Protein 6U7B (pdb70)

Structure (mmCIF, N/CA/C/O backbone):
data_6U7B
#
_entry.id   6U7B
#
_cell.length_a   52.286
_cell.length_b   142.897
_cell.length_c   151.157
_cell.angle_alpha   90.000
_cell.angle_beta   90.000
_cell.angle_gamma   90.000
#
_symmetry.space_group_name_H-M   'P 21 21 21'
#
loop_
_entity.id
_entity.type
_entity.pdbx_description
1 polymer 'E. coli MS115-1 CdnC'
2 polymer 'bacHORMA_1 domain-containing protein'
3 non-polymer 'MAGNESIUM ION'
4 non-polymer 'CHLORIDE ION'
5 non-polymer 'ACETATE ION'
6 non-polymer 'ADENOSINE MONOPHOSPHATE'
7 water water
#
loop_
_atom_site.group_PDB
_atom_site.id
_atom_site.type_symbol
_atom_site.label_atom_id
_atom_site.label_alt_id
_atom_site.label_comp_id
_atom_site.label_asym_id
_atom_site.label_entity_id
_atom_site.label_seq_id
_atom_site.pdbx_PDB_ins_code
_atom_site.Cartn_x
_atom_site.Cartn_y
_atom_site.Cartn_z
_atom_site.occupancy
_atom_site.B_iso_or_equiv
_atom_site.auth_seq_id
_atom_site.auth_comp_id
_atom_site.auth_asym_id
_atom_site.auth_atom_id
_atom_site.pdbx_PDB_model_num
ATOM 1 N N . SER A 1 2 ? -34.86358 49.92065 62.74705 1.000 48.13438 2 SER A N 1
ATOM 2 C CA . SER A 1 2 ? -34.02794 49.36155 63.80343 1.000 52.28773 2 SER A CA 1
ATOM 3 C C . SER A 1 2 ? -34.88009 48.79821 64.93782 1.000 56.83905 2 SER A C 1
ATOM 4 O O . SER A 1 2 ? -36.10125 48.70779 64.82019 1.000 59.92048 2 SER A O 1
ATOM 11 N N . THR A 1 3 ? -34.22662 48.41204 66.03814 1.000 56.54637 3 THR A N 1
ATOM 12 C CA . THR A 1 3 ? -34.96148 47.86566 67.17410 1.000 60.86465 3 THR A CA 1
ATOM 13 C C . THR A 1 3 ? -35.86923 48.91080 67.81129 1.000 70.02884 3 THR A C 1
ATOM 14 O O . THR A 1 3 ? -36.87815 48.55378 68.42958 1.000 74.22687 3 THR A O 1
ATOM 25 N N . GLU A 1 4 ? -35.53333 50.19745 67.67920 1.000 72.78421 4 GLU A N 1
ATOM 26 C CA . GLU A 1 4 ? -36.43582 51.23561 68.16300 1.000 74.67923 4 GLU A CA 1
ATOM 27 C C . GLU A 1 4 ? -37.80204 51.12214 67.50278 1.000 73.64740 4 GLU A C 1
ATOM 28 O O . GLU A 1 4 ? -38.82492 51.42579 68.12688 1.000 76.31927 4 GLU A O 1
ATOM 40 N N . HIS A 1 5 ? -37.83474 50.68724 66.24352 1.000 70.05073 5 HIS A N 1
ATOM 41 C CA . HIS A 1 5 ? -39.05928 50.64972 65.45705 1.000 65.92061 5 HIS A CA 1
ATOM 42 C C . HIS A 1 5 ? -39.76746 49.30520 65.55176 1.000 62.61297 5 HIS A C 1
ATOM 43 O O . HIS A 1 5 ? -40.99886 49.26057 65.64621 1.000 63.61321 5 HIS A O 1
ATOM 57 N N . VAL A 1 6 ? -39.01528 48.20710 65.52171 1.000 57.80635 6 VAL A N 1
ATOM 58 C CA . VAL A 1 6 ? -39.57401 46.86538 65.64554 1.000 55.78344 6 VAL A CA 1
ATOM 59 C C . VAL A 1 6 ? -38.62039 46.04228 66.49791 1.000 51.55280 6 VAL A C 1
ATOM 60 O O . VAL A 1 6 ? -37.43866 45.90674 66.15819 1.000 46.25560 6 VAL A O 1
ATOM 73 N N . ASP A 1 7 ? -39.12824 45.48939 67.59579 1.000 51.56869 7 ASP A N 1
ATOM 74 C CA . ASP A 1 7 ? -38.30518 44.67913 68.48258 1.000 52.62706 7 ASP A CA 1
ATOM 75 C C . ASP A 1 7 ? -39.04921 43.40495 68.86221 1.000 49.16143 7 ASP A C 1
ATOM 76 O O . ASP A 1 7 ? -40.09812 43.09828 68.28610 1.000 47.09624 7 ASP A O 1
ATOM 85 N N . HIS A 1 8 ? -38.51394 42.65262 69.82575 1.000 48.75953 8 HIS A N 1
ATOM 86 C CA . HIS A 1 8 ? -39.12651 41.37863 70.18695 1.000 46.75453 8 HIS A CA 1
ATOM 87 C C . HIS A 1 8 ? -40.58218 41.55579 70.60276 1.000 51.14795 8 HIS A C 1
ATOM 88 O O . HIS A 1 8 ? -41.44270 40.74961 70.22924 1.000 48.60969 8 HIS A O 1
ATOM 102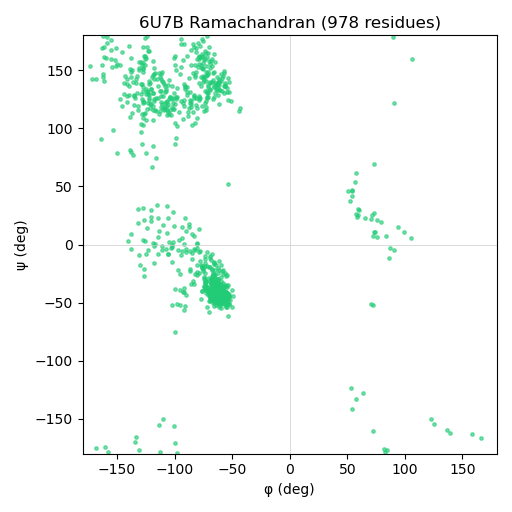 N N . LYS A 1 9 ? -40.88181 42.60319 71.37517 1.000 51.42331 9 LYS A N 1
ATOM 103 C CA . LYS A 1 9 ? -42.25988 42.80825 71.81077 1.000 57.81013 9 LYS A CA 1
ATOM 104 C C . LYS A 1 9 ? -43.17543 43.14194 70.63974 1.000 58.99774 9 LYS A C 1
ATOM 105 O O . LYS A 1 9 ? -44.35075 42.76161 70.65323 1.000 60.39979 9 LYS A O 1
ATOM 124 N N . THR A 1 10 ? -42.66433 43.82862 69.61483 1.000 59.58295 10 THR A N 1
ATOM 125 C CA . THR A 1 10 ? -43.46854 44.05622 68.41802 1.000 57.20959 10 THR A CA 1
ATOM 126 C C . THR A 1 10 ? -43.84766 42.73258 67.76325 1.000 50.95241 10 THR A C 1
ATOM 127 O O . THR A 1 10 ? -45.00243 42.52207 67.37437 1.000 50.41765 10 THR A O 1
ATOM 138 N N . ILE A 1 11 ? -42.87768 41.82708 67.62654 1.000 50.31354 11 ILE A N 1
ATOM 139 C CA . ILE A 1 11 ? -43.15383 40.53296 67.01213 1.000 48.13900 11 ILE A CA 1
ATOM 140 C C . ILE A 1 11 ? -44.12498 39.73368 67.87273 1.000 49.34473 11 ILE A C 1
ATOM 141 O O . ILE A 1 11 ? -45.02520 39.06083 67.35651 1.000 50.43589 11 ILE A O 1
ATOM 157 N N . ALA A 1 12 ? -43.96400 39.79756 69.19806 1.000 50.29772 12 ALA A N 1
ATOM 158 C CA . ALA A 1 12 ? -44.85559 39.05344 70.08319 1.000 52.32696 12 ALA A CA 1
ATOM 159 C C . ALA A 1 12 ? -46.29047 39.55291 69.96708 1.000 55.38863 12 ALA A C 1
ATOM 160 O O . ALA A 1 12 ? -47.23225 38.75203 69.94072 1.000 56.30867 12 ALA A O 1
ATOM 167 N N . ARG A 1 13 ? -46.47902 40.87522 69.90104 1.000 57.67022 13 ARG A N 1
ATOM 168 C CA . ARG A 1 13 ? -47.81732 41.41602 69.68144 1.000 64.58957 13 ARG A CA 1
ATOM 169 C C . ARG A 1 13 ? -48.36246 40.98810 68.32516 1.000 60.99300 13 ARG A C 1
ATOM 170 O O . ARG A 1 13 ? -49.53540 40.61618 68.20611 1.000 60.75420 13 ARG A O 1
ATOM 191 N N . PHE A 1 14 ? -47.52684 41.05217 67.28498 1.000 57.49349 14 PHE A N 1
ATOM 192 C CA . PHE A 1 14 ? -47.97011 40.64193 65.95771 1.000 56.37696 14 PHE A CA 1
ATOM 193 C C . PHE A 1 14 ? -48.40645 39.18457 65.95312 1.000 53.00699 14 PHE A C 1
ATOM 194 O O . PHE A 1 14 ? -49.39282 38.82445 65.29972 1.000 51.55421 14 PHE A O 1
ATOM 211 N N . ALA A 1 15 ? -47.68437 38.33078 66.68205 1.000 52.85283 15 ALA A N 1
ATOM 212 C CA . ALA A 1 15 ? -48.00995 36.90869 66.69489 1.000 53.79996 15 ALA A CA 1
ATOM 213 C C . ALA A 1 15 ? -49.39065 36.66079 67.29184 1.000 63.55277 15 ALA A C 1
ATOM 214 O O . ALA A 1 15 ? -50.14974 35.82110 66.79325 1.000 57.47113 15 ALA A O 1
ATOM 221 N N . GLU A 1 16 ? -49.73400 37.37693 68.36285 1.000 84.41360 16 GLU A N 1
ATOM 222 C CA . GLU A 1 16 ? -51.06190 37.23239 68.94959 1.000 97.11638 16 GLU A CA 1
ATOM 223 C C . GLU A 1 16 ? -52.13244 37.78811 68.01783 1.000 105.49687 16 GLU A C 1
ATOM 224 O O . GLU A 1 16 ? -53.14448 37.12895 67.75392 1.000 115.45573 16 GLU A O 1
ATOM 236 N N . ASP A 1 17 ? -51.91228 38.99446 67.49079 1.000 94.66593 17 ASP A N 1
ATOM 237 C CA . ASP A 1 17 ? -52.93114 39.64967 66.67767 1.000 91.42878 17 ASP A CA 1
ATOM 238 C C . ASP A 1 17 ? -53.24345 38.86304 65.40986 1.000 91.64109 17 ASP A C 1
ATOM 239 O O . ASP A 1 17 ? -54.40804 38.76679 65.00536 1.000 98.30931 17 ASP A O 1
ATOM 248 N N . LYS A 1 18 ? -52.22175 38.29874 64.76467 1.000 80.92771 18 LYS A N 1
ATOM 249 C CA . LYS A 1 18 ? -52.36557 37.79704 63.40357 1.000 73.95792 18 LYS A CA 1
ATOM 250 C C . LYS A 1 18 ? -51.93640 36.35212 63.19651 1.000 70.10946 18 LYS A C 1
ATOM 251 O O . LYS A 1 18 ? -52.37585 35.74392 62.21274 1.000 67.51990 18 LYS A O 1
ATOM 270 N N . VAL A 1 19 ? -51.10305 35.78419 64.06110 1.000 71.09346 19 VAL A N 1
ATOM 271 C CA . VAL A 1 19 ? -50.49910 34.47613 63.81841 1.000 63.50216 19 VAL A CA 1
ATOM 272 C C . VAL A 1 19 ? -51.18395 33.37870 64.62139 1.000 53.49088 19 VAL A C 1
ATOM 273 O O . VAL A 1 19 ? -51.59529 32.35986 64.06748 1.000 48.68132 19 VAL A O 1
ATOM 286 N N . ASN A 1 20 ? -51.31223 33.56899 65.93107 1.000 56.88092 20 ASN A N 1
ATOM 287 C CA . ASN A 1 20 ? -51.74579 32.48539 66.79893 1.000 55.49322 20 ASN A CA 1
ATOM 288 C C . ASN A 1 20 ? -53.23902 32.22542 66.65498 1.000 56.98691 20 ASN A C 1
ATOM 289 O O . ASN A 1 20 ? -54.02662 33.12445 66.34798 1.000 58.97947 20 ASN A O 1
ATOM 300 N N . LEU A 1 21 ? -53.62426 30.97942 66.88695 1.000 55.02969 21 LEU A N 1
ATOM 301 C CA . LEU A 1 21 ? -55.03937 30.64303 66.97763 1.000 55.91888 21 LEU A CA 1
ATOM 302 C C . LEU A 1 21 ? -55.58519 31.18562 68.29260 1.000 59.43445 21 LEU A C 1
ATOM 303 O O . LEU A 1 21 ? -55.10180 30.78779 69.36092 1.000 58.98547 21 LEU A O 1
ATOM 319 N N . PRO A 1 22 ? -56.55888 32.09467 68.27426 1.000 59.73508 22 PRO A N 1
ATOM 320 C CA . PRO A 1 22 ? -57.09383 32.61614 69.53661 1.000 59.69506 22 PRO A CA 1
ATOM 321 C C . PRO A 1 22 ? -57.55043 31.49660 70.46049 1.000 60.18548 22 PRO A C 1
ATOM 322 O O . PRO A 1 22 ? -58.07905 30.47419 70.01960 1.000 56.59661 22 PRO A O 1
ATOM 333 N N . LYS A 1 23 ? -57.33301 31.70313 71.76066 1.000 68.90049 23 LYS A N 1
ATOM 334 C CA . LYS A 1 23 ? -57.69148 30.69287 72.75100 1.000 74.02416 23 LYS A CA 1
ATOM 335 C C . LYS A 1 23 ? -59.17691 30.35560 72.68565 1.000 76.27540 23 LYS A C 1
ATOM 336 O O . LYS A 1 23 ? -59.55937 29.18249 72.77511 1.000 77.42595 23 LYS A O 1
ATOM 355 N N . VAL A 1 24 ? -60.02953 31.37055 72.52182 1.000 74.13762 24 VAL A N 1
ATOM 356 C CA . VAL A 1 24 ? -61.46801 31.13079 72.41779 1.000 75.51624 24 VAL A CA 1
ATOM 357 C C . VAL A 1 24 ? -61.76138 30.12850 71.30790 1.000 72.02504 24 VAL A C 1
ATOM 358 O O . VAL A 1 24 ? -62.53227 29.17866 71.48988 1.000 73.92975 24 VAL A O 1
ATOM 371 N N . LYS A 1 25 ? -61.15258 30.32597 70.13641 1.000 68.46535 25 LYS A N 1
ATOM 372 C CA . LYS A 1 25 ? -61.40858 29.41576 69.02424 1.000 64.92364 25 LYS A CA 1
ATOM 373 C C . LYS A 1 25 ? -60.79230 28.04547 69.27900 1.000 57.92065 25 LYS A C 1
ATOM 374 O O . LYS A 1 25 ? -61.39363 27.01778 68.94537 1.000 54.92789 25 LYS A O 1
ATOM 393 N N . ALA A 1 26 ? -59.59489 28.00711 69.86857 1.000 59.91410 26 ALA A N 1
ATOM 394 C CA . ALA A 1 26 ? -58.97442 26.72490 70.18499 1.000 56.14768 26 ALA A CA 1
ATOM 395 C C . ALA A 1 26 ? -59.81383 25.94791 71.19009 1.000 52.88176 26 ALA A C 1
ATOM 396 O O . ALA A 1 26 ? -59.95455 24.72410 71.07833 1.000 50.21821 26 ALA A O 1
ATOM 403 N N . ASP A 1 27 ? -60.38258 26.64288 72.17862 1.000 56.99132 27 ASP A N 1
ATOM 404 C CA . ASP A 1 27 ? -61.29840 25.99445 73.11148 1.000 62.19995 27 ASP A CA 1
ATOM 405 C C . ASP A 1 27 ? -62.48336 25.38182 72.37446 1.000 63.50959 27 ASP A C 1
ATOM 406 O O . ASP A 1 27 ? -62.84234 24.22168 72.60696 1.000 65.62812 27 ASP A O 1
ATOM 415 N N . ASP A 1 28 ? -63.10404 26.15211 71.47624 1.000 56.72576 28 ASP A N 1
ATOM 416 C CA . ASP A 1 28 ? -64.24315 25.64254 70.71822 1.000 59.46561 28 ASP A CA 1
ATOM 417 C C . ASP A 1 28 ? -63.87988 24.36555 69.96983 1.000 59.34354 28 ASP A C 1
ATOM 418 O O . ASP A 1 28 ? -64.60837 23.36834 70.02747 1.000 58.84808 28 ASP A O 1
ATOM 427 N N . PHE A 1 29 ? -62.75250 24.37900 69.25600 1.000 61.45953 29 PHE A N 1
ATOM 428 C CA . PHE A 1 29 ? -62.34609 23.19846 68.50148 1.000 60.64086 29 PHE A CA 1
ATOM 429 C C . PHE A 1 29 ? -62.10194 22.01262 69.42570 1.000 60.40668 29 PHE A C 1
ATOM 430 O O . PHE A 1 29 ? -62.51307 20.88528 69.12549 1.000 59.49205 29 PHE A O 1
ATOM 447 N N . ARG A 1 30 ? -61.43343 22.24573 70.55697 1.000 62.56379 30 ARG A N 1
ATOM 448 C CA . ARG A 1 30 ? -61.17945 21.15721 71.49416 1.000 62.26388 30 ARG A CA 1
ATOM 449 C C . ARG A 1 30 ? -62.48330 20.57795 72.02980 1.000 68.92909 30 ARG A C 1
ATOM 450 O O . ARG A 1 30 ? -62.60672 19.35863 72.19176 1.000 66.66930 30 ARG A O 1
ATOM 471 N N . GLU A 1 31 ? -63.47567 21.43069 72.29552 1.000 79.45198 31 GLU A N 1
ATOM 472 C CA . GLU A 1 31 ? -64.76757 20.92565 72.75336 1.000 85.08124 31 GLU A CA 1
ATOM 473 C C . GLU A 1 31 ? -65.46381 20.11702 71.66220 1.000 84.40703 31 GLU A C 1
ATOM 474 O O . GLU A 1 31 ? -66.11534 19.10693 71.95471 1.000 90.60961 31 GLU A O 1
ATOM 486 N N . GLN A 1 32 ? -65.33762 20.53704 70.39995 1.000 71.68453 32 GLN A N 1
ATOM 487 C CA . GLN A 1 32 ? -65.87326 19.73450 69.30371 1.000 69.68273 32 GLN A CA 1
ATOM 488 C C . GLN A 1 32 ? -65.29867 18.32424 69.33620 1.000 68.57942 32 GLN A C 1
ATOM 489 O O . GLN A 1 32 ? -66.03735 17.33398 69.28382 1.000 69.83812 32 GLN A O 1
ATOM 503 N N . ALA A 1 33 ? -63.96969 18.21740 69.40683 1.000 67.51889 33 ALA A N 1
ATOM 504 C CA . ALA A 1 33 ? -63.33355 16.90564 69.42197 1.000 62.82799 33 ALA A CA 1
ATOM 505 C C . ALA A 1 33 ? -63.70759 16.13188 70.67747 1.000 58.42588 33 ALA A C 1
ATOM 506 O O . ALA A 1 33 ? -63.97173 14.92497 70.61771 1.000 55.20956 33 ALA A O 1
ATOM 513 N N . LYS A 1 34 ? -63.74247 16.81220 71.82616 1.000 60.63596 34 LYS A N 1
ATOM 514 C CA . LYS A 1 34 ? -64.14088 16.15161 73.06453 1.000 62.11434 34 LYS A CA 1
ATOM 515 C C . LYS A 1 34 ? -65.54020 15.55872 72.94625 1.000 61.94542 34 LYS A C 1
ATOM 516 O O . LYS A 1 34 ? -65.82171 14.49643 73.51328 1.000 63.87540 34 LYS A O 1
ATOM 535 N N . ARG A 1 35 ? -66.43271 16.22805 72.21256 1.000 59.47304 35 ARG A N 1
ATOM 536 C CA . ARG A 1 35 ? -67.78828 15.70935 72.05116 1.000 63.78850 35 ARG A CA 1
ATOM 537 C C . ARG A 1 35 ? -67.77719 14.36907 71.32300 1.000 60.43755 35 ARG A C 1
ATOM 538 O O . ARG A 1 35 ? -68.38961 13.39721 71.78014 1.000 58.95190 35 ARG A O 1
ATOM 559 N N . LEU A 1 36 ? -67.08074 14.29613 70.18496 1.000 61.18047 36 LEU A N 1
ATOM 560 C CA . LEU A 1 36 ? -66.95296 13.02229 69.48442 1.000 61.76262 36 LEU A CA 1
ATOM 561 C C . LEU A 1 36 ? -66.28530 11.97860 70.36780 1.000 59.97844 36 LEU A C 1
ATOM 562 O O . LEU A 1 36 ? -66.72483 10.82391 70.42706 1.000 58.78295 36 LEU A O 1
ATOM 578 N N . GLN A 1 37 ? -65.21099 12.36774 71.05465 1.000 59.84220 37 GLN A N 1
ATOM 579 C CA . GLN A 1 37 ? -64.48321 11.42098 71.88993 1.000 60.15655 37 GLN A CA 1
ATOM 580 C C . GLN A 1 37 ? -65.36942 10.88359 73.00503 1.000 61.04011 37 GLN A C 1
ATOM 581 O O . GLN A 1 37 ? -65.34816 9.68363 73.29988 1.000 61.33535 37 GLN A O 1
ATOM 595 N N . ASN A 1 38 ? -66.16815 11.75240 73.62789 1.000 62.05536 38 ASN A N 1
ATOM 596 C CA . ASN A 1 38 ? -67.08656 11.28882 74.66295 1.000 61.39544 38 ASN A CA 1
ATOM 597 C C . ASN A 1 38 ? -68.11794 10.32518 74.09029 1.000 59.51253 38 ASN A C 1
ATOM 598 O O . ASN A 1 38 ? -68.42029 9.29367 74.70185 1.000 59.44582 38 ASN A O 1
ATOM 609 N N . LYS A 1 39 ? -68.66845 10.64317 72.91471 1.000 55.47194 39 LYS A N 1
ATOM 610 C CA . LYS A 1 39 ? -69.60244 9.72553 72.27087 1.000 57.20824 39 LYS A CA 1
ATOM 611 C C . LYS A 1 39 ? -68.94677 8.37667 72.00560 1.000 54.83953 39 LYS A C 1
ATOM 612 O O . LYS A 1 39 ? -69.54476 7.32487 72.26605 1.000 50.13171 39 LYS A O 1
ATOM 631 N N . LEU A 1 40 ? -67.71198 8.38498 71.49960 1.000 55.95925 40 LEU A N 1
ATOM 632 C CA . LEU A 1 40 ? -67.03387 7.12633 71.21085 1.000 58.01406 40 LEU A CA 1
ATOM 633 C C . LEU A 1 40 ? -66.79493 6.32465 72.48523 1.000 55.59601 40 LEU A C 1
ATOM 634 O O . LEU A 1 40 ? -67.01332 5.10795 72.50874 1.000 53.78515 40 LEU A O 1
ATOM 650 N N . GLU A 1 41 ? -66.34585 6.98411 73.55710 1.000 57.44578 41 GLU A N 1
ATOM 651 C CA . GLU A 1 41 ? -66.16314 6.27612 74.82079 1.000 61.14571 41 GLU A CA 1
ATOM 652 C C . GLU A 1 41 ? -67.47945 5.68128 75.30631 1.000 62.43913 41 GLU A C 1
ATOM 653 O O . GLU A 1 41 ? -67.52301 4.53275 75.76249 1.000 61.58648 41 GLU A O 1
ATOM 665 N N . GLY A 1 42 ? -68.56343 6.45511 75.22628 1.000 65.95043 42 GLY A N 1
ATOM 666 C CA . GLY A 1 42 ? -69.85731 5.93441 75.62993 1.000 64.95799 42 GLY A CA 1
ATOM 667 C C . GLY A 1 42 ? -70.28264 4.73873 74.80208 1.000 62.16847 42 GLY A C 1
ATOM 668 O O . GLY A 1 42 ? -70.78093 3.74546 75.33763 1.000 65.23779 42 GLY A O 1
ATOM 672 N N . TYR A 1 43 ? -70.08783 4.81428 73.48382 1.000 57.80076 43 TYR A N 1
ATOM 673 C CA . TYR A 1 43 ? -70.46488 3.69841 72.62472 1.000 59.01556 43 TYR A CA 1
ATOM 674 C C . TYR A 1 43 ? -69.57891 2.48830 72.88158 1.000 58.38016 43 TYR A C 1
ATOM 675 O O . TYR A 1 43 ? -70.06153 1.35035 72.92333 1.000 58.65479 43 TYR A O 1
ATOM 693 N N . LEU A 1 44 ? -68.27631 2.71987 73.04252 1.000 59.03122 44 LEU A N 1
ATOM 694 C CA . LEU A 1 44 ? -67.35181 1.64049 73.36765 1.000 59.12460 44 LEU A CA 1
ATOM 695 C C . LEU A 1 44 ? -67.75961 0.94276 74.65726 1.000 61.44266 44 LEU A C 1
ATOM 696 O O . LEU A 1 44 ? -67.73875 -0.29119 74.73898 1.000 59.20471 44 LEU A O 1
ATOM 712 N N . SER A 1 45 ? -68.14444 1.71891 75.67343 1.000 67.76194 45 SER A N 1
ATOM 713 C CA . SER A 1 45 ? -68.56684 1.13406 76.94173 1.000 72.64400 45 SER A CA 1
ATOM 714 C C . SER A 1 45 ? -69.72864 0.16580 76.75012 1.000 73.38168 45 SER A C 1
ATOM 715 O O . SER A 1 45 ? -69.74697 -0.91706 77.34720 1.000 73.79365 45 SER A O 1
ATOM 723 N N . ASP A 1 46 ? -70.71160 0.53503 75.92668 1.000 73.56255 46 ASP A N 1
ATOM 724 C CA . ASP A 1 46 ? -71.84509 -0.34848 75.68869 1.000 73.67541 46 ASP A CA 1
ATOM 725 C C . ASP A 1 46 ? -71.49985 -1.51456 74.77117 1.000 69.47103 46 ASP A C 1
ATOM 726 O O . ASP A 1 46 ? -72.20018 -2.53216 74.79751 1.000 70.94271 46 ASP A O 1
ATOM 735 N N . HIS A 1 47 ? -70.44050 -1.39645 73.97121 1.000 62.58311 47 HIS A N 1
ATOM 736 C CA . HIS A 1 47 ? -70.08314 -2.41108 72.97822 1.000 59.79498 47 HIS A CA 1
ATOM 737 C C . HIS A 1 47 ? -68.57459 -2.60597 72.97578 1.000 58.31954 47 HIS A C 1
ATOM 738 O O . HIS A 1 47 ? -67.85915 -2.06829 72.12130 1.000 54.20030 47 HIS A O 1
ATOM 752 N N . PRO A 1 48 ? -68.05168 -3.39021 73.92211 1.000 62.50941 48 PRO A N 1
ATOM 753 C CA . PRO A 1 48 ? -66.58973 -3.55623 74.01253 1.000 61.19436 48 PRO A CA 1
ATOM 754 C C . PRO A 1 48 ? -65.94307 -4.11494 72.75276 1.000 59.45404 48 PRO A C 1
ATOM 755 O O . PRO A 1 48 ? -64.73917 -3.90790 72.55527 1.000 57.98114 48 PRO A O 1
ATOM 766 N N . ASP A 1 49 ? -66.69001 -4.81272 71.89671 1.000 58.95831 49 ASP A N 1
ATOM 767 C CA . ASP A 1 49 ? -66.13122 -5.37240 70.67061 1.000 59.60647 49 ASP A CA 1
ATOM 768 C C . ASP A 1 49 ? -66.01083 -4.34812 69.54654 1.000 55.36212 49 ASP A C 1
ATOM 769 O O . ASP A 1 49 ? -65.49017 -4.68360 68.47727 1.000 55.25559 49 ASP A O 1
ATOM 778 N N . PHE A 1 50 ? -66.47134 -3.11891 69.76300 1.000 54.37147 50 PHE A N 1
ATOM 779 C CA . PHE A 1 50 ? -66.41702 -2.08726 68.73333 1.000 55.37553 50 PHE A CA 1
ATOM 780 C C . PHE A 1 50 ? -64.97455 -1.79140 68.33090 1.000 54.94991 50 PHE A C 1
ATOM 781 O O . PHE A 1 50 ? -64.07610 -1.72147 69.17318 1.000 52.87009 50 PHE A O 1
ATOM 798 N N . SER A 1 51 ? -64.76305 -1.59953 67.02397 1.000 58.30834 51 SER A N 1
ATOM 799 C CA . SER A 1 51 ? -63.40866 -1.49610 66.48531 1.000 60.75622 51 SER A CA 1
ATOM 800 C C . SER A 1 51 ? -62.69540 -0.22898 66.94745 1.000 57.67908 51 SER A C 1
ATOM 801 O O . SER A 1 51 ? -61.48417 -0.25172 67.19652 1.000 55.94352 51 SER A O 1
ATOM 809 N N . LEU A 1 52 ? -63.41205 0.88711 67.04712 1.000 54.32551 52 LEU A N 1
ATOM 810 C CA . LEU A 1 52 ? -62.78219 2.17479 67.32657 1.000 52.93736 52 LEU A CA 1
ATOM 811 C C . LEU A 1 52 ? -62.51051 2.27902 68.82230 1.000 48.98402 52 LEU A C 1
ATOM 812 O O . LEU A 1 52 ? -63.43929 2.44126 69.62095 1.000 50.61726 52 LEU A O 1
ATOM 828 N N . LYS A 1 53 ? -61.23802 2.19775 69.20535 1.000 48.81566 53 LYS A N 1
ATOM 829 C CA . LYS A 1 53 ? -60.86523 2.10704 70.61063 1.000 49.58984 53 LYS A CA 1
ATOM 830 C C . LYS A 1 53 ? -60.51143 3.44521 71.23862 1.000 48.15572 53 LYS A C 1
ATOM 831 O O . LYS A 1 53 ? -60.63864 3.59460 72.45816 1.000 48.20969 53 LYS A O 1
ATOM 850 N N . ARG A 1 54 ? -60.06964 4.42074 70.45155 1.000 51.60220 54 ARG A N 1
ATOM 851 C CA . ARG A 1 54 ? -59.68916 5.70060 71.02673 1.000 52.02679 54 ARG A CA 1
ATOM 852 C C . ARG A 1 54 ? -59.65507 6.75748 69.93669 1.000 50.29324 54 ARG A C 1
ATOM 853 O O . ARG A 1 54 ? -59.32479 6.47074 68.78483 1.000 49.28924 54 ARG A O 1
ATOM 874 N N . MET A 1 55 ? -60.00757 7.98155 70.31961 1.000 52.11224 55 MET A N 1
ATOM 875 C CA . MET A 1 55 ? -59.89427 9.15532 69.46313 1.000 54.26943 55 MET A CA 1
ATOM 876 C C . MET A 1 55 ? -59.02019 10.16551 70.18799 1.000 52.81675 55 MET A C 1
ATOM 877 O O . MET A 1 55 ? -59.34478 10.57854 71.30699 1.000 53.16172 55 MET A O 1
ATOM 891 N N . ILE A 1 56 ? -57.91399 10.56402 69.55716 1.000 50.74138 56 ILE A N 1
ATOM 892 C CA . ILE A 1 56 ? -56.93158 11.43224 70.17639 1.000 48.99825 56 ILE A CA 1
ATOM 893 C C . ILE A 1 56 ? -56.67695 12.64066 69.27986 1.000 46.49467 56 ILE A C 1
ATOM 894 O O . ILE A 1 56 ? -56.29520 12.47191 68.11843 1.000 47.11703 56 ILE A O 1
ATOM 910 N N . PRO A 1 57 ? -56.87151 13.86464 69.76239 1.000 47.23490 57 PRO A N 1
ATOM 911 C CA . PRO A 1 57 ? -56.38652 15.03266 69.01230 1.000 45.63220 57 PRO A CA 1
ATOM 912 C C . PRO A 1 57 ? -54.88203 14.93303 68.80426 1.000 44.71909 57 PRO A C 1
ATOM 913 O O . PRO A 1 57 ? -54.12730 14.65464 69.73822 1.000 46.57191 57 PRO A O 1
ATOM 924 N N . SER A 1 58 ? -54.44913 15.16574 67.56462 1.000 46.06144 58 SER A N 1
ATOM 925 C CA . SER A 1 58 ? -53.13289 14.72637 67.11720 1.000 50.17051 58 SER A CA 1
ATOM 926 C C . SER A 1 58 ? -52.28744 15.79216 66.43853 1.000 54.33699 58 SER A C 1
ATOM 927 O O . SER A 1 58 ? -51.06955 15.60011 66.33578 1.000 56.48753 58 SER A O 1
ATOM 935 N N . GLY A 1 59 ? -52.86883 16.89158 65.97172 1.000 55.21416 59 GLY A N 1
ATOM 936 C CA . GLY A 1 59 ? -52.16973 17.84974 65.14696 1.000 53.42196 59 GLY A CA 1
ATOM 937 C C . GLY A 1 59 ? -51.69646 19.07031 65.90814 1.000 52.05068 59 GLY A C 1
ATOM 938 O O . GLY A 1 59 ? -51.50600 19.04784 67.12945 1.000 50.27277 59 GLY A O 1
ATOM 942 N N . SER A 1 60 ? -51.50178 20.16043 65.16089 1.000 49.79896 60 SER A N 1
ATOM 943 C CA . SER A 1 60 ? -50.99315 21.39440 65.74908 1.000 48.76096 60 SER A CA 1
ATOM 944 C C . SER A 1 60 ? -51.86056 21.85872 66.91373 1.000 49.74886 60 SER A C 1
ATOM 945 O O . SER A 1 60 ? -51.34761 22.39809 67.90119 1.000 49.76907 60 SER A O 1
ATOM 953 N N . LEU A 1 61 ? -53.17784 21.66208 66.82243 1.000 52.24681 61 LEU A N 1
ATOM 954 C CA . LEU A 1 61 ? -54.04765 22.08127 67.91628 1.000 52.49711 61 LEU A CA 1
ATOM 955 C C . LEU A 1 61 ? -53.71244 21.33402 69.20209 1.000 49.71550 61 LEU A C 1
ATOM 956 O O . LEU A 1 61 ? -53.67242 21.93182 70.28401 1.000 47.20496 61 LEU A O 1
ATOM 972 N N . ALA A 1 62 ? -53.47139 20.02389 69.10778 1.000 48.25079 62 ALA A N 1
ATOM 973 C CA . ALA A 1 62 ? -53.11501 19.26338 70.30060 1.000 49.30301 62 ALA A CA 1
ATOM 974 C C . ALA A 1 62 ? -51.73625 19.64964 70.82225 1.000 49.72724 62 ALA A C 1
ATOM 975 O O . ALA A 1 62 ? -51.49654 19.58773 72.03314 1.000 51.57130 62 ALA A O 1
ATOM 982 N N . LYS A 1 63 ? -50.82247 20.05050 69.93678 1.000 47.56209 63 LYS A N 1
ATOM 983 C CA . LYS A 1 63 ? -49.47493 20.42349 70.34607 1.000 44.93009 63 LYS A CA 1
ATOM 984 C C . LYS A 1 63 ? -49.35796 21.88468 70.76574 1.000 45.74533 63 LYS A C 1
ATOM 985 O O . LYS A 1 63 ? -48.28894 22.29305 71.23355 1.000 45.91735 63 LYS A O 1
ATOM 1004 N N . GLY A 1 64 ? -50.41658 22.67632 70.61384 1.000 47.46973 64 GLY A N 1
ATOM 1005 C CA . GLY A 1 64 ? -50.34358 24.08768 70.94221 1.000 48.54206 64 GLY A CA 1
ATOM 1006 C C . GLY A 1 64 ? -49.55476 24.91111 69.94990 1.000 51.67442 64 GLY A C 1
ATOM 1007 O O . GLY A 1 64 ? -48.99357 25.94824 70.31974 1.000 52.40346 64 GLY A O 1
ATOM 1011 N N . THR A 1 65 ? -49.49311 24.47146 68.69139 1.000 54.11832 65 THR A N 1
ATOM 1012 C CA . THR A 1 65 ? -48.75604 25.16569 67.64201 1.000 55.22817 65 THR A CA 1
ATOM 1013 C C . THR A 1 65 ? -49.66596 25.56800 66.48784 1.000 53.29784 65 THR A C 1
ATOM 1014 O O . THR A 1 65 ? -49.19121 25.76956 65.36632 1.000 56.44507 65 THR A O 1
ATOM 1025 N N . ALA A 1 66 ? -50.96331 25.69626 66.74644 1.000 48.48089 66 ALA A N 1
ATOM 1026 C CA . ALA A 1 66 ? -51.92969 25.99832 65.70359 1.000 47.51412 66 ALA A CA 1
ATOM 1027 C C . ALA A 1 66 ? -51.84777 27.46287 65.29369 1.000 49.64923 66 ALA A C 1
ATOM 1028 O O . ALA A 1 66 ? -51.58652 28.34808 66.11315 1.000 48.04143 66 ALA A O 1
ATOM 1035 N N . LEU A 1 67 ? -52.07297 27.71091 64.00835 1.000 53.70516 67 LEU A N 1
ATOM 1036 C CA . LEU A 1 67 ? -52.12053 29.06097 63.47083 1.000 56.59686 67 LEU A CA 1
ATOM 1037 C C . LEU A 1 67 ? -53.56829 29.50842 63.31408 1.000 57.19156 67 LEU A C 1
ATOM 1038 O O . LEU A 1 67 ? -54.49928 28.69888 63.29474 1.000 57.64999 67 LEU A O 1
ATOM 1054 N N . ARG A 1 68 ? -53.74503 30.82511 63.19530 1.000 55.25231 68 ARG A N 1
ATOM 1055 C CA . ARG A 1 68 ? -55.07830 31.37984 63.00116 1.000 59.79736 68 ARG A CA 1
ATOM 1056 C C . ARG A 1 68 ? -55.77681 30.75031 61.80449 1.000 59.73293 68 ARG A C 1
ATOM 1057 O O . ARG A 1 68 ? -57.01130 30.70058 61.75902 1.000 61.78647 68 ARG A O 1
ATOM 1078 N N . SER A 1 69 ? -55.00792 30.25409 60.83687 1.000 58.94901 69 SER A N 1
ATOM 1079 C CA . SER A 1 69 ? -55.54622 29.71667 59.59453 1.000 60.02194 69 SER A CA 1
ATOM 1080 C C . SER A 1 69 ? -55.97636 28.25780 59.69607 1.000 61.07807 69 SER A C 1
ATOM 1081 O O . SER A 1 69 ? -56.29591 27.65993 58.66324 1.000 61.18227 69 SER A O 1
ATOM 1089 N N . LEU A 1 70 ? -56.00813 27.67624 60.89290 1.000 65.10581 70 LEU A N 1
ATOM 1090 C CA . LEU A 1 70 ? -56.44745 26.29369 61.03905 1.000 67.34160 70 LEU A CA 1
ATOM 1091 C C . LEU A 1 70 ? -57.82430 26.11024 60.41177 1.000 75.56747 70 LEU A C 1
ATOM 1092 O O . LEU A 1 70 ? -58.74135 26.89791 60.65810 1.000 71.79091 70 LEU A O 1
ATOM 1108 N N . ASN A 1 71 ? -57.96150 25.06911 59.58716 1.000 94.41715 71 ASN A N 1
ATOM 1109 C CA . ASN A 1 71 ? -59.19311 24.82199 58.85016 1.000 101.72809 71 ASN A CA 1
ATOM 1110 C C . ASN A 1 71 ? -59.86665 23.50534 59.21105 1.000 103.40957 71 ASN A C 1
ATOM 1111 O O . ASN A 1 71 ? -60.93589 23.20687 58.66585 1.000 113.13279 71 ASN A O 1
ATOM 1122 N N . ASP A 1 72 ? -59.28015 22.71352 60.10461 1.000 87.71504 72 ASP A N 1
ATOM 1123 C CA . ASP A 1 72 ? -59.90406 21.48983 60.59046 1.000 79.39444 72 ASP A CA 1
ATOM 1124 C C . ASP A 1 72 ? -59.18477 21.07011 61.86445 1.000 80.60655 72 ASP A C 1
ATOM 1125 O O . ASP A 1 72 ? -58.12181 21.59646 62.20294 1.000 82.08210 72 ASP A O 1
ATOM 1134 N N . ILE A 1 73 ? -59.77421 20.10637 62.56501 1.000 79.39041 73 ILE A N 1
ATOM 1135 C CA . ILE A 1 73 ? -59.23118 19.59884 63.81953 1.000 72.38795 73 ILE A CA 1
ATOM 1136 C C . ILE A 1 73 ? -58.68343 18.20188 63.55952 1.000 64.17945 73 ILE A C 1
ATOM 1137 O O . ILE A 1 73 ? -59.43642 17.28573 63.20527 1.000 63.57262 73 ILE A O 1
ATOM 1153 N N . ASP A 1 74 ? -57.37580 18.03990 63.73454 1.000 59.06255 74 ASP A N 1
ATOM 1154 C CA . ASP A 1 74 ? -56.73290 16.75129 63.52356 1.000 55.98064 74 ASP A CA 1
ATOM 1155 C C . ASP A 1 74 ? -56.97239 15.83808 64.71917 1.000 54.06948 74 ASP A C 1
ATOM 1156 O O . ASP A 1 74 ? -56.71326 16.22311 65.86387 1.000 52.42483 74 ASP A O 1
ATOM 1165 N N . VAL A 1 75 ? -57.46749 14.62778 64.45469 1.000 53.87855 75 VAL A N 1
ATOM 1166 C CA . VAL A 1 75 ? -57.53246 13.58389 65.46909 1.000 51.84533 75 VAL A CA 1
ATOM 1167 C C . VAL A 1 75 ? -57.12636 12.25531 64.84539 1.000 51.39809 75 VAL A C 1
ATOM 1168 O O . VAL A 1 75 ? -57.30924 12.02217 63.64635 1.000 54.78457 75 VAL A O 1
ATOM 1181 N N . ALA A 1 76 ? -56.56968 11.38344 65.67730 1.000 47.30815 76 ALA A N 1
ATOM 1182 C CA . ALA A 1 76 ? -56.30197 10.00117 65.31478 1.000 47.23977 76 ALA A CA 1
ATOM 1183 C C . ALA A 1 76 ? -57.33177 9.10123 65.98229 1.000 50.17337 76 ALA A C 1
ATOM 1184 O O . ALA A 1 76 ? -57.72199 9.33649 67.12938 1.000 48.38290 76 ALA A O 1
ATOM 1191 N N . VAL A 1 77 ? -57.77454 8.07580 65.26078 1.000 51.32993 77 VAL A N 1
ATOM 1192 C CA . VAL A 1 77 ? -58.66957 7.05864 65.80294 1.000 52.21708 77 VAL A CA 1
ATOM 1193 C C . VAL A 1 77 ? -57.96588 5.71401 65.69131 1.000 53.60938 77 VAL A C 1
ATOM 1194 O O . VAL A 1 77 ? -57.60088 5.28584 64.58883 1.000 54.05119 77 VAL A O 1
ATOM 1207 N N . TYR A 1 78 ? -57.77302 5.05442 66.82927 1.000 53.02704 78 TYR A N 1
ATOM 1208 C CA . TYR A 1 78 ? -57.10802 3.76018 66.85359 1.000 54.45182 78 TYR A CA 1
ATOM 1209 C C . TYR A 1 78 ? -58.09992 2.65225 66.52927 1.000 56.83000 78 TYR A C 1
ATOM 1210 O O . TYR A 1 78 ? -59.16132 2.54918 67.15332 1.000 56.90957 78 TYR A O 1
ATOM 1228 N N . ILE A 1 79 ? -57.74281 1.82249 65.55258 1.000 54.44253 79 ILE A N 1
ATOM 1229 C CA . ILE A 1 79 ? -58.60683 0.77022 65.03524 1.000 57.17102 79 ILE A CA 1
ATOM 1230 C C . ILE A 1 79 ? -57.92238 -0.56789 65.26738 1.000 62.18436 79 ILE A C 1
ATOM 1231 O O . ILE A 1 79 ? -56.75035 -0.74025 64.91157 1.000 62.75433 79 ILE A O 1
ATOM 1247 N N . SER A 1 80 ? -58.65883 -1.51523 65.84318 1.000 65.22680 80 SER A N 1
ATOM 1248 C CA . SER A 1 80 ? -58.13756 -2.84238 66.12862 1.000 67.25450 80 SER A CA 1
ATOM 1249 C C . SER A 1 80 ? -59.03590 -3.90227 65.50372 1.000 67.84450 80 SER A C 1
ATOM 1250 O O . SER A 1 80 ? -60.18589 -3.63945 65.13991 1.000 65.77816 80 SER A O 1
ATOM 1258 N N . GLY A 1 81 ? -58.49006 -5.10210 65.36896 1.000 69.81697 81 GLY A N 1
ATOM 1259 C CA . GLY A 1 81 ? -59.25393 -6.24939 64.92638 1.000 73.14975 81 GLY A CA 1
ATOM 1260 C C . GLY A 1 81 ? -58.93240 -6.64167 63.48756 1.000 80.09877 81 GLY A C 1
ATOM 1261 O O . GLY A 1 81 ? -58.42773 -5.85119 62.68469 1.000 79.87731 81 GLY A O 1
ATOM 1265 N N . SER A 1 82 ? -59.26263 -7.89888 63.16855 1.000 88.89185 82 SER A N 1
ATOM 1266 C CA . SER A 1 82 ? -58.97515 -8.45600 61.85107 1.000 96.77248 82 SER A CA 1
ATOM 1267 C C . SER A 1 82 ? -59.92021 -7.94129 60.7716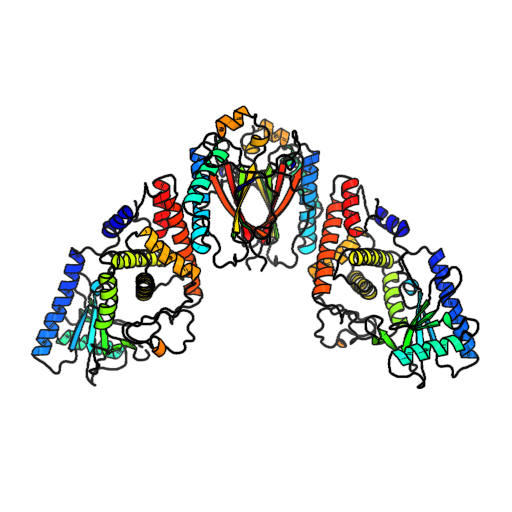5 1.000 96.28965 82 SER A C 1
ATOM 1268 O O . SER A 1 82 ? -59.56303 -7.97698 59.58838 1.000 95.16534 82 SER A O 1
ATOM 1276 N N . ASP A 1 83 ? -61.11188 -7.46838 61.14422 1.000 101.08882 83 ASP A N 1
ATOM 1277 C CA . ASP A 1 83 ? -62.05842 -6.98934 60.14282 1.000 101.95526 83 ASP A CA 1
ATOM 1278 C C . ASP A 1 83 ? -61.53005 -5.76970 59.39871 1.000 96.79504 83 ASP A C 1
ATOM 1279 O O . ASP A 1 83 ? -61.80107 -5.60858 58.20248 1.000 101.12232 83 ASP A O 1
ATOM 1288 N N . ALA A 1 84 ? -60.77950 -4.91122 60.07751 1.000 85.88835 84 ALA A N 1
ATOM 1289 C CA . ALA A 1 84 ? -60.34430 -3.65838 59.46969 1.000 82.23820 84 ALA A CA 1
ATOM 1290 C C . ALA A 1 84 ? -59.40651 -3.94051 58.30184 1.000 83.09075 84 ALA A C 1
ATOM 1291 O O . ALA A 1 84 ? -58.44904 -4.70996 58.45450 1.000 81.27047 84 ALA A O 1
ATOM 1298 N N . PRO A 1 85 ? -59.63674 -3.34294 57.13289 1.000 86.23366 85 PRO A N 1
ATOM 1299 C CA . PRO A 1 85 ? -58.78145 -3.62817 55.97647 1.000 90.64568 85 PRO A CA 1
ATOM 1300 C C . PRO A 1 85 ? -57.38696 -3.04701 56.15111 1.000 89.23265 85 PRO A C 1
ATOM 1301 O O . PRO A 1 85 ? -57.10094 -2.27016 57.06437 1.000 87.95845 85 PRO A O 1
ATOM 1312 N N . GLN A 1 86 ? -56.50641 -3.44698 55.23620 1.000 86.73868 86 GLN A N 1
ATOM 1313 C CA . GLN A 1 86 ? -55.13829 -2.95236 55.18423 1.000 88.23403 86 GLN A CA 1
ATOM 1314 C C . GLN A 1 86 ? -54.88349 -2.12327 53.93289 1.000 90.59355 86 GLN A C 1
ATOM 1315 O O . GLN A 1 86 ? -53.72851 -1.80953 53.62727 1.000 87.54048 86 GLN A O 1
ATOM 1329 N N . ASP A 1 87 ? -55.93714 -1.76447 53.20567 1.000 101.21303 87 ASP A N 1
ATOM 1330 C CA . ASP A 1 87 ? -55.86681 -0.83844 52.08555 1.000 105.76702 87 ASP A CA 1
ATOM 1331 C C . ASP A 1 87 ? -56.53499 0.46802 52.49256 1.000 96.76731 87 ASP A C 1
ATOM 1332 O O . ASP A 1 87 ? -57.58947 0.46015 53.13558 1.000 91.40853 87 ASP A O 1
ATOM 1341 N N . LEU A 1 88 ? -55.92168 1.59159 52.11457 1.000 96.72733 88 LEU A N 1
ATOM 1342 C CA . LEU A 1 88 ? -56.37406 2.87980 52.63232 1.000 94.75902 88 LEU A CA 1
ATOM 1343 C C . LEU A 1 88 ? -57.80801 3.18287 52.21152 1.000 95.27974 88 LEU A C 1
ATOM 1344 O O . LEU A 1 88 ? -58.60865 3.66103 53.02375 1.000 94.75001 88 LEU A O 1
ATOM 1360 N N . ARG A 1 89 ? -58.15388 2.92297 50.94772 1.000 95.39973 89 ARG A N 1
ATOM 1361 C CA . ARG A 1 89 ? -59.53049 3.13795 50.51215 1.000 97.25295 89 ARG A CA 1
ATOM 1362 C C . ARG A 1 89 ? -60.49499 2.30480 51.34469 1.000 94.84473 89 ARG A C 1
ATOM 1363 O O . ARG A 1 89 ? -61.51316 2.80918 51.83296 1.000 95.99822 89 ARG A O 1
ATOM 1384 N N . GLY A 1 90 ? -60.18964 1.01729 51.51111 1.000 91.09561 90 GLY A N 1
ATOM 1385 C CA . GLY A 1 90 ? -61.04515 0.16672 52.31874 1.000 89.62819 90 GLY A CA 1
ATOM 1386 C C . GLY A 1 90 ? -61.03933 0.56132 53.78174 1.000 86.30102 90 GLY A C 1
ATOM 1387 O O . GLY A 1 90 ? -62.09123 0.60627 54.42546 1.000 86.02648 90 GLY A O 1
ATOM 1391 N N . LEU A 1 91 ? -59.85693 0.85469 54.32727 1.000 84.13124 91 LEU A N 1
ATOM 1392 C CA . LEU A 1 91 ? -59.76733 1.21712 55.73791 1.000 81.33880 91 LEU A CA 1
ATOM 1393 C C . LEU A 1 91 ? -60.55738 2.48609 56.02430 1.000 80.26532 91 LEU A C 1
ATOM 1394 O O . LEU A 1 91 ? -61.25401 2.57786 57.04181 1.000 78.58243 91 LEU A O 1
ATOM 1410 N N . LEU A 1 92 ? -60.46796 3.47291 55.13119 1.000 82.08820 92 LEU A N 1
ATOM 1411 C CA . LEU A 1 92 ? -61.23007 4.70446 55.30460 1.000 82.32348 92 LEU A CA 1
ATOM 1412 C C . LEU A 1 92 ? -62.72731 4.45058 55.18135 1.000 84.54757 92 LEU A C 1
ATOM 1413 O O . LEU A 1 92 ? -63.52881 5.08003 55.88262 1.000 81.99911 92 LEU A O 1
ATOM 1429 N N . ASP A 1 93 ? -63.12583 3.54110 54.28960 1.000 88.97666 93 ASP A N 1
ATOM 1430 C CA . ASP A 1 93 ? -64.52217 3.12282 54.23937 1.000 92.63680 93 ASP A CA 1
ATOM 1431 C C . ASP A 1 93 ? -64.92907 2.46892 55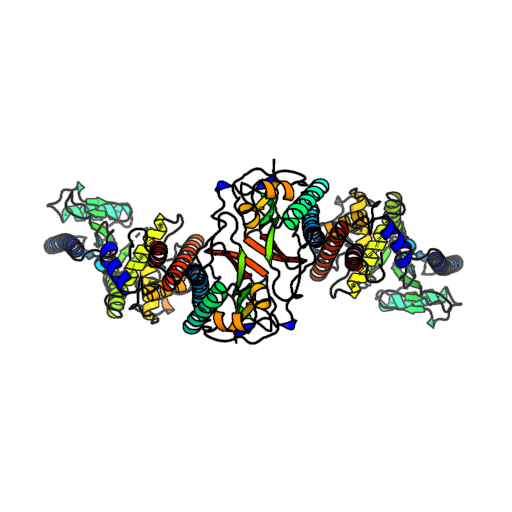.55135 1.000 90.27252 93 ASP A C 1
ATOM 1432 O O . ASP A 1 93 ? -65.98079 2.78205 56.12108 1.000 93.43664 93 ASP A O 1
ATOM 1441 N N . TYR A 1 94 ? -64.09568 1.55349 56.04606 1.000 82.13951 94 TYR A N 1
ATOM 1442 C CA . TYR A 1 94 ? -64.36648 0.90448 57.32308 1.000 76.39937 94 TYR A CA 1
ATOM 1443 C C . TYR A 1 94 ? -64.49600 1.93542 58.43668 1.000 73.13280 94 TYR A C 1
ATOM 1444 O O . TYR A 1 94 ? -65.45738 1.91186 59.21222 1.000 72.17736 94 TYR A O 1
ATOM 1462 N N . LEU A 1 95 ? -63.54055 2.86418 58.51796 1.000 71.99060 95 LEU A N 1
ATOM 1463 C CA . LEU A 1 95 ? -63.60323 3.90372 59.54019 1.000 70.10198 95 LEU A CA 1
ATOM 1464 C C . LEU A 1 95 ? -64.89677 4.69908 59.43524 1.000 67.94319 95 LEU A C 1
ATOM 1465 O O . LEU A 1 95 ? -65.55559 4.96766 60.44800 1.000 60.71136 95 LEU A O 1
ATOM 1481 N N . ALA A 1 96 ? -65.28236 5.07656 58.21667 1.000 73.43530 96 ALA A N 1
ATOM 1482 C CA . ALA A 1 96 ? -66.48742 5.87776 58.04089 1.000 75.24233 96 ALA A CA 1
ATOM 1483 C C . ALA A 1 96 ? -67.71888 5.13560 58.54840 1.000 75.21785 96 ALA A C 1
ATOM 1484 O O . ALA A 1 96 ? -68.51800 5.69052 59.31001 1.000 72.24815 96 ALA A O 1
ATOM 1491 N N . ASP A 1 97 ? -67.88880 3.87332 58.14372 1.000 79.31022 97 ASP A N 1
ATOM 1492 C CA . ASP A 1 97 ? -69.04951 3.11548 58.60243 1.000 81.60684 97 ASP A CA 1
ATOM 1493 C C . ASP A 1 97 ? -69.06508 3.00804 60.12129 1.000 74.88412 97 ASP A C 1
ATOM 1494 O O . ASP A 1 97 ? -70.11513 3.17221 60.75396 1.000 74.01509 97 ASP A O 1
ATOM 1503 N N . ARG A 1 98 ? -67.90515 2.73712 60.72423 1.000 68.66054 98 ARG A N 1
ATOM 1504 C CA . ARG A 1 98 ? -67.83456 2.63314 62.17728 1.000 64.68556 98 ARG A CA 1
ATOM 1505 C C . ARG A 1 98 ? -68.15670 3.96881 62.83645 1.000 60.14846 98 ARG A C 1
ATOM 1506 O O . ARG A 1 98 ? -68.84059 4.01269 63.86585 1.000 57.44169 98 ARG A O 1
ATOM 1527 N N . LEU A 1 99 ? -67.67545 5.07146 62.25707 1.000 60.90392 99 LEU A N 1
ATOM 1528 C CA . LEU A 1 99 ? -68.02418 6.38651 62.78479 1.000 60.63643 99 LEU A CA 1
ATOM 1529 C C . LEU A 1 99 ? -69.52409 6.63268 62.68518 1.000 60.67207 99 LEU A C 1
ATOM 1530 O O . LEU A 1 99 ? -70.13100 7.19785 63.60277 1.000 56.90300 99 LEU A O 1
ATOM 1546 N N . ARG A 1 100 ? -70.14236 6.20679 61.58064 1.000 63.74815 100 ARG A N 1
ATOM 1547 C CA . ARG A 1 100 ? -71.58498 6.36881 61.43696 1.000 64.88951 100 ARG A CA 1
ATOM 1548 C C . ARG A 1 100 ? -72.33709 5.57932 62.50127 1.000 65.56398 100 ARG A C 1
ATOM 1549 O O . ARG A 1 100 ? -73.32970 6.06513 63.05573 1.000 62.84970 100 ARG A O 1
ATOM 1570 N N . LYS A 1 101 ? -71.87619 4.36398 62.81176 1.000 68.36245 101 LYS A N 1
ATOM 1571 C CA . LYS A 1 101 ? -72.55880 3.56609 63.82538 1.000 70.30753 101 LYS A CA 1
ATOM 1572 C C . LYS A 1 101 ? -72.48248 4.23089 65.19455 1.000 67.30726 101 LYS A C 1
ATOM 1573 O O . LYS A 1 101 ? -73.46978 4.25103 65.93813 1.000 70.84123 101 LYS A O 1
ATOM 1592 N N . ALA A 1 102 ? -71.32056 4.78480 65.54515 1.000 60.78210 102 ALA A N 1
ATOM 1593 C CA . ALA A 1 102 ? -71.14188 5.37192 66.86648 1.000 59.34519 102 ALA A CA 1
ATOM 1594 C C . ALA A 1 102 ? -71.81817 6.72847 67.00873 1.000 62.93452 102 ALA A C 1
ATOM 1595 O O . ALA A 1 102 ? -72.05253 7.16934 68.13933 1.000 62.59282 102 ALA A O 1
ATOM 1602 N N . PHE A 1 103 ? -72.13897 7.39411 65.89743 1.000 63.86040 103 PHE A N 1
ATOM 1603 C CA . PHE A 1 103 ? -72.78505 8.70516 65.90189 1.000 66.89598 103 PHE A CA 1
ATOM 1604 C C . PHE A 1 103 ? -74.16821 8.58468 65.26929 1.000 72.12622 103 PHE A C 1
ATOM 1605 O O . PHE A 1 103 ? -74.38221 9.01194 64.12605 1.000 71.91718 103 PHE A O 1
ATOM 1622 N N . PRO A 1 104 ? -75.13516 8.00877 65.99036 1.000 75.52226 104 PRO A N 1
ATOM 1623 C CA . PRO A 1 104 ? -76.48101 7.85972 65.41448 1.000 82.43864 104 PRO A CA 1
ATOM 1624 C C . PRO A 1 104 ? -77.22409 9.17306 65.25284 1.000 91.08277 104 PRO A C 1
ATOM 1625 O O . PRO A 1 104 ? -78.17997 9.22734 64.46954 1.000 91.83167 104 PRO A O 1
ATOM 1636 N N . ASN A 1 105 ? -76.82359 10.23146 65.96112 1.000 102.63205 105 ASN A N 1
ATOM 1637 C CA . ASN A 1 105 ? -77.52664 11.50310 65.83165 1.000 114.08976 105 ASN A CA 1
ATOM 1638 C C . ASN A 1 105 ? -77.21547 12.18825 64.50657 1.000 117.64238 105 ASN A C 1
ATOM 1639 O O . ASN A 1 105 ? -78.07523 12.88590 63.95598 1.000 124.14613 105 ASN A O 1
ATOM 1650 N N . PHE A 1 106 ? -76.00579 12.00782 63.98378 1.000 110.45862 106 PHE A N 1
ATOM 1651 C CA . PHE A 1 106 ? -75.63440 12.60248 62.70930 1.000 112.61079 106 PHE A CA 1
ATOM 1652 C C . PHE A 1 106 ? -76.14575 11.74620 61.55776 1.000 119.19738 106 PHE A C 1
ATOM 1653 O O . PHE A 1 106 ? -76.35806 10.53857 61.70081 1.000 131.78873 106 PHE A O 1
ATOM 1670 N N . SER A 1 107 ? -76.34493 12.38475 60.40830 1.000 100.42088 107 SER A N 1
ATOM 1671 C CA . SER A 1 107 ? -76.73967 11.66066 59.21263 1.000 92.30029 107 SER A CA 1
ATOM 1672 C C . SER A 1 107 ? -75.53209 10.97491 58.58522 1.000 82.32108 107 SER A C 1
ATOM 1673 O O . SER A 1 107 ? -74.38667 11.36018 58.83138 1.000 74.80164 107 SER A O 1
ATOM 1681 N N . PRO A 1 108 ? -75.76764 9.95281 57.75983 1.000 90.53094 108 PRO A N 1
ATOM 1682 C CA . PRO A 1 108 ? -74.63901 9.27197 57.10344 1.000 88.90135 108 PRO A CA 1
ATOM 1683 C C . PRO A 1 108 ? -73.76624 10.19043 56.26440 1.000 90.52471 108 PRO A C 1
ATOM 1684 O O . PRO A 1 108 ? -72.54025 10.02296 56.25425 1.000 83.32877 108 PRO A O 1
ATOM 1695 N N . ASP A 1 109 ? -74.35563 11.16403 55.56498 1.000 103.57709 109 ASP A N 1
ATOM 1696 C CA . ASP A 1 109 ? -73.58105 11.98034 54.63530 1.000 109.42683 109 ASP A CA 1
ATOM 1697 C C . ASP A 1 109 ? -72.56972 12.88484 55.33324 1.000 112.49007 109 ASP A C 1
ATOM 1698 O O . ASP A 1 109 ? -71.60645 13.32040 54.69213 1.000 118.62858 109 ASP A O 1
ATOM 1707 N N . GLN A 1 110 ? -72.75679 13.17520 56.62351 1.000 103.54908 110 GLN A N 1
ATOM 1708 C CA . GLN A 1 110 ? -71.82174 14.05410 57.32024 1.000 98.66477 110 GLN A CA 1
ATOM 1709 C C . GLN A 1 110 ? -70.42039 13.45320 57.38634 1.000 92.17819 110 GLN A C 1
ATOM 1710 O O . GLN A 1 110 ? -69.42897 14.19222 57.37272 1.000 87.83872 110 GLN A O 1
ATOM 1724 N N . VAL A 1 111 ? -70.31496 12.12840 57.44741 1.000 92.99631 111 VAL A N 1
ATOM 1725 C CA . VAL A 1 111 ? -69.02857 11.44520 57.54506 1.000 87.61026 111 VAL A CA 1
ATOM 1726 C C . VAL A 1 111 ? -68.56999 11.09506 56.13442 1.000 84.04726 111 VAL A C 1
ATOM 1727 O O . VAL A 1 111 ? -69.11956 10.18726 55.50583 1.000 82.68449 111 VAL A O 1
ATOM 1740 N N . LYS A 1 112 ? -67.54993 11.79396 55.64100 1.000 83.64527 112 LYS A N 1
ATOM 1741 C CA . LYS A 1 112 ? -67.08357 11.59039 54.28044 1.000 88.70331 112 LYS A CA 1
ATOM 1742 C C . LYS A 1 112 ? -65.61348 11.19636 54.25046 1.000 84.68255 112 LYS A C 1
ATOM 1743 O O . LYS A 1 112 ? -64.77927 11.87303 54.86908 1.000 80.58056 112 LYS A O 1
ATOM 1762 N N . PRO A 1 113 ? -65.26166 10.11282 53.56063 1.000 86.79242 113 PRO A N 1
ATOM 1763 C CA . PRO A 1 113 ? -63.85346 9.71931 53.44122 1.000 85.12976 113 PRO A CA 1
ATOM 1764 C C . PRO A 1 113 ? -63.07521 10.59487 52.46707 1.000 88.31565 113 PRO A C 1
ATOM 1765 O O . PRO A 1 113 ? -63.62842 11.21478 51.55724 1.000 86.45761 113 PRO A O 1
ATOM 1776 N N . GLN A 1 114 ? -61.75797 10.62638 52.67855 1.000 99.54341 114 GLN A N 1
ATOM 1777 C CA . GLN A 1 114 ? -60.81493 11.36933 51.84993 1.000 105.47629 114 GLN A CA 1
ATOM 1778 C C . GLN A 1 114 ? -59.65521 10.44427 51.48456 1.000 103.09072 114 GLN A C 1
ATOM 1779 O O . GLN A 1 114 ? -59.64926 9.26055 51.83238 1.000 100.77178 114 GLN A O 1
ATOM 1793 N N . THR A 1 115 ? -58.65478 10.98788 50.78389 1.000 103.48408 115 THR A N 1
ATOM 1794 C CA . THR A 1 115 ? -57.55689 10.15151 50.30078 1.000 108.00254 115 THR A CA 1
ATOM 1795 C C . THR A 1 115 ? -56.75273 9.56696 51.45893 1.000 102.45144 115 THR A C 1
ATOM 1796 O O . THR A 1 115 ? -56.46185 8.36513 51.48030 1.000 98.15892 115 THR A O 1
ATOM 1807 N N . TYR A 1 116 ? -56.37328 10.40257 52.42776 1.000 106.70026 116 TYR A N 1
ATOM 1808 C CA . TYR A 1 116 ? -55.57240 9.95944 53.56142 1.000 106.48863 116 TYR A CA 1
ATOM 1809 C C . TYR A 1 116 ? -56.33484 9.96034 54.88102 1.000 99.47848 116 TYR A C 1
ATOM 1810 O O . TYR A 1 116 ? -55.76268 9.56873 55.90456 1.000 102.97557 116 TYR A O 1
ATOM 1828 N N . SER A 1 117 ? -57.60167 10.37284 54.89467 1.000 87.58713 117 SER A N 1
ATOM 1829 C CA . SER A 1 117 ? -58.32617 10.50228 56.15203 1.000 81.31178 117 SER A CA 1
ATOM 1830 C C . SER A 1 117 ? -59.82591 10.52188 55.88899 1.000 79.76406 117 SER A C 1
ATOM 1831 O O . SER A 1 117 ? -60.28049 10.60506 54.74576 1.000 86.31884 117 SER A O 1
ATOM 1839 N N . VAL A 1 118 ? -60.59002 10.42813 56.97649 1.000 70.50576 118 VAL A N 1
ATOM 1840 C CA . VAL A 1 118 ? -62.04530 10.52948 56.95659 1.000 70.38267 118 VAL A CA 1
ATOM 1841 C C . VAL A 1 118 ? -62.42559 11.81704 57.67107 1.000 69.36289 118 VAL A C 1
ATOM 1842 O O . VAL A 1 118 ? -61.92993 12.09008 58.77150 1.000 63.83465 118 VAL A O 1
ATOM 1855 N N . THR A 1 119 ? -63.30527 12.60212 57.05786 1.000 76.50329 119 THR A N 1
ATOM 1856 C CA . THR A 1 119 ? -63.66807 13.91299 57.57660 1.000 79.89079 119 THR A CA 1
ATOM 1857 C C . THR A 1 119 ? -65.08230 13.88837 58.13698 1.000 81.69178 119 THR A C 1
ATOM 1858 O O . THR A 1 119 ? -66.01057 13.39999 57.48362 1.000 86.41458 119 THR A O 1
ATOM 1869 N N . VAL A 1 120 ? -65.23491 14.40996 59.34853 1.000 77.68645 120 VAL A N 1
ATOM 1870 C CA . VAL A 1 120 ? -66.53057 14.59417 59.98698 1.000 78.65175 120 VAL A CA 1
ATOM 1871 C C . VAL A 1 120 ? -66.83394 16.08226 59.92525 1.000 80.69312 120 VAL A C 1
ATOM 1872 O O . VAL A 1 120 ? -66.13457 16.89101 60.54805 1.000 79.06957 120 VAL A O 1
ATOM 1885 N N . SER A 1 121 ? -67.86839 16.45072 59.17909 1.000 84.74044 121 SER A N 1
ATOM 1886 C CA . SER A 1 121 ? -68.20990 17.84667 58.96719 1.000 90.26150 121 SER A CA 1
ATOM 1887 C C . SER A 1 121 ? -69.60557 18.14102 59.49486 1.000 101.29122 121 SER A C 1
ATOM 1888 O O . SER A 1 121 ? -70.50425 17.29602 59.44566 1.000 101.70999 121 SER A O 1
ATOM 1896 N N . PHE A 1 122 ? -69.77035 19.35673 60.00297 1.000 113.03977 122 PHE A N 1
ATOM 1897 C CA . PHE A 1 122 ? -71.04292 19.85161 60.50664 1.000 119.79014 122 PHE A CA 1
ATOM 1898 C C . PHE A 1 122 ? -71.38868 21.11584 59.73612 1.000 124.16401 122 PHE A C 1
ATOM 1899 O O . PHE A 1 122 ? -70.57800 22.04523 59.66814 1.000 127.58236 122 PHE A O 1
ATOM 1916 N N . ARG A 1 123 ? -72.58174 21.14412 59.14927 1.000 121.34134 123 ARG A N 1
ATOM 1917 C CA . ARG A 1 123 ? -72.94609 22.22029 58.23596 1.000 120.53392 123 ARG A CA 1
ATOM 1918 C C . ARG A 1 123 ? -73.19741 23.51610 59.00004 1.000 121.66075 123 ARG A C 1
ATOM 1919 O O . ARG A 1 123 ? -74.13384 23.60478 59.80168 1.000 119.69057 123 ARG A O 1
ATOM 1923 N N . GLY A 1 124 ? -72.36214 24.52174 58.74360 1.000 128.76515 124 GLY A N 1
ATOM 1924 C CA . GLY A 1 124 ? -72.57123 25.84809 59.28551 1.000 134.12941 124 GLY A CA 1
ATOM 1925 C C . GLY A 1 124 ? -72.26644 26.01694 60.75447 1.000 131.20245 124 GLY A C 1
ATOM 1926 O O . GLY A 1 124 ? -72.60627 27.06057 61.32181 1.000 135.00693 124 GLY A O 1
ATOM 1930 N N . SER A 1 125 ? -71.62395 25.02975 61.39773 1.000 121.35327 125 SER A N 1
ATOM 1931 C CA . SER A 1 125 ? -71.35260 25.08353 62.83828 1.000 123.01333 125 SER A CA 1
ATOM 1932 C C . SER A 1 125 ? -69.91796 24.61673 63.09937 1.000 124.41086 125 SER A C 1
ATOM 1933 O O . SER A 1 125 ? -69.67296 23.49031 63.53857 1.000 118.23616 125 SER A O 1
ATOM 1941 N N . GLY A 1 126 ? -68.96176 25.50287 62.83045 1.000 138.35568 126 GLY A N 1
ATOM 1942 C CA . GLY A 1 126 ? -67.58338 25.26681 63.20584 1.000 136.58603 126 GLY A CA 1
ATOM 1943 C C . GLY A 1 126 ? -66.80949 24.43768 62.19880 1.000 123.58080 126 GLY A C 1
ATOM 1944 O O . GLY A 1 126 ? -67.30136 24.04176 61.14089 1.000 130.29576 126 GLY A O 1
ATOM 1948 N N . LEU A 1 127 ? -65.55659 24.16428 62.56027 1.000 92.24702 127 LEU A N 1
ATOM 1949 C CA . LEU A 1 127 ? -64.62957 23.47328 61.67971 1.000 81.34974 127 LEU A CA 1
ATOM 1950 C C . LEU A 1 127 ? -64.93077 21.97791 61.61188 1.000 79.06035 127 LEU A C 1
ATOM 1951 O O . LEU A 1 127 ? -65.60555 21.40484 62.47193 1.000 75.44660 127 LEU A O 1
ATOM 1967 N N . ASP A 1 128 ? -64.40403 21.35007 60.56437 1.000 88.17172 128 ASP A N 1
ATOM 1968 C CA . ASP A 1 128 ? -64.48876 19.91210 60.38066 1.000 84.30424 128 ASP A CA 1
ATOM 1969 C C . ASP A 1 128 ? -63.45759 19.19814 61.25114 1.000 74.80056 128 ASP A C 1
ATOM 1970 O O . ASP A 1 128 ? -62.47757 19.78953 61.71169 1.000 71.00407 128 ASP A O 1
ATOM 1979 N N . VAL A 1 129 ? -63.68896 17.90519 61.46771 1.000 69.22770 129 VAL A N 1
ATOM 1980 C CA . VAL A 1 129 ? -62.78409 17.04648 62.22636 1.000 65.72866 129 VAL A CA 1
ATOM 1981 C C . VAL A 1 129 ? -62.10453 16.09540 61.24827 1.000 58.70736 129 VAL A C 1
ATOM 1982 O O . VAL A 1 129 ? -62.77111 15.28738 60.58956 1.000 57.81624 129 VAL A O 1
ATOM 1995 N N . ASP A 1 130 ? -60.77945 16.18743 61.15749 1.000 62.27745 130 ASP A N 1
ATOM 1996 C CA . ASP A 1 130 ? -59.98174 15.37456 60.24317 1.000 63.26920 130 ASP A CA 1
ATOM 1997 C C . ASP A 1 130 ? -59.45307 14.16711 61.01240 1.000 58.34427 130 ASP A C 1
ATOM 1998 O O . ASP A 1 130 ? -58.63265 14.31746 61.92359 1.000 52.12392 130 ASP A O 1
ATOM 2007 N N . ILE A 1 131 ? -59.91090 12.97297 60.63993 1.000 59.60322 131 ILE A N 1
ATOM 2008 C CA . ILE A 1 131 ? -59.62370 11.74785 61.38007 1.000 58.61258 131 ILE A CA 1
ATOM 2009 C C . ILE A 1 131 ? -58.69786 10.87310 60.54800 1.000 61.48459 131 ILE A C 1
ATOM 2010 O O . ILE A 1 131 ? -59.05659 10.45931 59.43793 1.000 62.06377 131 ILE A O 1
ATOM 2026 N N . VAL A 1 132 ? -57.53332 10.55590 61.09388 1.000 63.42905 132 VAL A N 1
ATOM 2027 C CA . VAL A 1 132 ? -56.56263 9.68381 60.43671 1.000 65.23497 132 VAL A CA 1
ATOM 2028 C C . VAL A 1 132 ? -56.61656 8.31422 61.10619 1.000 67.03806 132 VAL A C 1
ATOM 2029 O O . VAL A 1 132 ? -56.48264 8.23695 62.33577 1.000 63.51198 132 VAL A O 1
ATOM 2042 N N . PRO A 1 133 ? -56.79864 7.23129 60.35230 1.000 71.00563 133 PRO A N 1
ATOM 2043 C CA . PRO A 1 133 ? -56.85947 5.90544 60.97707 1.000 69.84602 133 PRO A CA 1
ATOM 2044 C C . PRO A 1 133 ? -55.48440 5.42466 61.40861 1.000 66.68137 133 PRO A C 1
ATOM 2045 O O . PRO A 1 133 ? -54.47841 5.67989 60.74317 1.000 70.44348 133 PRO A O 1
ATOM 2056 N N . VAL A 1 134 ? -55.44936 4.71728 62.53482 1.000 58.19815 134 VAL A N 1
ATOM 2057 C CA . VAL A 1 134 ? -54.23594 4.07554 63.02430 1.000 54.43379 134 VAL A CA 1
ATOM 2058 C C . VAL A 1 134 ? -54.58219 2.63897 63.38383 1.000 57.82947 134 VAL A C 1
ATOM 2059 O O . VAL A 1 134 ? -55.42554 2.40161 64.25702 1.000 57.68567 134 VAL A O 1
ATOM 2072 N N . LEU A 1 135 ? -53.93961 1.68685 62.71414 1.000 60.41889 135 LEU A N 1
ATOM 2073 C CA . LEU A 1 135 ? -54.11957 0.28268 63.05362 1.000 61.47696 135 LEU A CA 1
ATOM 2074 C C . LEU A 1 135 ? -53.42767 -0.02009 64.37609 1.000 57.26981 135 LEU A C 1
ATOM 2075 O O . LEU A 1 135 ? -52.24070 0.27485 64.54841 1.000 54.90900 135 LEU A O 1
ATOM 2091 N N . TYR A 1 136 ? -54.16873 -0.60890 65.31128 1.000 56.53196 136 TYR A N 1
ATOM 2092 C CA . TYR A 1 136 ? -53.66465 -0.88206 66.64913 1.000 56.85932 136 TYR A CA 1
ATOM 2093 C C . TYR A 1 136 ? -53.71575 -2.37714 66.92684 1.000 61.87889 136 TYR A C 1
ATOM 2094 O O . TYR A 1 136 ? -54.72953 -3.03071 66.65673 1.000 61.97059 136 TYR A O 1
ATOM 2112 N N . SER A 1 137 ? -52.61707 -2.91100 67.47330 1.000 66.62079 137 SER A N 1
ATOM 2113 C CA . SER A 1 137 ? -52.49935 -4.33337 67.77484 1.000 70.02060 137 SER A CA 1
ATOM 2114 C C . SER A 1 137 ? -51.98488 -4.57747 69.19055 1.000 70.84631 137 SER A C 1
ATOM 2115 O O . SER A 1 137 ? -51.49965 -5.67413 69.48687 1.000 74.65846 137 SER A O 1
ATOM 2123 N N . GLY A 1 138 ? -52.07141 -3.58134 70.06742 1.000 67.43691 138 GLY A N 1
ATOM 2124 C CA . GLY A 1 138 ? -51.71265 -3.75681 71.45848 1.000 69.02341 138 GLY A CA 1
ATOM 2125 C C . GLY A 1 138 ? -50.29325 -3.39183 71.83300 1.000 68.85942 138 GLY A C 1
ATOM 2126 O O . GLY A 1 138 ? -49.84534 -3.77003 72.92223 1.000 72.31137 138 GLY A O 1
ATOM 2130 N N . LEU A 1 139 ? -49.56975 -2.67229 70.97938 1.000 61.05676 139 LEU A N 1
ATOM 2131 C CA . LEU A 1 139 ? -48.21334 -2.27083 71.31565 1.000 61.61276 139 LEU A CA 1
ATOM 2132 C C . LEU A 1 139 ? -48.23385 -1.22603 72.42944 1.000 62.89911 139 LEU A C 1
ATOM 2133 O O . LEU A 1 139 ? -49.22679 -0.51779 72.61119 1.000 61.58902 139 LEU A O 1
ATOM 2149 N N . PRO A 1 140 ? -47.14933 -1.11373 73.19436 1.000 66.55693 140 PRO A N 1
ATOM 2150 C CA . PRO A 1 140 ? -47.12635 -0.13930 74.29087 1.000 64.82755 140 PRO A CA 1
ATOM 2151 C C . PRO A 1 140 ? -47.13766 1.28910 73.76837 1.000 60.95864 140 PRO A C 1
ATOM 2152 O O . PRO A 1 140 ? -46.79080 1.56680 72.61881 1.000 56.83500 140 PRO A O 1
ATOM 2163 N N . ASP A 1 141 ? -47.54689 2.20484 74.64736 1.000 66.42809 141 ASP A N 1
ATOM 2164 C CA . ASP A 1 141 ? -47.54417 3.63862 74.35798 1.000 66.43617 141 ASP A CA 1
ATOM 2165 C C . ASP A 1 141 ? -48.41422 3.98307 73.15339 1.000 63.49187 141 ASP A C 1
ATOM 2166 O O . ASP A 1 141 ? -48.13705 4.94428 72.43214 1.000 60.59445 141 ASP A O 1
ATOM 2175 N N . TRP A 1 142 ? -49.47389 3.20969 72.92637 1.000 65.04118 142 TRP A N 1
ATOM 2176 C CA . TRP A 1 142 ? -50.40460 3.47389 71.83141 1.000 63.05641 142 TRP A CA 1
ATOM 2177 C C . TRP A 1 142 ? -49.67590 3.56938 70.49599 1.000 62.04296 142 TRP A C 1
ATOM 2178 O O . TRP A 1 142 ? -49.96313 4.43146 69.66394 1.000 63.76797 142 TRP A O 1
ATOM 2199 N N . ARG A 1 143 ? -48.71212 2.67661 70.29221 1.000 55.39167 143 ARG A N 1
ATOM 2200 C CA . ARG A 1 143 ? -48.03591 2.58637 69.00779 1.000 54.18185 143 ARG A CA 1
ATOM 2201 C C . ARG A 1 143 ? -48.92519 1.86735 68.00316 1.000 50.75444 143 ARG A C 1
ATOM 2202 O O . ARG A 1 143 ? -49.55287 0.85168 68.31817 1.000 50.89748 143 ARG A O 1
ATOM 2223 N N . GLY A 1 144 ? -48.97537 2.40433 66.78959 1.000 55.19507 144 GLY A N 1
ATOM 2224 C CA . GLY A 1 144 ? -49.80739 1.84320 65.74515 1.000 57.03917 144 GLY A CA 1
ATOM 2225 C C . GLY A 1 144 ? -49.24246 2.22504 64.39701 1.000 57.31237 144 GLY A C 1
ATOM 2226 O O . GLY A 1 144 ? -48.27043 2.97611 64.29716 1.000 61.35268 144 GLY A O 1
ATOM 2230 N N . HIS A 1 145 ? -49.87297 1.70664 63.34973 1.000 53.53915 145 HIS A N 1
ATOM 2231 C CA . HIS A 1 145 ? -49.39594 1.90527 61.99057 1.000 58.43453 145 HIS A CA 1
ATOM 2232 C C . HIS A 1 145 ? -50.42529 2.66063 61.16342 1.000 60.22383 145 HIS A C 1
ATOM 2233 O O . HIS A 1 145 ? -51.63557 2.51814 61.35804 1.000 57.24884 145 HIS A O 1
ATOM 2247 N N . LEU A 1 146 ? -49.92255 3.47295 60.23931 1.000 70.10674 146 LEU A N 1
ATOM 2248 C CA . LEU A 1 146 ? -50.76733 4.27798 59.36605 1.000 74.40993 146 LEU A CA 1
ATOM 2249 C C . LEU A 1 146 ? -50.91327 3.62317 57.99591 1.000 77.79494 146 LEU A C 1
ATOM 2250 O O . LEU A 1 146 ? -50.19493 2.67799 57.66838 1.000 78.74421 146 LEU A O 1
ATOM 2266 N N . GLY A 1 152 ? -47.17229 1.59034 49.70996 1.000 98.11259 152 GLY A N 1
ATOM 2267 C CA . GLY A 1 152 ? -48.13627 1.88424 50.75135 1.000 96.79063 152 GLY A CA 1
ATOM 2268 C C . GLY A 1 152 ? -48.01317 0.97444 51.95883 1.000 105.15860 152 GLY A C 1
ATOM 2269 O O . GLY A 1 152 ? -48.99863 0.38483 52.40159 1.000 96.42759 152 GLY A O 1
ATOM 2272 N N . SER A 1 153 ? -46.79549 0.87028 52.49003 1.000 132.32424 153 SER A N 1
ATOM 2273 C CA . SER A 1 153 ? -46.53887 0.03938 53.65521 1.000 139.17551 153 SER A CA 1
ATOM 2274 C C . SER A 1 153 ? -47.07499 0.72167 54.91460 1.000 127.70462 153 SER A C 1
ATOM 2275 O O . SER A 1 153 ? -47.55263 1.85595 54.88532 1.000 127.05522 153 SER A O 1
ATOM 2283 N N . PHE A 1 154 ? -46.99746 0.00878 56.03659 1.000 114.78404 154 PHE A N 1
ATOM 2284 C CA . PHE A 1 154 ? -47.51922 0.50154 57.30528 1.000 103.66891 154 PHE A CA 1
ATOM 2285 C C . PHE A 1 154 ? -46.43735 1.28107 58.04176 1.000 94.50764 154 PHE A C 1
ATOM 2286 O O . PHE A 1 154 ? -45.30774 0.80414 58.17836 1.000 100.19665 154 PHE A O 1
ATOM 2290 N N . LEU A 1 155 ? -46.78941 2.47476 58.52193 1.000 77.26437 155 LEU A N 1
ATOM 2291 C CA . LEU A 1 155 ? -45.85916 3.37837 59.19198 1.000 74.20168 155 LEU A CA 1
ATOM 2292 C C . LEU A 1 155 ? -46.20319 3.45194 60.67311 1.000 75.45088 155 LEU A C 1
ATOM 2293 O O . LEU A 1 155 ? -47.28253 3.92866 61.03562 1.000 79.12087 155 LEU A O 1
ATOM 2309 N N . GLU A 1 156 ? -45.27144 3.02226 61.52292 1.000 71.69862 156 GLU A N 1
ATOM 2310 C CA . GLU A 1 156 ? -45.51281 2.97502 62.95994 1.000 71.94358 156 GLU A CA 1
ATOM 2311 C C . GLU A 1 156 ? -45.45845 4.36629 63.58008 1.000 72.70199 156 GLU A C 1
ATOM 2312 O O . GLU A 1 156 ? -44.63939 5.20356 63.19386 1.000 71.56027 156 GLU A O 1
ATOM 2324 N N . THR A 1 157 ? -46.32181 4.60219 64.56674 1.000 77.92478 157 THR A N 1
ATOM 2325 C CA . THR A 1 157 ? -46.38158 5.90779 65.20850 1.000 72.42802 157 THR A CA 1
ATOM 2326 C C . THR A 1 157 ? -47.08810 5.79172 66.55022 1.000 67.88673 157 THR A C 1
ATOM 2327 O O . THR A 1 157 ? -47.81184 4.82842 66.81157 1.000 70.24811 157 THR A O 1
ATOM 2338 N N . SER A 1 158 ? -46.86706 6.79880 67.39667 1.000 59.74198 158 SER A N 1
ATOM 2339 C CA . SER A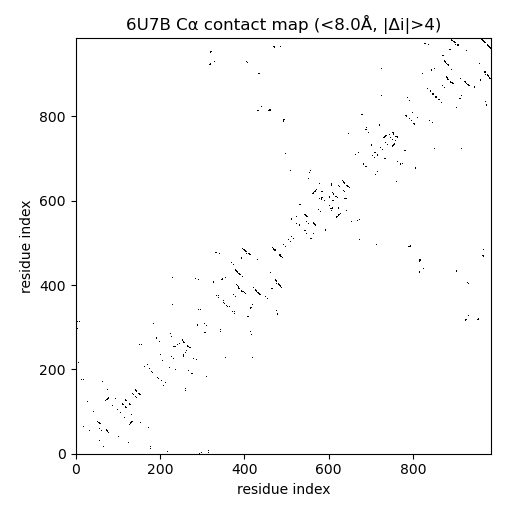 1 158 ? -47.59421 6.95076 68.65574 1.000 54.98101 158 SER A CA 1
ATOM 2340 C C . SER A 1 158 ? -47.92115 8.42697 68.83527 1.000 50.74817 158 SER A C 1
ATOM 2341 O O . SER A 1 158 ? -47.02323 9.23823 69.08145 1.000 48.11955 158 SER A O 1
ATOM 2349 N N . ILE A 1 159 ? -49.20038 8.77523 68.70894 1.000 54.82259 159 ILE A N 1
ATOM 2350 C CA . ILE A 1 159 ? -49.62322 10.14875 68.99803 1.000 53.11980 159 ILE A CA 1
ATOM 2351 C C . ILE A 1 159 ? -49.21189 10.56308 70.39613 1.000 52.63829 159 ILE A C 1
ATOM 2352 O O . ILE A 1 159 ? -48.59819 11.64519 70.54684 1.000 54.60263 159 ILE A O 1
ATOM 2368 N N . PRO A 1 160 ? -49.48276 9.81156 71.47142 1.000 48.84322 160 PRO A N 1
ATOM 2369 C CA . PRO A 1 160 ? -49.05991 10.25467 72.80431 1.000 46.21343 160 PRO A CA 1
ATOM 2370 C C . PRO A 1 160 ? -47.57346 10.56415 72.89451 1.000 45.63161 160 PRO A C 1
ATOM 2371 O O . PRO A 1 160 ? -47.19243 11.55867 73.52246 1.000 45.81708 160 PRO A O 1
ATOM 2382 N N . LEU A 1 161 ? -46.71943 9.74219 72.28085 1.000 46.64244 161 LEU A N 1
ATOM 2383 C CA . LEU A 1 161 ? -45.28399 10.00719 72.33963 1.000 48.87565 161 LEU A CA 1
ATOM 2384 C C . LEU A 1 161 ? -44.91415 11.23974 71.51707 1.000 47.04747 161 LEU A C 1
ATOM 2385 O O . LEU A 1 161 ? -44.07412 12.04385 71.94009 1.000 46.20991 161 LEU A O 1
ATOM 2401 N N . HIS A 1 162 ? -45.53050 11.41191 70.34403 1.000 49.73315 162 HIS A N 1
ATOM 2402 C CA . HIS A 1 162 ? -45.32969 12.64382 69.58531 1.000 52.79647 162 HIS A CA 1
ATOM 2403 C C . HIS A 1 162 ? -45.74079 13.86431 70.40248 1.000 50.43531 162 HIS A C 1
ATOM 2404 O O . HIS A 1 162 ? -45.02174 14.87012 70.43494 1.000 49.10070 162 HIS A O 1
ATOM 2418 N N . LEU A 1 163 ? -46.89769 13.79593 71.06929 1.000 47.31683 163 LEU A N 1
ATOM 2419 C CA . LEU A 1 163 ? -47.32801 14.90929 71.90975 1.000 47.47815 163 LEU A CA 1
ATOM 2420 C C . LEU A 1 163 ? -46.39283 15.09221 73.10061 1.000 49.67061 163 LEU A C 1
ATOM 2421 O O . LEU A 1 163 ? -46.11642 16.22605 73.51029 1.000 49.79602 163 LEU A O 1
ATOM 2437 N N . ASP A 1 164 ? -45.89325 13.98980 73.66780 1.000 49.98998 164 ASP A N 1
ATOM 2438 C CA . ASP A 1 164 ? -44.94065 14.09519 74.76867 1.000 54.38841 164 ASP A CA 1
ATOM 2439 C C . ASP A 1 164 ? -43.66660 14.80491 74.32860 1.000 53.17403 164 ASP A C 1
ATOM 2440 O O . ASP A 1 164 ? -43.12649 15.64211 75.06151 1.000 52.98077 164 ASP A O 1
ATOM 2449 N N . PHE A 1 165 ? -43.16426 14.47302 73.13825 1.000 51.03662 165 PHE A N 1
ATOM 2450 C CA . PHE A 1 165 ? -41.93317 15.09018 72.65594 1.000 52.12676 165 PHE A CA 1
ATOM 2451 C C . PHE A 1 165 ? -42.05134 16.60936 72.65078 1.000 49.30310 165 PHE A C 1
ATOM 2452 O O . PHE A 1 165 ? -41.18179 17.31550 73.17591 1.000 47.38313 165 PHE A O 1
ATOM 2469 N N . ILE A 1 166 ? -43.13246 17.13023 72.06855 1.000 48.35009 166 ILE A N 1
ATOM 2470 C CA . ILE A 1 166 ? -43.31593 18.57557 72.00129 1.000 50.02329 166 ILE A CA 1
ATOM 2471 C C . ILE A 1 166 ? -43.52922 19.15373 73.39394 1.000 49.19618 166 ILE A C 1
ATOM 2472 O O . ILE A 1 166 ? -43.04324 20.24770 73.70651 1.000 48.63450 166 ILE A O 1
ATOM 2488 N N . LYS A 1 167 ? -44.25933 18.43502 74.25122 1.000 50.04010 167 LYS A N 1
ATOM 2489 C CA . LYS A 1 167 ? -44.49619 18.92266 75.60661 1.000 50.17313 167 LYS A CA 1
ATOM 2490 C C . LYS A 1 167 ? -43.18371 19.21308 76.32249 1.000 49.66368 167 LYS A C 1
ATOM 2491 O O . LYS A 1 167 ? -43.06035 20.22441 77.02264 1.000 50.37413 167 LYS A O 1
ATOM 2510 N N . ALA A 1 168 ? -42.19137 18.33550 76.16193 1.000 49.79966 168 ALA A N 1
ATOM 2511 C CA . ALA A 1 168 ? -40.92378 18.52320 76.85949 1.000 50.34622 168 ALA A CA 1
ATOM 2512 C C . ALA A 1 168 ? -40.22018 19.79492 76.39866 1.000 47.09759 168 ALA A C 1
ATOM 2513 O O . ALA A 1 168 ? -39.60867 20.50203 77.20844 1.000 48.39026 168 ALA A O 1
ATOM 2520 N N . ARG A 1 169 ? -40.29702 20.10767 75.10247 1.000 46.51770 169 ARG A N 1
ATOM 2521 C CA . ARG A 1 169 ? -39.67419 21.33225 74.60795 1.000 43.89691 169 ARG A CA 1
ATOM 2522 C C . ARG A 1 169 ? -40.43518 22.56304 75.08177 1.000 43.56998 169 ARG A C 1
ATOM 2523 O O . ARG A 1 169 ? -39.82523 23.57985 75.43087 1.000 41.69991 169 ARG A O 1
ATOM 2544 N N . LYS A 1 170 ? -41.76856 22.49620 75.09141 1.000 45.55395 170 LYS A N 1
ATOM 2545 C CA . LYS A 1 170 ? -42.54648 23.60349 75.63454 1.000 48.56666 170 LYS A CA 1
ATOM 2546 C C . LYS A 1 170 ? -42.25971 23.79469 77.11573 1.000 48.27081 170 LYS A C 1
ATOM 2547 O O . LYS A 1 170 ? -42.25202 24.92818 77.60717 1.000 49.48684 170 LYS A O 1
ATOM 2566 N N . ARG A 1 171 ? -42.01057 22.70126 77.83892 1.000 48.41990 171 ARG A N 1
ATOM 2567 C CA . ARG A 1 171 ? -41.63044 22.81370 79.24120 1.000 56.45936 171 ARG A CA 1
ATOM 2568 C C . ARG A 1 171 ? -40.24270 23.42526 79.39336 1.000 56.94491 171 ARG A C 1
ATOM 2569 O O . ARG A 1 171 ? -39.97998 24.12918 80.37490 1.000 58.18535 171 ARG A O 1
ATOM 2590 N N . ALA A 1 172 ? -39.34657 23.17606 78.43537 1.000 57.94011 172 ALA A N 1
ATOM 2591 C CA . ALA A 1 172 ? -38.00845 23.75297 78.50939 1.000 59.00023 172 ALA A CA 1
ATOM 2592 C C . ALA A 1 172 ? -38.04152 25.25989 78.28447 1.000 54.78638 172 ALA A C 1
ATOM 2593 O O . ALA A 1 172 ? -37.27227 26.00187 78.90622 1.000 53.41287 172 ALA A O 1
ATOM 2600 N N . ALA A 1 173 ? -38.92079 25.73130 77.40248 1.000 55.85612 173 ALA A N 1
ATOM 2601 C CA . ALA A 1 173 ? -39.05488 27.15829 77.10336 1.000 54.29851 173 ALA A CA 1
ATOM 2602 C C . ALA A 1 173 ? -40.53393 27.49738 76.99444 1.000 53.71749 173 ALA A C 1
ATOM 2603 O O . ALA A 1 173 ? -41.08664 27.60925 75.89262 1.000 50.83501 173 ALA A O 1
ATOM 2610 N N . PRO A 1 174 ? -41.21234 27.66752 78.12828 1.000 55.94945 174 PRO A N 1
ATOM 2611 C CA . PRO A 1 174 ? -42.65614 27.93811 78.09571 1.000 55.85005 174 PRO A CA 1
ATOM 2612 C C . PRO A 1 174 ? -42.99784 29.14366 77.23214 1.000 53.30146 174 PRO A C 1
ATOM 2613 O O . PRO A 1 174 ? -42.34659 30.18894 77.30248 1.000 51.54158 174 PRO A O 1
ATOM 2624 N N . LYS A 1 175 ? -44.02997 28.97811 76.40203 1.000 55.82395 175 LYS A N 1
ATOM 2625 C CA . LYS A 1 175 ? -44.52899 30.00840 75.49576 1.000 56.56490 175 LYS A CA 1
ATOM 2626 C C . LYS A 1 175 ? -43.58958 30.25134 74.31911 1.000 50.72171 175 LYS A C 1
ATOM 2627 O O . LYS A 1 175 ? -44.02410 30.20185 73.16453 1.000 49.93604 175 LYS A O 1
ATOM 2646 N N . HIS A 1 176 ? -42.30510 30.49312 74.58660 1.000 49.37440 176 HIS A N 1
ATOM 2647 C CA . HIS A 1 176 ? -41.40590 30.92018 73.51726 1.000 49.16356 176 HIS A CA 1
ATOM 2648 C C . HIS A 1 176 ? -41.22792 29.83720 72.45767 1.000 47.88196 176 HIS A C 1
ATOM 2649 O O . HIS A 1 176 ? -41.20289 30.14008 71.25969 1.000 46.54667 176 HIS A O 1
ATOM 2663 N N . PHE A 1 177 ? -41.11332 28.56987 72.86490 1.000 49.21086 177 PHE A N 1
ATOM 2664 C CA . PHE A 1 177 ? -40.89345 27.51928 71.87411 1.000 48.76799 177 PHE A CA 1
ATOM 2665 C C . PHE A 1 177 ? -42.08536 27.39993 70.92956 1.000 48.66566 177 PHE A C 1
ATOM 2666 O O . PHE A 1 177 ? -41.92516 27.42228 69.70437 1.000 49.17098 177 PHE A O 1
ATOM 2683 N N . ALA A 1 178 ? -43.29465 27.26548 71.48243 1.000 45.83882 178 ALA A N 1
ATOM 2684 C CA . ALA A 1 178 ? -44.47410 27.14541 70.63137 1.000 40.84863 178 ALA A CA 1
ATOM 2685 C C . ALA A 1 178 ? -44.68817 28.39959 69.79621 1.000 41.08115 178 ALA A C 1
ATOM 2686 O O . ALA A 1 178 ? -45.15563 28.31345 68.65496 1.000 40.77442 178 ALA A O 1
ATOM 2693 N N . GLN A 1 179 ? -44.35222 29.57091 70.34055 1.000 42.30604 179 GLN A N 1
ATOM 2694 C CA . GLN A 1 179 ? -44.52297 30.80516 69.58242 1.000 42.83216 179 GLN A CA 1
ATOM 2695 C C . GLN A 1 179 ? -43.57148 30.86188 68.39253 1.000 44.29797 179 GLN A C 1
ATOM 2696 O O . GLN A 1 179 ? -43.97660 31.23341 67.28433 1.000 43.00425 179 GLN A O 1
ATOM 2710 N N . VAL A 1 180 ? -42.30157 30.50465 68.59885 1.000 44.42849 180 VAL A N 1
ATOM 2711 C CA . VAL A 1 180 ? -41.34537 30.53415 67.49690 1.000 43.76763 180 VAL A CA 1
ATOM 2712 C C . VAL A 1 180 ? -41.72516 29.50343 66.44105 1.000 41.13945 180 VAL A C 1
ATOM 2713 O O . VAL A 1 180 ? -41.63500 29.76682 65.23591 1.000 41.10830 180 VAL A O 1
ATOM 2726 N N . VAL A 1 181 ? -42.15841 28.31692 66.87322 1.000 41.40451 181 VAL A N 1
ATOM 2727 C CA . VAL A 1 181 ? -42.64914 27.31505 65.93152 1.000 40.75075 181 VAL A CA 1
ATOM 2728 C C . VAL A 1 181 ? -43.76667 27.89471 65.07420 1.000 40.45374 181 VAL A C 1
ATOM 2729 O O . VAL A 1 181 ? -43.83624 27.64633 63.86416 1.000 40.69412 181 VAL A O 1
ATOM 2742 N N . ARG A 1 182 ? -44.66131 28.67226 65.68578 1.000 38.71433 182 ARG A N 1
ATOM 2743 C CA . ARG A 1 182 ? -45.77598 29.23793 64.93436 1.000 42.14590 182 ARG A CA 1
ATOM 2744 C C . ARG A 1 182 ? -45.31307 30.36048 64.01365 1.000 40.70602 182 ARG A C 1
ATOM 2745 O O . ARG A 1 182 ? -45.79896 30.48077 62.88252 1.000 39.86339 182 ARG A O 1
ATOM 2766 N N . LEU A 1 183 ? -44.37404 31.18994 64.47429 1.000 41.22056 183 LEU A N 1
ATOM 2767 C CA . LEU A 1 183 ? -43.81145 32.21392 63.59988 1.000 42.45064 183 LEU A CA 1
ATOM 2768 C C . LEU A 1 183 ? -43.11675 31.58651 62.39767 1.000 42.68547 183 LEU A C 1
ATOM 2769 O O . LEU A 1 183 ? -43.26567 32.06291 61.26623 1.000 45.37112 183 LEU A O 1
ATOM 2785 N N . ALA A 1 184 ? -42.35868 30.51020 62.62053 1.000 43.31266 184 ALA A N 1
ATOM 2786 C CA . ALA A 1 184 ? -41.65591 29.86610 61.51572 1.000 42.57138 184 ALA A CA 1
ATOM 2787 C C . ALA A 1 184 ? -42.63169 29.19153 60.56045 1.000 44.09746 184 ALA A C 1
ATOM 2788 O O . ALA A 1 184 ? -42.43973 29.23089 59.33977 1.000 45.36648 184 ALA A O 1
ATOM 2795 N N . LYS A 1 185 ? -43.68149 28.56068 61.09302 1.000 44.33347 185 LYS A N 1
ATOM 2796 C CA . LYS A 1 185 ? -44.70409 27.98405 60.22514 1.000 44.52258 185 LYS A CA 1
ATOM 2797 C C . LYS A 1 185 ? -45.42353 29.07013 59.43777 1.000 43.89652 185 LYS A C 1
ATOM 2798 O O . LYS A 1 185 ? -45.66114 28.92659 58.23216 1.000 45.79032 185 LYS A O 1
ATOM 2817 N N . TYR A 1 186 ? -45.78763 30.16334 60.10979 1.000 48.15060 186 TYR A N 1
ATOM 2818 C CA . TYR A 1 186 ? -46.43288 31.28009 59.42847 1.000 46.97772 186 TYR A CA 1
ATOM 2819 C C . TYR A 1 186 ? -45.56343 31.79909 58.29000 1.000 45.83997 186 TYR A C 1
ATOM 2820 O O . TYR A 1 186 ? -46.06350 32.07786 57.19451 1.000 48.31978 186 TYR A O 1
ATOM 2838 N N . TRP A 1 187 ? -44.25390 31.92008 58.52625 1.000 43.49140 187 TRP A N 1
ATOM 2839 C CA . TRP A 1 187 ? -43.33756 32.31467 57.46022 1.000 42.40455 187 TRP A CA 1
ATOM 2840 C C . TRP A 1 187 ? -43.30230 31.27539 56.34621 1.000 44.78721 187 TRP A C 1
ATOM 2841 O O . TRP A 1 187 ? -43.31551 31.62502 55.16034 1.000 47.95813 187 TRP A O 1
ATOM 2862 N N . ALA A 1 188 ? -43.24554 29.99070 56.70638 1.000 44.34278 188 ALA A N 1
ATOM 2863 C CA . ALA A 1 188 ? -43.18183 28.94379 55.69192 1.000 44.88204 188 ALA A CA 1
ATOM 2864 C C . ALA A 1 188 ? -44.42540 28.95263 54.81285 1.000 49.46537 188 ALA A C 1
ATOM 2865 O O . ALA A 1 188 ? -44.34681 28.69041 53.60633 1.000 49.15542 188 ALA A O 1
ATOM 2872 N N . ARG A 1 189 ? -45.58606 29.24510 55.40260 1.000 54.31955 189 ARG A N 1
ATOM 2873 C CA . ARG A 1 189 ? -46.81111 29.33378 54.61656 1.000 56.89797 189 ARG A CA 1
ATOM 2874 C C . ARG A 1 189 ? -46.73652 30.48735 53.62601 1.000 55.34477 189 ARG A C 1
ATOM 2875 O O . ARG A 1 189 ? -47.15130 30.34975 52.46943 1.000 56.45860 189 ARG A O 1
ATOM 2896 N N . LEU A 1 190 ? -46.19551 31.63049 54.05770 1.000 53.16061 190 LEU A N 1
ATOM 2897 C CA . LEU A 1 190 ? -46.04359 32.76374 53.15107 1.000 55.30157 190 LEU A CA 1
ATOM 2898 C C . LEU A 1 190 ? -45.10231 32.42486 52.00215 1.000 55.83748 190 LEU A C 1
ATOM 2899 O O . LEU A 1 190 ? -45.31742 32.86019 50.86534 1.000 58.26476 190 LEU A O 1
ATOM 2915 N N . MET A 1 191 ? -44.04529 31.65872 52.27893 1.000 55.13240 191 MET A N 1
ATOM 2916 C CA . MET A 1 191 ? -43.10688 31.30189 51.22087 1.000 56.75247 191 MET A CA 1
ATOM 2917 C C . MET A 1 191 ? -43.75684 30.38152 50.19377 1.000 62.16859 191 MET A C 1
ATOM 2918 O O . MET A 1 191 ? -43.47650 30.48697 48.99413 1.000 63.35358 191 MET A O 1
ATOM 2932 N N . LYS A 1 192 ? -44.62853 29.47320 50.64036 1.000 65.17759 192 LYS A N 1
ATOM 2933 C CA . LYS A 1 192 ? -45.25209 28.54064 49.70649 1.000 71.47759 192 LYS A CA 1
ATOM 2934 C C . LYS A 1 192 ? -46.14416 29.27079 48.70845 1.000 81.08502 192 LYS A C 1
ATOM 2935 O O . LYS A 1 192 ? -46.16158 28.92973 47.51962 1.000 86.83947 192 LYS A O 1
ATOM 2954 N N . GLN A 1 193 ? -46.89650 30.27789 49.16632 1.000 82.53385 193 GLN A N 1
ATOM 2955 C CA . GLN A 1 193 ? -47.73120 31.02271 48.22912 1.000 88.32868 193 GLN A CA 1
ATOM 2956 C C . GLN A 1 193 ? -46.89834 31.95435 47.35616 1.000 94.73052 193 GLN A C 1
ATOM 2957 O O . GLN A 1 193 ? -47.27212 32.22007 46.20842 1.000 105.05395 193 GLN A O 1
ATOM 2971 N N . GLU A 1 194 ? -45.76633 32.44248 47.86346 1.000 83.43439 194 GLU A N 1
ATOM 2972 C CA . GLU A 1 194 ? -44.91373 33.32799 47.08254 1.000 81.27732 194 GLU A CA 1
ATOM 2973 C C . GLU A 1 194 ? -43.90939 32.58744 46.20688 1.000 83.04932 194 GLU A C 1
ATOM 2974 O O . GLU A 1 194 ? -43.44583 33.15628 45.21195 1.000 82.17903 194 GLU A O 1
ATOM 2986 N N . ARG A 1 195 ? -43.56218 31.34341 46.53876 1.000 89.81337 195 ARG A N 1
ATOM 2987 C CA . ARG A 1 195 ? -42.50489 30.62972 45.83170 1.000 85.99539 195 ARG A CA 1
ATOM 2988 C C . ARG A 1 195 ? -43.01871 29.27363 45.36273 1.000 87.23842 195 ARG A C 1
ATOM 2989 O O . ARG A 1 195 ? -43.61226 28.52454 46.15872 1.000 78.00163 195 ARG A O 1
ATOM 3010 N N . PRO A 1 196 ? -42.79587 28.91022 44.08527 1.000 98.99797 196 PRO A N 1
ATOM 3011 C CA . PRO A 1 196 ? -43.49168 27.74920 43.50694 1.000 104.31463 196 PRO A CA 1
ATOM 3012 C C . PRO A 1 196 ? -43.04436 26.39890 44.04713 1.000 105.49826 196 PRO A C 1
ATOM 3013 O O . PRO A 1 196 ? -43.86757 25.63402 44.56056 1.000 102.91000 196 PRO A O 1
ATOM 3024 N N . ASN A 1 197 ? -41.75679 26.08294 43.92618 1.000 111.80493 197 ASN A N 1
ATOM 3025 C CA . ASN A 1 197 ? -41.23661 24.79227 44.36116 1.000 112.25191 197 ASN A CA 1
ATOM 3026 C C . ASN A 1 197 ? -41.03472 24.70527 45.86913 1.000 94.61236 197 ASN A C 1
ATOM 3027 O O . ASN A 1 197 ? -40.38178 23.76464 46.33543 1.000 93.24769 197 ASN A O 1
ATOM 3038 N N . PHE A 1 198 ? -41.57674 25.64281 46.64142 1.000 76.35528 198 PHE A N 1
ATOM 3039 C CA . PHE A 1 198 ? -41.28024 25.69535 48.06511 1.000 66.45325 198 PHE A CA 1
ATOM 3040 C C . PHE A 1 198 ? -42.16816 24.72813 48.83682 1.000 65.27496 198 PHE A C 1
ATOM 3041 O O . PHE A 1 198 ? -43.39787 24.76757 48.72430 1.000 64.17826 198 PHE A O 1
ATOM 3058 N N . ARG A 1 199 ? -41.53385 23.86538 49.62554 1.000 69.18806 199 ARG A N 1
ATOM 3059 C CA . ARG A 1 199 ? -42.21891 22.92776 50.50008 1.000 70.06950 199 ARG A CA 1
ATOM 3060 C C . ARG A 1 199 ? -41.46404 22.86650 51.81903 1.000 64.25760 199 ARG A C 1
ATOM 3061 O O . ARG A 1 199 ? -40.23088 22.82374 51.83149 1.000 63.07102 199 ARG A O 1
ATOM 3082 N N . PHE A 1 200 ? -42.20110 22.87355 52.92922 1.000 59.66745 200 PHE A N 1
ATOM 3083 C CA . PHE A 1 200 ? -41.57460 22.76882 54.24742 1.000 57.92298 200 PHE A CA 1
ATOM 3084 C C . PHE A 1 200 ? -42.60306 22.16035 55.19653 1.000 57.82940 200 PHE A C 1
ATOM 3085 O O . PHE A 1 200 ? -43.48042 22.86885 55.69917 1.000 57.57380 200 PHE A O 1
ATOM 3102 N N . LYS A 1 201 ? -42.48939 20.85372 55.43217 1.000 61.66393 201 LYS A N 1
ATOM 3103 C CA . LYS A 1 201 ? -43.41377 20.17525 56.33097 1.000 63.70591 201 LYS A CA 1
ATOM 3104 C C . LYS A 1 201 ? -43.41269 20.84390 57.69974 1.000 58.25561 201 LYS A C 1
ATOM 3105 O O . LYS A 1 201 ? -42.36281 21.22796 58.22263 1.000 60.24024 201 LYS A O 1
ATOM 3124 N N . SER A 1 202 ? -44.60394 20.97610 58.28489 1.000 54.57760 202 SER A N 1
ATOM 3125 C CA . SER A 1 202 ? -44.70537 21.55021 59.62148 1.000 52.97111 202 SER A CA 1
ATOM 3126 C C . SER A 1 202 ? -43.88319 20.75275 60.62546 1.000 51.38378 202 SER A C 1
ATOM 3127 O O . SER A 1 202 ? -43.27335 21.32540 61.53533 1.000 47.11612 202 SER A O 1
ATOM 3135 N N . PHE A 1 203 ? -43.84723 19.42820 60.47153 1.000 53.81936 203 PHE A N 1
ATOM 3136 C CA . PHE A 1 203 ? -43.15903 18.59182 61.44988 1.000 54.44478 203 PHE A CA 1
ATOM 3137 C C . PHE A 1 203 ? -41.65465 18.82126 61.40037 1.000 50.63702 203 PHE A C 1
ATOM 3138 O O . PHE A 1 203 ? -40.99751 18.89224 62.44529 1.000 47.39134 203 PHE A O 1
ATOM 3155 N N . MET A 1 204 ? -41.09396 18.94181 60.19522 1.000 51.31209 204 MET A N 1
ATOM 3156 C CA . MET A 1 204 ? -39.67332 19.24847 60.06287 1.000 50.02360 204 MET A CA 1
ATOM 3157 C C . MET A 1 204 ? -39.33174 20.55958 60.75704 1.000 49.96890 204 MET A C 1
ATOM 3158 O O . MET A 1 204 ? -38.35340 20.64088 61.50939 1.000 48.77351 204 MET A O 1
ATOM 3172 N N . ILE A 1 205 ? -40.12837 21.60357 60.50766 1.000 48.50071 205 ILE A N 1
ATOM 3173 C CA . ILE A 1 205 ? -39.93615 22.87264 61.20592 1.000 45.38665 205 ILE A CA 1
ATOM 3174 C C . ILE A 1 205 ? -39.88818 22.63378 62.70859 1.000 45.36718 205 ILE A C 1
ATOM 3175 O O . ILE A 1 205 ? -38.99286 23.12027 63.41022 1.000 43.79688 205 ILE A O 1
ATOM 3191 N N . GLU A 1 206 ? -40.84672 21.85767 63.21986 1.000 46.76504 206 GLU A N 1
ATOM 3192 C CA . GLU A 1 206 ? -40.91861 21.61513 64.65648 1.000 50.00984 206 GLU A CA 1
ATOM 3193 C C . GLU A 1 206 ? -39.67909 20.88914 65.16484 1.000 50.29370 206 GLU A C 1
ATOM 3194 O O . GLU A 1 206 ? -39.17757 21.19078 66.25464 1.000 49.33669 206 GLU A O 1
ATOM 3206 N N . LEU A 1 207 ? -39.17521 19.92248 64.39747 1.000 48.47600 207 LEU A N 1
ATOM 3207 C CA . LEU A 1 207 ? -38.04386 19.13041 64.86791 1.000 49.82891 207 LEU A CA 1
ATOM 3208 C C . LEU A 1 207 ? -36.74033 19.90897 64.75952 1.000 45.06766 207 LEU A C 1
ATOM 3209 O O . LEU A 1 207 ? -35.89138 19.82859 65.65415 1.000 44.17429 207 LEU A O 1
ATOM 3225 N N . ILE A 1 208 ? -36.56883 20.66836 63.67620 1.000 44.34903 208 ILE A N 1
ATOM 3226 C CA . ILE A 1 208 ? -35.40991 21.54851 63.56021 1.000 44.40819 208 ILE A CA 1
ATOM 3227 C C . ILE A 1 208 ? -35.35155 22.49884 64.75067 1.000 42.09396 208 ILE A C 1
ATOM 3228 O O . ILE A 1 208 ? -34.31176 22.64285 65.40412 1.000 43.66104 208 ILE A O 1
ATOM 3244 N N . LEU A 1 209 ? -36.47448 23.14844 65.06351 1.000 40.51963 209 LEU A N 1
ATOM 3245 C CA . LEU A 1 209 ? -36.49292 24.08050 66.18540 1.000 41.04032 209 LEU A CA 1
ATOM 3246 C C . LEU A 1 209 ? -36.32544 23.36435 67.51872 1.000 40.55608 209 LEU A C 1
ATOM 3247 O O . LEU A 1 209 ? -35.73252 23.92215 68.44913 1.000 40.23648 209 LEU A O 1
ATOM 3263 N N . ALA A 1 210 ? -36.83692 22.13925 67.64035 1.000 44.31307 210 ALA A N 1
ATOM 3264 C CA . ALA A 1 210 ? -36.59850 21.37826 68.86114 1.000 46.30835 210 ALA A CA 1
ATOM 3265 C C . ALA A 1 210 ? -35.11720 21.06483 69.01943 1.000 47.89956 210 ALA A C 1
ATOM 3266 O O . ALA A 1 210 ? -34.57988 21.10153 70.13249 1.000 49.40576 210 ALA A O 1
ATOM 3273 N N . LYS A 1 211 ? -34.43646 20.76060 67.91126 1.000 48.52555 211 LYS A N 1
ATOM 3274 C CA . LYS A 1 211 ? -33.00409 20.48946 67.97680 1.000 47.52321 211 LYS A CA 1
ATOM 3275 C C . LYS A 1 211 ? -32.22934 21.73789 68.37647 1.000 43.46379 211 LYS A C 1
ATOM 3276 O O . LYS A 1 211 ? -31.28869 21.66426 69.17643 1.000 44.01572 211 LYS A O 1
ATOM 3295 N N . LEU A 1 212 ? -32.60404 22.89244 67.82439 1.000 46.68147 212 LEU A N 1
ATOM 3296 C CA . LEU A 1 212 ? -31.97322 24.14063 68.23600 1.000 48.34103 212 LEU A CA 1
ATOM 3297 C C . LEU A 1 212 ? -32.20280 24.40411 69.71878 1.000 48.33031 212 LEU A C 1
ATOM 3298 O O . LEU A 1 212 ? -31.28032 24.81420 70.43237 1.000 48.17942 212 LEU A O 1
ATOM 3314 N N . LEU A 1 213 ? -33.42639 24.17298 70.20342 1.000 46.15828 213 LEU A N 1
ATOM 3315 C CA . LEU A 1 213 ? -33.70379 24.38282 71.62086 1.000 47.01437 213 LEU A CA 1
ATOM 3316 C C . LEU A 1 213 ? -32.85569 23.45200 72.47750 1.000 50.58923 213 LEU A C 1
ATOM 3317 O O . LEU A 1 213 ? -32.22441 23.88483 73.44821 1.000 49.99413 213 LEU A O 1
ATOM 3333 N N . ASP A 1 214 ? -32.83232 22.16193 72.13103 1.000 52.17011 214 ASP A N 1
ATOM 3334 C CA . ASP A 1 214 ? -31.96753 21.22117 72.83532 1.000 58.88667 214 ASP A CA 1
ATOM 3335 C C . ASP A 1 214 ? -30.51917 21.69332 72.83202 1.000 63.84468 214 ASP A C 1
ATOM 3336 O O . ASP A 1 214 ? -29.82793 21.60587 73.85307 1.000 70.25112 214 ASP A O 1
ATOM 3345 N N . ASN A 1 215 ? -30.04466 22.20819 71.69380 1.000 56.02976 215 ASN A N 1
ATOM 3346 C CA . ASN A 1 215 ? -28.65555 22.63808 71.57712 1.000 56.87374 215 ASN A CA 1
ATOM 3347 C C . ASN A 1 215 ? -28.35138 23.91417 72.35383 1.000 55.75507 215 ASN A C 1
ATOM 3348 O O . ASN A 1 215 ? -27.18359 24.31406 72.41183 1.000 55.78955 215 ASN A O 1
ATOM 3359 N N . GLY A 1 216 ? -29.35499 24.56570 72.93394 1.000 56.77109 216 GLY A N 1
ATOM 3360 C CA . GLY A 1 216 ? -29.13473 25.72230 73.77507 1.000 54.83661 216 GLY A CA 1
ATOM 3361 C C . GLY A 1 216 ? -29.48507 27.06477 73.16944 1.000 50.89725 216 GLY A C 1
ATOM 3362 O O . GLY A 1 216 ? -29.21647 28.09419 73.80142 1.000 48.03351 216 GLY A O 1
ATOM 3366 N N . VAL A 1 217 ? -30.07105 27.09696 71.97087 1.000 54.78651 217 VAL A N 1
ATOM 3367 C CA . VAL A 1 217 ? -30.46174 28.36921 71.37850 1.000 51.37704 217 VAL A CA 1
ATOM 3368 C C . VAL A 1 217 ? -31.51606 29.03793 72.25075 1.000 50.06328 217 VAL A C 1
ATOM 3369 O O . VAL A 1 217 ? -32.42971 28.38740 72.77527 1.000 51.32957 217 VAL A O 1
ATOM 3382 N N . ASP A 1 218 ? -31.38669 30.35199 72.40699 1.000 50.03366 218 ASP A N 1
ATOM 3383 C CA . ASP A 1 218 ? -32.27187 31.14230 73.25371 1.000 53.02236 218 ASP A CA 1
ATOM 3384 C C . ASP A 1 218 ? -33.50194 31.55537 72.45355 1.000 48.61295 218 ASP A C 1
ATOM 3385 O O . ASP A 1 218 ? -33.38350 32.26454 71.44839 1.000 47.26302 218 ASP A O 1
ATOM 3394 N N . PHE A 1 219 ? -34.67830 31.11695 72.89997 1.000 52.33666 219 PHE A N 1
ATOM 3395 C CA . PHE A 1 219 ? -35.93247 31.40166 72.21353 1.000 51.53626 219 PHE A CA 1
ATOM 3396 C C . PHE A 1 219 ? -36.67395 32.60374 72.79017 1.000 50.70961 219 PHE A C 1
ATOM 3397 O O . PHE A 1 219 ? -37.78184 32.90441 72.33450 1.000 46.07605 219 PHE A O 1
ATOM 3414 N N . SER A 1 220 ? -36.09359 33.30356 73.76598 1.000 55.12836 220 SER A N 1
ATOM 3415 C CA . SER A 1 220 ? -36.78181 34.40042 74.43885 1.000 58.02067 220 SER A CA 1
ATOM 3416 C C . SER A 1 220 ? -36.70023 35.72128 73.67957 1.000 55.83289 220 SER A C 1
ATOM 3417 O O . SER A 1 220 ? -37.29711 36.70812 74.12524 1.000 58.40133 220 SER A O 1
ATOM 3425 N N . ASN A 1 221 ? -35.97572 35.77126 72.56193 1.000 47.60242 221 ASN A N 1
ATOM 3426 C CA . ASN A 1 221 ? -35.95913 36.93173 71.67403 1.000 46.97496 221 ASN A CA 1
ATOM 3427 C C . ASN A 1 221 ? -36.27675 36.42903 70.27209 1.000 46.18184 221 ASN A C 1
ATOM 3428 O O . ASN A 1 221 ? -35.44826 35.75985 69.64470 1.000 44.12774 221 ASN A O 1
ATOM 3439 N N . TYR A 1 222 ? -37.46509 36.76170 69.78163 1.000 44.19646 222 TYR A N 1
ATOM 3440 C CA . TYR A 1 222 ? -38.01363 36.13809 68.58553 1.000 43.06645 222 TYR A CA 1
ATOM 3441 C C . TYR A 1 222 ? -37.24535 36.50615 67.32170 1.000 39.93991 222 TYR A C 1
ATOM 3442 O O . TYR A 1 222 ? -37.08628 35.65001 66.44337 1.000 38.00872 222 TYR A O 1
ATOM 3460 N N . PRO A 1 223 ? -36.75318 37.73933 67.17003 1.000 41.83278 223 PRO A N 1
ATOM 3461 C CA . PRO A 1 223 ? -35.89474 38.00702 66.00403 1.000 40.65300 223 PRO A CA 1
ATOM 3462 C C . PRO A 1 223 ? -34.64121 37.14829 65.99390 1.000 39.02975 223 PRO A C 1
ATOM 3463 O O . PRO A 1 223 ? -34.28054 36.59154 64.94911 1.000 37.58470 223 PRO A O 1
ATOM 3474 N N . GLU A 1 224 ? -33.97061 37.01333 67.14168 1.000 46.71312 224 GLU A N 1
ATOM 3475 C CA . GLU A 1 224 ? -32.74641 36.21896 67.19001 1.000 47.69211 224 GLU A CA 1
ATOM 3476 C C . GLU A 1 224 ? -33.04710 34.72793 67.08639 1.000 44.79122 224 GLU A C 1
ATOM 3477 O O . GLU A 1 224 ? -32.27272 33.97660 66.48424 1.000 43.81902 224 GLU A O 1
ATOM 3489 N N . ALA A 1 225 ? -34.15580 34.27431 67.67763 1.000 40.44638 225 ALA A N 1
ATOM 3490 C CA . ALA A 1 225 ? -34.51972 32.86733 67.55004 1.000 40.21079 225 ALA A CA 1
ATOM 3491 C C . ALA A 1 225 ? -34.79003 32.51135 66.09411 1.000 41.96552 225 ALA A C 1
ATOM 3492 O O . ALA A 1 225 ? -34.32484 31.47699 65.60087 1.000 39.22018 225 ALA A O 1
ATOM 3499 N N . LEU A 1 226 ? -35.53458 33.36547 65.38735 1.000 41.69614 226 LEU A N 1
ATOM 3500 C CA . LEU A 1 226 ? -35.74967 33.15440 63.96088 1.000 41.82884 226 LEU A CA 1
ATOM 3501 C C . LEU A 1 226 ? -34.43078 33.19239 63.19502 1.000 43.00685 226 LEU A C 1
ATOM 3502 O O . LEU A 1 226 ? -34.23881 32.43138 62.23901 1.000 40.28329 226 LEU A O 1
ATOM 3518 N N . GLN A 1 227 ? -33.50155 34.06222 63.60435 1.000 40.59897 227 GLN A N 1
ATOM 3519 C CA . GLN A 1 227 ? -32.21596 34.13007 62.91256 1.000 41.67878 227 GLN A CA 1
ATOM 3520 C C . GLN A 1 227 ? -31.39510 32.86465 63.14045 1.000 37.78906 227 GLN A C 1
ATOM 3521 O O . GLN A 1 227 ? -30.69747 32.40171 62.23111 1.000 41.09299 227 GLN A O 1
ATOM 3535 N N . ALA A 1 228 ? -31.45506 32.29214 64.34483 1.000 37.33753 228 ALA A N 1
ATOM 3536 C CA . ALA A 1 228 ? -30.80387 31.00602 64.57027 1.000 39.93944 228 ALA A CA 1
ATOM 3537 C C . ALA A 1 228 ? -31.40521 29.93505 63.67063 1.000 43.27688 228 ALA A C 1
ATOM 3538 O O . ALA A 1 228 ? -30.68181 29.12257 63.08146 1.000 46.04733 228 ALA A O 1
ATOM 3545 N N . PHE A 1 229 ? -32.73372 29.92484 63.55514 1.000 44.46594 229 PHE A N 1
ATOM 3546 C CA . PHE A 1 229 ? -33.41182 29.00479 62.64870 1.000 43.34150 229 PHE A CA 1
ATOM 3547 C C . PHE A 1 229 ? -32.94424 29.20887 61.21309 1.000 42.01775 229 PHE A C 1
ATOM 3548 O O . PHE A 1 229 ? -32.56054 28.25225 60.53013 1.000 42.86630 229 PHE A O 1
ATOM 3565 N N . PHE A 1 230 ? -32.95442 30.45727 60.73970 1.000 40.00957 230 PHE A N 1
ATOM 3566 C CA . PHE A 1 230 ? -32.57907 30.71667 59.35283 1.000 41.63902 230 PHE A CA 1
ATOM 3567 C C . PHE A 1 230 ? -31.08905 30.47898 59.12613 1.000 42.84303 230 PHE A C 1
ATOM 3568 O O . PHE A 1 230 ? -30.69498 29.92198 58.09406 1.000 42.16572 230 PHE A O 1
ATOM 3585 N N . SER A 1 231 ? -30.24421 30.89128 60.07468 1.000 43.82014 231 SER A N 1
ATOM 3586 C CA . SER A 1 231 ? -28.81121 30.65892 59.92593 1.000 43.76949 231 SER A CA 1
ATOM 3587 C C . SER A 1 231 ? -28.48537 29.17090 59.93769 1.000 43.11265 231 SER A C 1
ATOM 3588 O O . SER A 1 231 ? -27.56138 28.72809 59.24695 1.000 45.92347 231 SER A O 1
ATOM 3596 N N . TYR A 1 232 ? -29.21956 28.38217 60.73012 1.000 39.25449 232 TYR A N 1
ATOM 3597 C CA . TYR A 1 232 ? -28.99967 26.93859 60.73188 1.000 41.03995 232 TYR A CA 1
ATOM 3598 C C . TYR A 1 232 ? -29.27322 26.35140 59.35327 1.000 41.56364 232 TYR A C 1
ATOM 3599 O O . TYR A 1 232 ? -28.46120 25.58904 58.81551 1.000 42.94326 232 TYR A O 1
ATOM 3617 N N . LEU A 1 233 ? -30.42522 26.69241 58.76940 1.000 40.60336 233 LEU A N 1
ATOM 3618 C CA . LEU A 1 233 ? -30.77987 26.15001 57.46322 1.000 42.75373 233 LEU A CA 1
ATOM 3619 C C . LEU A 1 233 ? -29.71961 26.49159 56.42556 1.000 44.98696 233 LEU A C 1
ATOM 3620 O O . LEU A 1 233 ? -29.30365 25.62869 55.64154 1.000 44.22635 233 LEU A O 1
ATOM 3636 N N . VAL A 1 234 ? -29.25553 27.74102 56.41929 1.000 47.80777 234 VAL A N 1
ATOM 3637 C CA . VAL A 1 234 ? -28.31074 28.18129 55.39896 1.000 50.79638 234 VAL A CA 1
ATOM 3638 C C . VAL A 1 234 ? -26.96533 27.48287 55.56801 1.000 53.96449 234 VAL A C 1
ATOM 3639 O O . VAL A 1 234 ? -26.38741 26.97799 54.59877 1.000 57.97542 234 VAL A O 1
ATOM 3652 N N . SER A 1 235 ? -26.44083 27.44525 56.79572 1.000 51.35065 235 SER A N 1
ATOM 3653 C CA . SER A 1 235 ? -25.05456 27.02253 56.97767 1.000 55.24837 235 SER A CA 1
ATOM 3654 C C . SER A 1 235 ? -24.90251 25.50612 57.03572 1.000 59.53529 235 SER A C 1
ATOM 3655 O O . SER A 1 235 ? -23.88503 24.97974 56.57259 1.000 65.02225 235 SER A O 1
ATOM 3663 N N . THR A 1 236 ? -25.87852 24.78621 57.59423 1.000 56.37272 236 THR A N 1
ATOM 3664 C CA . THR A 1 236 ? -25.86508 23.33246 57.48111 1.000 56.18853 236 THR A CA 1
ATOM 3665 C C . THR A 1 236 ? -26.36921 22.86123 56.12285 1.000 58.59927 236 THR A C 1
ATOM 3666 O O . THR A 1 236 ? -26.01569 21.75854 55.69108 1.000 59.01150 236 THR A O 1
ATOM 3677 N N . GLU A 1 237 ? -27.18453 23.67260 55.44637 1.000 66.24212 237 GLU A N 1
ATOM 3678 C CA . GLU A 1 237 ? -27.77497 23.31667 54.15649 1.000 68.68937 237 GLU A CA 1
ATOM 3679 C C . GLU A 1 237 ? -28.64707 22.06839 54.26098 1.000 66.67789 237 GLU A C 1
ATOM 3680 O O . GLU A 1 237 ? -28.78566 21.31006 53.29849 1.000 69.39202 237 GLU A O 1
ATOM 3692 N N . LEU A 1 238 ? -29.24972 21.85285 55.42916 1.000 60.35147 238 LEU A N 1
ATOM 3693 C CA . LEU A 1 238 ? -30.12899 20.71335 55.68088 1.000 58.84573 238 LEU A CA 1
ATOM 3694 C C . LEU A 1 238 ? -29.42504 19.37837 55.45760 1.000 63.28387 238 LEU A C 1
ATOM 3695 O O . LEU A 1 238 ? -30.07788 18.36198 55.20205 1.000 63.29918 238 LEU A O 1
ATOM 3711 N N . ARG A 1 239 ? -28.09768 19.35973 55.56423 1.000 64.10800 239 ARG A N 1
ATOM 3712 C CA . ARG A 1 239 ? -27.31145 18.14473 55.41016 1.000 69.61942 239 ARG A CA 1
ATOM 3713 C C . ARG A 1 239 ? -26.85057 17.56575 56.74064 1.000 74.60136 239 ARG A C 1
ATOM 3714 O O . ARG A 1 239 ? -26.17851 16.53028 56.75160 1.000 79.13988 239 ARG A O 1
ATOM 3735 N N . GLU A 1 240 ? -27.18562 18.20940 57.85353 1.000 75.43996 240 GLU A N 1
ATOM 3736 C CA . GLU A 1 240 ? -26.82885 17.72352 59.17969 1.000 75.25323 240 GLU A CA 1
ATOM 3737 C C . GLU A 1 240 ? -27.97920 16.87101 59.69968 1.000 73.39398 240 GLU A C 1
ATOM 3738 O O . GLU A 1 240 ? -29.11542 17.34895 59.78952 1.000 72.03993 240 GLU A O 1
ATOM 3750 N N . ARG A 1 241 ? -27.69722 15.61224 60.02674 1.000 69.61793 241 ARG A N 1
ATOM 3751 C CA . ARG A 1 241 ? -28.76340 14.72638 60.47253 1.000 65.12627 241 ARG A CA 1
ATOM 3752 C C . ARG A 1 241 ? -29.26409 15.16081 61.84130 1.000 58.10991 241 ARG A C 1
ATOM 3753 O O . ARG A 1 241 ? -28.48184 15.52892 62.72269 1.000 55.53333 241 ARG A O 1
ATOM 3774 N N . ILE A 1 242 ? -30.57805 15.12156 62.01186 1.000 56.73941 242 ILE A N 1
ATOM 3775 C CA . ILE A 1 242 ? -31.22367 15.49994 63.25989 1.000 54.55997 242 ILE A CA 1
ATOM 3776 C C . ILE A 1 242 ? -31.82692 14.24080 63.85933 1.000 54.15202 242 ILE A C 1
ATOM 3777 O O . ILE A 1 242 ? -32.74422 13.64179 63.28441 1.000 51.53516 242 ILE A O 1
ATOM 3793 N N . VAL A 1 243 ? -31.30529 13.83391 65.01218 1.000 57.29898 243 VAL A N 1
ATOM 3794 C CA . VAL A 1 243 ? -31.83078 12.70297 65.75912 1.000 58.85344 243 VAL A CA 1
ATOM 3795 C C . VAL A 1 243 ? -31.95085 13.11205 67.21698 1.000 56.45656 243 VAL A C 1
ATOM 3796 O O . VAL A 1 243 ? -31.07825 13.80311 67.75522 1.000 55.68695 243 VAL A O 1
ATOM 3809 N N . PHE A 1 244 ? -33.04199 12.69852 67.84516 1.000 55.15673 244 PHE A N 1
ATOM 3810 C CA . PHE A 1 244 ? -33.25810 12.88154 69.26866 1.000 56.61138 244 PHE A CA 1
ATOM 3811 C C . PHE A 1 244 ? -33.20395 11.52112 69.94636 1.000 58.17204 244 PHE A C 1
ATOM 3812 O O . PHE A 1 244 ? -33.56511 10.49971 69.35527 1.000 60.77763 244 PHE A O 1
ATOM 3829 N N . GLU A 1 245 ? -32.74222 11.51139 71.19140 1.000 55.73027 245 GLU A N 1
ATOM 3830 C CA . GLU A 1 245 ? -32.59626 10.27872 71.95379 1.000 60.33012 245 GLU A CA 1
ATOM 3831 C C . GLU A 1 245 ? -33.66431 10.15990 73.03463 1.000 64.61347 245 GLU A C 1
ATOM 3832 O O . GLU A 1 245 ? -33.42015 9.60314 74.10693 1.000 67.47655 245 GLU A O 1
ATOM 3844 N N . ASP A 1 246 ? -34.86217 10.67713 72.75053 1.000 64.37107 246 ASP A N 1
ATOM 3845 C CA . ASP A 1 246 ? -35.94215 10.63761 73.72894 1.000 64.00911 246 ASP A CA 1
ATOM 3846 C C . ASP A 1 246 ? -36.44192 9.21519 73.94160 1.000 63.79541 246 ASP A C 1
ATOM 3847 O O . ASP A 1 246 ? -36.63775 8.78470 75.08459 1.000 61.90442 246 ASP A O 1
ATOM 3856 N N . ASN A 1 247 ? -36.64152 8.46854 72.85513 1.000 66.62919 247 ASN A N 1
ATOM 3857 C CA . ASN A 1 247 ? -37.23129 7.13996 72.91737 1.000 69.73469 247 ASN A CA 1
ATOM 3858 C C . ASN A 1 247 ? -36.27821 6.02450 72.51021 1.000 69.65357 247 ASN A C 1
ATOM 3859 O O . ASN A 1 247 ? -36.62421 4.84997 72.67320 1.000 72.22423 247 ASN A O 1
ATOM 3870 N N . TYR A 1 248 ? -35.09452 6.35206 71.99534 1.000 66.90058 248 TYR A N 1
ATOM 3871 C CA . TYR A 1 248 ? -34.13080 5.34494 71.57494 1.000 66.43065 248 TYR A CA 1
ATOM 3872 C C . TYR A 1 248 ? -32.76886 6.00509 71.44647 1.000 63.67230 248 TYR A C 1
ATOM 3873 O O . TYR A 1 248 ? -32.69581 7.22048 71.22264 1.000 57.94480 248 TYR A O 1
ATOM 3891 N N . PRO A 1 249 ? -31.68404 5.24975 71.57722 1.000 72.16778 249 PRO A N 1
ATOM 3892 C CA . PRO A 1 249 ? -30.35593 5.82736 71.35277 1.000 75.12828 249 PRO A CA 1
ATOM 3893 C C . PRO A 1 249 ? -30.10222 6.05674 69.87057 1.000 74.54220 249 PRO A C 1
ATOM 3894 O O . PRO A 1 249 ? -30.74615 5.46737 69.00012 1.000 76.49740 249 PRO A O 1
ATOM 3905 N N . ALA A 1 250 ? -29.13842 6.93751 69.58730 1.000 66.97470 250 ALA A N 1
ATOM 3906 C CA . ALA A 1 250 ? -28.83163 7.26514 68.19877 1.000 66.15840 250 ALA A CA 1
ATOM 3907 C C . ALA A 1 250 ? -28.30382 6.06166 67.42736 1.000 71.72916 250 ALA A C 1
ATOM 3908 O O . ALA A 1 250 ? -28.30788 6.08027 66.19229 1.000 68.77083 250 ALA A O 1
ATOM 3915 N N . SER A 1 251 ? -27.84973 5.01918 68.12620 1.000 83.73718 251 SER A N 1
ATOM 3916 C CA . SER A 1 251 ? -27.37666 3.81757 67.44654 1.000 89.83469 251 SER A CA 1
ATOM 3917 C C . SER A 1 251 ? -28.44736 3.24470 66.52561 1.000 89.38571 251 SER A C 1
ATOM 3918 O O . SER A 1 251 ? -28.13911 2.73771 65.44035 1.000 92.09051 251 SER A O 1
ATOM 3926 N N . LYS A 1 252 ? -29.71401 3.33352 66.93612 1.000 85.68300 252 LYS A N 1
ATOM 3927 C CA . LYS A 1 252 ? -30.78970 2.62955 66.24793 1.000 87.75108 252 LYS A CA 1
ATOM 3928 C C . LYS A 1 252 ? -30.97410 3.07075 64.79942 1.000 91.72102 252 LYS A C 1
ATOM 3929 O O . LYS A 1 252 ? -31.55194 2.31529 64.01045 1.000 98.80932 252 LYS A O 1
ATOM 3948 N N . ILE A 1 253 ? -30.49772 4.25816 64.41807 1.000 82.13653 253 ILE A N 1
ATOM 3949 C CA . ILE A 1 253 ? -30.83613 4.77668 63.09452 1.000 82.40531 253 ILE A CA 1
ATOM 3950 C C . ILE A 1 253 ? -30.16559 3.95488 61.99786 1.000 80.78938 253 ILE A C 1
ATOM 3951 O O . ILE A 1 253 ? -30.77830 3.66042 60.96521 1.000 75.59681 253 ILE A O 1
ATOM 3967 N N . GLY A 1 254 ? -28.90254 3.58430 62.18909 1.000 90.82585 254 GLY A N 1
ATOM 3968 C CA . GLY A 1 254 ? -28.20753 2.88989 61.12528 1.000 93.55496 254 GLY A CA 1
ATOM 3969 C C . GLY A 1 254 ? -27.88049 3.83496 59.97727 1.000 93.76348 254 GLY A C 1
ATOM 3970 O O . GLY A 1 254 ? -27.87129 5.06070 60.11842 1.000 85.77760 254 GLY A O 1
ATOM 3974 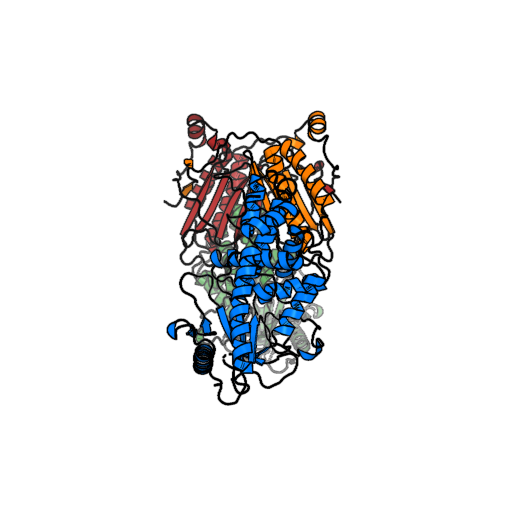N N . THR A 1 255 ? -27.61454 3.24038 58.81743 1.000 108.60890 255 THR A N 1
ATOM 3975 C CA . THR A 1 255 ? -27.23835 3.99935 57.63282 1.000 114.23595 255 THR A CA 1
ATOM 3976 C C . THR A 1 255 ? -28.47689 4.42647 56.85625 1.000 106.50459 255 THR A C 1
ATOM 3977 O O . THR A 1 255 ? -29.45765 3.68175 56.76808 1.000 106.29542 255 THR A O 1
ATOM 3988 N N . LEU A 1 256 ? -28.42167 5.63312 56.29012 1.000 94.58171 256 LEU A N 1
ATOM 3989 C CA . LEU A 1 256 ? -29.46827 6.14262 55.41606 1.000 92.56365 256 LEU A CA 1
ATOM 3990 C C . LEU A 1 256 ? -28.84811 6.74624 54.16364 1.000 92.07299 256 LEU A C 1
ATOM 3991 O O . LEU A 1 256 ? -27.78762 7.37722 54.22391 1.000 90.52808 256 LEU A O 1
ATOM 4007 N N . SER A 1 257 ? -29.52147 6.54972 53.03184 1.000 94.61527 257 SER A N 1
ATOM 4008 C CA . SER A 1 257 ? -29.11657 7.11964 51.75573 1.000 97.14026 257 SER A CA 1
ATOM 4009 C C . SER A 1 257 ? -29.79327 8.45421 51.47026 1.000 93.32521 257 SER A C 1
ATOM 4010 O O . SER A 1 257 ? -29.62060 9.00257 50.37674 1.000 94.12799 257 SER A O 1
ATOM 4018 N N . ASP A 1 258 ? -30.55146 8.98718 52.42346 1.000 89.27920 258 ASP A N 1
ATOM 4019 C CA . ASP A 1 258 ? -31.39752 10.14176 52.16227 1.000 85.40507 258 ASP A CA 1
ATOM 4020 C C . ASP A 1 258 ? -30.60299 11.43807 52.23566 1.000 83.64616 258 ASP A C 1
ATOM 4021 O O . ASP A 1 258 ? -29.68667 11.58279 53.04995 1.000 83.58404 258 ASP A O 1
ATOM 4030 N N . LEU A 1 259 ? -30.97319 12.38742 51.37390 1.000 82.73480 259 LEU A N 1
ATOM 4031 C CA . LEU A 1 259 ? -30.26974 13.66426 51.31311 1.000 80.70039 259 LEU A CA 1
ATOM 4032 C C . LEU A 1 259 ? -30.46757 14.46364 52.59450 1.000 74.90666 259 LEU A C 1
ATOM 4033 O O . LEU A 1 259 ? -29.49934 14.94916 53.19103 1.000 75.38334 259 LEU A O 1
ATOM 4049 N N . VAL A 1 260 ? -31.71573 14.62292 53.02532 1.000 67.04054 260 VAL A N 1
ATOM 4050 C CA . VAL A 1 260 ? -32.04821 15.29829 54.27357 1.000 58.79365 260 VAL A CA 1
ATOM 4051 C C . VAL A 1 260 ? -32.49630 14.23541 55.26397 1.000 59.69124 260 VAL A C 1
ATOM 4052 O O . VAL A 1 260 ? -33.29946 13.35903 54.92060 1.000 58.10464 260 VAL A O 1
ATOM 4065 N N . GLN A 1 261 ? -31.97602 14.30585 56.48629 1.000 64.41137 261 GLN A N 1
ATOM 4066 C CA . GLN A 1 261 ? -32.22310 13.28426 57.50261 1.000 65.24354 261 GLN A CA 1
ATOM 4067 C C . GLN A 1 261 ? -32.67709 13.97367 58.78563 1.000 57.25356 261 GLN A C 1
ATOM 4068 O O . GLN A 1 261 ? -31.86104 14.46787 59.56919 1.000 55.28362 261 GLN A O 1
ATOM 4082 N N . ILE A 1 262 ? -33.99290 14.01599 58.97343 1.000 53.84743 262 ILE A N 1
ATOM 4083 C CA . ILE A 1 262 ? -34.63385 14.54150 60.17413 1.000 54.39258 262 ILE A CA 1
ATOM 4084 C C . ILE A 1 262 ? -35.52235 13.41928 60.68535 1.000 57.96498 262 ILE A C 1
ATOM 4085 O O . ILE A 1 262 ? -36.56799 13.12794 60.08951 1.000 60.60195 262 ILE A O 1
ATOM 4101 N N . ILE A 1 263 ? -35.11515 12.78814 61.78147 1.000 57.07633 263 ILE A N 1
ATOM 4102 C CA . ILE A 1 263 ? -35.59133 11.45880 62.13867 1.000 60.21455 263 ILE A CA 1
ATOM 4103 C C . ILE A 1 263 ? -36.70537 11.56443 63.16822 1.000 57.07604 263 ILE A C 1
ATOM 4104 O O . ILE A 1 263 ? -36.54318 12.20005 64.21809 1.000 48.18038 263 ILE A O 1
ATOM 4120 N N . ASP A 1 264 ? -37.83670 10.93439 62.85986 1.000 68.54387 264 ASP A N 1
ATOM 4121 C CA . ASP A 1 264 ? -38.97893 10.78353 63.75021 1.000 72.33601 264 ASP A CA 1
ATOM 4122 C C . ASP A 1 264 ? -38.51583 10.40311 65.15086 1.000 74.31555 264 ASP A C 1
ATOM 4123 O O . ASP A 1 264 ? -37.95404 9.31769 65.34152 1.000 81.07850 264 ASP A O 1
ATOM 4132 N N . PRO A 1 265 ? -38.72221 11.26232 66.15715 1.000 58.14552 265 PRO A N 1
ATOM 4133 C CA . PRO A 1 265 ? -38.29160 10.90807 67.52084 1.000 56.42565 265 PRO A CA 1
ATOM 4134 C C . PRO A 1 265 ? -39.07319 9.75710 68.12906 1.000 58.85097 265 PRO A C 1
ATOM 4135 O O . PRO A 1 265 ? -38.69810 9.28360 69.20928 1.000 57.64499 265 PRO A O 1
ATOM 4146 N N . VAL A 1 266 ? -40.14159 9.30286 67.48213 1.000 67.62160 266 VAL A N 1
ATOM 4147 C CA . VAL A 1 266 ? -40.91564 8.16338 67.95193 1.000 72.45222 266 VAL A CA 1
ATOM 4148 C C . VAL A 1 266 ? -40.54963 6.89248 67.19749 1.000 74.16390 266 VAL A C 1
ATOM 4149 O O . VAL A 1 266 ? -40.48400 5.81470 67.78930 1.000 76.56545 266 VAL A O 1
ATOM 4162 N N . ASN A 1 267 ? -40.29478 7.00805 65.89959 1.000 75.02550 267 ASN A N 1
ATOM 4163 C CA . ASN A 1 267 ? -39.96280 5.86219 65.05302 1.000 75.05881 267 ASN A CA 1
ATOM 4164 C C . ASN A 1 267 ? -38.57094 6.03857 64.46256 1.000 76.48706 267 ASN A C 1
ATOM 4165 O O . ASN A 1 267 ? -38.39079 6.85701 63.54108 1.000 78.16560 267 ASN A O 1
ATOM 4176 N N . PRO A 1 268 ? -37.56183 5.29745 64.93005 1.000 72.00898 268 PRO A N 1
ATOM 4177 C CA . PRO A 1 268 ? -36.19913 5.51238 64.41333 1.000 70.53606 268 PRO A CA 1
ATOM 4178 C C . PRO A 1 268 ? -36.03915 5.15881 62.94534 1.000 72.23548 268 PRO A C 1
ATOM 4179 O O . PRO A 1 268 ? -35.04815 5.57266 62.33156 1.000 71.12435 268 PRO A O 1
ATOM 4190 N N . VAL A 1 269 ? -36.98089 4.41136 62.36305 1.000 81.92788 269 VAL A N 1
ATOM 4191 C CA . VAL A 1 269 ? -36.88197 3.99173 60.96651 1.000 84.93173 269 VAL A CA 1
ATOM 4192 C C . VAL A 1 269 ? -37.52898 4.98070 60.00966 1.000 84.46820 269 VAL A C 1
ATOM 4193 O O . VAL A 1 269 ? -37.38980 4.82698 58.78603 1.000 86.75972 269 VAL A O 1
ATOM 4206 N N . ASN A 1 270 ? -38.21059 6.00066 60.51956 1.000 83.44809 270 ASN A N 1
ATOM 4207 C CA . ASN A 1 270 ? -38.92746 6.96114 59.69245 1.000 77.92932 270 ASN A CA 1
ATOM 4208 C C . ASN A 1 270 ? -38.10572 8.23796 59.57019 1.000 76.02326 270 ASN A C 1
ATOM 4209 O O . ASN A 1 270 ? -37.76898 8.86383 60.58135 1.000 75.78259 270 ASN A O 1
ATOM 4220 N N . ASN A 1 271 ? -37.78428 8.61775 58.33487 1.000 70.39197 271 ASN A N 1
ATOM 4221 C CA . ASN A 1 271 ? -37.11269 9.88009 58.04437 1.000 68.16464 271 ASN A CA 1
ATOM 4222 C C . ASN A 1 271 ? -38.15606 10.85010 57.49717 1.000 61.61433 271 ASN A C 1
ATOM 4223 O O . ASN A 1 271 ? -38.67699 10.65774 56.39299 1.000 56.31011 271 ASN A O 1
ATOM 4234 N N . VAL A 1 272 ? -38.46101 11.89025 58.27543 1.000 68.92201 272 VAL A N 1
ATOM 4235 C CA . VAL A 1 272 ? -39.51801 12.82276 57.89445 1.000 66.78272 272 VAL A CA 1
ATOM 4236 C C . VAL A 1 272 ? -39.15493 13.54725 56.60477 1.000 67.09469 272 VAL A C 1
ATOM 4237 O O . VAL A 1 272 ? -40.01358 13.78907 55.74695 1.000 67.02994 272 VAL A O 1
ATOM 4250 N N . ALA A 1 273 ? -37.88192 13.90845 56.44682 1.000 63.99133 273 ALA A N 1
ATOM 4251 C CA . ALA A 1 273 ? -37.40714 14.60607 55.26125 1.000 67.20577 273 ALA A CA 1
ATOM 4252 C C . ALA A 1 273 ? -36.99120 13.64984 54.14878 1.000 77.26932 273 ALA A C 1
ATOM 4253 O O . ALA A 1 273 ? -36.28323 14.06059 53.22182 1.000 76.84536 273 ALA A O 1
ATOM 4260 N N . ARG A 1 274 ? -37.42059 12.38744 54.22239 1.000 90.69784 274 ARG A N 1
ATOM 4261 C CA . ARG A 1 274 ? -37.01296 11.39479 53.23215 1.000 98.33511 274 ARG A CA 1
ATOM 4262 C C . ARG A 1 274 ? -37.38057 11.83180 51.82049 1.000 97.89645 274 ARG A C 1
ATOM 4263 O O . ARG A 1 274 ? -36.60389 11.63240 50.87898 1.000 98.20696 274 ARG A O 1
ATOM 4284 N N . LEU A 1 275 ? -38.55995 12.42870 51.65250 1.000 97.33322 275 LEU A N 1
ATOM 4285 C CA . LEU A 1 275 ? -39.05423 12.76646 50.32438 1.000 97.06275 275 LEU A CA 1
ATOM 4286 C C . LEU A 1 275 ? -38.39872 14.00942 49.73652 1.000 95.14797 275 LEU A C 1
ATOM 4287 O O . LEU A 1 275 ? -38.47154 14.21176 48.51949 1.000 99.07582 275 LEU A O 1
ATOM 4303 N N . TYR A 1 276 ? -37.75299 14.83345 50.55606 1.000 87.26821 276 TYR A N 1
ATOM 4304 C CA . TYR A 1 276 ? -37.25016 16.11513 50.07861 1.000 84.35772 276 TYR A CA 1
ATOM 4305 C C . TYR A 1 276 ? -36.04872 15.92866 49.16109 1.000 92.90750 276 TYR A C 1
ATOM 4306 O O . TYR A 1 276 ? -35.11138 15.19147 49.48200 1.000 102.54383 276 TYR A O 1
ATOM 4324 N N . THR A 1 277 ? -36.08102 16.61284 48.01851 1.000 84.03058 277 THR A N 1
ATOM 4325 C CA . THR A 1 277 ? -35.03852 16.53694 47.01154 1.000 81.92187 277 THR A CA 1
ATOM 4326 C C . THR A 1 277 ? -34.07314 17.71021 47.16793 1.000 78.16995 277 THR A C 1
ATOM 4327 O O . THR A 1 277 ? -34.22063 18.56259 48.04713 1.000 74.39366 277 THR A O 1
ATOM 4338 N N . GLN A 1 278 ? -33.07031 17.75536 46.28795 1.000 78.07678 278 GLN A N 1
ATOM 4339 C CA . GLN A 1 278 ? -32.14085 18.87997 46.29361 1.000 75.74016 278 GLN A CA 1
ATOM 4340 C C . GLN A 1 278 ? -32.84166 20.16759 45.87842 1.000 75.39731 278 GLN A C 1
ATOM 4341 O O . GLN A 1 278 ? -32.52503 21.24810 46.39030 1.000 67.24853 278 GLN A O 1
ATOM 4355 N N . SER A 1 279 ? -33.79938 20.07178 44.95314 1.000 91.16426 279 SER A N 1
ATOM 4356 C CA . SER A 1 279 ? -34.55510 21.25250 44.55050 1.000 93.52976 279 SER A CA 1
ATOM 4357 C C . SER A 1 279 ? -35.37024 21.80298 45.71487 1.000 82.58333 279 SER A C 1
ATOM 4358 O O . SER A 1 279 ? -35.43298 23.02169 45.91555 1.000 77.81965 279 SER A O 1
ATOM 4366 N N . ASN A 1 280 ? -36.00295 20.92070 46.49545 1.000 79.90624 280 ASN A N 1
ATOM 4367 C CA . ASN A 1 280 ? -36.72438 21.37601 47.67985 1.000 75.12174 280 ASN A CA 1
ATOM 4368 C C . ASN A 1 280 ? -35.77952 22.05354 48.66412 1.000 71.82538 280 ASN A C 1
ATOM 4369 O O . ASN A 1 280 ? -36.14381 23.04380 49.30908 1.000 71.92110 280 ASN A O 1
ATOM 4380 N N . VAL A 1 281 ? -34.55884 21.53098 48.79139 1.000 67.59332 281 VAL A N 1
ATOM 4381 C CA . VAL A 1 281 ? -33.60461 22.08452 49.74619 1.000 66.70464 281 VAL A CA 1
ATOM 4382 C C . VAL A 1 281 ? -33.14334 23.46554 49.29836 1.000 62.19617 281 VAL A C 1
ATOM 4383 O O . VAL A 1 281 ? -33.13468 24.41962 50.08552 1.000 58.77931 281 VAL A O 1
ATOM 4396 N N . ASP A 1 282 ? -32.74954 23.59354 48.02867 1.000 65.17609 282 ASP A N 1
ATOM 4397 C CA . ASP A 1 282 ? -32.30660 24.88817 47.52194 1.000 63.12201 282 ASP A CA 1
ATOM 4398 C C . ASP A 1 282 ? -33.36301 25.95888 47.75430 1.000 59.07707 282 ASP A C 1
ATOM 4399 O O . ASP A 1 282 ? -33.03571 27.11534 48.04396 1.000 60.22901 282 ASP A O 1
ATOM 4408 N N . ALA A 1 283 ? -34.63975 25.59033 47.63559 1.000 57.25400 283 ALA A N 1
ATOM 4409 C CA . ALA A 1 283 ? -35.71330 26.54887 47.87412 1.000 54.77819 283 ALA A CA 1
ATOM 4410 C C . ALA A 1 283 ? -35.72388 27.00517 49.32839 1.000 54.38896 283 ALA A C 1
ATOM 4411 O O . ALA A 1 283 ? -35.76980 28.20714 49.61547 1.000 54.87069 283 ALA A O 1
ATOM 4418 N N . ILE A 1 284 ? -35.68206 26.05420 50.26349 1.000 55.30476 284 ILE A N 1
ATOM 4419 C CA . ILE A 1 284 ? -35.64694 26.40277 51.68153 1.000 52.62878 284 ILE A CA 1
ATOM 4420 C C . ILE A 1 284 ? -34.44770 27.29439 51.97827 1.000 51.91383 284 ILE A C 1
ATOM 4421 O O . ILE A 1 284 ? -34.56411 28.32362 52.65525 1.000 49.79174 284 ILE A O 1
ATOM 4437 N N . ILE A 1 285 ? -33.27381 26.90475 51.47817 1.000 50.73155 285 ILE A N 1
ATOM 4438 C CA . ILE A 1 285 ? -32.04988 27.64732 51.76546 1.000 48.57436 285 ILE A CA 1
ATOM 4439 C C . ILE A 1 285 ? -32.15941 29.07399 51.24438 1.000 49.82365 285 ILE A C 1
ATOM 4440 O O . ILE A 1 285 ? -31.92249 30.04272 51.97671 1.000 45.97315 285 ILE A O 1
ATOM 4456 N N . ASP A 1 286 ? -32.51306 29.22418 49.96683 1.000 55.72625 286 ASP A N 1
ATOM 4457 C CA . ASP A 1 286 ? -32.68225 30.55520 49.39360 1.000 59.59695 286 ASP A CA 1
ATOM 4458 C C . ASP A 1 286 ? -33.66633 31.38497 50.21033 1.000 55.39717 286 ASP A C 1
ATOM 4459 O O . ASP A 1 286 ? -33.40368 32.55019 50.52835 1.000 57.20322 286 ASP A O 1
ATOM 4468 N N . ALA A 1 287 ? -34.81089 30.79622 50.56187 1.000 50.73736 287 ALA A N 1
ATOM 4469 C CA . ALA A 1 287 ? -35.79859 31.52628 51.34895 1.000 50.07371 287 ALA A CA 1
ATOM 4470 C C . ALA A 1 287 ? -35.23366 31.92655 52.70615 1.000 46.07413 287 ALA A C 1
ATOM 4471 O O . ALA A 1 287 ? -35.45027 33.05274 53.16944 1.000 44.07133 287 ALA A O 1
ATOM 4478 N N . ALA A 1 288 ? -34.50114 31.01831 53.35694 1.000 42.44152 288 ALA A N 1
ATOM 4479 C CA . ALA A 1 288 ? -33.93569 31.32695 54.66627 1.000 38.21117 288 ALA A CA 1
ATOM 4480 C C . ALA A 1 288 ? -32.88656 32.42654 54.56988 1.000 39.17690 288 ALA A C 1
ATOM 4481 O O . ALA A 1 288 ? -32.77635 33.26533 55.47193 1.000 38.31953 288 ALA A O 1
ATOM 4488 N N . MET A 1 289 ? -32.10166 32.43968 53.49013 1.000 44.05511 289 MET A N 1
ATOM 4489 C CA . MET A 1 289 ? -31.12523 33.50888 53.31036 1.000 45.03832 289 MET A CA 1
ATOM 4490 C C . MET A 1 289 ? -31.82515 34.85189 53.15719 1.000 43.62411 289 MET A C 1
ATOM 4491 O O . MET A 1 289 ? -31.44369 35.84177 53.79203 1.000 43.08686 289 MET A O 1
ATOM 4505 N N . ASP A 1 290 ? -32.85677 34.90111 52.31062 1.000 42.61085 290 ASP A N 1
ATOM 4506 C CA . ASP A 1 290 ? -33.61174 36.13518 52.12368 1.000 43.59147 290 ASP A CA 1
ATOM 4507 C C . ASP A 1 290 ? -34.19453 36.62890 53.44176 1.000 42.96865 290 ASP A C 1
ATOM 4508 O O . ASP A 1 290 ? -34.11610 37.82038 53.75911 1.000 43.48338 290 ASP A O 1
ATOM 4517 N N . ALA A 1 291 ? -34.78898 35.72499 54.22570 1.000 39.57991 291 ALA A N 1
ATOM 4518 C CA . ALA A 1 291 ? -35.40104 36.14137 55.48370 1.000 38.63585 291 ALA A CA 1
ATOM 4519 C C . ALA A 1 291 ? -34.34850 36.62547 56.47351 1.000 40.80429 291 ALA A C 1
ATOM 4520 O O . ALA A 1 291 ? -34.54438 37.64414 57.14740 1.000 38.29982 291 ALA A O 1
ATOM 4527 N N . GLY A 1 292 ? -33.22690 35.90800 56.57861 1.000 38.55192 292 GLY A N 1
ATOM 4528 C CA . GLY A 1 292 ? -32.13984 36.38220 57.41837 1.000 38.21110 292 GLY A CA 1
ATOM 4529 C C . GLY A 1 292 ? -31.60707 37.72755 56.96515 1.000 40.19794 292 GLY A C 1
ATOM 4530 O O . GLY A 1 292 ? -31.25458 38.57692 57.78700 1.000 39.14909 292 GLY A O 1
ATOM 4534 N N . ASP A 1 293 ? -31.54510 37.94129 55.64901 1.000 37.77081 293 ASP A N 1
ATOM 4535 C CA . ASP A 1 293 ? -31.13134 39.23923 55.12926 1.000 41.44084 293 ASP A CA 1
ATOM 4536 C C . ASP A 1 293 ? -32.11757 40.33167 55.52423 1.000 42.30285 293 ASP A C 1
ATOM 4537 O O . ASP A 1 293 ? -31.71748 41.46263 55.82606 1.000 42.07875 293 ASP A O 1
ATOM 4546 N N . ALA A 1 294 ? -33.41399 40.01466 55.52027 1.000 40.46951 294 ALA A N 1
ATOM 4547 C CA . ALA A 1 294 ? -34.41952 41.02496 55.82801 1.000 43.29499 294 ALA A CA 1
ATOM 4548 C C . ALA A 1 294 ? -34.41895 41.37015 57.31099 1.000 40.21160 294 ALA A C 1
ATOM 4549 O O . ALA A 1 294 ? -34.52865 42.54440 57.68184 1.000 39.97940 294 ALA A O 1
ATOM 4556 N N . ILE A 1 295 ? -34.28826 40.36154 58.17280 1.000 40.30687 295 ILE A N 1
ATOM 4557 C CA . ILE A 1 295 ? -34.35021 40.59933 59.61058 1.000 41.70368 295 ILE A CA 1
ATOM 4558 C C . ILE A 1 295 ? -33.14993 41.41402 60.07347 1.000 43.69567 295 ILE A C 1
ATOM 4559 O O . ILE A 1 295 ? -33.27546 42.29047 60.93795 1.000 42.46586 295 ILE A O 1
ATOM 4575 N N . ASP A 1 296 ? -31.96775 41.14111 59.51542 1.000 40.32777 296 ASP A N 1
ATOM 4576 C CA . ASP A 1 296 ? -30.80144 41.94306 59.86650 1.000 41.34874 296 ASP A CA 1
ATOM 4577 C C . ASP A 1 296 ? -30.87442 43.33197 59.24264 1.000 38.84393 296 ASP A C 1
ATOM 4578 O O . ASP A 1 296 ? -30.38865 44.30012 59.83728 1.000 39.31751 296 ASP A O 1
ATOM 4587 N N . ALA A 1 297 ? -31.48297 43.45676 58.05983 1.000 37.22597 297 ALA A N 1
ATOM 4588 C CA . ALA A 1 297 ? -31.72799 44.78352 57.50495 1.000 36.18930 297 ALA A CA 1
ATOM 4589 C C . ALA A 1 297 ? -32.65170 45.58708 58.41149 1.000 39.88064 297 ALA A C 1
ATOM 4590 O O . ALA A 1 297 ? -32.43190 46.78330 58.63471 1.000 39.52729 297 ALA A O 1
ATOM 4597 N N . ALA A 1 298 ? -33.69397 44.94474 58.94487 1.000 41.91884 298 ALA A N 1
ATOM 4598 C CA . ALA A 1 298 ? -34.61943 45.64950 59.82444 1.000 47.15955 298 ALA A CA 1
ATOM 4599 C C . ALA A 1 298 ? -33.94206 46.07826 61.11763 1.000 50.11642 298 ALA A C 1
ATOM 4600 O O . ALA A 1 298 ? -34.34315 47.07750 61.72649 1.000 53.51192 298 ALA A O 1
ATOM 4607 N N . PHE A 1 299 ? -32.91772 45.33897 61.54882 1.000 46.44399 299 PHE A N 1
ATOM 4608 C CA . PHE A 1 299 ? -32.21840 45.69020 62.77728 1.000 47.53105 299 PHE A CA 1
ATOM 4609 C C . PHE A 1 299 ? -31.50968 47.03226 62.65611 1.000 43.74600 299 PHE A C 1
ATOM 4610 O O . PHE A 1 299 ? -31.40280 47.76505 63.64684 1.000 45.00214 299 PHE A O 1
ATOM 4627 N N . TYR A 1 300 ? -31.01737 47.37047 61.46348 1.000 41.30485 300 TYR A N 1
ATOM 4628 C CA . TYR A 1 300 ? -30.29510 48.61545 61.24411 1.000 41.65083 300 TYR A CA 1
ATOM 4629 C C . TYR A 1 300 ? -31.08467 49.65055 60.45296 1.000 41.84144 300 TYR A C 1
ATOM 4630 O O . TYR A 1 300 ? -30.59071 50.76892 60.26579 1.000 41.57018 300 TYR A O 1
ATOM 4648 N N . ALA A 1 301 ? -32.27925 49.31763 59.97530 1.000 44.95704 301 ALA A N 1
ATOM 4649 C CA . ALA A 1 301 ? -33.00816 50.23961 59.11385 1.000 44.37350 301 ALA A CA 1
ATOM 4650 C C . ALA A 1 301 ? -33.19353 51.58107 59.82140 1.000 46.81543 301 ALA A C 1
ATOM 4651 O O . ALA A 1 301 ? -33.53155 51.61290 61.01072 1.000 47.02870 301 ALA A O 1
ATOM 4658 N N . PRO A 1 302 ? -32.98297 52.70910 59.12721 1.000 49.85845 302 PRO A N 1
ATOM 4659 C CA . PRO A 1 302 ? -33.02926 54.00731 59.81963 1.000 54.23120 302 PRO A CA 1
ATOM 4660 C C . PRO A 1 302 ? -34.42656 54.50357 60.16102 1.000 54.69827 302 PRO A C 1
ATOM 4661 O O . PRO A 1 302 ? -34.54788 55.36980 61.03828 1.000 55.22519 302 PRO A O 1
ATOM 4672 N N . THR A 1 303 ? -35.47574 54.00511 59.50604 1.000 51.17339 303 THR A N 1
ATOM 4673 C CA . THR A 1 303 ? -36.82879 54.50018 59.71666 1.000 53.09946 303 THR A CA 1
ATOM 4674 C C . THR A 1 303 ? -37.76252 53.34499 60.05293 1.000 53.85213 303 THR A C 1
ATOM 4675 O O . THR A 1 303 ? -37.45626 52.17623 59.80307 1.000 47.93120 303 THR A O 1
ATOM 4686 N N . LYS A 1 304 ? -38.91876 53.69128 60.62728 1.000 56.18768 304 LYS A N 1
ATOM 4687 C CA . LYS A 1 304 ? -39.94425 52.68439 60.88095 1.000 60.71504 304 LYS A CA 1
ATOM 4688 C C . LYS A 1 304 ? -40.44496 52.07693 59.57781 1.000 67.05146 304 LYS A C 1
ATOM 4689 O O . LYS A 1 304 ? -40.69107 50.86738 59.49840 1.000 64.46317 304 LYS A O 1
ATOM 4708 N N . GLN A 1 305 ? -40.59561 52.90565 58.54228 1.000 75.76428 305 GLN A N 1
ATOM 4709 C CA . GLN A 1 305 ? -41.18670 52.43984 57.29249 1.000 79.60398 305 GLN A CA 1
ATOM 4710 C C . GLN A 1 305 ? -40.32533 51.36323 56.64511 1.000 78.38864 305 GLN A C 1
ATOM 4711 O O . GLN A 1 305 ? -40.84262 50.33647 56.18781 1.000 82.54817 305 GLN A O 1
ATOM 4725 N N . LEU A 1 306 ? -39.00813 51.57502 56.60503 1.000 69.38888 306 LEU A N 1
ATOM 4726 C CA . LEU A 1 306 ? -38.11040 50.56224 56.05949 1.000 59.98568 306 LEU A CA 1
ATOM 4727 C C . LEU A 1 306 ? -38.09794 49.31015 56.92742 1.000 52.26154 306 LEU A C 1
ATOM 4728 O O . LEU A 1 306 ? -38.04334 48.18813 56.41000 1.000 49.54281 306 LEU A O 1
ATOM 4744 N N . THR A 1 307 ? -38.13463 49.48434 58.24978 1.000 53.06045 307 THR A N 1
ATOM 4745 C CA . THR A 1 307 ? -38.12554 48.33983 59.15510 1.000 50.83776 307 THR A CA 1
ATOM 4746 C C . THR A 1 307 ? -39.34202 47.45618 58.91829 1.000 48.03316 307 THR A C 1
ATOM 4747 O O . THR A 1 307 ? -39.22686 46.22934 58.80627 1.000 46.70644 307 THR A O 1
ATOM 4758 N N . VAL A 1 308 ? -40.52285 48.07383 58.83873 1.000 45.87455 308 VAL A N 1
ATOM 4759 C CA . VAL A 1 308 ? -41.75009 47.33499 58.56121 1.000 45.12184 308 VAL A CA 1
ATOM 4760 C C . VAL A 1 308 ? -41.65974 46.64304 57.21026 1.000 44.06522 308 VAL A C 1
ATOM 4761 O O . VAL A 1 308 ? -42.02896 45.46955 57.06905 1.000 44.56469 308 VAL A O 1
ATOM 4774 N N . THR A 1 309 ? -41.16800 47.35561 56.19569 1.000 47.46787 309 THR A N 1
ATOM 4775 C CA . THR A 1 309 ? -41.07437 46.77764 54.85978 1.000 51.32045 309 THR A CA 1
ATOM 4776 C C . THR A 1 309 ? -40.14181 45.57178 54.84721 1.000 49.05212 309 THR A C 1
ATOM 4777 O O . THR A 1 309 ? -40.40003 44.58582 54.14689 1.000 51.33651 309 THR A O 1
ATOM 4788 N N . TYR A 1 310 ? -39.05381 45.62510 55.61985 1.000 46.24468 310 TYR A N 1
ATOM 4789 C CA . TYR A 1 310 ? -38.17363 44.46468 55.71873 1.000 42.12558 310 TYR A CA 1
ATOM 4790 C C . TYR A 1 310 ? -38.86179 43.30848 56.43794 1.000 42.41834 310 TYR A C 1
ATOM 4791 O O . TYR A 1 310 ? -38.75707 42.15371 56.00892 1.000 41.34124 310 TYR A O 1
ATOM 4809 N N . TRP A 1 311 ? -39.55376 43.59008 57.54653 1.000 44.09236 311 TRP A N 1
ATOM 4810 C CA . TRP A 1 311 ? -40.23511 42.51512 58.26093 1.000 41.76944 311 TRP A CA 1
ATOM 4811 C C . TRP A 1 311 ? -41.37168 41.93090 57.43506 1.000 40.37320 311 TRP A C 1
ATOM 4812 O O . TRP A 1 311 ? -41.72101 40.75829 57.60797 1.000 41.39826 311 TRP A O 1
ATOM 4833 N N . GLN A 1 312 ? -41.95213 42.72319 56.53123 1.000 42.49765 312 GLN A N 1
ATOM 4834 C CA . GLN A 1 312 ? -42.99238 42.20903 55.64994 1.000 45.91843 312 GLN A CA 1
ATOM 4835 C C . GLN A 1 312 ? -42.44241 41.22854 54.62628 1.000 48.47291 312 GLN A C 1
ATOM 4836 O O . GLN A 1 312 ? -43.21525 40.45302 54.05272 1.000 49.57113 312 GLN A O 1
ATOM 4850 N N . LYS A 1 313 ? -41.13094 41.24864 54.37820 1.000 51.47189 313 LYS A N 1
ATOM 4851 C CA . LYS A 1 313 ? -40.52375 40.18402 53.58972 1.000 53.15052 313 LYS A CA 1
ATOM 4852 C C . LYS A 1 313 ? -40.63843 38.84507 54.30413 1.000 52.44511 313 LYS A C 1
ATOM 4853 O O . LYS A 1 313 ? -40.71566 37.79558 53.65476 1.000 52.50685 313 LYS A O 1
ATOM 4872 N N . VAL A 1 314 ? -40.65515 38.86379 55.63439 1.000 52.73128 314 VAL A N 1
ATOM 4873 C CA . VAL A 1 314 ? -40.70186 37.63672 56.42098 1.000 51.10334 314 VAL A CA 1
ATOM 4874 C C . VAL A 1 314 ? -42.13518 37.23300 56.74471 1.000 52.19793 314 VAL A C 1
ATOM 4875 O O . VAL A 1 314 ? -42.47649 36.04895 56.68239 1.000 50.54280 314 VAL A O 1
ATOM 4888 N N . PHE A 1 315 ? -42.99497 38.19746 57.08172 1.000 52.44122 315 PHE A N 1
ATOM 4889 C CA . PHE A 1 315 ? -44.31916 37.90057 57.60904 1.000 55.68570 315 PHE A CA 1
ATOM 4890 C C . PHE A 1 315 ? -45.46846 38.42311 56.75498 1.000 60.14225 315 PHE A C 1
ATOM 4891 O O . PHE A 1 315 ? -46.63020 38.23665 57.13489 1.000 64.44474 315 PHE A O 1
ATOM 4908 N N . GLY A 1 316 ? -45.19159 39.06785 55.62464 1.000 51.93132 316 GLY A N 1
ATOM 4909 C CA . GLY A 1 316 ? -46.24182 39.44324 54.69947 1.000 53.36296 316 GLY A CA 1
ATOM 4910 C C . GLY A 1 316 ? -46.94596 40.73842 55.06137 1.000 60.88809 316 GLY A C 1
ATOM 4911 O O . GLY A 1 316 ? -46.63877 41.41326 56.04541 1.000 61.75719 316 GLY A O 1
ATOM 4915 N N . SER A 1 317 ? -47.93888 41.07526 54.23058 1.000 65.35757 317 SER A N 1
ATOM 4916 C CA . SER A 1 317 ? -48.63456 42.35123 54.35417 1.000 66.89795 317 SER A CA 1
ATOM 4917 C C . SER A 1 317 ? -49.35026 42.50496 55.68891 1.000 69.02288 317 SER A C 1
ATOM 4918 O O . SER A 1 317 ? -49.62978 43.63664 56.10138 1.000 63.48355 317 SER A O 1
ATOM 4926 N N . SER A 1 318 ? -49.65464 41.40030 56.37191 1.000 81.70939 318 SER A N 1
ATOM 4927 C CA . SER A 1 318 ? -50.34345 41.49496 57.65389 1.000 83.31644 318 SER A CA 1
ATOM 4928 C C . SER A 1 318 ? -49.48392 42.17393 58.71226 1.000 84.00356 318 SER A C 1
ATOM 4929 O O . SER A 1 318 ? -50.01993 42.74587 59.66813 1.000 89.20234 318 SER A O 1
ATOM 4937 N N . PHE A 1 319 ? -48.16203 42.12200 58.56922 1.000 74.41957 319 PHE A N 1
ATOM 4938 C CA . PHE A 1 319 ? -47.27370 42.74949 59.53745 1.000 70.74064 319 PHE A CA 1
ATOM 4939 C C . PHE A 1 319 ? -47.22495 44.25067 59.28155 1.000 79.23856 319 PHE A C 1
ATOM 4940 O O . PHE A 1 319 ? -46.89802 44.68580 58.17187 1.000 80.48759 319 PHE A O 1
ATOM 4957 N N . GLN A 1 320 ? -47.54530 45.03897 60.30925 1.000 83.85531 320 GLN A N 1
ATOM 4958 C CA . GLN A 1 320 ? -47.51059 46.48942 60.21559 1.000 89.10913 320 GLN A CA 1
ATOM 4959 C C . GLN A 1 320 ? -46.69293 47.13733 61.32686 1.000 95.30208 320 GLN A C 1
ATOM 4960 O O . GLN A 1 320 ? -46.64814 48.36999 61.39821 1.000 97.71130 320 GLN A O 1
ATOM 4974 N N . GLY A 1 321 ? -46.05667 46.35358 62.19326 1.000 101.07049 321 GLY A N 1
ATOM 4975 C CA . GLY A 1 321 ? -45.16869 46.89433 63.20661 1.000 98.82694 321 GLY A CA 1
ATOM 4976 C C . GLY A 1 321 ? -45.88188 47.49698 64.40017 1.000 95.41357 321 GLY A C 1
ATOM 4977 O O . GLY A 1 321 ? -45.28841 48.24879 65.17614 1.000 93.28095 321 GLY A O 1
ATOM 4982 N N . SER B 2 4 ? -30.57556 51.66281 14.99591 1.000 104.90824 -3 SER B N 1
ATOM 4983 C CA . SER B 2 4 ? -31.32946 50.39082 15.18120 1.000 103.49487 -3 SER B CA 1
ATOM 4984 C C . SER B 2 4 ? -30.96939 49.71843 16.50427 1.000 99.80198 -3 SER B C 1
ATOM 4985 O O . SER B 2 4 ? -31.84593 49.44714 17.32650 1.000 98.67321 -3 SER B O 1
ATOM 4993 N N . HIS B 2 5 ? -29.67768 49.45906 16.71244 1.000 96.38485 -2 HIS B N 1
ATOM 4994 C CA . HIS B 2 5 ? -29.20614 48.75080 17.89579 1.000 92.98918 -2 HIS B CA 1
ATOM 4995 C C . HIS B 2 5 ? -28.49509 49.65583 18.90170 1.000 97.03668 -2 HIS B C 1
ATOM 4996 O O . HIS B 2 5 ? -27.89727 49.14533 19.85506 1.000 95.84474 -2 HIS B O 1
ATOM 5010 N N . HIS B 2 6 ? -28.53829 50.97603 18.72212 1.000 100.09741 -1 HIS B N 1
ATOM 5011 C CA . HIS B 2 6 ? -27.94023 51.91356 19.66575 1.000 97.73693 -1 HIS B CA 1
ATOM 5012 C C . HIS B 2 6 ? -29.05403 52.54362 20.49444 1.000 100.83909 -1 HIS B C 1
ATOM 5013 O O . HIS B 2 6 ? -29.90243 53.26342 19.95527 1.000 111.65356 -1 HIS B O 1
ATOM 5027 N N . HIS B 2 7 ? -29.04591 52.27774 21.79626 1.000 87.09619 0 HIS B N 1
ATOM 5028 C CA . HIS B 2 7 ? -30.09578 52.73268 22.69399 1.000 78.14163 0 HIS B CA 1
ATOM 5029 C C . HIS B 2 7 ? -29.50009 53.51638 23.85270 1.000 73.75282 0 HIS B C 1
ATOM 5030 O O . HIS B 2 7 ? -28.33757 53.32747 24.21705 1.000 75.14595 0 HIS B O 1
ATOM 5044 N N . HIS B 2 8 ? -30.30772 54.40875 24.42580 1.000 63.49413 1 HIS B N 1
ATOM 5045 C CA . HIS B 2 8 ? -29.96179 55.06022 25.68016 1.000 57.36833 1 HIS B CA 1
ATOM 5046 C C . HIS B 2 8 ? -31.12074 54.93718 26.66027 1.000 63.66664 1 HIS B C 1
ATOM 5047 O O . HIS B 2 8 ? -32.27605 54.73229 26.27727 1.000 62.69225 1 HIS B O 1
ATOM 5061 N N . HIS B 2 9 ? -30.77717 55.05112 27.94123 1.000 74.61328 2 HIS B N 1
ATOM 5062 C CA . HIS B 2 9 ? -31.76195 55.03130 29.01455 1.000 80.58595 2 HIS B CA 1
ATOM 5063 C C . HIS B 2 9 ? -32.85577 56.05949 28.75423 1.000 90.74674 2 HIS B C 1
ATOM 5064 O O . HIS B 2 9 ? -32.58544 57.17319 28.29853 1.000 95.68937 2 HIS B O 1
ATOM 5078 N N . HIS B 2 10 ? -34.09989 55.67630 29.04150 1.000 90.84062 3 HIS B N 1
ATOM 5079 C CA . HIS B 2 10 ? -35.23139 56.54886 28.75110 1.000 92.88074 3 HIS B CA 1
ATOM 5080 C C . HIS B 2 10 ? -35.12438 57.84977 29.53800 1.000 102.56851 3 HIS B C 1
ATOM 5081 O O . HIS B 2 10 ? -34.79361 57.85347 30.72678 1.000 100.78236 3 HIS B O 1
ATOM 5095 N N . GLU B 2 11 ? -35.41799 58.96332 28.86092 1.000 115.15298 4 GLU B N 1
ATOM 5096 C CA . GLU B 2 11 ? -35.24331 60.27485 29.47772 1.000 119.03893 4 GLU B CA 1
ATOM 5097 C C . GLU B 2 11 ? -36.13531 60.43868 30.70465 1.000 118.84309 4 GLU B C 1
ATOM 5098 O O . GLU B 2 11 ? -35.69905 60.97689 31.72898 1.000 117.56309 4 GLU B O 1
ATOM 5110 N N . ASN B 2 12 ? -37.38836 59.98261 30.62403 1.000 118.55726 5 ASN B N 1
ATOM 5111 C CA . ASN B 2 12 ? -38.30451 60.14103 31.74867 1.000 123.33299 5 ASN B CA 1
ATOM 5112 C C . ASN B 2 12 ? -37.98445 59.18965 32.89476 1.000 120.81870 5 ASN B C 1
ATOM 5113 O O . ASN B 2 12 ? -38.47819 59.39432 34.00987 1.000 121.45915 5 ASN B O 1
ATOM 5124 N N . LEU B 2 13 ? -37.17438 58.15744 32.64438 1.000 115.46239 6 LEU B N 1
ATOM 5125 C CA . LEU B 2 13 ? -36.80779 57.20020 33.68030 1.000 113.31160 6 LEU B CA 1
ATOM 5126 C C . LEU B 2 13 ? -35.69861 57.71368 34.58815 1.000 106.12477 6 LEU B C 1
ATOM 5127 O O . LEU B 2 13 ? -35.50835 57.17141 35.68234 1.000 106.02676 6 LEU B O 1
ATOM 5143 N N . TYR B 2 14 ? -34.96590 58.73673 34.16042 1.000 96.62300 7 TYR B N 1
ATOM 5144 C CA . TYR B 2 14 ? -33.94702 59.33107 35.01143 1.000 87.91819 7 TYR B CA 1
ATOM 5145 C C . TYR B 2 14 ? -34.58538 59.93974 36.25449 1.000 87.92202 7 TYR B C 1
ATOM 5146 O O . TYR B 2 14 ? -35.63522 60.58403 36.18183 1.000 80.12088 7 TYR B O 1
ATOM 5164 N N . PHE B 2 15 ? -33.95152 59.72199 37.40334 1.000 102.71467 8 PHE B N 1
ATOM 5165 C CA . PHE B 2 15 ? -34.39949 60.33723 38.64149 1.000 120.58214 8 PHE B CA 1
ATOM 5166 C C . PHE B 2 15 ? -33.91307 61.78320 38.71211 1.000 126.38489 8 PHE B C 1
ATOM 5167 O O . PHE B 2 15 ? -33.14601 62.24980 37.86583 1.000 134.13752 8 PHE B O 1
ATOM 5171 N N . GLN B 2 16 ? -34.37244 62.50218 39.73595 1.000 118.23716 9 GLN B N 1
ATOM 5172 C CA . GLN B 2 16 ? -33.89842 63.86348 39.95237 1.000 113.43864 9 GLN B CA 1
ATOM 5173 C C . GLN B 2 16 ? -32.37456 63.87476 39.98309 1.000 110.85386 9 GLN B C 1
ATOM 5174 O O . GLN B 2 16 ? -31.74691 63.06592 40.67282 1.000 102.24767 9 GLN B O 1
ATOM 5188 N N . SER B 2 17 ? -31.78559 64.79988 39.22975 1.000 123.91264 10 SER B N 1
ATOM 5189 C CA . SER B 2 17 ? -30.33949 64.92252 39.11386 1.000 122.99019 10 SER B CA 1
ATOM 5190 C C . SER B 2 17 ? -29.77129 66.05203 39.96110 1.000 117.33891 10 SER B C 1
ATOM 5191 O O . SER B 2 17 ? -28.55824 66.28487 39.92968 1.000 114.35300 10 SER B O 1
ATOM 5199 N N . ASN B 2 18 ? -30.61677 66.74837 40.71982 1.000 116.25836 11 ASN B N 1
ATOM 5200 C CA . ASN B 2 18 ? -30.22882 67.92081 41.49392 1.000 114.61621 11 ASN B CA 1
ATOM 5201 C C . ASN B 2 18 ? -30.37268 67.67277 42.99316 1.000 109.20609 11 ASN B C 1
ATOM 5202 O O . ASN B 2 18 ? -30.71735 68.58315 43.74958 1.000 108.20936 11 ASN B O 1
ATOM 5213 N N . ALA B 2 19 ? -30.11636 66.44400 43.43537 1.000 107.99012 12 ALA B N 1
ATOM 5214 C CA . ALA B 2 19 ? -30.26068 66.09776 44.84242 1.000 105.00902 12 ALA B CA 1
ATOM 5215 C C . ALA B 2 19 ? -29.05731 66.57722 45.64499 1.000 99.44641 12 ALA B C 1
ATOM 5216 O O . ALA B 2 19 ? -27.91037 66.46364 45.20261 1.000 104.24074 12 ALA B O 1
ATOM 5223 N N . THR B 2 20 ? -29.32792 67.11121 46.83518 1.000 82.57685 13 THR B N 1
ATOM 5224 C CA . THR B 2 20 ? -28.29170 67.56410 47.75639 1.000 76.43369 13 THR B CA 1
ATOM 5225 C C . THR B 2 20 ? -28.09227 66.50252 48.83325 1.000 71.04941 13 THR B C 1
ATOM 5226 O O . THR B 2 20 ? -29.00962 66.22297 49.61309 1.000 66.61348 13 THR B O 1
ATOM 5237 N N . PHE B 2 21 ? -26.89533 65.92038 48.87360 1.000 75.80271 14 PHE B N 1
ATOM 5238 C CA . PHE B 2 21 ? -26.61925 64.80942 49.77680 1.000 71.11710 14 PHE B CA 1
ATOM 5239 C C . PHE B 2 21 ? -26.55522 65.30103 51.21818 1.000 68.99724 14 PHE B C 1
ATOM 5240 O O . PHE B 2 21 ? -25.81897 66.24146 51.53364 1.000 70.58620 14 PHE B O 1
ATOM 5257 N N . SER B 2 22 ? -27.32770 64.66192 52.09027 1.000 62.65401 15 SER B N 1
ATOM 5258 C CA . SER B 2 22 ? -27.48860 65.07372 53.47855 1.000 61.89811 15 SER B CA 1
ATOM 5259 C C . SER B 2 22 ? -27.11670 63.91433 54.39705 1.000 61.23188 15 SER B C 1
ATOM 5260 O O . SER B 2 22 ? -26.76952 62.82044 53.94617 1.000 57.64181 15 SER B O 1
ATOM 5268 N N . VAL B 2 23 ? -27.20654 64.16456 55.70520 1.000 61.29174 16 VAL B N 1
ATOM 5269 C CA . VAL B 2 23 ? -26.84894 63.13419 56.67312 1.000 61.80996 16 VAL B CA 1
ATOM 5270 C C . VAL B 2 23 ? -27.85634 61.99107 56.64617 1.000 60.01574 16 VAL B C 1
ATOM 5271 O O . VAL B 2 23 ? -27.50354 60.84054 56.93340 1.000 58.71457 16 VAL B O 1
ATOM 5284 N N . THR B 2 24 ? -29.11772 62.27598 56.30681 1.000 60.25124 17 THR B N 1
ATOM 5285 C CA . THR B 2 24 ? -30.11292 61.21064 56.22690 1.000 57.79459 17 THR B CA 1
ATOM 5286 C C . THR B 2 24 ? -29.77565 60.23295 55.10893 1.000 51.87049 17 THR B C 1
ATOM 5287 O O . THR B 2 24 ? -29.92271 59.01570 55.27306 1.000 44.62346 17 THR B O 1
ATOM 5298 N N . HIS B 2 25 ? -29.33110 60.74859 53.96099 1.000 54.61621 18 HIS B N 1
ATOM 5299 C CA . HIS B 2 25 ? -28.88496 59.87398 52.88277 1.000 50.75763 18 HIS B CA 1
ATOM 5300 C C . HIS B 2 25 ? -27.65879 59.07524 53.30523 1.000 46.39961 18 HIS B C 1
ATOM 5301 O O . HIS B 2 25 ? -27.53095 57.89267 52.96671 1.000 42.25219 18 HIS B O 1
ATOM 5315 N N . ALA B 2 26 ? -26.75053 59.70366 54.05660 1.000 47.71209 19 ALA B N 1
ATOM 5316 C CA . ALA B 2 26 ? -25.58262 58.99330 54.56805 1.000 46.52013 19 ALA B CA 1
ATOM 5317 C C . ALA B 2 26 ? -25.99846 57.83164 55.46092 1.000 48.67703 19 ALA B C 1
ATOM 5318 O O . ALA B 2 26 ? -25.48683 56.71357 55.32800 1.000 48.01270 19 ALA B O 1
ATOM 5325 N N . ARG B 2 27 ? -26.92954 58.08199 56.38457 1.000 48.43828 20 ARG B N 1
ATOM 5326 C CA . ARG B 2 27 ? -27.38109 57.02798 57.28609 1.000 50.25351 20 ARG B CA 1
ATOM 5327 C C . ARG B 2 27 ? -28.09153 55.91480 56.53468 1.000 46.43310 20 ARG B C 1
ATOM 5328 O O . ARG B 2 27 ? -28.01964 54.74777 56.93719 1.000 45.07963 20 ARG B O 1
ATOM 5349 N N . HIS B 2 28 ? -28.77742 56.25277 55.44303 1.000 45.19246 21 HIS B N 1
ATOM 5350 C CA . HIS B 2 28 ? -29.47580 55.24037 54.66010 1.000 44.97014 21 HIS B CA 1
ATOM 5351 C C . HIS B 2 28 ? -28.49075 54.28979 53.98839 1.000 43.21760 21 HIS B C 1
ATOM 5352 O O . HIS B 2 28 ? -28.70198 53.07179 53.98411 1.000 43.76413 21 HIS B O 1
ATOM 5366 N N . MET B 2 29 ? -27.39774 54.81927 53.43421 1.000 46.25395 22 MET B N 1
ATOM 5367 C CA . MET B 2 29 ? -26.37416 53.95027 52.86186 1.000 45.04385 22 MET B CA 1
ATOM 5368 C C . MET B 2 29 ? -25.63117 53.17728 53.94606 1.000 43.44837 22 MET B C 1
ATOM 5369 O O . MET B 2 29 ? -25.36177 51.97943 53.79258 1.000 39.55570 22 MET B O 1
ATOM 5383 N N . ALA B 2 30 ? -25.27187 53.85081 55.04058 1.000 39.94531 23 ALA B N 1
ATOM 5384 C CA . ALA B 2 30 ? -24.44812 53.20714 56.05623 1.000 41.07378 23 ALA B CA 1
ATOM 5385 C C . ALA B 2 30 ? -25.19858 52.08556 56.76129 1.000 42.26786 23 ALA B C 1
ATOM 5386 O O . ALA B 2 30 ? -24.57982 51.10375 57.18848 1.000 38.38839 23 ALA B O 1
ATOM 5393 N N . ALA B 2 31 ? -26.52302 52.20685 56.88789 1.000 40.64297 24 ALA B N 1
ATOM 5394 C CA . ALA B 2 31 ? -27.30486 51.13807 57.49689 1.000 38.61874 24 ALA B CA 1
ATOM 5395 C C . ALA B 2 31 ? -27.26638 49.86979 56.65616 1.000 40.83261 24 ALA B C 1
ATOM 5396 O O . ALA B 2 31 ? -27.32059 48.76255 57.20344 1.000 43.17080 24 ALA B O 1
ATOM 5403 N N . LYS B 2 32 ? -27.17608 50.00685 55.33287 1.000 42.41961 25 LYS B N 1
ATOM 5404 C CA . LYS B 2 32 ? -27.12924 48.82601 54.47810 1.000 41.99109 25 LYS B CA 1
ATOM 5405 C C . LYS B 2 32 ? -25.76991 48.14417 54.56244 1.000 39.99977 25 LYS B C 1
ATOM 5406 O O . LYS B 2 32 ? -25.68530 46.91070 54.53219 1.000 37.99877 25 LYS B O 1
ATOM 5425 N N . VAL B 2 33 ? -24.69638 48.92682 54.68323 1.000 40.69999 26 VAL B N 1
ATOM 5426 C CA . VAL B 2 33 ? -23.37660 48.34146 54.90479 1.000 41.49698 26 VAL B CA 1
ATOM 5427 C C . VAL B 2 33 ? -23.34967 47.59608 56.23416 1.000 40.70610 26 VAL B C 1
ATOM 5428 O O . VAL B 2 33 ? -22.91137 46.44185 56.31088 1.000 38.95115 26 VAL B O 1
ATOM 5441 N N . ALA B 2 34 ? -23.81203 48.25318 57.30390 1.000 37.68512 27 ALA B N 1
ATOM 5442 C CA . ALA B 2 34 ? -23.92945 47.58882 58.59820 1.000 40.31018 27 ALA B CA 1
ATOM 5443 C C . ALA B 2 34 ? -24.64671 46.25232 58.46903 1.000 38.46157 27 ALA B C 1
ATOM 5444 O O . ALA B 2 34 ? -24.22408 45.24948 59.05632 1.000 40.59342 27 ALA B O 1
ATOM 5451 N N . THR B 2 35 ? -25.74243 46.22119 57.70924 1.000 38.97307 28 THR B N 1
ATOM 5452 C CA . THR B 2 35 ? -26.46107 44.96920 57.50976 1.000 39.05963 28 THR B CA 1
ATOM 5453 C C . THR B 2 35 ? -25.55559 43.92735 56.86833 1.000 39.17868 28 THR B C 1
ATOM 5454 O O . THR B 2 35 ? -25.44085 42.79896 57.35934 1.000 39.31087 28 THR B O 1
ATOM 5465 N N . ASP B 2 36 ? -24.89674 44.29544 55.76705 1.000 36.81224 29 ASP B N 1
ATOM 5466 C CA . ASP B 2 36 ? -23.96151 43.38172 55.11912 1.000 37.60380 29 ASP B CA 1
ATOM 5467 C C . ASP B 2 36 ? -22.91111 42.87690 56.10023 1.000 39.32430 29 ASP B C 1
ATOM 5468 O O . ASP B 2 36 ? -22.56865 41.68819 56.10157 1.000 38.89684 29 ASP B O 1
ATOM 5477 N N . LEU B 2 37 ? -22.38907 43.76673 56.94737 1.000 39.45825 30 LEU B N 1
ATOM 5478 C CA . LEU B 2 37 ? -21.39367 43.34849 57.92772 1.000 40.96847 30 LEU B CA 1
ATOM 5479 C C . LEU B 2 37 ? -21.99135 42.37311 58.93491 1.000 41.36980 30 LEU B C 1
ATOM 5480 O O . LEU B 2 37 ? -21.34539 41.38923 59.31319 1.000 40.50569 30 LEU B O 1
ATOM 5496 N N . ARG B 2 38 ? -23.22635 42.62156 59.37923 1.000 42.16813 31 ARG B N 1
ATOM 5497 C CA . ARG B 2 38 ? -23.85830 41.68400 60.29983 1.000 45.06638 31 ARG B CA 1
ATOM 5498 C C . ARG B 2 38 ? -24.10444 40.33436 59.63777 1.000 42.33350 31 ARG B C 1
ATOM 5499 O O . ARG B 2 38 ? -24.05645 39.29630 60.30915 1.000 41.67776 31 ARG B O 1
ATOM 5520 N N . ARG B 2 39 ? -24.38062 40.32698 58.33249 1.000 38.91540 32 ARG B N 1
ATOM 5521 C CA . ARG B 2 39 ? -24.53583 39.06097 57.62533 1.000 37.22933 32 ARG B CA 1
ATOM 5522 C C . ARG B 2 39 ? -23.20992 38.31066 57.56477 1.000 41.23563 32 ARG B C 1
ATOM 5523 O O . ARG B 2 39 ? -23.16695 37.09015 57.76185 1.000 41.12406 32 ARG B O 1
ATOM 5544 N N . MET B 2 40 ? -22.11719 39.02856 57.29596 1.000 41.56009 33 MET B N 1
ATOM 5545 C CA . MET B 2 40 ? -20.79505 38.41557 57.34881 1.000 46.25068 33 MET B CA 1
ATOM 5546 C C . MET B 2 40 ? -20.53752 37.79815 58.71739 1.000 48.93310 33 MET B C 1
ATOM 5547 O O . MET B 2 40 ? -20.04221 36.66831 58.81691 1.000 49.60353 33 MET B O 1
ATOM 5561 N N . GLN B 2 41 ? -20.88342 38.52123 59.78388 1.000 46.13643 34 GLN B N 1
ATOM 5562 C CA . GLN B 2 41 ? -20.65756 38.01566 61.13289 1.000 48.83271 34 GLN B CA 1
ATOM 5563 C C . GLN B 2 41 ? -21.38956 36.69998 61.36289 1.000 46.25798 34 GLN B C 1
ATOM 5564 O O . GLN B 2 41 ? -20.83906 35.77449 61.97013 1.000 46.07593 34 GLN B O 1
ATOM 5578 N N . ARG B 2 42 ? -22.63608 36.60046 60.89460 1.000 47.33238 35 ARG B N 1
ATOM 5579 C CA . ARG B 2 42 ? -23.43252 35.41285 61.17938 1.000 49.12258 35 ARG B CA 1
ATOM 5580 C C . ARG B 2 42 ? -22.78196 34.15243 60.63154 1.000 49.71469 35 ARG B C 1
ATOM 5581 O O . ARG B 2 42 ? -22.88540 33.08426 61.24548 1.000 51.14670 35 ARG B O 1
ATOM 5602 N N . PHE B 2 43 ? -22.10618 34.25256 59.49102 1.000 50.62185 36 PHE B N 1
ATOM 5603 C CA . PHE B 2 43 ? -21.55959 33.08621 58.81918 1.000 51.95232 36 PHE B CA 1
ATOM 5604 C C . PHE B 2 43 ? -20.05112 32.95673 58.94844 1.000 52.57411 36 PHE B C 1
ATOM 5605 O O . PHE B 2 43 ? -19.50282 31.91711 58.56305 1.000 54.65768 36 PHE B O 1
ATOM 5622 N N . TYR B 2 44 ? -19.36788 33.96112 59.49738 1.000 51.46700 37 TYR B N 1
ATOM 5623 C CA . TYR B 2 44 ? -17.91780 33.91058 59.60182 1.000 52.47014 37 TYR B CA 1
ATOM 5624 C C . TYR B 2 44 ? -17.37451 34.41665 60.92983 1.000 54.50775 37 TYR B C 1
ATOM 5625 O O . TYR B 2 44 ? -16.16017 34.34141 61.13901 1.000 56.92274 37 TYR B O 1
ATOM 5643 N N . GLY B 2 45 ? -18.21955 34.92235 61.83022 1.000 52.47243 38 GLY B N 1
ATOM 5644 C CA . GLY B 2 45 ? -17.80952 35.23492 63.18273 1.000 53.54583 38 GLY B CA 1
ATOM 5645 C C . GLY B 2 45 ? -17.29731 36.64071 63.39996 1.000 55.26845 38 GLY B C 1
ATOM 5646 O O . GLY B 2 45 ? -17.01833 37.01014 64.54867 1.000 57.66417 38 GLY B O 1
ATOM 5650 N N . TYR B 2 46 ? -17.16643 37.43514 62.34270 1.000 57.27217 39 TYR B N 1
ATOM 5651 C CA . TYR B 2 46 ? -16.60747 38.77621 62.42182 1.000 57.17561 39 TYR B CA 1
ATOM 5652 C C . TYR B 2 46 ? -17.23901 39.61260 61.32146 1.000 52.23780 39 TYR B C 1
ATOM 5653 O O . TYR B 2 46 ? -17.67896 39.05996 60.30668 1.000 48.87703 39 TYR B O 1
ATOM 5671 N N . PRO B 2 47 ? -17.31705 40.94198 61.49214 1.000 50.34595 40 PRO B N 1
ATOM 5672 C CA . PRO B 2 47 ? -16.90580 41.68968 62.68481 1.000 51.85995 40 PRO B CA 1
ATOM 5673 C C . PRO B 2 47 ? -17.97497 41.65251 63.77248 1.000 54.07200 40 PRO B C 1
ATOM 5674 O O . PRO B 2 47 ? -19.09873 41.22366 63.51281 1.000 54.63724 40 PRO B O 1
ATOM 5685 N N . SER B 2 48 ? -17.62477 42.10121 64.97354 1.000 50.89772 41 SER B N 1
ATOM 5686 C CA . SER B 2 48 ? -18.54710 42.05715 66.09440 1.000 51.42078 41 SER B CA 1
ATOM 5687 C C . SER B 2 48 ? -19.59285 43.16457 65.98536 1.000 50.78182 41 SER B C 1
ATOM 5688 O O . SER B 2 48 ? -19.44570 44.12932 65.22885 1.000 49.81486 41 SER B O 1
ATOM 5696 N N . ASP B 2 49 ? -20.66629 43.00727 66.76388 1.000 55.65195 42 ASP B N 1
ATOM 5697 C CA . ASP B 2 49 ? -21.72957 44.00649 66.77766 1.000 55.90145 42 ASP B CA 1
ATOM 5698 C C . ASP B 2 49 ? -21.18900 45.38665 67.12748 1.000 53.04835 42 ASP B C 1
ATOM 5699 O O . ASP B 2 49 ? -21.58782 46.38839 66.52288 1.000 49.67481 42 ASP B O 1
ATOM 5708 N N . ALA B 2 50 ? -20.27889 45.46152 68.10117 1.000 55.23522 43 ALA B N 1
ATOM 5709 C CA . ALA B 2 50 ? -19.74820 46.75901 68.50636 1.000 58.00307 43 ALA B CA 1
ATOM 5710 C C . ALA B 2 50 ? -18.88921 47.36986 67.40626 1.000 55.84443 43 ALA B C 1
ATOM 5711 O O . ALA B 2 50 ? -18.96575 48.57716 67.15073 1.000 55.54165 43 ALA B O 1
ATOM 5718 N N . ASP B 2 51 ? -18.06210 46.55632 66.74630 1.000 56.06847 44 ASP B N 1
ATOM 5719 C CA . ASP B 2 51 ? -17.29382 47.06034 65.61333 1.000 56.43376 44 ASP B CA 1
ATOM 5720 C C . ASP B 2 51 ? -18.21523 47.51295 64.48686 1.000 54.10939 44 ASP B C 1
ATOM 5721 O O . ASP B 2 51 ? -17.99276 48.56789 63.87952 1.000 50.60767 44 ASP B O 1
ATOM 5730 N N . ILE B 2 52 ? -19.25668 46.72849 64.19183 1.000 55.40693 45 ILE B N 1
ATOM 5731 C CA . ILE B 2 52 ? -20.20949 47.13063 63.16104 1.000 52.94228 45 ILE B CA 1
ATOM 5732 C C . ILE B 2 52 ? -20.79730 48.49580 63.48910 1.000 54.97796 45 ILE B C 1
ATOM 5733 O O . ILE B 2 52 ? -20.93726 49.35459 62.60988 1.000 53.44173 45 ILE B O 1
ATOM 5749 N N . GLU B 2 53 ? -21.15693 48.71850 64.75769 1.000 55.11649 46 GLU B N 1
ATOM 5750 C CA . GLU B 2 53 ? -21.72190 50.00879 65.13699 1.000 56.27276 46 GLU B CA 1
ATOM 5751 C C . GLU B 2 53 ? -20.73203 51.13309 64.86596 1.000 59.64263 46 GLU B C 1
ATOM 5752 O O . GLU B 2 53 ? -21.11732 52.20856 64.39709 1.000 62.88456 46 GLU B O 1
ATOM 5764 N N . ALA B 2 54 ? -19.44799 50.89882 65.14120 1.000 59.61604 47 ALA B N 1
ATOM 5765 C CA . ALA B 2 54 ? -18.44764 51.93654 64.91696 1.000 59.67598 47 ALA B CA 1
ATOM 5766 C C . ALA B 2 54 ? -18.19239 52.14472 63.42893 1.000 56.13459 47 ALA B C 1
ATOM 5767 O O . ALA B 2 54 ? -17.98499 53.27873 62.98181 1.000 53.62511 47 ALA B O 1
ATOM 5774 N N . TYR B 2 55 ? -18.19796 51.06218 62.64715 1.000 55.83625 48 TYR B N 1
ATOM 5775 C CA . TYR B 2 55 ? -18.08573 51.20395 61.20022 1.000 53.35819 48 TYR B CA 1
ATOM 5776 C C . TYR B 2 55 ? -19.22862 52.04256 60.64634 1.000 47.66647 48 TYR B C 1
ATOM 5777 O O . TYR B 2 55 ? -19.02584 52.86617 59.74691 1.000 43.83598 48 TYR B O 1
ATOM 5795 N N . GLU B 2 56 ? -20.44081 51.84395 61.16915 1.000 52.19787 49 GLU B N 1
ATOM 5796 C CA . GLU B 2 56 ? -21.58518 52.60234 60.67776 1.000 52.51380 49 GLU B CA 1
ATOM 5797 C C . GLU B 2 56 ? -21.43685 54.08413 60.99899 1.000 56.74257 49 GLU B C 1
ATOM 5798 O O . GLU B 2 56 ? -21.69868 54.93821 60.14378 1.000 57.90185 49 GLU B O 1
ATOM 5810 N N . GLU B 2 57 ? -21.01416 54.40826 62.22518 1.000 54.89554 50 GLU B N 1
ATOM 5811 C CA . GLU B 2 57 ? -20.75909 55.80168 62.57573 1.000 56.69026 50 GLU B CA 1
ATOM 5812 C C . GLU B 2 57 ? -19.71432 56.40794 61.64889 1.000 56.60914 50 GLU B C 1
ATOM 5813 O O . GLU B 2 57 ? -19.89742 57.50996 61.11965 1.000 56.40183 50 GLU B O 1
ATOM 5825 N N . GLU B 2 58 ? -18.59918 55.69965 61.45262 1.000 57.87658 51 GLU B N 1
ATOM 5826 C CA . GLU B 2 58 ? -17.54502 56.19658 60.57543 1.000 57.16820 51 GLU B CA 1
ATOM 5827 C C . GLU B 2 58 ? -18.08833 56.47208 59.18137 1.000 55.09750 51 GLU B C 1
ATOM 5828 O O . GLU B 2 58 ? -17.84182 57.53470 58.59791 1.000 54.13780 51 GLU B O 1
ATOM 5840 N N . LEU B 2 59 ? -18.83313 55.51258 58.63224 1.000 55.54930 52 LEU B N 1
ATOM 5841 C CA . LEU B 2 59 ? -19.36841 55.65093 57.28346 1.000 52.52616 52 LEU B CA 1
ATOM 5842 C C . LEU B 2 59 ? -20.24693 56.88921 57.16477 1.000 51.86012 52 LEU B C 1
ATOM 5843 O O . LEU B 2 59 ? -20.16911 57.62251 56.17231 1.000 49.60757 52 LEU B O 1
ATOM 5859 N N . VAL B 2 60 ? -21.08471 57.14279 58.17201 1.000 49.55659 53 VAL B N 1
ATOM 5860 C CA . VAL B 2 60 ? -21.96453 58.30835 58.13581 1.000 51.25489 53 VAL B CA 1
ATOM 5861 C C . VAL B 2 60 ? -21.14542 59.58931 58.03609 1.000 51.35241 53 VAL B C 1
ATOM 5862 O O . VAL B 2 60 ? -21.44740 60.48075 57.23377 1.000 49.89677 53 VAL B O 1
ATOM 5875 N N . VAL B 2 61 ? -20.09611 59.70045 58.85296 1.000 52.82953 54 VAL B N 1
ATOM 5876 C CA . VAL B 2 61 ? -19.29637 60.92265 58.87474 1.000 56.85257 54 VAL B CA 1
ATOM 5877 C C . VAL B 2 61 ? -18.64235 61.15640 57.51784 1.000 53.66718 54 VAL B C 1
ATOM 5878 O O . VAL B 2 61 ? -18.68730 62.26471 56.97036 1.000 51.08177 54 VAL B O 1
ATOM 5891 N N . PHE B 2 62 ? -18.02266 60.11618 56.95333 1.000 53.27146 55 PHE B N 1
ATOM 5892 C CA . PHE B 2 62 ? -17.30647 60.28882 55.69275 1.000 53.57156 55 PHE B CA 1
ATOM 5893 C C . PHE B 2 62 ? -18.26719 60.53377 54.53446 1.000 49.15772 55 PHE B C 1
ATOM 5894 O O . PHE B 2 62 ? -17.99729 61.37246 53.66635 1.000 46.38476 55 PHE B O 1
ATOM 5911 N N . LEU B 2 63 ? -19.39149 59.81581 54.49951 1.000 49.69200 56 LEU B N 1
ATOM 5912 C CA . LEU B 2 63 ? -20.37272 60.04119 53.44381 1.000 49.16629 56 LEU B CA 1
ATOM 5913 C C . LEU B 2 63 ? -20.95635 61.44632 53.52923 1.000 51.87497 56 LEU B C 1
ATOM 5914 O O . LEU B 2 63 ? -21.09336 62.13749 52.51421 1.000 51.29121 56 LEU B O 1
ATOM 5930 N N . LYS B 2 64 ? -21.32195 61.88159 54.73872 1.000 54.30198 57 LYS B N 1
ATOM 5931 C CA . LYS B 2 64 ? -21.86944 63.22380 54.90753 1.000 59.26612 57 LYS B CA 1
ATOM 5932 C C . LYS B 2 64 ? -20.92120 64.27092 54.33635 1.000 58.76162 57 LYS B C 1
ATOM 5933 O O . LYS B 2 64 ? -21.34190 65.19092 53.62637 1.000 61.94774 57 LYS B O 1
ATOM 5952 N N . ALA B 2 65 ? -19.62966 64.13987 54.63610 1.000 53.76773 58 ALA B N 1
ATOM 5953 C CA . ALA B 2 65 ? -18.63387 65.10163 54.18560 1.000 54.25537 58 ALA B CA 1
ATOM 5954 C C . ALA B 2 65 ? -18.24484 64.92427 52.72453 1.000 53.85482 58 ALA B C 1
ATOM 5955 O O . ALA B 2 65 ? -17.61828 65.82551 52.15659 1.000 53.69958 58 ALA B O 1
ATOM 5962 N N . GLY B 2 66 ? -18.59942 63.80221 52.10336 1.000 59.77331 59 GLY B N 1
ATOM 5963 C CA . GLY B 2 66 ? -18.16036 63.53309 50.75054 1.000 58.21914 59 GLY B CA 1
ATOM 5964 C C . GLY B 2 66 ? -16.71812 63.10412 50.64739 1.000 53.41463 59 GLY B C 1
ATOM 5965 O O . GLY B 2 66 ? -16.12238 63.21732 49.57122 1.000 51.52067 59 GLY B O 1
ATOM 5969 N N . TYR B 2 67 ? -16.13965 62.60284 51.74012 1.000 50.46991 60 TYR B N 1
ATOM 5970 C CA . TYR B 2 67 ? -14.72595 62.26802 51.80261 1.000 50.60243 60 TYR B CA 1
ATOM 5971 C C . TYR B 2 67 ? -14.43707 60.79278 51.54672 1.000 50.46202 60 TYR B C 1
ATOM 5972 O O . TYR B 2 67 ? -13.26246 60.41300 51.49209 1.000 53.16609 60 TYR B O 1
ATOM 5990 N N . LEU B 2 68 ? -15.45822 59.95323 51.39692 1.000 50.36418 61 LEU B N 1
ATOM 5991 C CA . LEU B 2 68 ? -15.24397 58.53071 51.16557 1.000 50.14616 61 LEU B CA 1
ATOM 5992 C C . LEU B 2 68 ? -15.06067 58.28524 49.67290 1.000 49.63052 61 LEU B C 1
ATOM 5993 O O . LEU B 2 68 ? -15.92747 58.64279 48.86600 1.000 48.64703 61 LEU B O 1
ATOM 6009 N N . GLY B 2 69 ? -13.93957 57.66967 49.31255 1.000 45.28080 62 GLY B N 1
ATOM 6010 C CA . GLY B 2 69 ? -13.75980 57.17387 47.96631 1.000 44.99883 62 GLY B CA 1
ATOM 6011 C C . GLY B 2 69 ? -14.21768 55.73417 47.86165 1.000 44.50559 62 GLY B C 1
ATOM 6012 O O . GLY B 2 69 ? -15.09490 55.40079 47.05890 1.000 43.18515 62 GLY B O 1
ATOM 6016 N N . GLU B 2 70 ? -13.64326 54.87935 48.70405 1.000 42.90375 63 GLU B N 1
ATOM 6017 C CA . GLU B 2 70 ? -13.84552 53.44002 48.63064 1.000 42.25652 63 GLU B CA 1
ATOM 6018 C C . GLU B 2 70 ? -13.44015 52.84489 49.96857 1.000 43.99547 63 GLU B C 1
ATOM 6019 O O . GLU B 2 70 ? -12.46344 53.29087 50.57298 1.000 43.72754 63 GLU B O 1
ATOM 6031 N N . VAL B 2 71 ? -14.19455 51.85613 50.43770 1.000 43.58075 64 VAL B N 1
ATOM 6032 C CA . VAL B 2 71 ? -13.85476 51.16475 51.67527 1.000 43.49096 64 VAL B CA 1
ATOM 6033 C C . VAL B 2 71 ? -14.15857 49.68463 51.51265 1.000 42.20431 64 VAL B C 1
ATOM 6034 O O . VAL B 2 71 ? -15.19196 49.30574 50.95103 1.000 41.96330 64 VAL B O 1
ATOM 6047 N N . SER B 2 72 ? -13.25464 48.85088 52.01368 1.000 40.68224 65 SER B N 1
ATOM 6048 C CA . SER B 2 72 ? -13.40287 47.40537 51.98495 1.000 41.13979 65 SER B CA 1
ATOM 6049 C C . SER B 2 72 ? -13.35801 46.86602 53.40692 1.000 42.93265 65 SER B C 1
ATOM 6050 O O . SER B 2 72 ? -12.56594 47.33186 54.23177 1.000 42.20128 65 SER B O 1
ATOM 6058 N N . TYR B 2 73 ? -14.22335 45.89303 53.68848 1.000 42.44551 66 TYR B N 1
ATOM 6059 C CA . TYR B 2 73 ? -14.21892 45.15567 54.94141 1.000 44.35576 66 TYR B CA 1
ATOM 6060 C C . TYR B 2 73 ? -14.19390 43.66741 54.62059 1.000 45.71524 66 TYR B C 1
ATOM 6061 O O . TYR B 2 73 ? -14.93870 43.20961 53.74958 1.000 43.00949 66 TYR B O 1
ATOM 6079 N N . GLY B 2 74 ? -13.36028 42.90847 55.32268 1.000 48.30490 67 GLY B N 1
ATOM 6080 C CA . GLY B 2 74 ? -13.44788 41.46331 55.21512 1.000 48.68022 67 GLY B CA 1
ATOM 6081 C C . GLY B 2 74 ? -12.15301 40.78790 55.63133 1.000 52.56826 67 GLY B C 1
ATOM 6082 O O . GLY B 2 74 ? -11.30497 41.38467 56.29192 1.000 55.12070 67 GLY B O 1
ATOM 6086 N N . PHE B 2 75 ? -12.03605 39.52719 55.22290 1.000 48.72534 68 PHE B N 1
ATOM 6087 C CA . PHE B 2 75 ? -10.92731 38.67367 55.62026 1.000 55.32631 68 PHE B CA 1
ATOM 6088 C C . PHE B 2 75 ? -9.79190 38.78381 54.61641 1.000 58.90409 68 PHE B C 1
ATOM 6089 O O . PHE B 2 75 ? -10.01375 38.76334 53.40355 1.000 56.93290 68 PHE B O 1
ATOM 6106 N N . GLN B 2 76 ? -8.56778 38.89064 55.13396 1.000 62.63850 69 GLN B N 1
ATOM 6107 C CA . GLN B 2 76 ? -7.39522 39.14178 54.30543 1.000 67.65527 69 GLN B CA 1
ATOM 6108 C C . GLN B 2 76 ? -6.25179 38.23128 54.72505 1.000 78.19591 69 GLN B C 1
ATOM 6109 O O . GLN B 2 76 ? -5.92060 38.14203 55.91035 1.000 82.22407 69 GLN B O 1
ATOM 6123 N N . LYS B 2 77 ? -5.67544 37.53660 53.74588 1.000 81.55558 70 LYS B N 1
ATOM 6124 C CA . LYS B 2 77 ? -4.50560 36.69132 53.93732 1.000 88.77621 70 LYS B CA 1
ATOM 6125 C C . LYS B 2 77 ? -3.28661 37.38824 53.34960 1.000 95.67435 70 LYS B C 1
ATOM 6126 O O . LYS B 2 77 ? -3.35416 37.94530 52.24957 1.000 89.32182 70 LYS B O 1
ATOM 6145 N N . ASN B 2 78 ? -2.16596 37.33444 54.06890 1.000 111.67130 71 ASN B N 1
ATOM 6146 C CA . ASN B 2 78 ? -0.99883 38.12372 53.68531 1.000 123.03377 71 ASN B CA 1
ATOM 6147 C C . ASN B 2 78 ? -1.45479 39.57478 53.54591 1.000 106.65661 71 ASN B C 1
ATOM 6148 O O . ASN B 2 78 ? -2.00946 40.14579 54.49083 1.000 101.43845 71 ASN B O 1
ATOM 6159 N N . ASN B 2 79 ? -1.24393 40.17565 52.37454 1.000 97.99267 72 ASN B N 1
ATOM 6160 C CA . ASN B 2 79 ? -1.79568 41.48737 52.05794 1.000 91.28534 72 ASN B CA 1
ATOM 6161 C C . ASN B 2 79 ? -2.97118 41.39859 51.08816 1.000 81.35194 72 ASN B C 1
ATOM 6162 O O . ASN B 2 79 ? -3.27376 42.38251 50.40823 1.000 80.69525 72 ASN B O 1
ATOM 6173 N N . ASN B 2 80 ? -3.64657 40.24781 51.01150 1.000 73.91367 73 ASN B N 1
ATOM 6174 C CA . ASN B 2 80 ? -4.64738 40.00116 49.97777 1.000 66.50726 73 ASN B CA 1
ATOM 6175 C C . ASN B 2 80 ? -6.00171 39.63865 50.57350 1.000 59.37850 73 ASN B C 1
ATOM 6176 O O . ASN B 2 80 ? -6.10304 38.73545 51.41219 1.000 54.35410 73 ASN B O 1
ATOM 6187 N N . TRP B 2 81 ? -7.04000 40.33392 50.10999 1.000 62.54715 74 TRP B N 1
ATOM 6188 C CA . TRP B 2 81 ? -8.40710 39.99232 50.46977 1.000 55.98451 74 TRP B CA 1
ATOM 6189 C C . TRP B 2 81 ? -8.77128 38.60224 49.96236 1.000 48.15064 74 TRP B C 1
ATOM 6190 O O . TRP B 2 81 ? -8.35830 38.19218 48.87420 1.000 49.66145 74 TRP B O 1
ATOM 6211 N N . ILE B 2 82 ? -9.57223 37.88486 50.74749 1.000 45.91733 75 ILE B N 1
ATOM 6212 C CA . ILE B 2 82 ? -10.18975 36.64067 50.31410 1.000 45.97133 75 ILE B CA 1
ATOM 6213 C C . ILE B 2 82 ? -11.69800 36.77768 50.48123 1.000 40.31523 75 ILE B C 1
ATOM 6214 O O . ILE B 2 82 ? -12.19632 37.72238 51.09419 1.000 39.79971 75 ILE B O 1
ATOM 6230 N N . GLU B 2 83 ? -12.42089 35.81292 49.94151 1.000 43.49083 76 GLU B N 1
ATOM 6231 C CA . GLU B 2 83 ? -13.85122 35.74934 50.19897 1.000 43.69749 76 GLU B CA 1
ATOM 6232 C C . GLU B 2 83 ? -14.08045 35.26164 51.62654 1.000 47.00560 76 GLU B C 1
ATOM 6233 O O . GLU B 2 83 ? -13.47872 34.26277 52.03763 1.000 50.50984 76 GLU B O 1
ATOM 6245 N N . PRO B 2 84 ? -14.94055 35.92609 52.41486 1.000 45.71968 77 PRO B N 1
ATOM 6246 C CA . PRO B 2 84 ? -15.73813 37.09817 52.04929 1.000 44.25896 77 PRO B CA 1
ATOM 6247 C C . PRO B 2 84 ? -15.04813 38.43054 52.30723 1.000 44.73624 77 PRO B C 1
ATOM 6248 O O . PRO B 2 84 ? -14.43711 38.63555 53.35873 1.000 43.48043 77 PRO B O 1
ATOM 6259 N N . THR B 2 85 ? -15.15392 39.32860 51.33239 1.000 42.50447 78 THR B N 1
ATOM 6260 C CA . THR B 2 85 ? -14.73590 40.71298 51.48652 1.000 41.71480 78 THR B CA 1
ATOM 6261 C C . THR B 2 85 ? -15.70852 41.57402 50.70031 1.000 41.21042 78 THR B C 1
ATOM 6262 O O . THR B 2 85 ? -15.97886 41.29478 49.52857 1.000 39.24184 78 THR B O 1
ATOM 6273 N N . LEU B 2 86 ? -16.24335 42.60213 51.34531 1.000 41.98501 79 LEU B N 1
ATOM 6274 C CA . LEU B 2 86 ? -17.19768 43.50757 50.72536 1.000 42.62536 79 LEU B CA 1
ATOM 6275 C C . LEU B 2 86 ? -16.52992 44.85611 50.51666 1.000 39.43225 79 LEU B C 1
ATOM 6276 O O . LEU B 2 86 ? -15.96184 45.42378 51.45429 1.000 40.74788 79 LEU B O 1
ATOM 6292 N N . ARG B 2 87 ? -16.60482 45.36193 49.29180 1.000 38.89228 80 ARG B N 1
ATOM 6293 C CA . ARG B 2 87 ? -15.98854 46.62363 48.91083 1.000 40.33275 80 ARG B CA 1
ATOM 6294 C C . ARG B 2 87 ? -17.06941 47.57090 48.41596 1.000 38.62254 80 ARG B C 1
ATOM 6295 O O . ARG B 2 87 ? -17.91543 47.18218 47.60587 1.000 35.81572 80 ARG B O 1
ATOM 6316 N N . TYR B 2 88 ? -17.03217 48.81282 48.88926 1.000 38.20489 81 TYR B N 1
ATOM 6317 C CA . TYR B 2 88 ? -18.04020 49.81063 48.55717 1.000 36.86008 81 TYR B CA 1
ATOM 6318 C C . TYR B 2 88 ? -17.35224 51.02402 47.95320 1.000 38.71431 81 TYR B C 1
ATOM 6319 O O . TYR B 2 88 ? -16.55663 51.68726 48.62565 1.000 38.74747 81 TYR B O 1
ATOM 6337 N N . THR B 2 89 ? -17.65611 51.30731 46.68934 1.000 39.18579 82 THR B N 1
ATOM 6338 C CA . THR B 2 89 ? -17.07855 52.43087 45.96223 1.000 40.00105 82 THR B CA 1
ATOM 6339 C C . THR B 2 89 ? -18.14293 53.50983 45.81229 1.000 39.22408 82 THR B C 1
ATOM 6340 O O . THR B 2 89 ? -19.22397 53.24652 45.27492 1.000 38.33167 82 THR B O 1
ATOM 6351 N N . ALA B 2 90 ? -17.83984 54.71584 46.28523 1.000 40.20637 83 ALA B N 1
ATOM 6352 C CA . ALA B 2 90 ? -18.77963 55.82363 46.18236 1.000 40.59981 83 ALA B CA 1
ATOM 6353 C C . ALA B 2 90 ? -18.79029 56.37320 44.76228 1.000 42.68571 83 ALA B C 1
ATOM 6354 O O . ALA B 2 90 ? -17.75849 56.40810 44.08513 1.000 43.09369 83 ALA B O 1
ATOM 6361 N N . GLY B 2 91 ? -19.96792 56.79627 44.31192 1.000 40.13583 84 GLY B N 1
ATOM 6362 C CA . GLY B 2 91 ? -20.10232 57.34830 42.97911 1.000 39.91305 84 GLY B CA 1
ATOM 6363 C C . GLY B 2 91 ? -21.38281 58.14281 42.85455 1.000 43.04192 84 GLY B C 1
ATOM 6364 O O . GLY B 2 91 ? -22.16589 58.26023 43.79971 1.000 41.39271 84 GLY B O 1
ATOM 6368 N N . ASP B 2 92 ? -21.58531 58.69512 41.66243 1.000 50.74641 85 ASP B N 1
ATOM 6369 C CA . ASP B 2 92 ? -22.79237 59.45261 41.37375 1.000 54.81603 85 ASP B CA 1
ATOM 6370 C C . ASP B 2 92 ? -23.93607 58.51254 41.01269 1.000 50.87594 85 ASP B C 1
ATOM 6371 O O . ASP B 2 92 ? -23.73447 57.45815 40.40303 1.000 48.38687 85 ASP B O 1
ATOM 6380 N N . LEU B 2 93 ? -25.14717 58.90399 41.40175 1.000 47.09869 86 LEU B N 1
ATOM 6381 C CA . LEU B 2 93 ? -26.33133 58.11815 41.07868 1.000 43.15974 86 LEU B CA 1
ATOM 6382 C C . LEU B 2 93 ? -26.63640 58.21472 39.58839 1.000 42.74763 86 LEU B C 1
ATOM 6383 O O . LEU B 2 93 ? -26.70401 59.31308 39.02599 1.000 42.15881 86 LEU B O 1
ATOM 6399 N N . LEU B 2 94 ? -26.84124 57.06262 38.95619 1.000 44.13551 87 LEU B N 1
ATOM 6400 C CA . LEU B 2 94 ? -27.13665 56.98595 37.53596 1.000 50.88969 87 LEU B CA 1
ATOM 6401 C C . LEU B 2 94 ? -28.56583 56.52145 37.28985 1.000 51.56590 87 LEU B C 1
ATOM 6402 O O . LEU B 2 94 ? -29.11432 55.71074 38.04294 1.000 50.37580 87 LEU B O 1
ATOM 6418 N N . GLY B 2 95 ? -29.15006 57.03546 36.21055 1.000 49.84011 88 GLY B N 1
ATOM 6419 C CA . GLY B 2 95 ? -30.37198 56.45654 35.67505 1.000 55.51788 88 GLY B CA 1
ATOM 6420 C C . GLY B 2 95 ? -31.48790 56.43443 36.69436 1.000 61.59526 88 GLY B C 1
ATOM 6421 O O . GLY B 2 95 ? -31.75875 57.42721 37.37816 1.000 64.78526 88 GLY B O 1
ATOM 6425 N N . SER B 2 96 ? -32.15610 55.28338 36.79487 1.000 64.42641 89 SER B N 1
ATOM 6426 C CA . SER B 2 96 ? -33.20505 55.11176 37.79184 1.000 67.41823 89 SER B CA 1
ATOM 6427 C C . SER B 2 96 ? -32.66163 55.14266 39.21553 1.000 66.07393 89 SER B C 1
ATOM 6428 O O . SER B 2 96 ? -33.43954 55.31980 40.15926 1.000 60.79527 89 SER B O 1
ATOM 6436 N N . GLY B 2 97 ? -31.35427 54.97376 39.39296 1.000 78.71089 90 GLY B N 1
ATOM 6437 C CA . GLY B 2 97 ? -30.76501 54.98685 40.71689 1.000 79.29875 90 GLY B CA 1
ATOM 6438 C C . GLY B 2 97 ? -31.06404 53.73445 41.51438 1.000 71.07088 90 GLY B C 1
ATOM 6439 O O . GLY B 2 97 ? -31.81096 53.77639 42.49696 1.000 72.21724 90 GLY B O 1
ATOM 6443 N N . THR B 2 98 ? -30.47965 52.61388 41.09885 1.000 59.59516 91 THR B N 1
ATOM 6444 C CA . THR B 2 98 ? -30.68191 51.34021 41.77855 1.000 52.84499 91 THR B CA 1
ATOM 6445 C C . THR B 2 98 ? -30.37425 51.45909 43.26530 1.000 44.39551 91 THR B C 1
ATOM 6446 O O . THR B 2 98 ? -29.27476 51.86728 43.65166 1.000 39.18139 91 THR B O 1
ATOM 6457 N N . ASP B 2 99 ? -31.34915 51.09616 44.10098 1.000 41.57474 92 ASP B N 1
ATOM 6458 C CA . ASP B 2 99 ? -31.19943 51.10472 45.55867 1.000 41.88475 92 ASP B CA 1
ATOM 6459 C C . ASP B 2 99 ? -31.63772 49.73110 46.06754 1.000 40.82108 92 ASP B C 1
ATOM 6460 O O . ASP B 2 99 ? -32.79401 49.53133 46.45132 1.000 40.22601 92 ASP B O 1
ATOM 6469 N N . ASP B 2 100 ? -30.70167 48.78733 46.07259 1.000 38.97008 93 ASP B N 1
ATOM 6470 C CA . ASP B 2 100 ? -30.99360 47.40460 46.40347 1.000 38.94164 93 ASP B CA 1
ATOM 6471 C C . ASP B 2 100 ? -31.12218 47.20790 47.91184 1.000 37.38560 93 ASP B C 1
ATOM 6472 O O . ASP B 2 100 ? -30.67139 48.02542 48.71890 1.000 33.96558 93 ASP B O 1
ATOM 6481 N N . ASP B 2 101 ? -31.75548 46.09882 48.28345 1.000 35.20105 94 ASP B N 1
ATOM 6482 C CA . ASP B 2 101 ? -31.72917 45.65884 49.66523 1.000 36.45131 94 ASP B CA 1
ATOM 6483 C C . ASP B 2 101 ? -30.34191 45.11492 50.00091 1.000 34.81503 94 ASP B C 1
ATOM 6484 O O . ASP B 2 101 ? -29.65848 44.56461 49.13488 1.000 33.93693 94 ASP B O 1
ATOM 6493 N N . PRO B 2 102 ? -29.90221 45.25425 51.24662 1.000 34.62829 95 PRO B N 1
ATOM 6494 C CA . PRO B 2 102 ? -28.63053 44.64377 51.65018 1.000 35.45429 95 PRO B CA 1
ATOM 6495 C C . PRO B 2 102 ? -28.74657 43.12892 51.73865 1.000 35.62007 95 PRO B C 1
ATOM 6496 O O . PRO B 2 102 ? -29.83584 42.55194 51.76173 1.000 36.72990 95 PRO B O 1
ATOM 6507 N N . GLY B 2 103 ? -27.58381 42.48085 51.78752 1.000 37.81143 96 GLY B N 1
ATOM 6508 C CA . GLY B 2 103 ? -27.53437 41.04384 51.97767 1.000 37.72948 96 GLY B CA 1
ATOM 6509 C C . GLY B 2 103 ? -26.75450 40.27930 50.92668 1.000 35.15069 96 GLY B C 1
ATOM 6510 O O . GLY B 2 103 ? -25.84528 40.81931 50.29196 1.000 35.59395 96 GLY B O 1
ATOM 6514 N N . LYS B 2 104 ? -27.11290 39.00566 50.74700 1.000 36.40373 97 LYS B N 1
ATOM 6515 C CA . LYS B 2 104 ? -26.46265 38.11384 49.78203 1.000 40.22179 97 LYS B CA 1
ATOM 6516 C C . LYS B 2 104 ? -24.95882 38.03032 50.03862 1.000 39.78568 97 LYS B C 1
ATOM 6517 O O . LYS B 2 104 ? -24.12953 38.26430 49.15409 1.000 38.73853 97 LYS B O 1
ATOM 6536 N N . ILE B 2 105 ? -24.61671 37.69780 51.28130 1.000 38.41376 98 ILE B N 1
ATOM 6537 C CA . ILE B 2 105 ? -23.28368 37.23739 51.64350 1.000 44.09127 98 ILE B CA 1
ATOM 6538 C C . ILE B 2 105 ? -23.23730 35.72912 51.42103 1.000 47.44145 98 ILE B C 1
ATOM 6539 O O . ILE B 2 105 ? -24.13230 34.99835 51.86324 1.000 47.20236 98 ILE B O 1
ATOM 6555 N N . ARG B 2 106 ? -22.20378 35.26494 50.73559 1.000 49.08892 99 ARG B N 1
ATOM 6556 C CA . ARG B 2 106 ? -22.04156 33.84184 50.44686 1.000 53.78578 99 ARG B CA 1
ATOM 6557 C C . ARG B 2 106 ? -21.49400 33.11678 51.67211 1.000 52.92820 99 ARG B C 1
ATOM 6558 O O . ARG B 2 106 ? -20.44729 33.51016 52.19527 1.000 53.00513 99 ARG B O 1
ATOM 6579 N N . PRO B 2 107 ? -22.14704 32.05869 52.14754 1.000 53.75530 100 PRO B N 1
ATOM 6580 C CA . PRO B 2 107 ? -21.62687 31.32423 53.30245 1.000 54.27579 100 PRO B CA 1
ATOM 6581 C C . PRO B 2 107 ? -20.71853 30.16592 52.90086 1.000 55.35308 100 PRO B C 1
ATOM 6582 O O . PRO B 2 107 ? -20.57110 29.82768 51.72536 1.000 53.51771 100 PRO B O 1
ATOM 6593 N N . GLY B 2 108 ? -20.09850 29.56850 53.91795 1.000 54.62832 101 GLY B N 1
ATOM 6594 C CA . GLY B 2 108 ? -19.36499 28.33165 53.74221 1.000 57.30710 101 GLY B CA 1
ATOM 6595 C C . GLY B 2 108 ? -17.98372 28.45378 53.14305 1.000 60.26045 101 GLY B C 1
ATOM 6596 O O . GLY B 2 108 ? -17.45583 27.45804 52.63926 1.000 58.71271 101 GLY B O 1
ATOM 6600 N N . LYS B 2 109 ? -17.37417 29.63421 53.18283 1.000 63.48982 102 LYS B N 1
ATOM 6601 C CA . LYS B 2 109 ? -16.03471 29.81807 52.64429 1.000 62.95648 102 LYS B CA 1
ATOM 6602 C C . LYS B 2 109 ? -14.98226 29.65676 53.73472 1.000 62.63281 102 LYS B C 1
ATOM 6603 O O . LYS B 2 109 ? -15.23413 29.90352 54.91747 1.000 60.47315 102 LYS B O 1
ATOM 6622 N N . ASP B 2 110 ? -13.79076 29.23909 53.31452 1.000 63.96831 103 ASP B N 1
ATOM 6623 C CA . ASP B 2 110 ? -12.68493 28.95767 54.22059 1.000 61.77107 103 ASP B CA 1
ATOM 6624 C C . ASP B 2 110 ? -11.91918 30.24526 54.50452 1.000 59.94828 103 ASP B C 1
ATOM 6625 O O . ASP B 2 110 ? -11.40005 30.88101 53.57992 1.000 56.59580 103 ASP B O 1
ATOM 6634 N N . VAL B 2 111 ? -11.84234 30.61540 55.78737 1.000 62.46172 104 VAL B N 1
ATOM 6635 C CA . VAL B 2 111 ? -11.20593 31.86229 56.21046 1.000 65.26509 104 VAL B CA 1
ATOM 6636 C C . VAL B 2 111 ? -10.14379 31.60040 57.27500 1.000 70.44986 104 VAL B C 1
ATOM 6637 O O . VAL B 2 111 ? -9.73765 32.52205 57.99815 1.000 70.66765 104 VAL B O 1
ATOM 6650 N N . SER B 2 112 ? -9.64866 30.36229 57.35121 1.000 74.59736 105 SER B N 1
ATOM 6651 C CA . SER B 2 112 ? -8.87747 29.93399 58.51820 1.000 80.31685 105 SER B CA 1
ATOM 6652 C C . SER B 2 112 ? -7.62565 30.77830 58.73075 1.000 79.12889 105 SER B C 1
ATOM 6653 O O . SER B 2 112 ? -7.31812 31.16590 59.86412 1.000 82.85272 105 SER B O 1
ATOM 6661 N N . GLY B 2 113 ? -6.87958 31.06464 57.66395 1.000 71.71278 106 GLY B N 1
ATOM 6662 C CA . GLY B 2 113 ? -5.61452 31.75545 57.84039 1.000 72.88258 106 GLY B CA 1
ATOM 6663 C C . GLY B 2 113 ? -5.73035 33.25082 58.02107 1.000 75.28215 106 GLY B C 1
ATOM 6664 O O . GLY B 2 113 ? -4.83341 33.86625 58.60699 1.000 75.37123 106 GLY B O 1
ATOM 6668 N N . ALA B 2 114 ? -6.81717 33.84297 57.55130 1.000 78.11127 107 ALA B N 1
ATOM 6669 C CA . ALA B 2 114 ? -6.94072 35.28764 57.51500 1.000 80.82649 107 ALA B CA 1
ATOM 6670 C C . ALA B 2 114 ? -7.54906 35.83059 58.80005 1.000 78.08408 107 ALA B C 1
ATOM 6671 O O . ALA B 2 114 ? -8.16183 35.10968 59.59112 1.000 76.59819 107 ALA B O 1
ATOM 6678 N N . SER B 2 115 ? -7.35688 37.12884 58.99621 1.000 78.03616 108 SER B N 1
ATOM 6679 C CA . SER B 2 115 ? -8.00808 37.89473 60.04217 1.000 76.65845 108 SER B CA 1
ATOM 6680 C C . SER B 2 115 ? -8.84854 38.97700 59.38002 1.000 71.48641 108 SER B C 1
ATOM 6681 O O . SER B 2 115 ? -8.61315 39.35609 58.22921 1.000 70.78716 108 SER B O 1
ATOM 6689 N N . PHE B 2 116 ? -9.84044 39.47004 60.10988 1.000 66.08670 109 PHE B N 1
ATOM 6690 C CA . PHE B 2 116 ? -10.70168 40.50688 59.56368 1.000 60.76920 109 PHE B CA 1
ATOM 6691 C C . PHE B 2 116 ? -9.96998 41.84312 59.52506 1.000 63.44735 109 PHE B C 1
ATOM 6692 O O . PHE B 2 116 ? -9.20428 42.17734 60.43333 1.000 68.15953 109 PHE B O 1
ATOM 6709 N N . TYR B 2 117 ? -10.20843 42.60862 58.46040 1.000 62.94538 110 TYR B N 1
ATOM 6710 C CA . TYR B 2 117 ? -9.63922 43.94076 58.33327 1.000 60.54473 110 TYR B CA 1
ATOM 6711 C C . TYR B 2 117 ? -10.62249 44.84442 57.60457 1.000 56.92170 110 TYR B C 1
ATOM 6712 O O . TYR B 2 117 ? -11.58528 44.38493 56.98425 1.000 54.87837 110 TYR B O 1
ATOM 6730 N N . SER B 2 118 ? -10.36198 46.14620 57.68452 1.000 53.89666 111 SER B N 1
ATOM 6731 C CA . SER B 2 118 ? -11.04352 47.12873 56.85638 1.000 51.81367 111 SER B CA 1
ATOM 6732 C C . SER B 2 118 ? -10.00938 48.12689 56.35594 1.000 50.14221 111 SER B C 1
ATOM 6733 O O . SER B 2 118 ? -9.00386 48.38779 57.02045 1.000 51.37788 111 SER B O 1
ATOM 6741 N N . PHE B 2 119 ? -10.26991 48.68290 55.17548 1.000 49.15989 112 PHE B N 1
ATOM 6742 C CA . PHE B 2 119 ? -9.30823 49.53831 54.48601 1.000 46.86571 112 PHE B CA 1
ATOM 6743 C C . PHE B 2 119 ? -10.08641 50.58717 53.71057 1.000 46.64311 112 PHE B C 1
ATOM 6744 O O . PHE B 2 119 ? -10.94975 50.23675 52.90099 1.000 44.28569 112 PHE B O 1
ATOM 6761 N N . MET B 2 120 ? -9.78669 51.86202 53.94830 1.000 48.18404 113 MET B N 1
ATOM 6762 C CA . MET B 2 120 ? -10.51434 52.95618 53.32383 1.000 48.77452 113 MET B CA 1
ATOM 6763 C C . MET B 2 120 ? -9.60132 53.75562 52.40527 1.000 46.88997 113 MET B C 1
ATOM 6764 O O . MET B 2 120 ? -8.42134 53.96105 52.70643 1.000 49.20166 113 MET B O 1
ATOM 6778 N N . THR B 2 121 ? -10.16128 54.19933 51.28184 1.000 43.80017 114 THR B N 1
ATOM 6779 C CA . THR B 2 121 ? -9.52331 55.15282 50.38531 1.000 45.86757 114 THR B CA 1
ATOM 6780 C C . THR B 2 121 ? -10.37224 56.41653 50.35956 1.000 48.21749 114 THR B C 1
ATOM 6781 O O . THR B 2 121 ? -11.57925 56.35099 50.10207 1.000 47.37458 114 THR B O 1
ATOM 6792 N N . TYR B 2 122 ? -9.74798 57.55738 50.63288 1.000 46.87297 115 TYR B N 1
ATOM 6793 C CA . TYR B 2 122 ? -10.47144 58.81754 50.68347 1.000 48.26711 115 TYR B CA 1
ATOM 6794 C C . TYR B 2 122 ? -10.68713 59.36657 49.27585 1.000 44.91231 115 TYR B C 1
ATOM 6795 O O . TYR B 2 122 ? -9.99108 59.00597 48.32366 1.000 42.62647 115 TYR B O 1
ATOM 6813 N N . SER B 2 123 ? -11.67369 60.25037 49.15422 1.000 48.90958 116 SER B N 1
ATOM 6814 C CA . SER B 2 123 ? -12.04121 60.79546 47.85909 1.000 48.24732 116 SER B CA 1
ATOM 6815 C C . SER B 2 123 ? -11.14221 61.97249 47.49025 1.000 49.14732 116 SER B C 1
ATOM 6816 O O . SER B 2 123 ? -10.32610 62.44746 48.28442 1.000 51.34938 116 SER B O 1
ATOM 6824 N N . SER B 2 124 ? -11.30751 62.44585 46.25342 1.000 50.61640 117 SER B N 1
ATOM 6825 C CA . SER B 2 124 ? -10.59158 63.63851 45.81514 1.000 55.57704 117 SER B CA 1
ATOM 6826 C C . SER B 2 124 ? -10.99946 64.85726 46.63477 1.000 57.52664 117 SER B C 1
ATOM 6827 O O . SER B 2 124 ? -10.15813 65.70104 46.96705 1.000 59.34971 117 SER B O 1
ATOM 6835 N N . LYS B 2 125 ? -12.28674 64.96734 46.97317 1.000 54.82730 118 LYS B N 1
ATOM 6836 C CA . LYS B 2 125 ? -12.73733 66.09163 47.78765 1.000 57.20643 118 LYS B CA 1
ATOM 6837 C C . LYS B 2 125 ? -12.00513 66.12924 49.12264 1.000 55.78550 118 LYS B C 1
ATOM 6838 O O . LYS B 2 125 ? -11.67362 67.20776 49.62899 1.000 55.95189 118 LYS B O 1
ATOM 6857 N N . TYR B 2 126 ? -11.74406 64.96084 49.70987 1.000 54.32942 119 TYR B N 1
ATOM 6858 C CA . TYR B 2 126 ? -10.97209 64.91674 50.94724 1.000 57.93807 119 TYR B CA 1
ATOM 6859 C C . TYR B 2 126 ? -9.55430 65.42709 50.71932 1.000 59.54708 119 TYR B C 1
ATOM 6860 O O . TYR B 2 126 ? -9.05962 66.27956 51.46587 1.000 61.60721 119 TYR B O 1
ATOM 6878 N N . LEU B 2 127 ? -8.88144 64.90876 49.68880 1.000 58.59506 120 LEU B N 1
ATOM 6879 C CA . LEU B 2 127 ? -7.48816 65.27482 49.45576 1.000 62.63782 120 LEU B CA 1
ATOM 6880 C C . LEU B 2 127 ? -7.33822 66.76149 49.16288 1.000 67.18471 120 LEU B C 1
ATOM 6881 O O . LEU B 2 127 ? -6.29638 67.35209 49.47005 1.000 67.42851 120 LEU B O 1
ATOM 6897 N N . ASN B 2 128 ? -8.36176 67.38047 48.57214 1.000 74.13740 121 ASN B N 1
ATOM 6898 C CA . ASN B 2 128 ? -8.33379 68.80681 48.27558 1.000 78.49891 121 ASN B CA 1
ATOM 6899 C C . ASN B 2 128 ? -8.76833 69.66620 49.45568 1.000 76.46167 121 ASN B C 1
ATOM 6900 O O . ASN B 2 128 ? -8.57064 70.88571 49.41781 1.000 79.35406 121 ASN B O 1
ATOM 6911 N N . ALA B 2 129 ? -9.34746 69.06815 50.49258 1.000 67.84258 122 ALA B N 1
ATOM 6912 C CA . ALA B 2 129 ? -9.85462 69.83813 51.61718 1.000 66.21664 122 ALA B CA 1
ATOM 6913 C C . ALA B 2 129 ? -8.71192 70.42259 52.43864 1.000 67.88799 122 ALA B C 1
ATOM 6914 O O . ALA B 2 129 ? -7.62508 69.84633 52.53771 1.000 68.28896 122 ALA B O 1
ATOM 6921 N N . THR B 2 130 ? -8.96984 71.58671 53.02786 1.000 64.27898 123 THR B N 1
ATOM 6922 C CA . THR B 2 130 ? -8.00945 72.19553 53.93249 1.000 67.76494 123 THR B CA 1
ATOM 6923 C C . THR B 2 130 ? -7.97607 71.41928 55.24542 1.000 66.91639 123 THR B C 1
ATOM 6924 O O . THR B 2 130 ? -8.86665 70.61949 55.54559 1.000 64.53108 123 THR B O 1
ATOM 6935 N N . GLN B 2 131 ? -6.92855 71.65886 56.03658 1.000 69.81329 124 GLN B N 1
ATOM 6936 C CA . GLN B 2 131 ? -6.84709 71.00445 57.33772 1.000 69.96872 124 GLN B CA 1
ATOM 6937 C C . GLN B 2 131 ? -8.03516 71.38582 58.20777 1.000 73.01616 124 GLN B C 1
ATOM 6938 O O . GLN B 2 131 ? -8.62447 70.53576 58.88574 1.000 69.01723 124 GLN B O 1
ATOM 6952 N N . SER B 2 132 ? -8.39841 72.66665 58.19943 1.000 80.61070 125 SER B N 1
ATOM 6953 C CA . SER B 2 132 ? -9.51217 73.12554 59.01523 1.000 82.22128 125 SER B CA 1
ATOM 6954 C C . SER B 2 132 ? -10.82541 72.48693 58.57634 1.000 77.71677 125 SER B C 1
ATOM 6955 O O . SER B 2 132 ? -11.64149 72.09162 59.41718 1.000 74.84240 125 SER B O 1
ATOM 6963 N N . GLU B 2 133 ? -11.05360 72.38200 57.26503 1.000 77.40561 126 GLU B N 1
ATOM 6964 C CA . GLU B 2 133 ? -12.26816 71.72899 56.78637 1.000 78.93084 126 GLU B CA 1
ATOM 6965 C C . GLU B 2 133 ? -12.33346 70.28218 57.25917 1.000 79.42887 126 GLU B C 1
ATOM 6966 O O . GLU B 2 133 ? -13.40155 69.79373 57.64745 1.000 79.65254 126 GLU B O 1
ATOM 6978 N N . LYS B 2 134 ? -11.19803 69.58054 57.23372 1.000 76.37581 127 LYS B N 1
ATOM 6979 C CA . LYS B 2 134 ? -11.17149 68.20228 57.70933 1.000 73.50970 127 LYS B CA 1
ATOM 6980 C C . LYS B 2 134 ? -11.50599 68.12516 59.19383 1.000 72.86551 127 LYS B C 1
ATOM 6981 O O . LYS B 2 134 ? -12.28804 67.26646 59.61823 1.000 71.16081 127 LYS B O 1
ATOM 7000 N N . ASP B 2 135 ? -10.91965 69.01402 60.00031 1.000 76.50452 128 ASP B N 1
ATOM 7001 C CA . ASP B 2 135 ? -11.13349 68.95844 61.44306 1.000 74.90840 128 ASP B CA 1
ATOM 7002 C C . ASP B 2 135 ? -12.60401 69.14580 61.79414 1.000 70.21114 128 ASP B C 1
ATOM 7003 O O . ASP B 2 135 ? -13.13993 68.43502 62.65294 1.000 67.29242 128 ASP B O 1
ATOM 7012 N N . THR B 2 136 ? -13.27649 70.09433 61.13892 1.000 69.70865 129 THR B N 1
ATOM 7013 C CA . THR B 2 136 ? -14.68503 70.33231 61.43905 1.000 69.43944 129 THR B CA 1
ATOM 7014 C C . THR B 2 136 ? -15.55794 69.17323 60.96915 1.000 65.32921 129 THR B C 1
ATOM 7015 O O . THR B 2 136 ? -16.49207 68.76948 61.67133 1.000 66.96529 129 THR B O 1
ATOM 7026 N N . ALA B 2 137 ? -15.26575 68.61690 59.79137 1.000 63.98838 130 ALA B N 1
ATOM 7027 C CA . ALA B 2 137 ? -16.13305 67.58445 59.23130 1.000 61.54548 130 ALA B CA 1
ATOM 7028 C C . ALA B 2 137 ? -15.97568 66.24690 59.94482 1.000 62.66033 130 ALA B C 1
ATOM 7029 O O . ALA B 2 137 ? -16.92626 65.45757 59.98914 1.000 62.30283 130 ALA B O 1
ATOM 7036 N N . LEU B 2 138 ? -14.79897 65.97347 60.50922 1.000 61.85718 131 LEU B N 1
ATOM 7037 C CA . LEU B 2 138 ? -14.47126 64.65266 61.03076 1.000 63.55593 131 LEU B CA 1
ATOM 7038 C C . LEU B 2 138 ? -14.37741 64.62510 62.55102 1.000 68.64517 131 LEU B C 1
ATOM 7039 O O . LEU B 2 138 ? -13.82771 63.67503 63.11736 1.000 63.20274 131 LEU B O 1
ATOM 7055 N N . LYS B 2 139 ? -14.90991 65.64489 63.22387 1.000 82.70569 132 LYS B N 1
ATOM 7056 C CA . LYS B 2 139 ? -14.83093 65.69095 64.67962 1.000 89.72021 132 LYS B CA 1
ATOM 7057 C C . LYS B 2 139 ? -15.42820 64.44020 65.31556 1.000 84.55334 132 LYS B C 1
ATOM 7058 O O . LYS B 2 139 ? -14.88002 63.90817 66.28831 1.000 85.12962 132 LYS B O 1
ATOM 7077 N N . ASP B 2 140 ? -16.53951 63.94732 64.77478 1.000 77.69856 133 ASP B N 1
ATOM 7078 C CA . ASP B 2 140 ? -17.30013 62.87228 65.39628 1.000 76.04010 133 ASP B CA 1
ATOM 7079 C C . ASP B 2 140 ? -16.82196 61.47747 65.00417 1.000 69.05674 133 ASP B C 1
ATOM 7080 O O . ASP B 2 140 ? -17.53920 60.50291 65.25353 1.000 66.20043 133 ASP B O 1
ATOM 7089 N N . LEU B 2 141 ? -15.63825 61.35016 64.41678 1.000 68.12107 134 LEU B N 1
ATOM 7090 C CA . LEU B 2 141 ? -15.16741 60.03575 63.99730 1.000 69.09963 134 LEU B CA 1
ATOM 7091 C C . LEU B 2 141 ? -15.02053 59.11976 65.21116 1.000 66.83095 134 LEU B C 1
ATOM 7092 O O . LEU B 2 141 ? -14.46114 59.53965 66.23500 1.000 67.22193 134 LEU B O 1
ATOM 7108 N N . PRO B 2 142 ? -15.49380 57.87114 65.13974 1.000 65.05210 135 PRO B N 1
ATOM 7109 C CA . PRO B 2 142 ? -15.32771 56.96010 66.28422 1.000 68.93474 135 PRO B CA 1
ATOM 7110 C C . PRO B 2 142 ? -13.90651 56.45693 66.44994 1.000 75.92425 135 PRO B C 1
ATOM 7111 O O . PRO B 2 142 ? -13.52807 56.07039 67.56202 1.000 82.01877 135 PRO B O 1
ATOM 7122 N N . PHE B 2 143 ? -13.11685 56.43187 65.37976 1.000 74.31076 136 PHE B N 1
ATOM 7123 C CA . PHE B 2 143 ? -11.70354 56.10902 65.46578 1.000 78.23210 136 PHE B CA 1
ATOM 7124 C C . PHE B 2 143 ? -10.99952 56.75274 64.28280 1.000 87.36792 136 PHE B C 1
ATOM 7125 O O . PHE B 2 143 ? -11.63162 57.22472 63.33378 1.000 84.38834 136 PHE B O 1
ATOM 7142 N N . LYS B 2 144 ? -9.67553 56.76847 64.35160 1.000 101.79034 137 LYS B N 1
ATOM 7143 C CA . LYS B 2 144 ? -8.83454 57.31283 63.29924 1.000 98.75947 137 LYS B CA 1
ATOM 7144 C C . LYS B 2 144 ? -8.05270 56.17907 62.65187 1.000 101.23682 137 LYS B C 1
ATOM 7145 O O . LYS B 2 144 ? -7.65040 55.22437 63.32681 1.000 107.76152 137 LYS B O 1
ATOM 7164 N N . ARG B 2 145 ? -7.84426 56.28407 61.34732 1.000 92.65531 138 ARG B N 1
ATOM 7165 C CA . ARG B 2 145 ? -7.14346 55.26180 60.58869 1.000 88.05167 138 ARG B CA 1
ATOM 7166 C C . ARG B 2 145 ? -5.68936 55.65971 60.37559 1.000 89.87429 138 ARG B C 1
ATOM 7167 O O . ARG B 2 145 ? -5.35126 56.84440 60.31036 1.000 92.92219 138 ARG B O 1
ATOM 7188 N N . VAL B 2 146 ? -4.82895 54.65069 60.27092 1.000 86.73721 139 VAL B N 1
ATOM 7189 C CA . VAL B 2 146 ? -3.40943 54.84352 60.00540 1.000 87.56588 139 VAL B CA 1
ATOM 7190 C C . VAL B 2 146 ? -3.10285 54.30673 58.61622 1.000 78.39442 139 VAL B C 1
ATOM 7191 O O . VAL B 2 146 ? -3.66049 53.28638 58.19559 1.000 73.24071 139 VAL B O 1
ATOM 7204 N N . GLY B 2 147 ? -2.21570 54.99600 57.90537 1.000 76.40971 140 GLY B N 1
ATOM 7205 C CA . GLY B 2 147 ? -1.81165 54.52394 56.59672 1.000 75.33323 140 GLY B CA 1
ATOM 7206 C C . GLY B 2 147 ? -1.24808 53.11734 56.65344 1.000 77.58154 140 GLY B C 1
ATOM 7207 O O . GLY B 2 147 ? -0.66527 52.69060 57.65178 1.000 81.02359 140 GLY B O 1
ATOM 7211 N N . ALA B 2 148 ? -1.44190 52.38735 55.55903 1.000 76.23586 141 ALA B N 1
ATOM 7212 C CA . ALA B 2 148 ? -0.90476 51.04343 55.40798 1.000 81.10484 141 ALA B CA 1
ATOM 7213 C C . ALA B 2 148 ? -0.88017 50.72503 53.92176 1.000 87.49475 141 ALA B C 1
ATOM 7214 O O . ALA B 2 148 ? -1.57629 51.35780 53.12340 1.000 82.25016 141 ALA B O 1
ATOM 7221 N N . GLN B 2 149 ? -0.06446 49.74259 53.55703 1.000 104.10884 142 GLN B N 1
ATOM 7222 C CA . GLN B 2 149 ? 0.06945 49.38154 52.15311 1.000 107.03360 142 GLN B CA 1
ATOM 7223 C C . GLN B 2 149 ? -1.24529 48.82021 51.63021 1.000 100.43915 142 GLN B C 1
ATOM 7224 O O . GLN B 2 149 ? -1.89983 48.00963 52.29190 1.000 97.79565 142 GLN B O 1
ATOM 7238 N N . SER B 2 150 ? -1.63166 49.25649 50.43826 1.000 97.70630 143 SER B N 1
ATOM 7239 C CA . SER B 2 150 ? -2.88814 48.80209 49.86194 1.000 93.58850 143 SER B CA 1
ATOM 7240 C C . SER B 2 150 ? -2.84440 47.28955 49.67132 1.000 91.83049 143 SER B C 1
ATOM 7241 O O . SER B 2 150 ? -1.84985 46.76331 49.15131 1.000 98.51099 143 SER B O 1
ATOM 7249 N N . PRO B 2 151 ? -3.87837 46.56221 50.08006 1.000 78.46780 144 PRO B N 1
ATOM 7250 C CA . PRO B 2 151 ? -3.87952 45.10484 49.92184 1.000 73.25924 144 PRO B CA 1
ATOM 7251 C C . PRO B 2 151 ? -4.27374 44.67958 48.51207 1.000 68.80753 144 PRO B C 1
ATOM 7252 O O . PRO B 2 151 ? -4.78470 45.46050 47.70854 1.000 63.35617 144 PRO B O 1
ATOM 7263 N N . GLY B 2 152 ? -4.01222 43.40330 48.22342 1.000 74.83392 145 GLY B N 1
ATOM 7264 C CA . GLY B 2 152 ? -4.40356 42.79256 46.97327 1.000 74.97314 145 GLY B CA 1
ATOM 7265 C C . GLY B 2 152 ? -5.67656 41.97517 47.11184 1.000 70.78526 145 GLY B C 1
ATOM 7266 O O . GLY B 2 152 ? -6.36034 41.99662 48.13701 1.000 71.25398 145 GLY B O 1
ATOM 7270 N N . ILE B 2 153 ? -5.99386 41.23761 46.04848 1.000 65.27258 146 ILE B N 1
ATOM 7271 C CA . ILE B 2 153 ? -7.18871 40.40073 46.00559 1.000 63.05975 146 ILE B CA 1
ATOM 7272 C C . ILE B 2 153 ? -6.78743 38.99621 45.57798 1.000 64.67501 146 ILE B C 1
ATOM 7273 O O . ILE B 2 153 ? -6.17072 38.81769 44.52121 1.000 65.79457 146 ILE B O 1
ATOM 7289 N N . ASN B 2 154 ? -7.14596 38.00360 46.39151 1.000 67.99467 147 ASN B N 1
ATOM 7290 C CA . ASN B 2 154 ? -7.00338 36.59068 46.03803 1.000 70.04395 147 ASN B CA 1
ATOM 7291 C C . ASN B 2 154 ? -8.37681 36.10208 45.58364 1.000 67.47967 147 ASN B C 1
ATOM 7292 O O . ASN B 2 154 ? -9.16427 35.57254 46.37016 1.000 67.72428 147 ASN B O 1
ATOM 7303 N N . GLY B 2 155 ? -8.65877 36.28606 44.30039 1.000 63.87902 148 GLY B N 1
ATOM 7304 C CA . GLY B 2 155 ? -9.93721 35.96730 43.70865 1.000 57.62813 148 GLY B CA 1
ATOM 7305 C C . GLY B 2 155 ? -10.33762 37.05628 42.73816 1.000 51.44935 148 GLY B C 1
ATOM 7306 O O . GLY B 2 155 ? -9.50442 37.84467 42.29607 1.000 50.57990 148 GLY B O 1
ATOM 7310 N N . TYR B 2 156 ? -11.62328 37.10128 42.40327 1.000 49.72265 149 TYR B N 1
ATOM 7311 C CA . TYR B 2 156 ? -12.15828 38.12995 41.52287 1.000 43.75268 149 TYR B CA 1
ATOM 7312 C C . TYR B 2 156 ? -13.26556 38.89792 42.23426 1.000 38.95687 149 TYR B C 1
ATOM 7313 O O . TYR B 2 156 ? -13.77092 38.48421 43.28118 1.000 40.24151 149 TYR B O 1
ATOM 7331 N N . LEU B 2 157 ? -13.63512 40.03492 41.64981 1.000 38.58201 150 LEU B N 1
ATOM 7332 C CA . LEU B 2 157 ? -14.63990 40.92621 42.21440 1.000 38.38458 150 LEU B CA 1
ATOM 7333 C C . LEU B 2 157 ? -15.95007 40.78953 41.44980 1.000 38.63563 150 LEU B C 1
ATOM 7334 O O . LEU B 2 157 ? -15.97389 40.92046 40.22056 1.000 35.23854 150 LEU B O 1
ATOM 7350 N N . GLU B 2 158 ? -17.03529 40.53270 42.17812 1.000 35.64496 151 GLU B N 1
ATOM 7351 C CA . GLU B 2 158 ? -18.37293 40.49269 41.60283 1.000 34.50966 151 GLU B CA 1
ATOM 7352 C C . GLU B 2 158 ? -19.13976 41.73019 42.04794 1.000 31.05849 151 GLU B C 1
ATOM 7353 O O . GLU B 2 158 ? -19.31915 41.95187 43.24953 1.000 31.64732 151 GLU B O 1
ATOM 7365 N N . ASN B 2 159 ? -19.61393 42.51300 41.08269 1.000 33.73267 152 ASN B N 1
ATOM 7366 C CA . ASN B 2 159 ? -20.42064 43.70278 41.35602 1.000 35.20076 152 ASN B CA 1
ATOM 7367 C C . ASN B 2 159 ? -21.87252 43.25713 41.50031 1.000 34.45976 152 ASN B C 1
ATOM 7368 O O . ASN B 2 159 ? -22.55175 42.98593 40.50851 1.000 37.41691 152 ASN B O 1
ATOM 7379 N N . ASP B 2 160 ? -22.35478 43.18183 42.74379 1.000 32.07249 153 ASP B N 1
ATOM 7380 C CA . ASP B 2 160 ? -23.61679 42.52156 43.03710 1.000 36.42770 153 ASP B CA 1
ATOM 7381 C C . ASP B 2 160 ? -24.64293 43.39359 43.75152 1.000 39.58362 153 ASP B C 1
ATOM 7382 O O . ASP B 2 160 ? -25.77515 42.93705 43.95448 1.000 38.19649 153 ASP B O 1
ATOM 7391 N N . LYS B 2 161 ? -24.30323 44.62138 44.13483 1.000 35.38444 154 LYS B N 1
ATOM 7392 C CA . LYS B 2 161 ? -25.30640 45.48105 44.74568 1.000 37.31646 154 LYS B CA 1
ATOM 7393 C C . LYS B 2 161 ? -24.95904 46.94603 44.53819 1.000 35.89033 154 LYS B C 1
ATOM 7394 O O . LYS B 2 161 ? -23.79101 47.31284 44.38098 1.000 34.91409 154 LYS B O 1
ATOM 7413 N N . THR B 2 162 ? -26.00433 47.77349 44.52438 1.000 36.75120 155 THR B N 1
ATOM 7414 C CA . THR B 2 162 ? -25.88129 49.22359 44.49453 1.000 38.53118 155 THR B CA 1
ATOM 7415 C C . THR B 2 162 ? -26.84239 49.81263 45.51808 1.000 39.28493 155 THR B C 1
ATOM 7416 O O . THR B 2 162 ? -28.04145 49.51411 45.49394 1.000 41.65430 155 THR B O 1
ATOM 7427 N N . TYR B 2 163 ? -26.31613 50.63533 46.41842 1.000 37.43634 156 TYR B N 1
ATOM 7428 C CA . TYR B 2 163 ? -27.12099 51.40007 47.36190 1.000 40.89683 156 TYR B CA 1
ATOM 7429 C C . TYR B 2 163 ? -27.08448 52.86638 46.94699 1.000 43.04933 156 TYR B C 1
ATOM 7430 O O . TYR B 2 163 ? -26.02136 53.38946 46.59982 1.000 41.96770 156 TYR B O 1
ATOM 7448 N N . SER B 2 164 ? -28.24286 53.52928 46.97088 1.000 42.57449 157 SER B N 1
ATOM 7449 C CA . SER B 2 164 ? -28.35447 54.87507 46.42263 1.000 43.99533 157 SER B CA 1
ATOM 7450 C C . SER B 2 164 ? -29.19229 55.76999 47.32128 1.000 42.42105 157 SER B C 1
ATOM 7451 O O . SER B 2 164 ? -30.17348 55.32095 47.91876 1.000 40.30661 157 SER B O 1
ATOM 7459 N N . ALA B 2 165 ? -28.80584 57.04453 47.39236 1.000 45.86384 158 ALA B N 1
ATOM 7460 C CA . ALA B 2 165 ? -29.54302 58.04393 48.15236 1.000 46.64300 158 ALA B CA 1
ATOM 7461 C C . ALA B 2 165 ? -28.96524 59.42025 47.85842 1.000 47.02909 158 ALA B C 1
ATOM 7462 O O . ALA B 2 165 ? -27.75040 59.56643 47.71143 1.000 47.55698 158 ALA B O 1
ATOM 7469 N N . GLY B 2 166 ? -29.84307 60.41875 47.77530 1.000 46.92905 159 GLY B N 1
ATOM 7470 C CA . GLY B 2 166 ? -29.42737 61.79960 47.62106 1.000 46.32383 159 GLY B CA 1
ATOM 7471 C C . GLY B 2 166 ? -28.50082 62.04886 46.45000 1.000 45.30304 159 GLY B C 1
ATOM 7472 O O . GLY B 2 166 ? -27.48119 62.73218 46.59196 1.000 45.73976 159 GLY B O 1
ATOM 7476 N N . GLY B 2 167 ? -28.84629 61.50327 45.28537 1.000 45.87232 160 GLY B N 1
ATOM 7477 C CA . GLY B 2 167 ? -28.05037 61.70224 44.09127 1.000 47.78353 160 GLY B CA 1
ATOM 7478 C C . GLY B 2 167 ? -26.73218 60.96607 44.06273 1.000 48.87909 160 GLY B C 1
ATOM 7479 O O . GLY B 2 167 ? -25.93823 61.18485 43.14219 1.000 49.28100 160 GLY B O 1
ATOM 7483 N N . ARG B 2 168 ? -26.47374 60.09432 45.03378 1.000 47.09569 161 ARG B N 1
ATOM 7484 C CA . ARG B 2 168 ? -25.20868 59.38349 45.13261 1.000 44.93063 161 ARG B CA 1
ATOM 7485 C C . ARG B 2 168 ? -25.47050 57.88913 45.25129 1.000 43.88190 161 ARG B C 1
ATOM 7486 O O . ARG B 2 168 ? -26.54648 57.45714 45.67503 1.000 36.97091 161 ARG B O 1
ATOM 7507 N N . SER B 2 169 ? -24.46943 57.09842 44.86159 1.000 42.31393 162 SER B N 1
ATOM 7508 C CA . SER B 2 169 ? -24.56029 55.64846 44.91966 1.000 43.65307 162 SER B CA 1
ATOM 7509 C C . SER B 2 169 ? -23.32794 55.06033 45.58997 1.000 42.68493 162 SER B C 1
ATOM 7510 O O . SER B 2 169 ? -22.22967 55.62029 45.52121 1.000 40.89913 162 SER B O 1
ATOM 7518 N N . LEU B 2 170 ? -23.52915 53.92338 46.24714 1.000 41.35546 163 LEU B N 1
ATOM 7519 C CA . LEU B 2 170 ? -22.44716 53.05870 46.69448 1.000 41.62445 163 LEU B CA 1
ATOM 7520 C C . LEU B 2 170 ? -22.51963 51.77289 45.88415 1.000 38.65534 163 LEU B C 1
ATOM 7521 O O . LEU B 2 170 ? -23.55001 51.09148 45.89273 1.000 39.36613 163 LEU B O 1
ATOM 7537 N N . THR B 2 171 ? -21.43687 51.44627 45.19203 1.000 37.74060 164 THR B N 1
ATOM 7538 C CA . THR B 2 171 ? -21.35551 50.24664 44.36986 1.000 36.95427 164 THR B CA 1
ATOM 7539 C C . THR B 2 171 ? -20.61001 49.17576 45.15472 1.000 36.60081 164 THR B C 1
ATOM 7540 O O . THR B 2 171 ? -19.46344 49.39032 45.55947 1.000 35.38045 164 THR B O 1
ATOM 7551 N N . ARG B 2 172 ? -21.25822 48.03519 45.38010 1.000 35.82728 165 ARG B N 1
ATOM 7552 C CA . ARG B 2 172 ? -20.65919 46.95184 46.14677 1.000 35.41180 165 ARG B CA 1
ATOM 7553 C C . ARG B 2 172 ? -20.07350 45.91185 45.20298 1.000 35.24244 165 ARG B C 1
ATOM 7554 O O . ARG B 2 172 ? -20.76315 45.42529 44.30010 1.000 33.71610 165 ARG B O 1
ATOM 7575 N N . THR B 2 173 ? -18.80452 45.57915 45.41221 1.000 37.21883 166 THR B N 1
ATOM 7576 C CA . THR B 2 173 ? -18.19562 44.39526 44.82641 1.000 38.03385 166 THR B CA 1
ATOM 7577 C C . THR B 2 173 ? -17.83825 43.42629 45.94435 1.000 40.23101 166 THR B C 1
ATOM 7578 O O . THR B 2 173 ? -17.33028 43.83403 46.99476 1.000 38.33643 166 THR B O 1
ATOM 7589 N N . SER B 2 174 ? -18.12326 42.14827 45.72134 1.000 39.77940 167 SER B N 1
ATOM 7590 C CA . SER B 2 174 ? -17.79265 41.08877 46.66217 1.000 38.69265 167 SER B CA 1
ATOM 7591 C C . SER B 2 174 ? -16.63993 40.27621 46.09399 1.000 37.90274 167 SER B C 1
ATOM 7592 O O . SER B 2 174 ? -16.66260 39.89747 44.91814 1.000 37.17693 167 SER B O 1
ATOM 7600 N N . VAL B 2 175 ? -15.63134 40.02001 46.92494 1.000 35.55809 168 VAL B N 1
ATOM 7601 C CA . VAL B 2 175 ? -14.53124 39.16514 46.50792 1.000 37.06119 168 VAL B CA 1
ATOM 7602 C C . VAL B 2 175 ? -15.02609 37.73021 46.41441 1.000 40.02304 168 VAL B C 1
ATOM 7603 O O . VAL B 2 175 ? -15.75090 37.24312 47.29334 1.000 39.61652 168 VAL B O 1
ATOM 7616 N N . ARG B 2 176 ? -14.65194 37.05048 45.33430 1.000 40.24788 169 ARG B N 1
ATOM 7617 C CA . ARG B 2 176 ? -15.06180 35.67688 45.07813 1.000 44.88774 169 ARG B CA 1
ATOM 7618 C C . ARG B 2 176 ? -13.82575 34.81894 44.86262 1.000 49.11263 169 ARG B C 1
ATOM 7619 O O . ARG B 2 176 ? -12.91939 35.20487 44.11763 1.000 48.54954 169 ARG B O 1
ATOM 7640 N N . ASN B 2 177 ? -13.79550 33.65823 45.50637 1.000 51.12361 170 ASN B N 1
ATOM 7641 C CA . ASN B 2 177 ? -12.69247 32.73388 45.30913 1.000 56.79983 170 ASN B CA 1
ATOM 7642 C C . ASN B 2 177 ? -12.68779 32.19856 43.88239 1.000 62.62539 170 ASN B C 1
ATOM 7643 O O . ASN B 2 177 ? -13.73413 32.04078 43.24708 1.000 66.05702 170 ASN B O 1
ATOM 7654 N N . PHE B 2 178 ? -11.48803 31.92276 43.38039 1.000 57.36705 171 PHE B N 1
ATOM 7655 C CA . PHE B 2 178 ? -11.35082 31.23004 42.10810 1.000 59.93884 171 PHE B CA 1
ATOM 7656 C C . PHE B 2 178 ? -11.87571 29.80471 42.24183 1.000 73.80664 171 PHE B C 1
ATOM 7657 O O . PHE B 2 178 ? -11.44867 29.05683 43.12688 1.000 73.16588 171 PHE B O 1
ATOM 7674 N N . VAL B 2 179 ? -12.80835 29.43205 41.37141 1.000 95.39020 172 VAL B N 1
ATOM 7675 C CA . VAL B 2 179 ? -13.33330 28.06944 41.34471 1.000 102.81370 172 VAL B CA 1
ATOM 7676 C C . VAL B 2 179 ? -13.70640 27.70200 39.91254 1.000 101.87993 172 VAL B C 1
ATOM 7677 O O . VAL B 2 179 ? -13.50694 26.56672 39.48214 1.000 102.97854 172 VAL B O 1
ATOM 7690 N N . SER C 1 2 ? -1.24069 53.39842 17.38514 1.000 49.79350 2 SER C N 1
ATOM 7691 C CA . SER C 1 2 ? -2.14735 52.94461 16.33892 1.000 50.61304 2 SER C CA 1
ATOM 7692 C C . SER C 1 2 ? -1.37332 52.56955 15.07590 1.000 53.63848 2 SER C C 1
ATOM 7693 O O . SER C 1 2 ? -0.14205 52.51022 15.08651 1.000 49.20398 2 SER C O 1
ATOM 7700 N N . THR C 1 3 ? -2.10508 52.31621 13.98615 1.000 56.27339 3 THR C N 1
ATOM 7701 C CA . THR C 1 3 ? -1.45555 51.92450 12.73928 1.000 60.64836 3 THR C CA 1
ATOM 7702 C C . THR C 1 3 ? -0.57743 53.03846 12.18195 1.000 67.19719 3 THR C C 1
ATOM 7703 O O . THR C 1 3 ? 0.37748 52.76187 11.44870 1.000 71.19278 3 THR C O 1
ATOM 7714 N N . GLU C 1 4 ? -0.88202 54.29882 12.50077 1.000 66.76236 4 GLU C N 1
ATOM 7715 C CA . GLU C 1 4 ? -0.02246 55.38598 12.04807 1.000 66.33376 4 GLU C CA 1
ATOM 7716 C C . GLU C 1 4 ? 1.35138 55.33157 12.69944 1.000 62.34514 4 GLU C C 1
ATOM 7717 O O . GLU C 1 4 ? 2.31753 55.85114 12.13079 1.000 64.77941 4 GLU C O 1
ATOM 7729 N N . HIS C 1 5 ? 1.45840 54.71219 13.87063 1.000 57.06423 5 HIS C N 1
ATOM 7730 C CA . HIS C 1 5 ? 2.70416 54.63456 14.61838 1.000 50.76720 5 HIS C CA 1
ATOM 7731 C C . HIS C 1 5 ? 3.46186 53.34749 14.35170 1.000 45.90423 5 HIS C C 1
ATOM 7732 O O . HIS C 1 5 ? 4.69317 53.36019 14.25066 1.000 45.44797 5 HIS C O 1
ATOM 7746 N N . VAL C 1 6 ? 2.74586 52.23442 14.23164 1.000 40.06376 6 VAL C N 1
ATOM 7747 C CA . VAL C 1 6 ? 3.33969 50.93813 13.94080 1.000 40.39717 6 VAL C CA 1
ATOM 7748 C C . VAL C 1 6 ? 2.35379 50.17112 13.06621 1.000 38.77082 6 VAL C C 1
ATOM 7749 O O . VAL C 1 6 ? 1.21636 49.92648 13.48030 1.000 38.93635 6 VAL C O 1
ATOM 7762 N N . ASP C 1 7 ? 2.77888 49.81117 11.85986 1.000 36.47121 7 ASP C N 1
ATOM 7763 C CA . ASP C 1 7 ? 1.92239 49.04171 10.96711 1.000 39.14696 7 ASP C CA 1
ATOM 7764 C C . ASP C 1 7 ? 2.70482 47.87949 10.36760 1.000 36.28854 7 ASP C C 1
ATOM 7765 O O . ASP C 1 7 ? 3.78870 47.53780 10.85314 1.000 37.35650 7 ASP C O 1
ATOM 7774 N N . HIS C 1 8 ? 2.16101 47.26581 9.31529 1.000 34.99066 8 HIS C N 1
ATOM 7775 C CA . HIS C 1 8 ? 2.80924 46.10294 8.71825 1.000 34.11134 8 HIS C CA 1
ATOM 7776 C C . HIS C 1 8 ? 4.24683 46.40870 8.31688 1.000 38.27641 8 HIS C C 1
ATOM 7777 O O . HIS C 1 8 ? 5.15121 45.59497 8.54032 1.000 32.81912 8 HIS C O 1
ATOM 7791 N N . LYS C 1 9 ? 4.47449 47.57950 7.72222 1.000 40.10076 9 LYS C N 1
ATOM 7792 C CA . LYS C 1 9 ? 5.80502 47.93006 7.23523 1.000 44.10911 9 LYS C CA 1
ATOM 7793 C C . LYS C 1 9 ? 6.79974 48.04127 8.38398 1.000 37.45388 9 LYS C C 1
ATOM 7794 O O . LYS C 1 9 ? 7.96266 47.64084 8.24957 1.000 36.86820 9 LYS C O 1
ATOM 7813 N N . THR C 1 10 ? 6.35570 48.56025 9.52955 1.000 35.47333 10 THR C N 1
ATOM 7814 C CA . THR C 1 10 ? 7.21075 48.60275 10.71172 1.000 38.67976 10 THR C CA 1
ATOM 7815 C C . THR C 1 10 ? 7.62543 47.19870 11.13639 1.000 35.99064 10 THR C C 1
ATOM 7816 O O . THR C 1 10 ? 8.79938 46.94497 11.43281 1.000 35.96519 10 THR C O 1
ATOM 7827 N N . ILE C 1 11 ? 6.66726 46.27115 11.17534 1.000 37.99472 11 ILE C N 1
ATOM 7828 C CA . ILE C 1 11 ? 6.96868 44.90534 11.59072 1.000 35.28129 11 ILE C CA 1
ATOM 7829 C C . ILE C 1 11 ? 7.91217 44.23993 10.59402 1.000 35.01333 11 ILE C C 1
ATOM 7830 O O . ILE C 1 11 ? 8.85267 43.53620 10.98297 1.000 34.44982 11 ILE C O 1
ATOM 7846 N N . ALA C 1 12 ? 7.67428 44.44346 9.29453 1.000 30.74870 12 ALA C N 1
ATOM 7847 C CA . ALA C 1 12 ? 8.53550 43.84174 8.28120 1.000 33.72808 12 ALA C CA 1
ATOM 7848 C C . ALA C 1 12 ? 9.97149 44.32261 8.43076 1.000 38.22239 12 ALA C C 1
ATOM 7849 O O . ALA C 1 12 ? 10.92215 43.56360 8.20618 1.000 36.95113 12 ALA C O 1
ATOM 7856 N N . ARG C 1 13 ? 10.14173 45.58521 8.81281 1.000 39.77262 13 ARG C N 1
ATOM 7857 C CA . ARG C 1 13 ? 11.46025 46.18847 8.96303 1.000 46.55213 13 ARG C CA 1
ATOM 7858 C C . ARG C 1 13 ? 12.13619 45.72902 10.25061 1.000 39.80895 13 ARG C C 1
ATOM 7859 O O . ARG C 1 13 ? 13.34337 45.45885 10.25711 1.000 37.14109 13 ARG C O 1
ATOM 7880 N N . PHE C 1 14 ? 11.37419 45.61817 11.34176 1.000 37.48198 14 PHE C N 1
ATOM 7881 C CA . PHE C 1 14 ? 11.90312 45.00715 12.55792 1.000 37.36629 14 PHE C CA 1
ATOM 7882 C C . PHE C 1 14 ? 12.34975 43.57469 12.29743 1.000 35.15274 14 PHE C C 1
ATOM 7883 O O . PHE C 1 14 ? 13.37418 43.12764 12.82777 1.000 31.34604 14 PHE C O 1
ATOM 7900 N N . ALA C 1 15 ? 11.59817 42.84294 11.47161 1.000 33.56065 15 ALA C N 1
ATOM 7901 C CA . ALA C 1 15 ? 11.96502 41.46621 11.15586 1.000 33.21115 15 ALA C CA 1
ATOM 7902 C C . ALA C 1 15 ? 13.33086 41.40595 10.48430 1.000 36.57702 15 ALA C C 1
ATOM 7903 O O . ALA C 1 15 ? 14.17780 40.57836 10.83964 1.000 33.81798 15 ALA C O 1
ATOM 7910 N N . GLU C 1 16 ? 13.56401 42.28235 9.50779 1.000 40.99453 16 GLU C N 1
ATOM 7911 C CA . GLU C 1 16 ? 14.84796 42.29274 8.81633 1.000 48.35289 16 GLU C CA 1
ATOM 7912 C C . GLU C 1 16 ? 15.97134 42.74071 9.74543 1.000 48.48973 16 GLU C C 1
ATOM 7913 O O . GLU C 1 16 ? 17.08004 42.19609 9.69446 1.000 48.23617 16 GLU C O 1
ATOM 7925 N N . ASP C 1 17 ? 15.69933 43.72247 10.61007 1.000 46.55566 17 ASP C N 1
ATOM 7926 C CA . ASP C 1 17 ? 16.74887 44.27401 11.45935 1.000 45.77708 17 ASP C CA 1
ATOM 7927 C C . ASP C 1 17 ? 17.13305 43.31652 12.58272 1.000 40.38089 17 ASP C C 1
ATOM 7928 O O . ASP C 1 17 ? 18.31644 43.20067 12.92270 1.000 38.11158 17 ASP C O 1
ATOM 7937 N N . LYS C 1 18 ? 16.15697 42.61981 13.16942 1.000 38.64802 18 LYS C N 1
ATOM 7938 C CA . LYS C 1 18 ? 16.39884 41.94596 14.43844 1.000 37.25677 18 LYS C CA 1
ATOM 7939 C C . LYS C 1 18 ? 16.04635 40.46284 14.45657 1.000 37.15930 18 LYS C C 1
ATOM 7940 O O . LYS C 1 18 ? 16.63326 39.70029 15.23170 1.000 38.66921 18 LYS C O 1
ATOM 7959 N N . VAL C 1 19 ? 15.09804 40.03517 13.63259 1.000 35.58248 19 VAL C N 1
ATOM 7960 C CA . VAL C 1 19 ? 14.53062 38.69292 13.73899 1.000 38.23668 19 VAL C CA 1
ATOM 7961 C C . VAL C 1 19 ? 15.21982 37.70634 12.80519 1.000 34.52032 19 VAL C C 1
ATOM 7962 O O . VAL C 1 19 ? 15.65314 36.63701 13.23451 1.000 34.77604 19 VAL C O 1
ATOM 7975 N N . ASN C 1 20 ? 15.32082 38.04228 11.52305 1.000 32.47854 20 ASN C N 1
ATOM 7976 C CA . ASN C 1 20 ? 15.77806 37.08449 10.52855 1.000 34.76224 20 ASN C CA 1
ATOM 7977 C C . ASN C 1 20 ? 17.28645 36.87959 10.60034 1.000 32.40703 20 ASN C C 1
ATOM 7978 O O . ASN C 1 20 ? 18.04272 37.76816 11.00145 1.000 31.38528 20 ASN C O 1
ATOM 7989 N N . LEU C 1 21 ? 17.71724 35.69329 10.19802 1.000 35.34804 21 LEU C N 1
ATOM 7990 C CA . LEU C 1 21 ? 19.14013 35.42231 10.03014 1.000 34.47758 21 LEU C CA 1
ATOM 7991 C C . LEU C 1 21 ? 19.62845 36.08137 8.74535 1.000 31.34500 21 LEU C C 1
ATOM 7992 O O . LEU C 1 21 ? 19.13444 35.74154 7.66561 1.000 30.98754 21 LEU C O 1
ATOM 8008 N N . PRO C 1 22 ? 20.57759 37.01740 8.80619 1.000 33.16480 22 PRO C N 1
ATOM 8009 C CA . PRO C 1 22 ? 21.04234 37.66290 7.56963 1.000 36.21804 22 PRO C CA 1
ATOM 8010 C C . PRO C 1 22 ? 21.56850 36.63747 6.57541 1.000 38.06717 22 PRO C C 1
ATOM 8011 O O . PRO C 1 22 ? 22.12396 35.60239 6.95282 1.000 34.44248 22 PRO C O 1
ATOM 8022 N N . LYS C 1 23 ? 21.38764 36.93501 5.28427 1.000 38.26051 23 LYS C N 1
ATOM 8023 C CA . LYS C 1 23 ? 21.72354 35.95102 4.25829 1.000 42.74058 23 LYS C CA 1
ATOM 8024 C C . LYS C 1 23 ? 23.21233 35.61857 4.26809 1.000 41.72194 23 LYS C C 1
ATOM 8025 O O . LYS C 1 23 ? 23.59380 34.46186 4.05405 1.000 40.53793 23 LYS C O 1
ATOM 8044 N N . VAL C 1 24 ? 24.07151 36.61364 4.50223 1.000 42.16737 24 VAL C N 1
ATOM 8045 C CA . VAL C 1 24 ? 25.50620 36.34033 4.52772 1.000 47.44941 24 VAL C CA 1
ATOM 8046 C C . VAL C 1 24 ? 25.82049 35.26476 5.55996 1.000 42.65144 24 VAL C C 1
ATOM 8047 O O . VAL C 1 24 ? 26.59254 34.33525 5.29352 1.000 40.17725 24 VAL C O 1
ATOM 8060 N N . LYS C 1 25 ? 25.22696 35.36578 6.74993 1.000 47.00579 25 LYS C N 1
ATOM 8061 C CA . LYS C 1 25 ? 25.44379 34.33199 7.75578 1.000 49.32659 25 LYS C CA 1
ATOM 8062 C C . LYS C 1 25 ? 24.83798 33.00491 7.31502 1.000 43.20540 25 LYS C C 1
ATOM 8063 O O . LYS C 1 25 ? 25.46166 31.94875 7.47527 1.000 38.45703 25 LYS C O 1
ATOM 8082 N N . ALA C 1 26 ? 23.63067 33.03935 6.74353 1.000 39.38163 26 ALA C N 1
ATOM 8083 C CA . ALA C 1 26 ? 22.98819 31.80463 6.30448 1.000 38.23339 26 ALA C CA 1
ATOM 8084 C C . ALA C 1 26 ? 23.81045 31.10829 5.22572 1.000 37.05981 26 ALA C C 1
ATOM 8085 O O . ALA C 1 26 ? 23.90097 29.87500 5.20618 1.000 34.23190 26 ALA C O 1
ATOM 8092 N N . ASP C 1 27 ? 24.42752 31.87950 4.32437 1.000 36.46907 27 ASP C N 1
ATOM 8093 C CA . ASP C 1 27 ? 25.28315 31.27615 3.30649 1.000 40.52331 27 ASP C CA 1
ATOM 8094 C C . ASP C 1 27 ? 26.51251 30.62753 3.93265 1.000 42.77829 27 ASP C C 1
ATOM 8095 O O . ASP C 1 27 ? 26.90951 29.52631 3.53534 1.000 40.08667 27 ASP C O 1
ATOM 8104 N N . ASP C 1 28 ? 27.13791 31.30140 4.90148 1.000 44.16823 28 ASP C N 1
ATOM 8105 C CA . ASP C 1 28 ? 28.26682 30.70592 5.60784 1.000 47.38010 28 ASP C CA 1
ATOM 8106 C C . ASP C 1 28 ? 27.86969 29.38211 6.24709 1.000 41.27289 28 ASP C C 1
ATOM 8107 O O . ASP C 1 28 ? 28.59576 28.38646 6.14628 1.000 37.42800 28 ASP C O 1
ATOM 8116 N N . PHE C 1 29 ? 26.71278 29.35649 6.91323 1.000 39.75245 29 PHE C N 1
ATOM 8117 C CA . PHE C 1 29 ? 26.28474 28.15129 7.61520 1.000 42.22294 29 PHE C CA 1
ATOM 8118 C C . PHE C 1 29 ? 26.00058 27.01744 6.63707 1.000 37.91028 29 PHE C C 1
ATOM 8119 O O . PHE C 1 29 ? 26.40103 25.87080 6.87613 1.000 40.32405 29 PHE C O 1
ATOM 8136 N N . ARG C 1 30 ? 25.31605 27.31591 5.53075 1.000 36.52862 30 ARG C N 1
ATOM 8137 C CA . ARG C 1 30 ? 25.08654 26.29713 4.51186 1.000 39.29948 30 ARG C CA 1
ATOM 8138 C C . ARG C 1 30 ? 26.40261 25.73843 3.98280 1.000 39.41987 30 ARG C C 1
ATOM 8139 O O . ARG C 1 30 ? 26.53049 24.52536 3.77789 1.000 36.29120 30 ARG C O 1
ATOM 8160 N N . GLU C 1 31 ? 27.38883 26.60992 3.73863 1.000 38.68432 31 GLU C N 1
ATOM 8161 C CA . GLU C 1 31 ? 28.67521 26.14226 3.23091 1.000 43.55921 31 GLU C CA 1
ATOM 8162 C C . GLU C 1 31 ? 29.38024 25.26055 4.25427 1.000 42.36776 31 GLU C C 1
ATOM 8163 O O . GLU C 1 31 ? 30.04833 24.28619 3.88714 1.000 39.96763 31 GLU C O 1
ATOM 8175 N N . GLN C 1 32 ? 29.25345 25.59459 5.54080 1.000 40.93927 32 GLN C N 1
ATOM 8176 C CA . GLN C 1 32 ? 29.75370 24.71071 6.58698 1.000 45.28018 32 GLN C CA 1
ATOM 8177 C C . GLN C 1 32 ? 29.14727 23.32170 6.45330 1.000 42.07648 32 GLN C C 1
ATOM 8178 O O . GLN C 1 32 ? 29.86478 22.31598 6.40486 1.000 42.66637 32 GLN C O 1
ATOM 8192 N N . ALA C 1 33 ? 27.81526 23.25204 6.39974 1.000 39.36605 33 ALA C N 1
ATOM 8193 C CA . ALA C 1 33 ? 27.13990 21.96963 6.24854 1.000 39.07524 33 ALA C CA 1
ATOM 8194 C C . ALA C 1 33 ? 27.51522 21.30111 4.93374 1.000 41.48247 33 ALA C C 1
ATOM 8195 O O . ALA C 1 33 ? 27.75023 20.08755 4.88974 1.000 39.98690 33 ALA C O 1
ATOM 8202 N N . LYS C 1 34 ? 27.57459 22.07802 3.84960 1.000 40.62841 34 LYS C N 1
ATOM 8203 C CA . LYS C 1 34 ? 27.85241 21.50100 2.53865 1.000 44.10462 34 LYS C CA 1
ATOM 8204 C C . LYS C 1 34 ? 29.23332 20.86000 2.50351 1.000 46.51927 34 LYS C C 1
ATOM 8205 O O . LYS C 1 34 ? 29.43187 19.82344 1.85782 1.000 46.40053 34 LYS C O 1
ATOM 8224 N N . ARG C 1 35 ? 30.19756 21.46441 3.19863 1.000 44.76115 35 ARG C N 1
ATOM 8225 C CA . ARG C 1 35 ? 31.55899 20.93898 3.22187 1.000 51.17298 35 ARG C CA 1
ATOM 8226 C C . ARG C 1 35 ? 31.60013 19.54488 3.83648 1.000 43.61827 35 ARG C C 1
ATOM 8227 O O . ARG C 1 35 ? 32.31401 18.66159 3.34562 1.000 41.20955 35 ARG C O 1
ATOM 8248 N N . LEU C 1 36 ? 30.83971 19.32949 4.91303 1.000 38.71714 36 LEU C N 1
ATOM 8249 C CA . LEU C 1 36 ? 30.77367 18.00610 5.52278 1.000 40.40767 36 LEU C CA 1
ATOM 8250 C C . LEU C 1 36 ? 30.02112 17.02700 4.63055 1.000 38.49338 36 LEU C C 1
ATOM 8251 O O . LEU C 1 36 ? 30.41653 15.86213 4.49946 1.000 37.30944 36 LEU C O 1
ATOM 8267 N N . GLN C 1 37 ? 28.92886 17.48369 4.01474 1.000 36.11498 37 GLN C N 1
ATOM 8268 C CA . GLN C 1 37 ? 28.14028 16.61235 3.15177 1.000 39.21348 37 GLN C CA 1
ATOM 8269 C C . GLN C 1 37 ? 28.95639 16.13775 1.95615 1.000 43.23352 37 GLN C C 1
ATOM 8270 O O . GLN C 1 37 ? 28.92243 14.95196 1.60366 1.000 42.21711 37 GLN C O 1
ATOM 8284 N N . ASN C 1 38 ? 29.69559 17.04825 1.31909 1.000 41.81448 38 ASN C N 1
ATOM 8285 C CA . ASN C 1 38 ? 30.51432 16.66400 0.17482 1.000 46.85830 38 ASN C CA 1
ATOM 8286 C C . ASN C 1 38 ? 31.64674 15.73588 0.59236 1.000 46.18925 38 ASN C C 1
ATOM 8287 O O . ASN C 1 38 ? 32.01989 14.82570 -0.15658 1.000 47.19518 38 ASN C O 1
ATOM 8298 N N . LYS C 1 39 ? 32.21286 15.95583 1.77939 1.000 44.13131 39 LYS C N 1
ATOM 8299 C CA . LYS C 1 39 ? 33.25841 15.06482 2.26826 1.000 43.54878 39 LYS C CA 1
ATOM 8300 C C . LYS C 1 39 ? 32.70470 13.67146 2.54799 1.000 43.68994 39 LYS C C 1
ATOM 8301 O O . LYS C 1 39 ? 33.37516 12.66654 2.28430 1.000 41.26987 39 LYS C O 1
ATOM 8320 N N . LEU C 1 40 ? 31.48299 13.58847 3.08333 1.000 39.29108 40 LEU C N 1
ATOM 8321 C CA . LEU C 1 40 ? 30.87165 12.28108 3.29453 1.000 41.66837 40 LEU C CA 1
ATOM 8322 C C . LEU C 1 40 ? 30.53490 11.61237 1.96713 1.000 41.45771 40 LEU C C 1
ATOM 8323 O O . LEU C 1 40 ? 30.72821 10.40090 1.81260 1.000 41.69532 40 LEU C O 1
ATOM 8339 N N . GLU C 1 41 ? 30.01736 12.37716 1.00085 1.000 45.63581 41 GLU C N 1
ATOM 8340 C CA . GLU C 1 41 ? 29.70653 11.78890 -0.29789 1.000 51.50737 41 GLU C CA 1
ATOM 8341 C C . GLU C 1 41 ? 30.95511 11.18952 -0.93071 1.000 49.26719 41 GLU C C 1
ATOM 8342 O O . GLU C 1 41 ? 30.91504 10.08003 -1.47409 1.000 49.01493 41 GLU C O 1
ATOM 8354 N N . GLY C 1 42 ? 32.07480 11.91362 -0.87101 1.000 45.25856 42 GLY C N 1
ATOM 8355 C CA . GLY C 1 42 ? 33.30866 11.39647 -1.43781 1.000 44.10340 42 GLY C CA 1
ATOM 8356 C C . GLY C 1 42 ? 33.82405 10.17862 -0.69690 1.000 43.64118 42 GLY C C 1
ATOM 8357 O O . GLY C 1 42 ? 34.25605 9.20159 -1.31544 1.000 45.25242 42 GLY C O 1
ATOM 8361 N N . TYR C 1 43 ? 33.78317 10.21476 0.63622 1.000 42.52913 43 TYR C N 1
ATOM 8362 C CA . TYR C 1 43 ? 34.21115 9.05736 1.41214 1.000 44.86534 43 TYR C CA 1
ATOM 8363 C C . TYR C 1 43 ? 33.34313 7.84521 1.10304 1.000 43.50297 43 TYR C C 1
ATOM 8364 O O . TYR C 1 43 ? 33.84986 6.73883 0.88363 1.000 42.10399 43 TYR C O 1
ATOM 8382 N N . LEU C 1 44 ? 32.02334 8.03898 1.09039 1.000 44.43826 44 LEU C N 1
ATOM 8383 C CA . LEU C 1 44 ? 31.10844 6.92963 0.84495 1.000 46.05025 44 LEU C CA 1
ATOM 8384 C C . LEU C 1 44 ? 31.30911 6.35401 -0.54914 1.000 47.47075 44 LEU C C 1
ATOM 8385 O O . LEU C 1 44 ? 31.20707 5.13787 -0.74842 1.000 44.95597 44 LEU C O 1
ATOM 8401 N N . SER C 1 45 ? 31.60196 7.21418 -1.52613 1.000 52.62888 45 SER C N 1
ATOM 8402 C CA . SER C 1 45 ? 31.91584 6.73647 -2.86760 1.000 55.22635 45 SER C CA 1
ATOM 8403 C C . SER C 1 45 ? 33.13405 5.82015 -2.85322 1.000 55.06962 45 SER C C 1
ATOM 8404 O O . SER C 1 45 ? 33.14002 4.77452 -3.51337 1.000 55.80194 45 SER C O 1
ATOM 8412 N N . ASP C 1 46 ? 34.17649 6.19261 -2.10271 1.000 49.85155 46 ASP C N 1
ATOM 8413 C CA . ASP C 1 46 ? 35.36013 5.34293 -2.01793 1.000 50.20374 46 ASP C CA 1
ATOM 8414 C C . ASP C 1 46 ? 35.10197 4.09043 -1.18687 1.000 46.91358 46 ASP C C 1
ATOM 8415 O O . ASP C 1 46 ? 35.70160 3.04291 -1.45097 1.000 45.78336 46 ASP C O 1
ATOM 8424 N N . HIS C 1 47 ? 34.22644 4.17299 -0.18095 1.000 45.27378 47 HIS C N 1
ATOM 8425 C CA . HIS C 1 47 ? 33.95773 3.06756 0.73721 1.000 46.99144 47 HIS C CA 1
ATOM 8426 C C . HIS C 1 47 ? 32.46262 2.77356 0.73193 1.000 46.76211 47 HIS C C 1
ATOM 8427 O O . HIS C 1 47 ? 31.74197 3.16584 1.66305 1.000 46.84448 47 HIS C O 1
ATOM 8441 N N . PRO C 1 48 ? 31.96501 2.06719 -0.28740 1.000 50.97742 48 PRO C N 1
ATOM 8442 C CA . PRO C 1 48 ? 30.51159 1.84441 -0.38121 1.000 52.21143 48 PRO C CA 1
ATOM 8443 C C . PRO C 1 48 ? 29.90802 1.15448 0.83216 1.000 53.22662 48 PRO C C 1
ATOM 8444 O O . PRO C 1 48 ? 28.71340 1.33643 1.09417 1.000 52.44200 48 PRO C O 1
ATOM 8455 N N . ASP C 1 49 ? 30.68589 0.37333 1.58250 1.000 62.83889 49 ASP C N 1
ATOM 8456 C CA . ASP C 1 49 ? 30.17543 -0.33299 2.75483 1.000 64.58122 49 ASP C CA 1
ATOM 8457 C C . ASP C 1 49 ? 30.08353 0.55132 3.99752 1.000 56.82871 49 ASP C C 1
ATOM 8458 O O . ASP C 1 49 ? 29.67239 0.06493 5.05686 1.000 57.63957 49 ASP C O 1
ATOM 8467 N N . PHE C 1 50 ? 30.44823 1.82697 3.89414 1.000 45.06880 50 PHE C N 1
ATOM 8468 C CA . PHE C 1 50 ? 30.47867 2.71301 5.05169 1.000 41.14593 50 PHE C CA 1
ATOM 8469 C C . PHE C 1 50 ? 29.07228 2.95602 5.58916 1.000 39.71967 50 PHE C C 1
ATOM 8470 O O . PHE C 1 50 ? 28.11404 3.10887 4.82736 1.000 42.07013 50 PHE C O 1
ATOM 8487 N N . SER C 1 51 ? 28.96145 3.00942 6.92061 1.000 40.82280 51 SER C N 1
ATOM 8488 C CA . SER C 1 51 ? 27.65442 3.05397 7.57097 1.000 42.02573 51 SER C CA 1
ATOM 8489 C C . SER C 1 51 ? 26.89283 4.33853 7.25817 1.000 42.53659 51 SER C C 1
ATOM 8490 O O . SER C 1 51 ? 25.66359 4.31676 7.12822 1.000 38.68709 51 SER C O 1
ATOM 8498 N N . LEU C 1 52 ? 27.58911 5.46910 7.16862 1.000 44.12857 52 LEU C N 1
ATOM 8499 C CA . LEU C 1 52 ? 26.91534 6.75938 7.04383 1.000 41.86487 52 LEU C CA 1
ATOM 8500 C C . LEU C 1 52 ? 26.57356 6.98942 5.57730 1.000 37.91453 52 LEU C C 1
ATOM 8501 O O . LEU C 1 52 ? 27.46789 7.14658 4.73846 1.000 39.95594 52 LEU C O 1
ATOM 8517 N N . LYS C 1 53 ? 25.27467 7.01960 5.27014 1.000 36.43563 53 LYS C N 1
ATOM 8518 C CA . LYS C 1 53 ? 24.79589 7.02169 3.89491 1.000 35.14927 53 LYS C CA 1
ATOM 8519 C C . LYS C 1 53 ? 24.46201 8.40590 3.35861 1.000 36.71741 53 LYS C C 1
ATOM 8520 O O . LYS C 1 53 ? 24.43951 8.58501 2.13597 1.000 36.60756 53 LYS C O 1
ATOM 8539 N N . ARG C 1 54 ? 24.19500 9.37959 4.22285 1.000 42.22014 54 ARG C N 1
ATOM 8540 C CA . ARG C 1 54 ? 23.83463 10.70494 3.74243 1.000 41.86766 54 ARG C CA 1
ATOM 8541 C C . ARG C 1 54 ? 23.74940 11.66352 4.91637 1.000 39.11229 54 ARG C C 1
ATOM 8542 O O . ARG C 1 54 ? 23.46631 11.26047 6.04734 1.000 35.76208 54 ARG C O 1
ATOM 8563 N N . MET C 1 55 ? 23.97634 12.93927 4.62117 1.000 37.53081 55 MET C N 1
ATOM 8564 C CA . MET C 1 55 ? 23.81866 14.02551 5.57894 1.000 40.62334 55 MET C CA 1
ATOM 8565 C C . MET C 1 55 ? 22.91760 15.06859 4.93769 1.000 38.10065 55 MET C C 1
ATOM 8566 O O . MET C 1 55 ? 23.23623 15.58373 3.86082 1.000 34.14403 55 MET C O 1
ATOM 8580 N N . ILE C 1 56 ? 21.79538 15.36684 5.58368 1.000 34.43232 56 ILE C N 1
ATOM 8581 C CA . ILE C 1 56 ? 20.78994 16.27130 5.04342 1.000 37.73611 56 ILE C CA 1
ATOM 8582 C C . ILE C 1 56 ? 20.59323 17.42248 6.02330 1.000 35.96680 56 ILE C C 1
ATOM 8583 O O . ILE C 1 56 ? 20.21612 17.19344 7.17595 1.000 31.01894 56 ILE C O 1
ATOM 8599 N N . PRO C 1 57 ? 20.81358 18.67190 5.61764 1.000 33.54172 57 PRO C N 1
ATOM 8600 C CA . PRO C 1 57 ? 20.38547 19.79882 6.45952 1.000 33.39753 57 PRO C CA 1
ATOM 8601 C C . PRO C 1 57 ? 18.89169 19.70338 6.73946 1.000 35.05200 57 PRO C C 1
ATOM 8602 O O . PRO C 1 57 ? 18.08085 19.52355 5.82694 1.000 35.84010 57 PRO C O 1
ATOM 8613 N N . SER C 1 58 ? 18.53198 19.82452 8.01906 1.000 32.63697 58 SER C N 1
ATOM 8614 C CA . SER C 1 58 ? 17.24233 19.35189 8.49808 1.000 34.07221 58 SER C CA 1
ATOM 8615 C C . SER C 1 58 ? 16.45645 20.34882 9.33546 1.000 35.58158 58 SER C C 1
ATOM 8616 O O . SER C 1 58 ? 15.28962 20.07560 9.63931 1.000 35.09807 58 SER C O 1
ATOM 8624 N N . GLY C 1 59 ? 17.04079 21.47610 9.72120 1.000 36.42919 59 GLY C N 1
ATOM 8625 C CA . GLY C 1 59 ? 16.37563 22.36890 10.64525 1.000 35.20589 59 GLY C CA 1
ATOM 8626 C C . GLY C 1 59 ? 15.91142 23.66852 10.02759 1.000 31.98293 59 GLY C C 1
ATOM 8627 O O . GLY C 1 59 ? 15.59934 23.73122 8.83494 1.000 30.01036 59 GLY C O 1
ATOM 8631 N N . SER C 1 60 ? 15.87476 24.71967 10.84880 1.000 31.01354 60 SER C N 1
ATOM 8632 C CA . SER C 1 60 ? 15.29394 25.98527 10.41693 1.000 35.48334 60 SER C CA 1
ATOM 8633 C C . SER C 1 60 ? 16.07297 26.58518 9.25405 1.000 32.42902 60 SER C C 1
ATOM 8634 O O . SER C 1 60 ? 15.48914 27.20665 8.35913 1.000 33.22406 60 SER C O 1
ATOM 8642 N N . LEU C 1 61 ? 17.39428 26.41612 9.24997 1.000 31.54446 61 LEU C N 1
ATOM 8643 C CA . LEU C 1 61 ? 18.18912 26.91692 8.13499 1.000 32.43631 61 LEU C CA 1
ATOM 8644 C C . LEU C 1 61 ? 17.78576 26.24491 6.82932 1.000 31.26536 61 LEU C C 1
ATOM 8645 O O . LEU C 1 61 ? 17.67661 26.90386 5.78947 1.000 31.91590 61 LEU C O 1
ATOM 8661 N N . ALA C 1 62 ? 17.56889 24.92895 6.86111 1.000 33.37861 62 ALA C N 1
ATOM 8662 C CA . ALA C 1 62 ? 17.14848 24.21996 5.65897 1.000 32.08773 62 ALA C CA 1
ATOM 8663 C C . ALA C 1 62 ? 15.75537 24.64507 5.21319 1.000 33.69067 62 ALA C C 1
ATOM 8664 O O . ALA C 1 62 ? 15.45428 24.62206 4.01446 1.000 34.26359 62 ALA C O 1
ATOM 8671 N N . LYS C 1 63 ? 14.90000 25.03276 6.15327 1.000 30.17734 63 LYS C N 1
ATOM 8672 C CA . LYS C 1 63 ? 13.52773 25.41330 5.85628 1.000 34.36592 63 LYS C CA 1
ATOM 8673 C C . LYS C 1 63 ? 13.36817 26.89697 5.54890 1.000 34.84795 63 LYS C C 1
ATOM 8674 O O . LYS C 1 63 ? 12.26284 27.32392 5.20191 1.000 35.59428 63 LYS C O 1
ATOM 8693 N N . GLY C 1 64 ? 14.43029 27.68895 5.66026 1.000 35.06671 64 GLY C N 1
ATOM 8694 C CA . GLY C 1 64 ? 14.30145 29.12517 5.49217 1.000 36.65601 64 GLY C CA 1
ATOM 8695 C C . GLY C 1 64 ? 13.57790 29.82720 6.62388 1.000 36.07868 64 GLY C C 1
ATOM 8696 O O . GLY C 1 64 ? 13.00321 30.90117 6.41235 1.000 35.40413 64 GLY C O 1
ATOM 8700 N N . THR C 1 65 ? 13.59390 29.25254 7.82801 1.000 36.16751 65 THR C N 1
ATOM 8701 C CA . THR C 1 65 ? 12.86360 29.80072 8.96591 1.000 34.95035 65 THR C CA 1
ATOM 8702 C C . THR C 1 65 ? 13.78402 30.13556 10.13600 1.000 35.33562 65 THR C C 1
ATOM 8703 O O . THR C 1 65 ? 13.31621 30.24999 11.27342 1.000 34.59869 65 THR C O 1
ATOM 8714 N N . ALA C 1 66 ? 15.07956 30.29725 9.88547 1.000 32.28464 66 ALA C N 1
ATOM 8715 C CA . ALA C 1 66 ? 16.03388 30.51032 10.96230 1.000 32.51680 66 ALA C CA 1
ATOM 8716 C C . ALA C 1 66 ? 15.95799 31.93411 11.50004 1.000 34.18301 66 ALA C C 1
ATOM 8717 O O . ALA C 1 66 ? 15.59747 32.87711 10.78874 1.000 36.12693 66 ALA C O 1
ATOM 8724 N N . LEU C 1 67 ? 16.30972 32.07823 12.77239 1.000 30.59033 67 LEU C N 1
ATOM 8725 C CA . LEU C 1 67 ? 16.40268 33.36881 13.43409 1.000 30.91348 67 LEU C CA 1
ATOM 8726 C C . LEU C 1 67 ? 17.86087 33.81301 13.49922 1.000 31.87254 67 LEU C C 1
ATOM 8727 O O . LEU C 1 67 ? 18.78845 33.00928 13.37820 1.000 30.61335 67 LEU C O 1
ATOM 8743 N N . ARG C 1 68 ? 18.05102 35.11844 13.69252 1.000 30.70377 68 ARG C N 1
ATOM 8744 C CA . ARG C 1 68 ? 19.39293 35.65643 13.89264 1.000 36.75791 68 ARG C CA 1
ATOM 8745 C C . ARG C 1 68 ? 20.09869 34.97008 15.05516 1.000 34.24720 68 ARG C C 1
ATOM 8746 O O . ARG C 1 68 ? 21.33384 34.89334 15.07854 1.000 31.63888 68 ARG C O 1
ATOM 8767 N N . SER C 1 69 ? 19.33302 34.46183 16.01839 1.000 34.84382 69 SER C N 1
ATOM 8768 C CA . SER C 1 69 ? 19.85092 33.78248 17.19697 1.000 38.14938 69 SER C CA 1
ATOM 8769 C C . SER C 1 69 ? 20.17593 32.30808 16.96080 1.000 38.20826 69 SER C C 1
ATOM 8770 O O . SER C 1 69 ? 20.47571 31.60206 17.93012 1.000 41.72510 69 SER C O 1
ATOM 8778 N N . LEU C 1 70 ? 20.11860 31.82105 15.72261 1.000 34.17020 70 LEU C N 1
ATOM 8779 C CA . LEU C 1 70 ? 20.44387 30.42414 15.44687 1.000 33.52189 70 LEU C CA 1
ATOM 8780 C C . LEU C 1 70 ? 21.78815 30.06179 16.06640 1.000 38.96789 70 LEU C C 1
ATOM 8781 O O . LEU C 1 70 ? 22.80366 30.70313 15.77871 1.000 36.19637 70 LEU C O 1
ATOM 8797 N N . ASN C 1 71 ? 21.79736 29.02774 16.91649 1.000 42.47789 71 ASN C N 1
ATOM 8798 C CA . ASN C 1 71 ? 22.99131 28.69618 17.68837 1.000 50.72713 71 ASN C CA 1
ATOM 8799 C C . ASN C 1 71 ? 23.77651 27.50595 17.14828 1.000 50.56063 71 ASN C C 1
ATOM 8800 O O . ASN C 1 71 ? 24.92985 27.32160 17.55286 1.000 52.19544 71 ASN C O 1
ATOM 8811 N N . ASP C 1 72 ? 23.20159 26.69937 16.25776 1.000 47.51419 72 ASP C N 1
ATOM 8812 C CA . ASP C 1 72 ? 23.97088 25.66451 15.57473 1.000 46.40651 72 ASP C CA 1
ATOM 8813 C C . ASP C 1 72 ? 23.24643 25.27390 14.29306 1.000 45.01395 72 ASP C C 1
ATOM 8814 O O . ASP C 1 72 ? 22.11908 25.70342 14.03388 1.000 42.05178 72 ASP C O 1
ATOM 8823 N N . ILE C 1 73 ? 23.91042 24.44110 13.49545 1.000 42.30008 73 ILE C N 1
ATOM 8824 C CA . ILE C 1 73 ? 23.42221 24.03991 12.18065 1.000 43.34224 73 ILE C CA 1
ATOM 8825 C C . ILE C 1 73 ? 22.93895 22.59810 12.27329 1.000 41.26198 73 ILE C C 1
ATOM 8826 O O . ILE C 1 73 ? 23.72476 21.69039 12.57478 1.000 39.51089 73 ILE C O 1
ATOM 8842 N N . ASP C 1 74 ? 21.65354 22.38734 11.99353 1.000 36.93592 74 ASP C N 1
ATOM 8843 C CA . ASP C 1 74 ? 21.05386 21.06282 12.08044 1.000 40.56772 74 ASP C CA 1
ATOM 8844 C C . ASP C 1 74 ? 21.30445 20.26851 10.80419 1.000 35.98771 74 ASP C C 1
ATOM 8845 O O . ASP C 1 74 ? 21.02712 20.74920 9.70009 1.000 32.11689 74 ASP C O 1
ATOM 8854 N N . VAL C 1 75 ? 21.82106 19.04868 10.95431 1.000 35.14054 75 VAL C N 1
ATOM 8855 C CA . VAL C 1 75 ? 21.83853 18.08537 9.86185 1.000 36.51753 75 VAL C CA 1
ATOM 8856 C C . VAL C 1 75 ? 21.44880 16.71830 10.40951 1.000 36.88309 75 VAL C C 1
ATOM 8857 O O . VAL C 1 75 ? 21.71846 16.38565 11.56813 1.000 36.52467 75 VAL C O 1
ATOM 8870 N N . ALA C 1 76 ? 20.79724 15.93173 9.56314 1.000 31.42857 76 ALA C N 1
ATOM 8871 C CA . ALA C 1 76 ? 20.47099 14.54641 9.85787 1.000 31.85874 76 ALA C CA 1
ATOM 8872 C C . ALA C 1 76 ? 21.44674 13.64590 9.11769 1.000 33.29757 76 ALA C C 1
ATOM 8873 O O . ALA C 1 76 ? 21.75217 13.88296 7.94696 1.000 34.98785 76 ALA C O 1
ATOM 8880 N N . VAL C 1 77 ? 21.93920 12.61875 9.80049 1.000 32.58042 77 VAL C N 1
ATOM 8881 C CA . VAL C 1 77 ? 22.85226 11.64909 9.20675 1.000 35.80709 77 VAL C CA 1
ATOM 8882 C C . VAL C 1 77 ? 22.18142 10.28559 9.23353 1.000 36.22540 77 VAL C C 1
ATOM 8883 O O . VAL C 1 77 ? 21.75538 9.81512 10.29489 1.000 35.57513 77 VAL C O 1
ATOM 8896 N N . TYR C 1 78 ? 22.09882 9.65432 8.06928 1.000 38.72130 78 TYR C N 1
ATOM 8897 C CA . TYR C 1 78 ? 21.41047 8.38018 7.92092 1.000 39.85018 78 TYR C CA 1
ATOM 8898 C C . TYR C 1 78 ? 22.40333 7.24572 8.12274 1.000 40.25460 78 TYR C C 1
ATOM 8899 O O . TYR C 1 78 ? 23.43769 7.17862 7.44774 1.000 40.50109 78 TYR C O 1
ATOM 8917 N N . ILE C 1 79 ? 22.07962 6.36318 9.06174 1.000 40.23326 79 ILE C N 1
ATOM 8918 C CA . ILE C 1 79 ? 22.96626 5.30650 9.52339 1.000 37.42138 79 ILE C CA 1
ATOM 8919 C C . ILE C 1 79 ? 22.31697 3.97839 9.17825 1.000 42.03320 79 ILE C C 1
ATOM 8920 O O . ILE C 1 79 ? 21.24745 3.65079 9.70898 1.000 39.76750 79 ILE C O 1
ATOM 8936 N N . SER C 1 80 ? 22.95538 3.21217 8.30739 1.000 46.01410 80 SER C N 1
ATOM 8937 C CA . SER C 1 80 ? 22.47238 1.88580 7.96323 1.000 52.52998 80 SER C CA 1
ATOM 8938 C C . SER C 1 80 ? 23.45468 0.83994 8.47829 1.000 54.59147 80 SER C C 1
ATOM 8939 O O . SER C 1 80 ? 24.46509 1.15444 9.11458 1.000 57.97464 80 SER C O 1
ATOM 8947 N N . GLY C 1 81 ? 23.14501 -0.41861 8.19740 1.000 49.88790 81 GLY C N 1
ATOM 8948 C CA . GLY C 1 81 ? 23.94246 -1.51744 8.69458 1.000 55.01890 81 GLY C CA 1
ATOM 8949 C C . GLY C 1 81 ? 23.46576 -1.99850 10.04692 1.000 64.47097 81 GLY C C 1
ATOM 8950 O O . GLY C 1 81 ? 22.52444 -1.47309 10.64775 1.000 64.05057 81 GLY C O 1
ATOM 8954 N N . SER C 1 82 ? 24.14395 -3.03381 10.53670 1.000 78.37596 82 SER C N 1
ATOM 8955 C CA . SER C 1 82 ? 23.80659 -3.65956 11.80676 1.000 83.85376 82 SER C CA 1
ATOM 8956 C C . SER C 1 82 ? 24.90121 -3.47985 12.84975 1.000 85.21237 82 SER C C 1
ATOM 8957 O O . SER C 1 82 ? 24.80684 -4.05305 13.94018 1.000 86.27705 82 SER C O 1
ATOM 8965 N N . ASP C 1 83 ? 25.93706 -2.69784 12.54198 1.000 84.39430 83 ASP C N 1
ATOM 8966 C CA . ASP C 1 83 ? 27.00492 -2.44216 13.49864 1.000 84.05235 83 ASP C CA 1
ATOM 8967 C C . ASP C 1 83 ? 26.60366 -1.44382 14.57673 1.000 82.87901 83 ASP C C 1
ATOM 8968 O O . ASP C 1 83 ? 27.24139 -1.40585 15.63467 1.000 90.62651 83 ASP C O 1
ATOM 8977 N N . ALA C 1 84 ? 25.57545 -0.64301 14.33626 1.000 67.24458 84 ALA C N 1
ATOM 8978 C CA . ALA C 1 84 ? 25.16981 0.38285 15.29164 1.000 61.37691 84 ALA C CA 1
ATOM 8979 C C . ALA C 1 84 ? 24.49359 -0.25348 16.49830 1.000 63.54959 84 ALA C C 1
ATOM 8980 O O . ALA C 1 84 ? 23.50616 -0.98013 16.32685 1.000 64.32334 84 ALA C O 1
ATOM 8987 N N . PRO C 1 85 ? 24.97123 -0.01930 17.72007 1.000 65.95906 85 PRO C N 1
ATOM 8988 C CA . PRO C 1 85 ? 24.29137 -0.58575 18.89068 1.000 67.77933 85 PRO C CA 1
ATOM 8989 C C . PRO C 1 85 ? 22.90721 0.01819 19.07744 1.000 69.14600 85 PRO C C 1
ATOM 8990 O O . PRO C 1 85 ? 22.56617 1.06139 18.51483 1.000 62.83027 85 PRO C O 1
ATOM 9001 N N . GLN C 1 86 ? 22.10432 -0.66567 19.89612 1.000 80.95133 86 GLN C N 1
ATOM 9002 C CA . GLN C 1 86 ? 20.70822 -0.28290 20.07963 1.000 85.66052 86 GLN C CA 1
ATOM 9003 C C . GLN C 1 86 ? 20.57031 0.93446 20.98531 1.000 82.22256 86 GLN C C 1
ATOM 9004 O O . GLN C 1 86 ? 19.83320 1.87536 20.66939 1.000 83.34767 86 GLN C O 1
ATOM 9018 N N . ASP C 1 87 ? 21.26371 0.92418 22.11881 1.000 72.42599 87 ASP C N 1
ATOM 9019 C CA . ASP C 1 87 ? 21.05512 1.94008 23.13737 1.000 69.92781 87 ASP C CA 1
ATOM 9020 C C . ASP C 1 87 ? 21.56179 3.29872 22.66669 1.000 71.13957 87 ASP C C 1
ATOM 9021 O O . ASP C 1 87 ? 22.49449 3.40034 21.86496 1.000 70.31627 87 ASP C O 1
ATOM 9030 N N . LEU C 1 88 ? 20.93626 4.35346 23.19249 1.000 75.24266 88 LEU C N 1
ATOM 9031 C CA . LEU C 1 88 ? 21.22062 5.70450 22.72150 1.000 70.97028 88 LEU C CA 1
ATOM 9032 C C . LEU C 1 88 ? 22.69512 6.05758 22.88371 1.000 73.73183 88 LEU C C 1
ATOM 9033 O O . LEU C 1 88 ? 23.31296 6.61527 21.97073 1.000 73.38943 88 LEU C O 1
ATOM 9049 N N . ARG C 1 89 ? 23.27634 5.75556 24.04904 1.000 75.69223 89 ARG C N 1
ATOM 9050 C CA . ARG C 1 89 ? 24.66426 6.13996 24.29301 1.000 74.86749 89 ARG C CA 1
ATOM 9051 C C . ARG C 1 89 ? 25.60859 5.45108 23.31513 1.000 67.86732 89 ARG C C 1
ATOM 9052 O O . ARG C 1 89 ? 26.51467 6.08726 22.76404 1.000 63.75090 89 ARG C O 1
ATOM 9073 N N . GLY C 1 90 ? 25.41278 4.15070 23.08735 1.000 68.15564 90 GLY C N 1
ATOM 9074 C CA . GLY C 1 90 ? 26.25914 3.44240 22.14166 1.000 65.17763 90 GLY C CA 1
ATOM 9075 C C . GLY C 1 90 ? 26.09270 3.94618 20.72142 1.000 60.27437 90 GLY C C 1
ATOM 9076 O O . GLY C 1 90 ? 27.06943 4.07539 19.97901 1.000 56.28234 90 GLY C O 1
ATOM 9080 N N . LEU C 1 91 ? 24.85331 4.24196 20.32590 1.000 57.76604 91 LEU C N 1
ATOM 9081 C CA . LEU C 1 91 ? 24.60188 4.74491 18.97985 1.000 53.78670 91 LEU C CA 1
ATOM 9082 C C . LEU C 1 91 ? 25.31956 6.06838 18.74653 1.000 51.05134 91 LEU C C 1
ATOM 9083 O O . LEU C 1 91 ? 25.98709 6.25426 17.72239 1.000 49.36661 91 LEU C O 1
ATOM 9099 N N . LEU C 1 92 ? 25.18954 7.00555 19.68884 1.000 51.48958 92 LEU C N 1
ATOM 9100 C CA . LEU C 1 92 ? 25.85767 8.29510 19.54461 1.000 47.10491 92 LEU C CA 1
ATOM 9101 C C . LEU C 1 92 ? 27.37338 8.13704 19.59256 1.000 48.07232 92 LEU C C 1
ATOM 9102 O O . LEU C 1 92 ? 28.09921 8.85366 18.89318 1.000 44.16959 92 LEU C O 1
ATOM 9118 N N . ASP C 1 93 ? 27.87131 7.20693 20.41258 1.000 50.47698 93 ASP C N 1
ATOM 9119 C CA . ASP C 1 93 ? 29.29679 6.89347 20.38759 1.000 54.11524 93 ASP C CA 1
ATOM 9120 C C . ASP C 1 93 ? 29.69628 6.29212 19.04607 1.000 54.09383 93 ASP C C 1
ATOM 9121 O O . ASP C 1 93 ? 30.73182 6.65442 18.47396 1.000 53.50119 93 ASP C O 1
ATOM 9130 N N . TYR C 1 94 ? 28.88285 5.36697 18.53168 1.000 50.01642 94 TYR C N 1
ATOM 9131 C CA . TYR C 1 94 ? 29.14172 4.78570 17.21839 1.000 48.22817 94 TYR C CA 1
ATOM 9132 C C . TYR C 1 94 ? 29.14568 5.85513 16.13398 1.000 48.98961 94 TYR C C 1
ATOM 9133 O O . TYR C 1 94 ? 30.02616 5.86752 15.26570 1.000 49.50320 94 TYR C O 1
ATOM 9151 N N . LEU C 1 95 ? 28.16780 6.76243 16.16682 1.000 47.50547 95 LEU C N 1
ATOM 9152 C CA . LEU C 1 95 ? 28.11599 7.82805 15.17110 1.000 47.59558 95 LEU C CA 1
ATOM 9153 C C . LEU C 1 95 ? 29.34397 8.72361 15.26633 1.000 47.30183 95 LEU C C 1
ATOM 9154 O O . LEU C 1 95 ? 29.94379 9.07921 14.24490 1.000 45.41710 95 LEU C O 1
ATOM 9170 N N . ALA C 1 96 ? 29.72713 9.10459 16.48675 1.000 47.57847 96 ALA C N 1
ATOM 9171 C CA . ALA C 1 96 ? 30.94937 9.87607 16.67728 1.000 49.26550 96 ALA C CA 1
ATOM 9172 C C . ALA C 1 96 ? 32.13089 9.18694 16.01013 1.000 49.54029 96 ALA C C 1
ATOM 9173 O O . ALA C 1 96 ? 32.92948 9.82201 15.31273 1.000 47.41576 96 ALA C O 1
ATOM 9180 N N . ASP C 1 97 ? 32.24164 7.87290 16.20443 1.000 51.88915 97 ASP C N 1
ATOM 9181 C CA . ASP C 1 97 ? 33.36652 7.12382 15.65754 1.000 54.60918 97 ASP C CA 1
ATOM 9182 C C . ASP C 1 97 ? 33.33764 7.11951 14.13389 1.000 49.74552 97 ASP C C 1
ATOM 9183 O O . ASP C 1 97 ? 34.36183 7.35920 13.48361 1.000 48.24382 97 ASP C O 1
ATOM 9192 N N . ARG C 1 98 ? 32.17005 6.84602 13.54444 1.000 44.70563 98 ARG C N 1
ATOM 9193 C CA . ARG C 1 98 ? 32.06542 6.84279 12.08903 1.000 42.91855 98 ARG C CA 1
ATOM 9194 C C . ARG C 1 98 ? 32.32230 8.22933 11.50959 1.000 44.25330 98 ARG C C 1
ATOM 9195 O O . ARG C 1 98 ? 32.89039 8.34963 10.41850 1.000 45.08698 98 ARG C O 1
ATOM 9216 N N . LEU C 1 99 ? 31.92089 9.28559 12.22160 1.000 43.38207 99 LEU C N 1
ATOM 9217 C CA . LEU C 1 99 ? 32.19054 10.63756 11.74203 1.000 43.98004 99 LEU C CA 1
ATOM 9218 C C . LEU C 1 99 ? 33.69015 10.91834 11.70012 1.000 42.33531 99 LEU C C 1
ATOM 9219 O O . LEU C 1 99 ? 34.19159 11.50590 10.73412 1.000 43.25711 99 LEU C O 1
ATOM 9235 N N . ARG C 1 100 ? 34.42467 10.50544 12.73731 1.000 42.78544 100 ARG C N 1
ATOM 9236 C CA . ARG C 1 100 ? 35.87133 10.70654 12.74249 1.000 46.11053 100 ARG C CA 1
ATOM 9237 C C . ARG C 1 100 ? 36.53851 9.92413 11.62049 1.000 49.57146 100 ARG C C 1
ATOM 9238 O O . ARG C 1 100 ? 37.49039 10.40751 10.99595 1.000 50.01153 100 ARG C O 1
ATOM 9259 N N . LYS C 1 101 ? 36.05498 8.70846 11.35477 1.000 48.89498 101 LYS C N 1
ATOM 9260 C CA . LYS C 1 101 ? 36.59698 7.91795 10.25515 1.000 48.17115 101 LYS C CA 1
ATOM 9261 C C . LYS C 1 101 ? 36.43076 8.63964 8.92308 1.000 49.21839 101 LYS C C 1
ATOM 9262 O O . LYS C 1 101 ? 37.32803 8.60581 8.07370 1.000 54.22123 101 LYS C O 1
ATOM 9281 N N . ALA C 1 102 ? 35.28882 9.30449 8.72650 1.000 49.75525 102 ALA C N 1
ATOM 9282 C CA . ALA C 1 102 ? 35.00738 9.96540 7.45695 1.000 48.43207 102 ALA C CA 1
ATOM 9283 C C . ALA C 1 102 ? 35.66029 11.33817 7.34513 1.000 46.68456 102 ALA C C 1
ATOM 9284 O O . ALA C 1 102 ? 35.91093 11.80601 6.22921 1.000 45.68375 102 ALA C O 1
ATOM 9291 N N . PHE C 1 103 ? 35.93033 12.00282 8.46992 1.000 45.64934 103 PHE C N 1
ATOM 9292 C CA . PHE C 1 103 ? 36.57589 13.31352 8.48776 1.000 48.21351 103 PHE C CA 1
ATOM 9293 C C . PHE C 1 103 ? 37.87471 13.19029 9.27735 1.000 49.47035 103 PHE C C 1
ATOM 9294 O O . PHE C 1 103 ? 38.01372 13.77060 10.36287 1.000 51.18438 103 PHE C O 1
ATOM 9311 N N . PRO C 1 104 ? 38.84830 12.43240 8.76442 1.000 46.83185 104 PRO C N 1
ATOM 9312 C CA . PRO C 1 104 ? 40.08754 12.22471 9.52663 1.000 49.73076 104 PRO C CA 1
ATOM 9313 C C . PRO C 1 104 ? 40.89966 13.49231 9.70999 1.000 54.27073 104 PRO C C 1
ATOM 9314 O O . PRO C 1 104 ? 41.79992 13.50657 10.55847 1.000 54.08801 104 PRO C O 1
ATOM 9325 N N . ASN C 1 105 ? 40.60784 14.55453 8.95265 1.000 60.42553 105 ASN C N 1
ATOM 9326 C CA . ASN C 1 105 ? 41.32120 15.81347 9.13692 1.000 68.24674 105 ASN C CA 1
ATOM 9327 C C . ASN C 1 105 ? 40.88551 16.52444 10.41088 1.000 72.29946 105 ASN C C 1
ATOM 9328 O O . ASN C 1 105 ? 41.67711 17.26391 11.00612 1.000 76.86580 105 ASN C O 1
ATOM 9339 N N . PHE C 1 106 ? 39.64270 16.32174 10.83951 1.000 69.91350 106 PHE C N 1
ATOM 9340 C CA . PHE C 1 106 ? 39.16484 16.94804 12.06279 1.000 70.61836 106 PHE C CA 1
ATOM 9341 C C . PHE C 1 106 ? 39.88780 16.37770 13.27479 1.000 70.45700 106 PHE C C 1
ATOM 9342 O O . PHE C 1 106 ? 40.15119 15.17510 13.35390 1.000 73.04708 106 PHE C O 1
ATOM 9359 N N . SER C 1 107 ? 40.21487 17.24923 14.21885 1.000 63.84010 107 SER C N 1
ATOM 9360 C CA . SER C 1 107 ? 40.70692 16.78464 15.50613 1.000 61.53693 107 SER C CA 1
ATOM 9361 C C . SER C 1 107 ? 39.61277 15.96144 16.17977 1.000 59.14756 107 SER C C 1
ATOM 9362 O O . SER C 1 107 ? 38.46896 16.42825 16.28045 1.000 57.32030 107 SER C O 1
ATOM 9370 N N . PRO C 1 108 ? 39.91091 14.74079 16.64098 1.000 60.18833 108 PRO C N 1
ATOM 9371 C CA . PRO C 1 108 ? 38.83355 13.88636 17.17343 1.000 60.68912 108 PRO C CA 1
ATOM 9372 C C . PRO C 1 108 ? 38.03881 14.54103 18.28583 1.000 63.04417 108 PRO C C 1
ATOM 9373 O O . PRO C 1 108 ? 36.82713 14.31732 18.39080 1.000 61.86521 108 PRO C O 1
ATOM 9384 N N . ASP C 1 109 ? 38.69545 15.34563 19.12580 1.000 65.62080 109 ASP C N 1
ATOM 9385 C CA . ASP C 1 109 ? 37.99615 16.06766 20.18133 1.000 69.42169 109 ASP C CA 1
ATOM 9386 C C . ASP C 1 109 ? 36.89940 16.97983 19.64331 1.000 70.35802 109 ASP C C 1
ATOM 9387 O O . ASP C 1 109 ? 35.98175 17.33011 20.39267 1.000 70.03591 109 ASP C O 1
ATOM 9396 N N . GLN C 1 110 ? 36.96973 17.37606 18.36994 1.000 70.73670 110 GLN C N 1
ATOM 9397 C CA . GLN C 1 110 ? 35.95434 18.25405 17.79956 1.000 68.24853 110 GLN C CA 1
ATOM 9398 C C . GLN C 1 110 ? 34.63275 17.54012 17.53885 1.000 63.78392 110 GLN C C 1
ATOM 9399 O O . GLN C 1 110 ? 33.63949 18.20821 17.23232 1.000 59.70222 110 GLN C O 1
ATOM 9413 N N . VAL C 1 111 ? 34.59433 16.21577 17.65081 1.000 64.91470 111 VAL C N 1
ATOM 9414 C CA . VAL C 1 111 ? 33.37481 15.43122 17.48111 1.000 59.74004 111 VAL C CA 1
ATOM 9415 C C . VAL C 1 111 ? 32.94835 14.97215 18.86944 1.000 57.40301 111 VAL C C 1
ATOM 9416 O O . VAL C 1 111 ? 33.62970 14.15072 19.49582 1.000 57.51914 111 VAL C O 1
ATOM 9429 N N . LYS C 1 112 ? 31.82738 15.50157 19.35018 1.000 52.69193 112 LYS C N 1
ATOM 9430 C CA . LYS C 1 112 ? 31.41949 15.35558 20.74712 1.000 55.05841 112 LYS C CA 1
ATOM 9431 C C . LYS C 1 112 ? 30.00203 14.80724 20.83631 1.000 51.39915 112 LYS C C 1
ATOM 9432 O O . LYS C 1 112 ? 29.04495 15.52149 20.47239 1.000 47.41986 112 LYS C O 1
ATOM 9451 N N . PRO C 1 113 ? 29.80385 13.58133 21.31741 1.000 55.41827 113 PRO C N 1
ATOM 9452 C CA . PRO C 1 113 ? 28.43518 13.12395 21.58295 1.000 54.36862 113 PRO C CA 1
ATOM 9453 C C . PRO C 1 113 ? 27.74101 14.01016 22.60636 1.000 54.59108 113 PRO C C 1
ATOM 9454 O O . PRO C 1 113 ? 28.34558 14.45684 23.58372 1.000 50.37254 113 PRO C O 1
ATOM 9465 N N . GLN C 1 114 ? 26.45581 14.26477 22.36566 1.000 55.83385 114 GLN C N 1
ATOM 9466 C CA . GLN C 1 114 ? 25.59403 15.00158 23.26949 1.000 59.76073 114 GLN C CA 1
ATOM 9467 C C . GLN C 1 114 ? 24.51874 14.05036 23.80632 1.000 59.71201 114 GLN C C 1
ATOM 9468 O O . GLN C 1 114 ? 24.71797 12.82812 23.84574 1.000 61.46803 114 GLN C O 1
ATOM 9482 N N . THR C 1 115 ? 23.38017 14.60943 24.21823 1.000 55.08559 115 THR C N 1
ATOM 9483 C CA . THR C 1 115 ? 22.32036 13.78604 24.79341 1.000 57.03052 115 THR C CA 1
ATOM 9484 C C . THR C 1 115 ? 21.63893 12.94213 23.72212 1.000 51.90720 115 THR C C 1
ATOM 9485 O O . THR C 1 115 ? 21.54096 11.71556 23.85058 1.000 48.63180 115 THR C O 1
ATOM 9496 N N . TYR C 1 116 ? 21.16566 13.58525 22.65406 1.000 55.75991 116 TYR C N 1
ATOM 9497 C CA . TYR C 1 116 ? 20.43476 12.91087 21.58942 1.000 54.57776 116 TYR C CA 1
ATOM 9498 C C . TYR C 1 116 ? 21.05940 13.13592 20.21898 1.000 48.37052 116 TYR C C 1
ATOM 9499 O O . TYR C 1 116 ? 20.41402 12.85385 19.20189 1.000 43.56090 116 TYR C O 1
ATOM 9517 N N . SER C 1 117 ? 22.29285 13.62747 20.16279 1.000 46.06096 117 SER C N 1
ATOM 9518 C CA . SER C 1 117 ? 22.90956 14.02012 18.90377 1.000 43.53471 117 SER C CA 1
ATOM 9519 C C . SER C 1 117 ? 24.42220 14.01260 19.08658 1.000 43.94557 117 SER C C 1
ATOM 9520 O O . SER C 1 117 ? 24.93578 13.68100 20.15838 1.000 44.32771 117 SER C O 1
ATOM 9528 N N . VAL C 1 118 ? 25.13645 14.37749 18.02361 1.000 43.10206 118 VAL C N 1
ATOM 9529 C CA . VAL C 1 118 ? 26.58770 14.50972 18.05748 1.000 43.39502 118 VAL C CA 1
ATOM 9530 C C . VAL C 1 118 ? 26.95659 15.87326 17.49500 1.000 44.25378 118 VAL C C 1
ATOM 9531 O O . VAL C 1 118 ? 26.50469 16.24524 16.40637 1.000 42.29330 118 VAL C O 1
ATOM 9544 N N . THR C 1 119 ? 27.78036 16.60800 18.23305 1.000 44.91306 119 THR C N 1
ATOM 9545 C CA . THR C 1 119 ? 28.23901 17.92537 17.82312 1.000 48.27669 119 THR C CA 1
ATOM 9546 C C . THR C 1 119 ? 29.55001 17.81766 17.05448 1.000 46.63842 119 THR C C 1
ATOM 9547 O O . THR C 1 119 ? 30.43748 17.04419 17.42044 1.000 47.21908 119 THR C O 1
ATOM 9558 N N . VAL C 1 120 ? 29.66159 18.59094 15.97884 1.000 44.07428 120 VAL C N 1
ATOM 9559 C CA . VAL C 1 120 ? 30.91294 18.75500 15.24698 1.000 49.30314 120 VAL C CA 1
ATOM 9560 C C . VAL C 1 120 ? 31.28288 20.22772 15.32383 1.000 55.34812 120 VAL C C 1
ATOM 9561 O O . VAL C 1 120 ? 30.55545 21.08216 14.80217 1.000 55.78364 120 VAL C O 1
ATOM 9574 N N . SER C 1 121 ? 32.40536 20.52388 15.96848 1.000 56.94549 121 SER C N 1
ATOM 9575 C CA . SER C 1 121 ? 32.82333 21.89601 16.22047 1.000 64.28551 121 SER C CA 1
ATOM 9576 C C . SER C 1 121 ? 33.83299 22.34681 15.17296 1.000 72.04430 121 SER C C 1
ATOM 9577 O O . SER C 1 121 ? 34.76557 21.60687 14.83939 1.000 72.48920 121 SER C O 1
ATOM 9585 N N . PHE C 1 122 ? 33.63788 23.55415 14.65605 1.000 80.35055 122 PHE C N 1
ATOM 9586 C CA . PHE C 1 122 ? 34.55946 24.16845 13.71141 1.000 87.06514 122 PHE C CA 1
ATOM 9587 C C . PHE C 1 122 ? 35.39856 25.19503 14.45930 1.000 92.43460 122 PHE C C 1
ATOM 9588 O O . PHE C 1 122 ? 34.85359 26.09288 15.11097 1.000 90.29401 122 PHE C O 1
ATOM 9605 N N . ARG C 1 123 ? 36.72150 25.06068 14.36031 1.000 99.09558 123 ARG C N 1
ATOM 9606 C CA . ARG C 1 123 ? 37.61417 25.87963 15.17263 1.000 113.42004 123 ARG C CA 1
ATOM 9607 C C . ARG C 1 123 ? 37.42270 27.36641 14.89264 1.000 125.80571 123 ARG C C 1
ATOM 9608 O O . ARG C 1 123 ? 37.29257 28.17092 15.82267 1.000 123.96326 123 ARG C O 1
ATOM 9612 N N . GLY C 1 124 ? 37.39054 27.75012 13.61777 1.000 142.34465 124 GLY C N 1
ATOM 9613 C CA . GLY C 1 124 ? 37.48497 29.15152 13.25993 1.000 155.91026 124 GLY C CA 1
ATOM 9614 C C . GLY C 1 124 ? 36.23544 29.76794 12.66912 1.000 167.27183 124 GLY C C 1
ATOM 9615 O O . GLY C 1 124 ? 35.76537 29.35221 11.60615 1.000 166.34033 124 GLY C O 1
ATOM 9619 N N . SER C 1 125 ? 35.69196 30.76714 13.36032 1.000 183.04115 125 SER C N 1
ATOM 9620 C CA . SER C 1 125 ? 34.60163 31.59183 12.84671 1.000 180.81103 125 SER C CA 1
ATOM 9621 C C . SER C 1 125 ? 33.44283 30.74822 12.31760 1.000 162.07918 125 SER C C 1
ATOM 9622 O O . SER C 1 125 ? 32.90332 30.99879 11.24102 1.000 162.63672 125 SER C O 1
ATOM 9630 N N . GLY C 1 126 ? 33.04637 29.74463 13.09783 1.000 139.71249 126 GLY C N 1
ATOM 9631 C CA . GLY C 1 126 ? 31.95689 28.88347 12.69315 1.000 123.01423 126 GLY C CA 1
ATOM 9632 C C . GLY C 1 126 ? 31.07596 28.44728 13.84207 1.000 107.18300 126 GLY C C 1
ATOM 9633 O O . GLY C 1 126 ? 31.54865 28.24920 14.96996 1.000 113.46956 126 GLY C O 1
ATOM 9637 N N . LEU C 1 127 ? 29.78173 28.32466 13.56204 1.000 80.38143 127 LEU C N 1
ATOM 9638 C CA . LEU C 1 127 ? 28.85337 27.65740 14.45673 1.000 68.69200 127 LEU C CA 1
ATOM 9639 C C . LEU C 1 127 ? 29.12852 26.15566 14.46513 1.000 58.51717 127 LEU C C 1
ATOM 9640 O O . LEU C 1 127 ? 29.70996 25.60153 13.52894 1.000 54.08227 127 LEU C O 1
ATOM 9656 N N . ASP C 1 128 ? 28.69423 25.49139 15.53207 1.000 62.94930 128 ASP C N 1
ATOM 9657 C CA . ASP C 1 128 ? 28.76979 24.03821 15.56963 1.000 57.57188 128 ASP C CA 1
ATOM 9658 C C . ASP C 1 128 ? 27.71766 23.43111 14.64802 1.000 43.87581 128 ASP C C 1
ATOM 9659 O O . ASP C 1 128 ? 26.67946 24.03692 14.36673 1.000 36.63361 128 ASP C O 1
ATOM 9668 N N . VAL C 1 129 ? 27.99962 22.22509 14.16569 1.000 45.35102 129 VAL C N 1
ATOM 9669 C CA . VAL C 1 129 ? 27.02914 21.42731 13.42692 1.000 44.73321 129 VAL C CA 1
ATOM 9670 C C . VAL C 1 129 ? 26.46717 20.38064 14.37636 1.000 42.91633 129 VAL C C 1
ATOM 9671 O O . VAL C 1 129 ? 27.22454 19.63255 15.00607 1.000 43.79448 129 VAL C O 1
ATOM 9684 N N . ASP C 1 130 ? 25.14567 20.33254 14.49048 1.000 39.09494 130 ASP C N 1
ATOM 9685 C CA . ASP C 1 130 ? 24.46264 19.42199 15.40140 1.000 42.30754 130 ASP C CA 1
ATOM 9686 C C . ASP C 1 130 ? 23.86030 18.30180 14.56504 1.000 41.08188 130 ASP C C 1
ATOM 9687 O O . ASP C 1 130 ? 22.93291 18.53576 13.78351 1.000 39.47845 130 ASP C O 1
ATOM 9696 N N . ILE C 1 131 ? 24.38473 17.09229 14.72967 1.000 40.50998 131 ILE C N 1
ATOM 9697 C CA . ILE C 1 131 ? 24.04220 15.96607 13.87088 1.000 39.93999 131 ILE C CA 1
ATOM 9698 C C . ILE C 1 131 ? 23.06303 15.06334 14.60134 1.000 41.30025 131 ILE C C 1
ATOM 9699 O O . ILE C 1 131 ? 23.39493 14.48475 15.64315 1.000 41.85051 131 ILE C O 1
ATOM 9715 N N . VAL C 1 132 ? 21.87424 14.91458 14.03813 1.000 41.05436 132 VAL C N 1
ATOM 9716 C CA . VAL C 1 132 ? 20.82958 14.06521 14.60223 1.000 45.09609 132 VAL C CA 1
ATOM 9717 C C . VAL C 1 132 ? 20.85295 12.72555 13.87433 1.000 42.86038 132 VAL C C 1
ATOM 9718 O O . VAL C 1 132 ? 20.76667 12.70668 12.63909 1.000 38.94660 132 VAL C O 1
ATOM 9731 N N . PRO C 1 133 ? 20.96451 11.60480 14.58344 1.000 43.46895 133 PRO C N 1
ATOM 9732 C CA . PRO C 1 133 ? 20.98680 10.30614 13.90102 1.000 44.11312 133 PRO C CA 1
ATOM 9733 C C . PRO C 1 133 ? 19.62086 9.90668 13.36521 1.000 46.27373 133 PRO C C 1
ATOM 9734 O O . PRO C 1 133 ? 18.58324 10.18667 13.97068 1.000 46.44325 133 PRO C O 1
ATOM 9745 N N . VAL C 1 134 ? 19.63515 9.24010 12.21278 1.000 39.98778 134 VAL C N 1
ATOM 9746 C CA . VAL C 1 134 ? 18.45083 8.61628 11.63352 1.000 36.27319 134 VAL C CA 1
ATOM 9747 C C . VAL C 1 134 ? 18.83164 7.19499 11.24540 1.000 38.80283 134 VAL C C 1
ATOM 9748 O O . VAL C 1 134 ? 19.69367 6.99872 10.37979 1.000 37.33981 134 VAL C O 1
ATOM 9761 N N . LEU C 1 135 ? 18.21309 6.20903 11.89064 1.000 37.80454 135 LEU C N 1
ATOM 9762 C CA . LEU C 1 135 ? 18.43614 4.82120 11.50331 1.000 41.12553 135 LEU C CA 1
ATOM 9763 C C . LEU C 1 135 ? 17.74925 4.55370 10.16893 1.000 40.41419 135 LEU C C 1
ATOM 9764 O O . LEU C 1 135 ? 16.54745 4.79547 10.01902 1.000 39.51616 135 LEU C O 1
ATOM 9780 N N . TYR C 1 136 ? 18.50916 4.04973 9.20065 1.000 39.73409 136 TYR C N 1
ATOM 9781 C CA . TYR C 1 136 ? 18.05668 3.97828 7.81957 1.000 42.36679 136 TYR C CA 1
ATOM 9782 C C . TYR C 1 136 ? 18.22221 2.57106 7.26695 1.000 48.36236 136 TYR C C 1
ATOM 9783 O O . TYR C 1 136 ? 19.23840 1.91211 7.50775 1.000 49.12389 136 TYR C O 1
ATOM 9801 N N . SER C 1 137 ? 17.21019 2.11751 6.51915 1.000 49.29967 137 SER C N 1
ATOM 9802 C CA . SER C 1 137 ? 17.22029 0.79789 5.89945 1.000 57.09592 137 SER C CA 1
ATOM 9803 C C . SER C 1 137 ? 16.83181 0.87205 4.42533 1.000 60.33671 137 SER C C 1
ATOM 9804 O O . SER C 1 137 ? 16.23385 -0.06402 3.88948 1.000 65.83830 137 SER C O 1
ATOM 9812 N N . GLY C 1 138 ? 17.14410 1.98124 3.76028 1.000 54.79960 138 GLY C N 1
ATOM 9813 C CA . GLY C 1 138 ? 16.97178 2.07178 2.32478 1.000 56.81011 138 GLY C CA 1
ATOM 9814 C C . GLY C 1 138 ? 15.58961 2.44088 1.83311 1.000 58.91144 138 GLY C C 1
ATOM 9815 O O . GLY C 1 138 ? 15.35915 2.40507 0.61888 1.000 62.19153 138 GLY C O 1
ATOM 9819 N N . LEU C 1 139 ? 14.66489 2.80651 2.71885 1.000 54.90370 139 LEU C N 1
ATOM 9820 C CA . LEU C 1 139 ? 13.30382 3.10126 2.29253 1.000 55.29807 139 LEU C CA 1
ATOM 9821 C C . LEU C 1 139 ? 13.25623 4.37596 1.44717 1.000 54.88868 139 LEU C C 1
ATOM 9822 O O . LEU C 1 139 ? 14.15809 5.21526 1.51525 1.000 50.63231 139 LEU C O 1
ATOM 9838 N N . PRO C 1 140 ? 12.21176 4.53607 0.63281 1.000 62.46844 140 PRO C N 1
ATOM 9839 C CA . PRO C 1 140 ? 12.11977 5.72211 -0.22853 1.000 61.45135 140 PRO C CA 1
ATOM 9840 C C . PRO C 1 140 ? 11.97343 7.01019 0.56840 1.000 56.60658 140 PRO C C 1
ATOM 9841 O O . PRO C 1 140 ? 11.52623 7.02376 1.71697 1.000 52.22202 140 PRO C O 1
ATOM 9852 N N . ASP C 1 141 ? 12.35072 8.11380 -0.08104 1.000 60.93374 141 ASP C N 1
ATOM 9853 C CA . ASP C 1 141 ? 12.26137 9.45357 0.50223 1.000 60.71676 141 ASP C CA 1
ATOM 9854 C C . ASP C 1 141 ? 13.08219 9.56839 1.78153 1.000 55.35233 141 ASP C C 1
ATOM 9855 O O . ASP C 1 141 ? 12.79010 10.39905 2.64622 1.000 52.39179 141 ASP C O 1
ATOM 9864 N N . TRP C 1 142 ? 14.11623 8.73733 1.90697 1.000 49.85504 142 TRP C N 1
ATOM 9865 C CA . TRP C 1 142 ? 14.95841 8.71365 3.10103 1.000 45.40629 142 TRP C CA 1
ATOM 9866 C C . TRP C 1 142 ? 14.11473 8.57303 4.36090 1.000 40.04259 142 TRP C C 1
ATOM 9867 O O . TRP C 1 142 ? 14.40248 9.16583 5.40228 1.000 40.34968 142 TRP C O 1
ATOM 9888 N N . ARG C 1 143 ? 13.05407 7.77830 4.25644 1.000 39.38567 143 ARG C N 1
ATOM 9889 C CA . ARG C 1 143 ? 12.29366 7.39140 5.43347 1.000 41.69165 143 ARG C CA 1
ATOM 9890 C C . ARG C 1 143 ? 13.17325 6.58320 6.37294 1.000 37.90188 143 ARG C C 1
ATOM 9891 O O . ARG C 1 143 ? 13.87729 5.66068 5.95101 1.000 38.70064 143 ARG C O 1
ATOM 9912 N N . GLY C 1 144 ? 13.13507 6.94081 7.64753 1.000 39.36704 144 GLY C N 1
ATOM 9913 C CA . GLY C 1 144 ? 13.86729 6.19537 8.65364 1.000 40.91578 144 GLY C CA 1
ATOM 9914 C C . GLY C 1 144 ? 13.41833 6.64250 10.02253 1.000 41.80919 144 GLY C C 1
ATOM 9915 O O . GLY C 1 144 ? 12.49883 7.45263 10.16885 1.000 40.90199 144 GLY C O 1
ATOM 9919 N N . HIS C 1 145 ? 14.08425 6.10409 11.03725 1.000 40.09538 145 HIS C N 1
ATOM 9920 C CA . HIS C 1 145 ? 13.71553 6.37248 12.42404 1.000 41.66902 145 HIS C CA 1
ATOM 9921 C C . HIS C 1 145 ? 14.62930 7.46032 12.97002 1.000 40.86583 145 HIS C C 1
ATOM 9922 O O . HIS C 1 145 ? 15.79006 7.21412 13.30821 1.000 36.86043 145 HIS C O 1
ATOM 9936 N N . LEU C 1 146 ? 14.09129 8.67200 13.02668 1.000 41.29268 146 LEU C N 1
ATOM 9937 C CA . LEU C 1 146 ? 14.77140 9.80150 13.63595 1.000 43.79786 146 LEU C CA 1
ATOM 9938 C C . LEU C 1 146 ? 14.79419 9.64097 15.14922 1.000 46.35716 146 LEU C C 1
ATOM 9939 O O . LEU C 1 146 ? 13.86225 9.10371 15.75151 1.000 48.85157 146 LEU C O 1
ATOM 9955 N N . ILE C 1 147 ? 15.87346 10.10280 15.76848 1.000 42.30475 147 ILE C N 1
ATOM 9956 C CA . ILE C 1 147 ? 15.96175 10.13144 17.22402 1.000 44.86195 147 ILE C CA 1
ATOM 9957 C C . ILE C 1 147 ? 15.45838 11.48619 17.69705 1.000 43.68001 147 ILE C C 1
ATOM 9958 O O . ILE C 1 147 ? 16.02244 12.52780 17.34340 1.000 39.31942 147 ILE C O 1
ATOM 9974 N N . SER C 1 148 ? 14.39816 11.47120 18.49784 1.000 45.46877 148 SER C N 1
ATOM 9975 C CA . SER C 1 148 ? 13.80976 12.71384 18.96953 1.000 44.78504 148 SER C CA 1
ATOM 9976 C C . SER C 1 148 ? 14.82363 13.50324 19.78191 1.000 44.64772 148 SER C C 1
ATOM 9977 O O . SER C 1 148 ? 15.49903 12.95724 20.65907 1.000 43.76626 148 SER C O 1
ATOM 9985 N N . GLN C 1 149 ? 14.93052 14.79280 19.48506 1.000 43.96077 149 GLN C N 1
ATOM 9986 C CA . GLN C 1 149 ? 15.75706 15.68309 20.28484 1.000 50.05286 149 GLN C CA 1
ATOM 9987 C C . GLN C 1 149 ? 15.05142 16.13608 21.55563 1.000 54.41767 149 GLN C C 1
ATOM 9988 O O . GLN C 1 149 ? 15.63218 16.90602 22.32770 1.000 58.83577 149 GLN C O 1
ATOM 10002 N N . GLU C 1 150 ? 13.82562 15.66305 21.79130 1.000 50.90606 150 GLU C N 1
ATOM 10003 C CA . GLU C 1 150 ? 13.09116 15.92696 23.02154 1.000 53.18192 150 GLU C CA 1
ATOM 10004 C C . GLU C 1 150 ? 13.35513 14.85802 24.07786 1.000 56.02497 150 GLU C C 1
ATOM 10005 O O . GLU C 1 150 ? 13.72307 15.18162 25.21134 1.000 60.08722 150 GLU C O 1
ATOM 10017 N N . ASP C 1 151 ? 13.17097 13.57959 23.72057 1.000 52.63645 151 ASP C N 1
ATOM 10018 C CA . ASP C 1 151 ? 13.34605 12.49359 24.67623 1.000 50.48062 151 ASP C CA 1
ATOM 10019 C C . ASP C 1 151 ? 14.07390 11.29006 24.08479 1.000 47.12419 151 ASP C C 1
ATOM 10020 O O . ASP C 1 151 ? 14.12516 10.23742 24.73522 1.000 45.48758 151 ASP C O 1
ATOM 10029 N N . GLY C 1 152 ? 14.62677 11.40043 22.88112 1.000 48.53720 152 GLY C N 1
ATOM 10030 C CA . GLY C 1 152 ? 15.38374 10.31366 22.29972 1.000 50.21591 152 GLY C CA 1
ATOM 10031 C C . GLY C 1 152 ? 14.56589 9.16426 21.75940 1.000 49.17428 152 GLY C C 1
ATOM 10032 O O . GLY C 1 152 ? 15.14930 8.14656 21.36799 1.000 44.26360 152 GLY C O 1
ATOM 10036 N N . SER C 1 153 ? 13.24139 9.28425 21.72449 1.000 52.47721 153 SER C N 1
ATOM 10037 C CA . SER C 1 153 ? 12.41894 8.24488 21.12394 1.000 55.44569 153 SER C CA 1
ATOM 10038 C C . SER C 1 153 ? 12.65449 8.17405 19.61870 1.000 52.95137 153 SER C C 1
ATOM 10039 O O . SER C 1 153 ? 13.03473 9.15608 18.97498 1.000 51.45975 153 SER C O 1
ATOM 10047 N N . PHE C 1 154 ? 12.41744 6.98993 19.06269 1.000 49.94316 154 PHE C N 1
ATOM 10048 C CA . PHE C 1 154 ? 12.54303 6.76624 17.63064 1.000 50.51092 154 PHE C CA 1
ATOM 10049 C C . PHE C 1 154 ? 11.27449 7.24112 16.92685 1.000 52.36401 154 PHE C C 1
ATOM 10050 O O . PHE C 1 154 ? 10.18484 6.72147 17.19458 1.000 53.35536 154 PHE C O 1
ATOM 10067 N N . LEU C 1 155 ? 11.40927 8.20244 16.01601 1.000 52.85349 155 LEU C N 1
ATOM 10068 C CA . LEU C 1 155 ? 10.28313 8.71937 15.24356 1.000 52.10275 155 LEU C CA 1
ATOM 10069 C C . LEU C 1 155 ? 10.47503 8.33497 13.78093 1.000 50.07915 155 LEU C C 1
ATOM 10070 O O . LEU C 1 155 ? 11.39314 8.83127 13.11813 1.000 45.96902 155 LEU C O 1
ATOM 10086 N N . GLU C 1 156 ? 9.60913 7.45899 13.27785 1.000 44.63500 156 GLU C N 1
ATOM 10087 C CA . GLU C 1 156 ? 9.64590 7.10045 11.86560 1.000 44.74052 156 GLU C CA 1
ATOM 10088 C C . GLU C 1 156 ? 9.06867 8.24411 11.03998 1.000 42.03388 156 GLU C C 1
ATOM 10089 O O . GLU C 1 156 ? 7.88031 8.56262 11.15604 1.000 41.13547 156 GLU C O 1
ATOM 10101 N N . THR C 1 157 ? 9.89926 8.86344 10.21085 1.000 45.57314 157 THR C N 1
ATOM 10102 C CA . THR C 1 157 ? 9.45976 10.01146 9.42881 1.000 45.05501 157 THR C CA 1
ATOM 10103 C C . THR C 1 157 ? 10.42334 10.20466 8.26016 1.000 40.72426 157 THR C C 1
ATOM 10104 O O . THR C 1 157 ? 11.31705 9.38398 8.02445 1.000 34.80524 157 THR C O 1
ATOM 10115 N N . SER C 1 158 ? 10.22534 11.29164 7.51521 1.000 37.50421 158 SER C N 1
ATOM 10116 C CA . SER C 1 158 ? 11.04029 11.61085 6.34711 1.000 33.77364 158 SER C CA 1
ATOM 10117 C C . SER C 1 158 ? 11.35176 13.09758 6.39527 1.000 34.59128 158 SER C C 1
ATOM 10118 O O . SER C 1 158 ? 10.44847 13.92788 6.24659 1.000 31.20208 158 SER C O 1
ATOM 10126 N N . ILE C 1 159 ? 12.62068 13.43111 6.59116 1.000 34.91949 159 ILE C N 1
ATOM 10127 C CA . ILE C 1 159 ? 13.04926 14.82441 6.65815 1.000 36.68069 159 ILE C CA 1
ATOM 10128 C C . ILE C 1 159 ? 12.90009 15.46906 5.28469 1.000 35.98359 159 ILE C C 1
ATOM 10129 O O . ILE C 1 159 ? 12.43741 16.61704 5.20601 1.000 38.59705 159 ILE C O 1
ATOM 10145 N N . PRO C 1 160 ? 13.24960 14.79724 4.18113 1.000 33.99281 160 PRO C N 1
ATOM 10146 C CA . PRO C 1 160 ? 12.97253 15.40809 2.86472 1.000 34.44147 160 PRO C CA 1
ATOM 10147 C C . PRO C 1 160 ? 11.50668 15.75696 2.65625 1.000 32.61935 160 PRO C C 1
ATOM 10148 O O . PRO C 1 160 ? 11.19687 16.85372 2.17299 1.000 30.48550 160 PRO C O 1
ATOM 10159 N N . LEU C 1 161 ? 10.58827 14.84872 2.99634 1.000 28.23796 161 LEU C N 1
ATOM 10160 C CA . LEU C 1 161 ? 9.16967 15.16542 2.85834 1.000 32.88190 161 LEU C CA 1
ATOM 10161 C C . LEU C 1 161 ? 8.76021 16.30901 3.77984 1.000 29.49759 161 LEU C C 1
ATOM 10162 O O . LEU C 1 161 ? 7.88782 17.10995 3.42397 1.000 28.95403 161 LEU C O 1
ATOM 10178 N N . HIS C 1 162 ? 9.37513 16.40789 4.96050 1.000 31.42578 162 HIS C N 1
ATOM 10179 C CA . HIS C 1 162 ? 9.12211 17.56137 5.81764 1.000 32.37809 162 HIS C CA 1
ATOM 10180 C C . HIS C 1 162 ? 9.56440 18.85099 5.13857 1.000 35.67225 162 HIS C C 1
ATOM 10181 O O . HIS C 1 162 ? 8.84431 19.85564 5.17022 1.000 35.74579 162 HIS C O 1
ATOM 10195 N N . LEU C 1 163 ? 10.74913 18.84420 4.51902 1.000 35.99683 163 LEU C N 1
ATOM 10196 C CA . LEU C 1 163 ? 11.20455 20.02763 3.79499 1.000 36.98518 163 LEU C CA 1
ATOM 10197 C C . LEU C 1 163 ? 10.28505 20.33131 2.61496 1.000 35.94076 163 LEU C C 1
ATOM 10198 O O . LEU C 1 163 ? 10.02257 21.50078 2.31056 1.000 33.95611 163 LEU C O 1
ATOM 10214 N N . ASP C 1 164 ? 9.78195 19.29066 1.93964 1.000 34.75055 164 ASP C N 1
ATOM 10215 C CA . ASP C 1 164 ? 8.78874 19.50166 0.88911 1.000 35.97598 164 ASP C CA 1
ATOM 10216 C C . ASP C 1 164 ? 7.52706 20.15045 1.44531 1.000 33.94308 164 ASP C C 1
ATOM 10217 O O . ASP C 1 164 ? 6.96897 21.06682 0.83058 1.000 34.58058 164 ASP C O 1
ATOM 10226 N N . PHE C 1 165 ? 7.05211 19.67097 2.59847 1.000 27.93899 165 PHE C N 1
ATOM 10227 C CA . PHE C 1 165 ? 5.84148 20.22557 3.20013 1.000 35.25933 165 PHE C CA 1
ATOM 10228 C C . PHE C 1 165 ? 5.97720 21.72881 3.39991 1.000 32.50984 165 PHE C C 1
ATOM 10229 O O . PHE C 1 165 ? 5.08942 22.50337 3.02336 1.000 31.47530 165 PHE C O 1
ATOM 10246 N N . ILE C 1 166 ? 7.09767 22.15688 3.98357 1.000 31.50306 166 ILE C N 1
ATOM 10247 C CA . ILE C 1 166 ? 7.32540 23.57500 4.23478 1.000 32.45596 166 ILE C CA 1
ATOM 10248 C C . ILE C 1 166 ? 7.44328 24.34121 2.92382 1.000 33.11330 166 ILE C C 1
ATOM 10249 O O . ILE C 1 166 ? 6.87244 25.42736 2.77282 1.000 34.91186 166 ILE C O 1
ATOM 10265 N N . LYS C 1 167 ? 8.17749 23.79020 1.95354 1.000 34.98087 167 LYS C N 1
ATOM 10266 C CA . LYS C 1 167 ? 8.36752 24.49164 0.68785 1.000 41.59055 167 LYS C CA 1
ATOM 10267 C C . LYS C 1 167 ? 7.04658 24.73349 -0.03241 1.000 35.83202 167 LYS C C 1
ATOM 10268 O O . LYS C 1 167 ? 6.89446 25.75110 -0.71751 1.000 32.55666 167 LYS C O 1
ATOM 10287 N N . ALA C 1 168 ? 6.08051 23.82299 0.10789 1.000 32.59262 168 ALA C N 1
ATOM 10288 C CA . ALA C 1 168 ? 4.78814 24.03303 -0.53838 1.000 38.55709 168 ALA C CA 1
ATOM 10289 C C . ALA C 1 168 ? 4.02001 25.18842 0.09880 1.000 32.24386 168 ALA C C 1
ATOM 10290 O O . ALA C 1 168 ? 3.29005 25.89992 -0.59879 1.000 33.74031 168 ALA C O 1
ATOM 10297 N N . ARG C 1 169 ? 4.17326 25.40090 1.40929 1.000 33.01071 169 ARG C N 1
ATOM 10298 C CA . ARG C 1 169 ? 3.50873 26.53704 2.04490 1.000 32.21001 169 ARG C CA 1
ATOM 10299 C C . ARG C 1 169 ? 4.19312 27.84556 1.67214 1.000 34.85799 169 ARG C C 1
ATOM 10300 O O . ARG C 1 169 ? 3.53133 28.87553 1.50136 1.000 33.13902 169 ARG C O 1
ATOM 10321 N N . LYS C 1 170 ? 5.52039 27.82523 1.55134 1.000 32.09643 170 LYS C N 1
ATOM 10322 C CA . LYS C 1 170 ? 6.23466 29.00779 1.08655 1.000 34.61119 170 LYS C CA 1
ATOM 10323 C C . LYS C 1 170 ? 5.84192 29.35302 -0.34356 1.000 34.33293 170 LYS C C 1
ATOM 10324 O O . LYS C 1 170 ? 5.70001 30.53228 -0.68630 1.000 34.77276 170 LYS C O 1
ATOM 10343 N N . ARG C 1 171 ? 5.64580 28.33886 -1.19194 1.000 33.93602 171 ARG C N 1
ATOM 10344 C CA . ARG C 1 171 ? 5.14204 28.60081 -2.53697 1.000 40.72445 171 ARG C CA 1
ATOM 10345 C C . ARG C 1 171 ? 3.76006 29.23969 -2.48751 1.000 39.05975 171 ARG C C 1
ATOM 10346 O O . ARG C 1 171 ? 3.44485 30.12051 -3.29592 1.000 41.27982 171 ARG C O 1
ATOM 10367 N N . ALA C 1 172 ? 2.91677 28.80460 -1.54830 1.000 39.59959 172 ALA C N 1
ATOM 10368 C CA . ALA C 1 172 ? 1.56253 29.33686 -1.46925 1.000 42.24092 172 ALA C CA 1
ATOM 10369 C C . ALA C 1 172 ? 1.52955 30.75406 -0.91311 1.000 42.13331 172 ALA C C 1
ATOM 10370 O O . ALA C 1 172 ? 0.52374 31.44721 -1.09319 1.000 40.79518 172 ALA C O 1
ATOM 10377 N N . ALA C 1 173 ? 2.59136 31.19361 -0.23671 1.000 40.12909 173 ALA C N 1
ATOM 10378 C CA . ALA C 1 173 ? 2.70201 32.57662 0.23584 1.000 38.81388 173 ALA C CA 1
ATOM 10379 C C . ALA C 1 173 ? 4.17228 32.96482 0.27777 1.000 33.37081 173 ALA C C 1
ATOM 10380 O O . ALA C 1 173 ? 4.80435 32.97871 1.34224 1.000 30.97306 173 ALA C O 1
ATOM 10387 N N . PRO C 1 174 ? 4.75501 33.29251 -0.87620 1.000 34.89916 174 PRO C N 1
ATOM 10388 C CA . PRO C 1 174 ? 6.19035 33.60055 -0.91850 1.000 37.89467 174 PRO C CA 1
ATOM 10389 C C . PRO C 1 174 ? 6.54617 34.72938 0.03663 1.000 35.74338 174 PRO C C 1
ATOM 10390 O O . PRO C 1 174 ? 5.82863 35.72588 0.13796 1.000 35.40523 174 PRO C O 1
ATOM 10401 N N . LYS C 1 175 ? 7.66173 34.54875 0.75142 1.000 34.96946 175 LYS C N 1
ATOM 10402 C CA . LYS C 1 175 ? 8.17059 35.49223 1.74677 1.000 39.83240 175 LYS C CA 1
ATOM 10403 C C . LYS C 1 175 ? 7.30614 35.53746 3.00606 1.000 34.11684 175 LYS C C 1
ATOM 10404 O O . LYS C 1 175 ? 7.82628 35.38886 4.11419 1.000 32.79630 175 LYS C O 1
ATOM 10423 N N . HIS C 1 176 ? 5.99096 35.71651 2.85730 1.000 32.64023 176 HIS C N 1
ATOM 10424 C CA . HIS C 1 176 ? 5.15310 36.02509 4.01461 1.000 30.54992 176 HIS C CA 1
ATOM 10425 C C . HIS C 1 176 ? 5.00125 34.83501 4.95576 1.000 28.19645 176 HIS C C 1
ATOM 10426 O O . HIS C 1 176 ? 5.05392 35.00427 6.17980 1.000 27.60938 176 HIS C O 1
ATOM 10440 N N . PHE C 1 177 ? 4.80315 33.62569 4.42614 1.000 28.47317 177 PHE C N 1
ATOM 10441 C CA . PHE C 1 177 ? 4.65983 32.47982 5.32074 1.000 28.31841 177 PHE C CA 1
ATOM 10442 C C . PHE C 1 177 ? 5.90316 32.31030 6.18858 1.000 29.26791 177 PHE C C 1
ATOM 10443 O O . PHE C 1 177 ? 5.81427 32.26306 7.41986 1.000 27.43680 177 PHE C O 1
ATOM 10460 N N . ALA C 1 178 ? 7.07991 32.22372 5.56125 1.000 29.66728 178 ALA C N 1
ATOM 10461 C CA . ALA C 1 178 ? 8.30467 32.05417 6.33525 1.000 27.95454 178 ALA C CA 1
ATOM 10462 C C . ALA C 1 178 ? 8.54716 33.23710 7.26358 1.000 26.49435 178 ALA C C 1
ATOM 10463 O O . ALA C 1 178 ? 9.08003 33.06252 8.36654 1.000 26.38227 178 ALA C O 1
ATOM 10470 N N . GLN C 1 179 ? 8.17466 34.44696 6.84289 1.000 28.46182 179 GLN C N 1
ATOM 10471 C CA . GLN C 1 179 ? 8.38100 35.59930 7.71227 1.000 29.61236 179 GLN C CA 1
ATOM 10472 C C . GLN C 1 179 ? 7.51126 35.50608 8.95987 1.000 27.85296 179 GLN C C 1
ATOM 10473 O O . GLN C 1 179 ? 7.97846 35.78721 10.06893 1.000 25.28168 179 GLN C O 1
ATOM 10487 N N . VAL C 1 180 ? 6.24496 35.11408 8.80258 1.000 28.26977 180 VAL C N 1
ATOM 10488 C CA . VAL C 1 180 ? 5.36179 35.01766 9.96109 1.000 27.98787 180 VAL C CA 1
ATOM 10489 C C . VAL C 1 180 ? 5.79743 33.87220 10.86971 1.000 25.98374 180 VAL C C 1
ATOM 10490 O O . VAL C 1 180 ? 5.73668 33.98630 12.09955 1.000 27.85360 180 VAL C O 1
ATOM 10503 N N . VAL C 1 181 ? 6.24711 32.75429 10.29165 1.000 28.88003 181 VAL C N 1
ATOM 10504 C CA . VAL C 1 181 ? 6.83929 31.69330 11.10771 1.000 28.62540 181 VAL C CA 1
ATOM 10505 C C . VAL C 1 181 ? 7.96184 32.26300 11.96829 1.000 29.67063 181 VAL C C 1
ATOM 10506 O O . VAL C 1 181 ? 8.04345 32.00630 13.17558 1.000 28.21883 181 VAL C O 1
ATOM 10519 N N . ARG C 1 182 ? 8.84706 33.05082 11.35361 1.000 30.00757 182 ARG C N 1
ATOM 10520 C CA . ARG C 1 182 ? 9.99757 33.57466 12.08460 1.000 32.72171 182 ARG C CA 1
ATOM 10521 C C . ARG C 1 182 ? 9.57325 34.55596 13.16986 1.000 30.09120 182 ARG C C 1
ATOM 10522 O O . ARG C 1 182 ? 10.14458 34.55689 14.26721 1.000 29.41828 182 ARG C O 1
ATOM 10543 N N . LEU C 1 183 ? 8.58074 35.40261 12.88464 1.000 28.81365 183 LEU C N 1
ATOM 10544 C CA . LEU C 1 183 ? 8.07144 36.30617 13.91082 1.000 31.74543 183 LEU C CA 1
ATOM 10545 C C . LEU C 1 183 ? 7.47205 35.53016 15.07840 1.000 31.95147 183 LEU C C 1
ATOM 10546 O O . LEU C 1 183 ? 7.62671 35.92561 16.23989 1.000 30.68078 183 LEU C O 1
ATOM 10562 N N . ALA C 1 184 ? 6.77428 34.42677 14.78958 1.000 28.44866 184 ALA C N 1
ATOM 10563 C CA . ALA C 1 184 ? 6.14861 33.65067 15.85621 1.000 29.03342 184 ALA C CA 1
ATOM 10564 C C . ALA C 1 184 ? 7.18933 32.88921 16.66957 1.000 27.74992 184 ALA C C 1
ATOM 10565 O O . ALA C 1 184 ? 7.05795 32.76936 17.89246 1.000 32.58555 184 ALA C O 1
ATOM 10572 N N . LYS C 1 185 ? 8.22953 32.36762 16.01159 1.000 31.20731 185 LYS C N 1
ATOM 10573 C CA . LYS C 1 185 ? 9.32996 31.74243 16.74230 1.000 33.53876 185 LYS C CA 1
ATOM 10574 C C . LYS C 1 185 ? 10.04946 32.75661 17.62368 1.000 32.00795 185 LYS C C 1
ATOM 10575 O O . LYS C 1 185 ? 10.43028 32.44968 18.76018 1.000 28.80538 185 LYS C O 1
ATOM 10594 N N . TYR C 1 186 ? 10.25807 33.96847 17.10810 1.000 28.82574 186 TYR C N 1
ATOM 10595 C CA . TYR C 1 186 ? 10.88744 35.01798 17.90244 1.000 27.78666 186 TYR C CA 1
ATOM 10596 C C . TYR C 1 186 ? 10.06810 35.30891 19.15332 1.000 30.33280 186 TYR C C 1
ATOM 10597 O O . TYR C 1 186 ? 10.60300 35.35888 20.26773 1.000 33.94579 186 TYR C O 1
ATOM 10615 N N . TRP C 1 187 ? 8.75965 35.50268 18.98202 1.000 31.84645 187 TRP C N 1
ATOM 10616 C CA . TRP C 1 187 ? 7.85696 35.63646 20.12067 1.000 28.73648 187 TRP C CA 1
ATOM 10617 C C . TRP C 1 187 ? 8.00806 34.47104 21.09302 1.000 30.33084 187 TRP C C 1
ATOM 10618 O O . TRP C 1 187 ? 8.17591 34.67148 22.30222 1.000 27.38115 187 TRP C O 1
ATOM 10639 N N . ALA C 1 188 ? 7.94043 33.23876 20.57999 1.000 31.87650 188 ALA C N 1
ATOM 10640 C CA . ALA C 1 188 ? 7.99836 32.06872 21.45226 1.000 32.80215 188 ALA C CA 1
ATOM 10641 C C . ALA C 1 188 ? 9.29405 32.04218 22.24883 1.000 36.14272 188 ALA C C 1
ATOM 10642 O O . ALA C 1 188 ? 9.29532 31.72682 23.44528 1.000 37.12868 188 ALA C O 1
ATOM 10649 N N . ARG C 1 189 ? 10.40864 32.36987 21.59527 1.000 34.90320 189 ARG C N 1
ATOM 10650 C CA . ARG C 1 189 ? 11.69041 32.45102 22.28374 1.000 37.01406 189 ARG C CA 1
ATOM 10651 C C . ARG C 1 189 ? 11.64547 33.47135 23.41489 1.000 36.41249 189 ARG C C 1
ATOM 10652 O O . ARG C 1 189 ? 12.17210 33.22299 24.50594 1.000 35.78570 189 ARG C O 1
ATOM 10673 N N . LEU C 1 190 ? 11.02374 34.62865 23.17465 1.000 36.37556 190 LEU C N 1
ATOM 10674 C CA . LEU C 1 190 ? 10.88382 35.62193 24.23535 1.000 37.76759 190 LEU C CA 1
ATOM 10675 C C . LEU C 1 190 ? 10.03963 35.07998 25.38249 1.000 37.76341 190 LEU C C 1
ATOM 10676 O O . LEU C 1 190 ? 10.37396 35.27714 26.55710 1.000 33.00978 190 LEU C O 1
ATOM 10692 N N . MET C 1 191 ? 8.94168 34.38833 25.05937 1.000 36.46228 191 MET C N 1
ATOM 10693 C CA . MET C 1 191 ? 8.08672 33.82626 26.09930 1.000 36.55399 191 MET C CA 1
ATOM 10694 C C . MET C 1 191 ? 8.83525 32.79803 26.93844 1.000 36.57344 191 MET C C 1
ATOM 10695 O O . MET C 1 191 ? 8.62022 32.70104 28.15218 1.000 35.55457 191 MET C O 1
ATOM 10709 N N . LYS C 1 192 ? 9.70269 32.00390 26.30781 1.000 41.24452 192 LYS C N 1
ATOM 10710 C CA . LYS C 1 192 ? 10.43836 30.99136 27.05581 1.000 51.49866 192 LYS C CA 1
ATOM 10711 C C . LYS C 1 192 ? 11.39599 31.62515 28.05529 1.000 60.35189 192 LYS C C 1
ATOM 10712 O O . LYS C 1 192 ? 11.63414 31.06099 29.12904 1.000 64.73422 192 LYS C O 1
ATOM 10731 N N . GLN C 1 193 ? 11.95953 32.78585 27.71763 1.000 58.48494 193 GLN C N 1
ATOM 10732 C CA . GLN C 1 193 ? 12.77538 33.51697 28.67840 1.000 67.39205 193 GLN C CA 1
ATOM 10733 C C . GLN C 1 193 ? 11.91635 34.08742 29.79746 1.000 79.71665 193 GLN C C 1
ATOM 10734 O O . GLN C 1 193 ? 12.30112 34.04120 30.97178 1.000 85.22368 193 GLN C O 1
ATOM 10748 N N . GLU C 1 194 ? 10.74416 34.61992 29.44946 1.000 83.53233 194 GLU C N 1
ATOM 10749 C CA . GLU C 1 194 ? 9.90363 35.32990 30.40317 1.000 85.98652 194 GLU C CA 1
ATOM 10750 C C . GLU C 1 194 ? 8.98398 34.41538 31.20641 1.000 89.22974 194 GLU C C 1
ATOM 10751 O O . GLU C 1 194 ? 8.72656 34.70223 32.38072 1.000 98.13840 194 GLU C O 1
ATOM 10763 N N . ARG C 1 195 ? 8.48696 33.31197 30.61887 1.000 78.27416 195 ARG C N 1
ATOM 10764 C CA . ARG C 1 195 ? 7.47353 32.51993 31.30748 1.000 73.65064 195 ARG C CA 1
ATOM 10765 C C . ARG C 1 195 ? 8.03155 31.16297 31.73217 1.000 79.59167 195 ARG C C 1
ATOM 10766 O O . ARG C 1 195 ? 8.77888 30.53242 30.97382 1.000 74.28857 195 ARG C O 1
ATOM 10787 N N . PRO C 1 196 ? 7.66886 30.68474 32.93255 1.000 96.98552 196 PRO C N 1
ATOM 10788 C CA . PRO C 1 196 ? 8.30391 29.47799 33.48728 1.000 101.54995 196 PRO C CA 1
ATOM 10789 C C . PRO C 1 196 ? 7.95854 28.15818 32.80815 1.000 92.60343 196 PRO C C 1
ATOM 10790 O O . PRO C 1 196 ? 8.86338 27.37111 32.51177 1.000 95.03656 196 PRO C O 1
ATOM 10801 N N . ASN C 1 197 ? 6.67486 27.88088 32.57676 1.000 75.79268 197 ASN C N 1
ATOM 10802 C CA . ASN C 1 197 ? 6.25216 26.60375 32.01916 1.000 67.32626 197 ASN C CA 1
ATOM 10803 C C . ASN C 1 197 ? 6.10671 26.63563 30.50307 1.000 58.85616 197 ASN C C 1
ATOM 10804 O O . ASN C 1 197 ? 5.50425 25.72016 29.92765 1.000 53.27978 197 ASN C O 1
ATOM 10815 N N . PHE C 1 198 ? 6.65696 27.64884 29.84304 1.000 59.23154 198 PHE C N 1
ATOM 10816 C CA . PHE C 1 198 ? 6.38386 27.88529 28.43338 1.000 54.36172 198 PHE C CA 1
ATOM 10817 C C . PHE C 1 198 ? 7.34615 27.09813 27.55119 1.000 51.03964 198 PHE C C 1
ATOM 10818 O O . PHE C 1 198 ? 8.56016 27.33091 27.57662 1.000 48.79163 198 PHE C O 1
ATOM 10835 N N . ARG C 1 199 ? 6.79252 26.17872 26.76477 1.000 52.44576 199 ARG C N 1
ATOM 10836 C CA . ARG C 1 199 ? 7.49444 25.51097 25.68074 1.000 51.81450 199 ARG C CA 1
ATOM 10837 C C . ARG C 1 199 ? 6.66132 25.66622 24.41704 1.000 42.39865 199 ARG C C 1
ATOM 10838 O O . ARG C 1 199 ? 5.43257 25.76701 24.47745 1.000 36.81616 199 ARG C O 1
ATOM 10859 N N . PHE C 1 200 ? 7.33009 25.68630 23.26602 1.000 42.75544 200 PHE C N 1
ATOM 10860 C CA . PHE C 1 200 ? 6.60352 25.78238 21.99687 1.000 41.98329 200 PHE C CA 1
ATOM 10861 C C . PHE C 1 200 ? 7.57614 25.38773 20.87997 1.000 37.85395 200 PHE C C 1
ATOM 10862 O O . PHE C 1 200 ? 8.27702 26.23271 20.32284 1.000 36.67137 200 PHE C O 1
ATOM 10879 N N . LYS C 1 201 ? 7.58729 24.09695 20.56488 1.000 41.53330 201 LYS C N 1
ATOM 10880 C CA . LYS C 1 201 ? 8.50276 23.55433 19.57225 1.000 46.82677 201 LYS C CA 1
ATOM 10881 C C . LYS C 1 201 ? 8.33725 24.26055 18.23165 1.000 38.63271 201 LYS C C 1
ATOM 10882 O O . LYS C 1 201 ? 7.22000 24.49924 17.76872 1.000 34.91480 201 LYS C O 1
ATOM 10901 N N . SER C 1 202 ? 9.46949 24.58827 17.59981 1.000 34.17642 202 SER C N 1
ATOM 10902 C CA . SER C 1 202 ? 9.43275 25.34052 16.34839 1.000 36.84508 202 SER C CA 1
ATOM 10903 C C . SER C 1 202 ? 8.63094 24.61234 15.27533 1.000 34.62871 202 SER C C 1
ATOM 10904 O O . SER C 1 202 ? 7.86445 25.23777 14.53361 1.000 33.55100 202 SER C O 1
ATOM 10912 N N . PHE C 1 203 ? 8.79574 23.29158 15.16911 1.000 36.23712 203 PHE C N 1
ATOM 10913 C CA . PHE C 1 203 ? 8.06541 22.53950 14.15049 1.000 38.31627 203 PHE C CA 1
ATOM 10914 C C . PHE C 1 203 ? 6.56055 22.60017 14.38932 1.000 35.37751 203 PHE C C 1
ATOM 10915 O O . PHE C 1 203 ? 5.77982 22.57842 13.43021 1.000 35.14847 203 PHE C O 1
ATOM 10932 N N . MET C 1 204 ? 6.13385 22.69218 15.65222 1.000 37.46368 204 MET C N 1
ATOM 10933 C CA . MET C 1 204 ? 4.71115 22.84222 15.94801 1.000 38.97266 204 MET C CA 1
ATOM 10934 C C . MET C 1 204 ? 4.19991 24.20919 15.51028 1.000 37.21205 204 MET C C 1
ATOM 10935 O O . MET C 1 204 ? 3.12185 24.31904 14.91418 1.000 35.25290 204 MET C O 1
ATOM 10949 N N . ILE C 1 205 ? 4.95281 25.26899 15.82294 1.000 36.99380 205 ILE C N 1
ATOM 10950 C CA . ILE C 1 205 ? 4.60439 26.60185 15.33656 1.000 36.58681 205 ILE C CA 1
ATOM 10951 C C . ILE C 1 205 ? 4.42245 26.57209 13.82628 1.000 32.83047 205 ILE C C 1
ATOM 10952 O O . ILE C 1 205 ? 3.46217 27.13559 13.28679 1.000 29.27546 205 ILE C O 1
ATOM 10968 N N . GLU C 1 206 ? 5.33995 25.90347 13.12131 1.000 32.86712 206 GLU C N 1
ATOM 10969 C CA . GLU C 1 206 ? 5.27081 25.84962 11.66522 1.000 34.16431 206 GLU C CA 1
ATOM 10970 C C . GLU C 1 206 ? 4.03770 25.09212 11.19118 1.000 30.04694 206 GLU C C 1
ATOM 10971 O O . GLU C 1 206 ? 3.40893 25.47856 10.19893 1.000 30.51154 206 GLU C O 1
ATOM 10983 N N . LEU C 1 207 ? 3.68085 24.00655 11.87849 1.000 32.51405 207 LEU C N 1
ATOM 10984 C CA . LEU C 1 207 ? 2.52071 23.22517 11.46401 1.000 33.83674 207 LEU C CA 1
ATOM 10985 C C . LEU C 1 207 ? 1.22325 23.97148 11.74725 1.000 34.66253 207 LEU C C 1
ATOM 10986 O O . LEU C 1 207 ? 0.29473 23.94446 10.93030 1.000 37.60375 207 LEU C O 1
ATOM 11002 N N . ILE C 1 208 ? 1.13686 24.64652 12.89450 1.000 35.37515 208 ILE C N 1
ATOM 11003 C CA . ILE C 1 208 ? -0.05003 25.44580 13.18429 1.000 33.01126 208 ILE C CA 1
ATOM 11004 C C . ILE C 1 208 ? -0.23177 26.51469 12.11423 1.000 30.87199 208 ILE C C 1
ATOM 11005 O O . ILE C 1 208 ? -1.32512 26.69044 11.56694 1.000 30.02508 208 ILE C O 1
ATOM 11021 N N . LEU C 1 209 ? 0.84416 27.23328 11.78523 1.000 33.02095 209 LEU C N 1
ATOM 11022 C CA . LEU C 1 209 ? 0.74675 28.27227 10.76533 1.000 28.90280 209 LEU C CA 1
ATOM 11023 C C . LEU C 1 209 ? 0.47910 27.68986 9.38240 1.000 31.32896 209 LEU C C 1
ATOM 11024 O O . LEU C 1 209 ? -0.23091 28.30707 8.58149 1.000 29.68022 209 LEU C O 1
ATOM 11040 N N . ALA C 1 210 ? 1.02621 26.51111 9.08030 1.000 29.87900 210 ALA C N 1
ATOM 11041 C CA . ALA C 1 210 ? 0.71715 25.87432 7.80488 1.000 29.99354 210 ALA C CA 1
ATOM 11042 C C . ALA C 1 210 ? -0.77225 25.57476 7.69163 1.000 31.18578 210 ALA C C 1
ATOM 11043 O O . ALA C 1 210 ? -1.36256 25.71018 6.61264 1.000 28.60701 210 ALA C O 1
ATOM 11050 N N . LYS C 1 211 ? -1.39737 25.16681 8.79969 1.000 33.04534 211 LYS C N 1
ATOM 11051 C CA . LYS C 1 211 ? -2.83017 24.89059 8.78578 1.000 33.67863 211 LYS C CA 1
ATOM 11052 C C . LYS C 1 211 ? -3.63489 26.16784 8.57994 1.000 35.24491 211 LYS C C 1
ATOM 11053 O O . LYS C 1 211 ? -4.59839 26.18559 7.80237 1.000 36.73306 211 LYS C O 1
ATOM 11072 N N . LEU C 1 212 ? -3.26866 27.24103 9.28004 1.000 32.58237 212 LEU C N 1
ATOM 11073 C CA . LEU C 1 212 ? -3.94355 28.51622 9.07343 1.000 33.14822 212 LEU C CA 1
ATOM 11074 C C . LEU C 1 212 ? -3.83333 28.95540 7.61824 1.000 34.83974 212 LEU C C 1
ATOM 11075 O O . LEU C 1 212 ? -4.82026 29.38178 7.00979 1.000 34.69242 212 LEU C O 1
ATOM 11091 N N . LEU C 1 213 ? -2.63446 28.84901 7.03826 1.000 33.70582 213 LEU C N 1
ATOM 11092 C CA . LEU C 1 213 ? -2.46177 29.20423 5.63291 1.000 36.46270 213 LEU C CA 1
ATOM 11093 C C . LEU C 1 213 ? -3.34814 28.34374 4.74027 1.000 35.24336 213 LEU C C 1
ATOM 11094 O O . LEU C 1 213 ? -4.07239 28.85985 3.88029 1.000 36.73392 213 LEU C O 1
ATOM 11110 N N . ASP C 1 214 ? -3.29222 27.02123 4.92311 1.000 33.01666 214 ASP C N 1
ATOM 11111 C CA . ASP C 1 214 ? -4.16661 26.12889 4.16856 1.000 37.74609 214 ASP C CA 1
ATOM 11112 C C . ASP C 1 214 ? -5.62688 26.54075 4.30603 1.000 37.37919 214 ASP C C 1
ATOM 11113 O O . ASP C 1 214 ? -6.41000 26.40587 3.36010 1.000 39.34350 214 ASP C O 1
ATOM 11122 N N . ASN C 1 215 ? -6.01061 27.04260 5.48300 1.000 38.02843 215 ASN C N 1
ATOM 11123 C CA . ASN C 1 215 ? -7.38541 27.45223 5.73706 1.000 41.28428 215 ASN C CA 1
ATOM 11124 C C . ASN C 1 215 ? -7.73288 28.80733 5.13257 1.000 39.20947 215 ASN C C 1
ATOM 11125 O O . ASN C 1 215 ? -8.89700 29.21368 5.20554 1.000 40.71333 215 ASN C O 1
ATOM 11136 N N . GLY C 1 216 ? -6.76720 29.51953 4.56043 1.000 39.77218 216 GLY C N 1
ATOM 11137 C CA . GLY C 1 216 ? -7.03584 30.78643 3.91515 1.000 40.02189 216 GLY C CA 1
ATOM 11138 C C . GLY C 1 216 ? -6.73143 32.02727 4.72569 1.000 37.72549 216 GLY C C 1
ATOM 11139 O O . GLY C 1 216 ? -7.13891 33.12065 4.31911 1.000 37.02932 216 GLY C O 1
ATOM 11143 N N . VAL C 1 217 ? -6.04030 31.89974 5.86029 1.000 39.58428 217 VAL C N 1
ATOM 11144 C CA . VAL C 1 217 ? -5.59662 33.08294 6.58632 1.000 39.57044 217 VAL C CA 1
ATOM 11145 C C . VAL C 1 217 ? -4.65160 33.89052 5.70399 1.000 35.55211 217 VAL C C 1
ATOM 11146 O O . VAL C 1 217 ? -3.83069 33.33481 4.96310 1.000 32.49530 217 VAL C O 1
ATOM 11159 N N . ASP C 1 218 ? -4.77351 35.21400 5.77287 1.000 35.24032 218 ASP C N 1
ATOM 11160 C CA . ASP C 1 218 ? -3.97854 36.12192 4.95070 1.000 35.57613 218 ASP C CA 1
ATOM 11161 C C . ASP C 1 218 ? -2.67444 36.42783 5.67914 1.000 35.49497 218 ASP C C 1
ATOM 11162 O O . ASP C 1 218 ? -2.68198 37.06604 6.73612 1.000 36.66855 218 ASP C O 1
ATOM 11171 N N . PHE C 1 219 ? -1.55445 35.98097 5.11721 1.000 34.31456 219 PHE C N 1
ATOM 11172 C CA . PHE C 1 219 ? -0.25012 36.21615 5.72228 1.000 35.71375 219 PHE C CA 1
ATOM 11173 C C . PHE C 1 219 ? 0.42420 37.49044 5.22947 1.000 35.26369 219 PHE C C 1
ATOM 11174 O O . PHE C 1 219 ? 1.53771 37.78877 5.67284 1.000 34.21752 219 PHE C O 1
ATOM 11191 N N . SER C 1 220 ? -0.21191 38.25133 4.33908 1.000 32.23296 220 SER C N 1
ATOM 11192 C CA . SER C 1 220 ? 0.44446 39.40633 3.73568 1.000 37.03735 220 SER C CA 1
ATOM 11193 C C . SER C 1 220 ? 0.39614 40.65286 4.61439 1.000 35.57169 220 SER C C 1
ATOM 11194 O O . SER C 1 220 ? 0.99667 41.67041 4.24793 1.000 35.62239 220 SER C O 1
ATOM 11202 N N . ASN C 1 221 ? -0.29664 40.60212 5.75165 1.000 35.85965 221 ASN C N 1
ATOM 11203 C CA . ASN C 1 221 ? -0.28129 41.67000 6.75109 1.000 36.43953 221 ASN C CA 1
ATOM 11204 C C . ASN C 1 221 ? 0.10978 41.03188 8.07768 1.000 35.06345 221 ASN C C 1
ATOM 11205 O O . ASN C 1 221 ? -0.65023 40.22867 8.62905 1.000 32.13861 221 ASN C O 1
ATOM 11216 N N . TYR C 1 222 ? 1.28344 41.38807 8.59185 1.000 34.90045 222 TYR C N 1
ATOM 11217 C CA . TYR C 1 222 ? 1.87524 40.62082 9.68094 1.000 33.26731 222 TYR C CA 1
ATOM 11218 C C . TYR C 1 222 ? 1.13134 40.81436 10.99669 1.000 30.35571 222 TYR C C 1
ATOM 11219 O O . TYR C 1 222 ? 0.90758 39.82892 11.70846 1.000 31.82715 222 TYR C O 1
ATOM 11237 N N . PRO C 1 223 ? 0.73169 42.03293 11.37310 1.000 28.19922 223 PRO C N 1
ATOM 11238 C CA . PRO C 1 223 ? -0.11268 42.15215 12.57380 1.000 31.05211 223 PRO C CA 1
ATOM 11239 C C . PRO C 1 223 ? -1.33870 41.25081 12.53741 1.000 34.52281 223 PRO C C 1
ATOM 11240 O O . PRO C 1 223 ? -1.64525 40.59027 13.53882 1.000 34.23402 223 PRO C O 1
ATOM 11251 N N . GLU C 1 224 ? -2.03997 41.18804 11.40213 1.000 32.56761 224 GLU C N 1
ATOM 11252 C CA . GLU C 1 224 ? -3.24657 40.37038 11.33124 1.000 32.71566 224 GLU C CA 1
ATOM 11253 C C . GLU C 1 224 ? -2.91222 38.88348 11.27722 1.000 31.76256 224 GLU C C 1
ATOM 11254 O O . GLU C 1 224 ? -3.62888 38.06375 11.86175 1.000 28.20840 224 GLU C O 1
ATOM 11266 N N . ALA C 1 225 ? -1.83656 38.51069 10.57673 1.000 30.57962 225 ALA C N 1
ATOM 11267 C CA . ALA C 1 225 ? -1.44482 37.10412 10.54249 1.000 36.22076 225 ALA C CA 1
ATOM 11268 C C . ALA C 1 225 ? -1.05030 36.61388 11.93060 1.000 33.90827 225 ALA C C 1
ATOM 11269 O O . ALA C 1 225 ? -1.40231 35.49729 12.32718 1.000 31.27319 225 ALA C O 1
ATOM 11276 N N . LEU C 1 226 ? -0.31486 37.43460 12.68533 1.000 35.55104 226 LEU C N 1
ATOM 11277 C CA . LEU C 1 226 ? 0.01129 37.06957 14.05991 1.000 34.41527 226 LEU C CA 1
ATOM 11278 C C . LEU C 1 226 ? -1.24660 36.98564 14.91589 1.000 32.24729 226 LEU C C 1
ATOM 11279 O O . LEU C 1 226 ? -1.36462 36.10615 15.77858 1.000 30.32694 226 LEU C O 1
ATOM 11295 N N . GLN C 1 227 ? -2.20053 37.89290 14.69248 1.000 30.74155 227 GLN C N 1
ATOM 11296 C CA . GLN C 1 227 ? -3.45307 37.83985 15.44095 1.000 33.66773 227 GLN C CA 1
ATOM 11297 C C . GLN C 1 227 ? -4.22584 36.56177 15.13416 1.000 32.79791 227 GLN C C 1
ATOM 11298 O O . GLN C 1 227 ? -4.81131 35.95302 16.03724 1.000 32.38401 227 GLN C O 1
ATOM 11312 N N . ALA C 1 228 ? -4.23836 36.13189 13.86895 1.000 33.32828 228 ALA C N 1
ATOM 11313 C CA . ALA C 1 228 ? -4.88859 34.86643 13.53861 1.000 34.55755 228 ALA C CA 1
ATOM 11314 C C . ALA C 1 228 ? -4.24590 33.71185 14.29628 1.000 35.71825 228 ALA C C 1
ATOM 11315 O O . ALA C 1 228 ? -4.93782 32.80755 14.77813 1.000 38.79472 228 ALA C O 1
ATOM 11322 N N . PHE C 1 229 ? -2.91701 33.72903 14.40567 1.000 34.40583 229 PHE C N 1
ATOM 11323 C CA . PHE C 1 229 ? -2.19242 32.68749 15.12637 1.000 33.16869 229 PHE C CA 1
ATOM 11324 C C . PHE C 1 229 ? -2.52799 32.71122 16.61408 1.000 35.13452 229 PHE C C 1
ATOM 11325 O O . PHE C 1 229 ? -2.92666 31.68903 17.18710 1.000 31.56616 229 PHE C O 1
ATOM 11342 N N . PHE C 1 230 ? -2.38594 33.87233 17.25759 1.000 33.49324 230 PHE C N 1
ATOM 11343 C CA . PHE C 1 230 ? -2.74368 33.97549 18.66941 1.000 34.54024 230 PHE C CA 1
ATOM 11344 C C . PHE C 1 230 ? -4.21901 33.65807 18.89394 1.000 36.09209 230 PHE C C 1
ATOM 11345 O O . PHE C 1 230 ? -4.57256 32.95846 19.85169 1.000 36.28594 230 PHE C O 1
ATOM 11362 N N . SER C 1 231 ? -5.09745 34.17573 18.02946 1.000 35.29550 231 SER C N 1
ATOM 11363 C CA . SER C 1 231 ? -6.52556 33.90872 18.18110 1.000 34.17599 231 SER C CA 1
ATOM 11364 C C . SER C 1 231 ? -6.81821 32.41751 18.10110 1.000 35.14327 231 SER C C 1
ATOM 11365 O O . SER C 1 231 ? -7.63490 31.89445 18.87000 1.000 37.44199 231 SER C O 1
ATOM 11373 N N . TYR C 1 232 ? -6.17075 31.71880 17.16632 1.000 34.70519 232 TYR C N 1
ATOM 11374 C CA . TYR C 1 232 ? -6.37208 30.27973 17.04524 1.000 34.29080 232 TYR C CA 1
ATOM 11375 C C . TYR C 1 232 ? -5.96543 29.56553 18.32651 1.000 36.85750 232 TYR C C 1
ATOM 11376 O O . TYR C 1 232 ? -6.69918 28.71005 18.83577 1.000 37.91035 232 TYR C O 1
ATOM 11394 N N . LEU C 1 233 ? -4.78342 29.89694 18.85429 1.000 34.27642 233 LEU C N 1
ATOM 11395 C CA . LEU C 1 233 ? -4.31835 29.26825 20.08547 1.000 34.51874 233 LEU C CA 1
ATOM 11396 C C . LEU C 1 233 ? -5.31668 29.47952 21.21337 1.000 36.84107 233 LEU C C 1
ATOM 11397 O O . LEU C 1 233 ? -5.65151 28.54145 21.94867 1.000 34.36105 233 LEU C O 1
ATOM 11413 N N . VAL C 1 234 ? -5.82162 30.70548 21.34679 1.000 38.48348 234 VAL C N 1
ATOM 11414 C CA . VAL C 1 234 ? -6.68380 31.04905 22.47068 1.000 36.68753 234 VAL C CA 1
ATOM 11415 C C . VAL C 1 234 ? -8.05024 30.38394 22.33762 1.000 41.08800 234 VAL C C 1
ATOM 11416 O O . VAL C 1 234 ? -8.61095 29.89228 23.32562 1.000 39.01614 234 VAL C O 1
ATOM 11429 N N . SER C 1 235 ? -8.60931 30.34527 21.12627 1.000 40.58774 235 SER C N 1
ATOM 11430 C CA . SER C 1 235 ? -9.98040 29.86242 20.98414 1.000 41.58267 235 SER C CA 1
ATOM 11431 C C . SER C 1 235 ? -10.06699 28.34047 20.89592 1.000 42.17875 235 SER C C 1
ATOM 11432 O O . SER C 1 235 ? -11.06836 27.76424 21.33387 1.000 44.81432 235 SER C O 1
ATOM 11440 N N . THR C 1 236 ? -9.05950 27.66693 20.33567 1.000 42.09992 236 THR C N 1
ATOM 11441 C CA . THR C 1 236 ? -9.05298 26.20924 20.37507 1.000 43.25010 236 THR C CA 1
ATOM 11442 C C . THR C 1 236 ? -8.42694 25.66527 21.65214 1.000 41.15990 236 THR C C 1
ATOM 11443 O O . THR C 1 236 ? -8.68970 24.51338 22.01529 1.000 42.62407 236 THR C O 1
ATOM 11454 N N . GLU C 1 237 ? -7.60923 26.46361 22.33878 1.000 41.46311 237 GLU C N 1
ATOM 11455 C CA . GLU C 1 237 ? -6.90371 26.01703 23.53834 1.000 47.01875 237 GLU C CA 1
ATOM 11456 C C . GLU C 1 237 ? -6.03899 24.79305 23.24670 1.000 44.90697 237 GLU C C 1
ATOM 11457 O O . GLU C 1 237 ? -5.76300 23.98516 24.13634 1.000 44.13407 237 GLU C O 1
ATOM 11469 N N . LEU C 1 238 ? -5.60835 24.65515 21.99071 1.000 45.56371 238 LEU C N 1
ATOM 11470 C CA . LEU C 1 238 ? -4.74793 23.56933 21.52735 1.000 43.98790 238 LEU C CA 1
ATOM 11471 C C . LEU C 1 238 ? -5.42589 22.20813 21.60803 1.000 45.81704 238 LEU C C 1
ATOM 11472 O O . LEU C 1 238 ? -4.74872 21.17486 21.63475 1.000 45.05005 238 LEU C O 1
ATOM 11488 N N . ARG C 1 239 ? -6.75643 22.18527 21.61871 1.000 41.52041 239 ARG C N 1
ATOM 11489 C CA . ARG C 1 239 ? -7.52242 20.95065 21.68246 1.000 46.91056 239 ARG C CA 1
ATOM 11490 C C . ARG C 1 239 ? -8.10712 20.54575 20.33733 1.000 46.11420 239 ARG C C 1
ATOM 11491 O O . ARG C 1 239 ? -8.74259 19.49031 20.24793 1.000 44.12952 239 ARG C O 1
ATOM 11512 N N . GLU C 1 240 ? -7.92140 21.35312 19.29708 1.000 53.66876 240 GLU C N 1
ATOM 11513 C CA . GLU C 1 240 ? -8.32080 20.97139 17.95023 1.000 54.84151 240 GLU C CA 1
ATOM 11514 C C . GLU C 1 240 ? -7.19220 20.16217 17.32248 1.000 52.56895 240 GLU C C 1
ATOM 11515 O O . GLU C 1 240 ? -6.04816 20.62678 17.25160 1.000 48.14371 240 GLU C O 1
ATOM 11527 N N . ARG C 1 241 ? -7.51702 18.95383 16.87948 1.000 47.42335 241 ARG C N 1
ATOM 11528 C CA . ARG C 1 241 ? -6.54022 18.09062 16.23420 1.000 47.55792 241 ARG C CA 1
ATOM 11529 C C . ARG C 1 241 ? -6.15196 18.66449 14.87817 1.000 41.91491 241 ARG C C 1
ATOM 11530 O O . ARG C 1 241 ? -7.01658 19.06143 14.09132 1.000 41.83526 241 ARG C O 1
ATOM 11551 N N . ILE C 1 242 ? -4.85138 18.72318 14.60550 1.000 40.77756 242 ILE C N 1
ATOM 11552 C CA . ILE C 1 242 ? -4.34068 19.26283 13.35025 1.000 39.76755 242 ILE C CA 1
ATOM 11553 C C . ILE C 1 242 ? -3.80020 18.10869 12.51912 1.000 38.54435 242 ILE C C 1
ATOM 11554 O O . ILE C 1 242 ? -2.90012 17.37964 12.95673 1.000 38.63820 242 ILE C O 1
ATOM 11570 N N . VAL C 1 243 ? -4.35096 17.95123 11.31890 1.000 35.58569 243 VAL C N 1
ATOM 11571 C CA . VAL C 1 243 ? -3.99890 16.86800 10.41119 1.000 39.01430 243 VAL C CA 1
ATOM 11572 C C . VAL C 1 243 ? -3.85892 17.44718 9.01171 1.000 37.20165 243 VAL C C 1
ATOM 11573 O O . VAL C 1 243 ? -4.64008 18.31550 8.60821 1.000 38.95182 243 VAL C O 1
ATOM 11586 N N . PHE C 1 244 ? -2.85963 16.97207 8.27542 1.000 37.51380 244 PHE C N 1
ATOM 11587 C CA . PHE C 1 244 ? -2.65484 17.35402 6.88732 1.000 37.35041 244 PHE C CA 1
ATOM 11588 C C . PHE C 1 244 ? -2.77527 16.11907 6.00553 1.000 37.76529 244 PHE C C 1
ATOM 11589 O O . PHE C 1 244 ? -2.49520 14.99711 6.44008 1.000 36.47675 244 PHE C O 1
ATOM 11606 N N . GLU C 1 245 ? -3.19656 16.33183 4.75965 1.000 37.35525 245 GLU C N 1
ATOM 11607 C CA . GLU C 1 245 ? -3.40366 15.24390 3.81336 1.000 39.28338 245 GLU C CA 1
ATOM 11608 C C . GLU C 1 245 ? -2.42478 15.30439 2.64446 1.000 41.81854 245 GLU C C 1
ATOM 11609 O O . GLU C 1 245 ? -2.69431 14.73860 1.58066 1.000 42.12920 245 GLU C O 1
ATOM 11621 N N . ASP C 1 246 ? -1.28172 15.96875 2.83095 1.000 42.04187 246 ASP C N 1
ATOM 11622 C CA . ASP C 1 246 ? -0.27153 16.01993 1.77854 1.000 43.73780 246 ASP C CA 1
ATOM 11623 C C . ASP C 1 246 ? 0.15436 14.62030 1.34646 1.000 41.53717 246 ASP C C 1
ATOM 11624 O O . ASP C 1 246 ? 0.30189 14.34953 0.14902 1.000 41.29389 246 ASP C O 1
ATOM 11633 N N . ASN C 1 247 ? 0.34635 13.71294 2.30675 1.000 43.29334 247 ASN C N 1
ATOM 11634 C CA . ASN C 1 247 ? 0.94101 12.41231 2.03726 1.000 43.53544 247 ASN C CA 1
ATOM 11635 C C . ASN C 1 247 ? 0.03353 11.22717 2.32809 1.000 47.69790 247 ASN C C 1
ATOM 11636 O O . ASN C 1 247 ? 0.33742 10.11968 1.87104 1.000 52.25847 247 ASN C O 1
ATOM 11647 N N . TYR C 1 248 ? -1.05078 11.41468 3.06874 1.000 45.13135 248 TYR C N 1
ATOM 11648 C CA . TYR C 1 248 ? -1.99017 10.34262 3.35950 1.000 41.65371 248 TYR C CA 1
ATOM 11649 C C . TYR C 1 248 ? -3.35767 10.96339 3.58306 1.000 45.70949 248 TYR C C 1
ATOM 11650 O O . TYR C 1 248 ? -3.45838 12.16045 3.87318 1.000 45.77754 248 TYR C O 1
ATOM 11668 N N . PRO C 1 249 ? -4.42820 10.18903 3.44253 1.000 44.42511 249 PRO C N 1
ATOM 11669 C CA . PRO C 1 249 ? -5.75713 10.71274 3.77402 1.000 46.33989 249 PRO C CA 1
ATOM 11670 C C . PRO C 1 249 ? -6.01353 10.68746 5.27310 1.000 45.05916 249 PRO C C 1
ATOM 11671 O O . PRO C 1 249 ? -5.46307 9.86867 6.01420 1.000 38.88310 249 PRO C O 1
ATOM 11682 N N . ALA C 1 250 ? -6.87043 11.61185 5.71715 1.000 48.32240 250 ALA C N 1
ATOM 11683 C CA . ALA C 1 250 ? -7.15740 11.72620 7.14287 1.000 48.30113 250 ALA C CA 1
ATOM 11684 C C . ALA C 1 250 ? -7.74236 10.44366 7.71767 1.000 47.83366 250 ALA C C 1
ATOM 11685 O O . ALA C 1 250 ? -7.72903 10.26367 8.94034 1.000 46.72636 250 ALA C O 1
ATOM 11692 N N . SER C 1 251 ? -8.25310 9.54915 6.86881 1.000 46.30640 251 SER C N 1
ATOM 11693 C CA . SER C 1 251 ? -8.76037 8.27182 7.35191 1.000 51.77692 251 SER C CA 1
ATOM 11694 C C . SER C 1 251 ? -7.67320 7.43342 8.01129 1.000 54.21622 251 SER C C 1
ATOM 11695 O O . SER C 1 251 ? -7.98721 6.58510 8.85345 1.000 57.43664 251 SER C O 1
ATOM 11703 N N . LYS C 1 252 ? -6.40558 7.65168 7.65321 1.000 50.60900 252 LYS C N 1
ATOM 11704 C CA . LYS C 1 252 ? -5.31373 6.87043 8.22069 1.000 55.61111 252 LYS C CA 1
ATOM 11705 C C . LYS C 1 252 ? -4.99680 7.25269 9.66067 1.000 58.03953 252 LYS C C 1
ATOM 11706 O O . LYS C 1 252 ? -4.25347 6.52212 10.32428 1.000 58.14481 252 LYS C O 1
ATOM 11725 N N . ILE C 1 253 ? -5.52446 8.37125 10.15522 1.000 59.20268 253 ILE C N 1
ATOM 11726 C CA . ILE C 1 253 ? -5.25181 8.78596 11.52712 1.000 64.14342 253 ILE C CA 1
ATOM 11727 C C . ILE C 1 253 ? -6.02866 7.88442 12.47585 1.000 74.78786 253 ILE C C 1
ATOM 11728 O O . ILE C 1 253 ? -7.26053 7.79613 12.40350 1.000 76.52795 253 ILE C O 1
ATOM 11744 N N . GLY C 1 254 ? -5.31363 7.20709 13.36395 1.000 84.04809 254 GLY C N 1
ATOM 11745 C CA . GLY C 1 254 ? -5.94878 6.43884 14.41167 1.000 90.40422 254 GLY C CA 1
ATOM 11746 C C . GLY C 1 254 ? -6.26251 7.30801 15.61602 1.000 90.97929 254 GLY C C 1
ATOM 11747 O O . GLY C 1 254 ? -5.62781 8.33242 15.84831 1.000 90.15989 254 GLY C O 1
ATOM 11751 N N . THR C 1 255 ? -7.26358 6.88955 16.38463 1.000 92.44077 255 THR C N 1
ATOM 11752 C CA . THR C 1 255 ? -7.66071 7.67311 17.54525 1.000 89.31485 255 THR C CA 1
ATOM 11753 C C . THR C 1 255 ? -6.50750 7.75978 18.53769 1.000 84.69800 255 THR C C 1
ATOM 11754 O O . THR C 1 255 ? -5.78786 6.78415 18.76982 1.000 86.44493 255 THR C O 1
ATOM 11765 N N . LEU C 1 256 ? -6.32766 8.94581 19.11295 1.000 76.50546 256 LEU C N 1
ATOM 11766 C CA . LEU C 1 256 ? -5.27312 9.20149 20.08040 1.000 72.53740 256 LEU C CA 1
ATOM 11767 C C . LEU C 1 256 ? -5.87490 9.82022 21.33266 1.000 65.93561 256 LEU C C 1
ATOM 11768 O O . LEU C 1 256 ? -6.90478 10.49802 21.27689 1.000 65.09179 256 LEU C O 1
ATOM 11784 N N . SER C 1 257 ? -5.21686 9.58367 22.46388 1.000 61.94093 257 SER C N 1
ATOM 11785 C CA . SER C 1 257 ? -5.63095 10.15155 23.73686 1.000 59.73963 257 SER C CA 1
ATOM 11786 C C . SER C 1 257 ? -4.78315 11.34603 24.15252 1.000 57.99178 257 SER C C 1
ATOM 11787 O O . SER C 1 257 ? -5.05739 11.94816 25.19459 1.000 57.71491 257 SER C O 1
ATOM 11795 N N . ASP C 1 258 ? -3.76917 11.70607 23.36761 1.000 56.86082 258 ASP C N 1
ATOM 11796 C CA . ASP C 1 258 ? -2.89897 12.81297 23.73827 1.000 54.22046 258 ASP C CA 1
ATOM 11797 C C . ASP C 1 258 ? -3.69569 14.10595 23.87030 1.000 53.33489 258 ASP C C 1
ATOM 11798 O O . ASP C 1 258 ? -4.67022 14.34517 23.15086 1.000 51.06941 258 ASP C O 1
ATOM 11807 N N . LEU C 1 259 ? -3.25539 14.95159 24.80159 1.000 56.57036 259 LEU C N 1
ATOM 11808 C CA . LEU C 1 259 ? -3.95209 16.20365 25.07416 1.000 58.06922 259 LEU C CA 1
ATOM 11809 C C . LEU C 1 259 ? -3.87493 17.15490 23.88574 1.000 53.05245 259 LEU C C 1
ATOM 11810 O O . LEU C 1 259 ? -4.87987 17.76358 23.50038 1.000 48.60960 259 LEU C O 1
ATOM 11826 N N . VAL C 1 260 ? -2.68678 17.31803 23.30810 1.000 51.59380 260 VAL C N 1
ATOM 11827 C CA . VAL C 1 260 ? -2.49267 18.11959 22.10570 1.000 50.33095 260 VAL C CA 1
ATOM 11828 C C . VAL C 1 260 ? -2.11378 17.17331 20.97808 1.000 44.81809 260 VAL C C 1
ATOM 11829 O O . VAL C 1 260 ? -1.23289 16.32018 21.14526 1.000 43.07558 260 VAL C O 1
ATOM 11842 N N . GLN C 1 261 ? -2.77301 17.32471 19.83298 1.000 44.86389 261 GLN C N 1
ATOM 11843 C CA . GLN C 1 261 ? -2.59746 16.42036 18.69904 1.000 47.45377 261 GLN C CA 1
ATOM 11844 C C . GLN C 1 261 ? -2.32788 17.25393 17.45225 1.000 40.34063 261 GLN C C 1
ATOM 11845 O O . GLN C 1 261 ? -3.23733 17.86629 16.88303 1.000 36.16528 261 GLN C O 1
ATOM 11859 N N . ILE C 1 262 ? -1.06361 17.28570 17.04946 1.000 41.67746 262 ILE C N 1
ATOM 11860 C CA . ILE C 1 262 ? -0.62043 17.93183 15.82065 1.000 41.06970 262 ILE C CA 1
ATOM 11861 C C . ILE C 1 262 ? 0.18401 16.86374 15.09252 1.000 39.25141 262 ILE C C 1
ATOM 11862 O O . ILE C 1 262 ? 1.32662 16.57286 15.46538 1.000 36.73178 262 ILE C O 1
ATOM 11878 N N . ILE C 1 263 ? -0.41318 16.26270 14.07049 1.000 39.19184 263 ILE C N 1
ATOM 11879 C CA . ILE C 1 263 ? 0.07761 15.00848 13.51813 1.000 40.20030 263 ILE C CA 1
ATOM 11880 C C . ILE C 1 263 ? 1.09526 15.28824 12.42371 1.000 38.81210 263 ILE C C 1
ATOM 11881 O O . ILE C 1 263 ? 0.84239 16.07498 11.50229 1.000 35.97411 263 ILE C O 1
ATOM 11897 N N . ASP C 1 264 ? 2.24866 14.64027 12.53611 1.000 37.13976 264 ASP C N 1
ATOM 11898 C CA . ASP C 1 264 ? 3.29744 14.60329 11.52813 1.000 40.04330 264 ASP C CA 1
ATOM 11899 C C . ASP C 1 264 ? 2.69780 14.40259 10.14168 1.000 36.32849 264 ASP C C 1
ATOM 11900 O O . ASP C 1 264 ? 2.05732 13.37517 9.89183 1.000 34.37620 264 ASP C O 1
ATOM 11909 N N . PRO C 1 265 ? 2.86742 15.35971 9.21894 1.000 38.10226 265 PRO C N 1
ATOM 11910 C CA . PRO C 1 265 ? 2.32644 15.17719 7.85973 1.000 37.70745 265 PRO C CA 1
ATOM 11911 C C . PRO C 1 265 ? 2.89827 13.98191 7.11530 1.000 37.58285 265 PRO C C 1
ATOM 11912 O O . PRO C 1 265 ? 2.33030 13.59464 6.08576 1.000 37.39023 265 PRO C O 1
ATOM 11923 N N . VAL C 1 266 ? 3.99063 13.39092 7.59183 1.000 37.36587 266 VAL C N 1
ATOM 11924 C CA . VAL C 1 266 ? 4.56868 12.22316 6.93592 1.000 39.54539 266 VAL C CA 1
ATOM 11925 C C . VAL C 1 266 ? 4.01310 10.93102 7.51733 1.000 42.29443 266 VAL C C 1
ATOM 11926 O O . VAL C 1 266 ? 3.78273 9.96413 6.78695 1.000 45.08257 266 VAL C O 1
ATOM 11939 N N . ASN C 1 267 ? 3.79445 10.89232 8.82625 1.000 40.83991 267 ASN C N 1
ATOM 11940 C CA . ASN C 1 267 ? 3.50852 9.64795 9.54079 1.000 43.50343 267 ASN C CA 1
ATOM 11941 C C . ASN C 1 267 ? 2.24224 9.81441 10.36542 1.000 43.80435 267 ASN C C 1
ATOM 11942 O O . ASN C 1 267 ? 2.25048 10.57045 11.35917 1.000 40.07592 267 ASN C O 1
ATOM 11953 N N . PRO C 1 268 ? 1.15130 9.12183 10.01796 1.000 45.66260 268 PRO C N 1
ATOM 11954 C CA . PRO C 1 268 ? -0.14238 9.40646 10.66318 1.000 48.61109 268 PRO C CA 1
ATOM 11955 C C . PRO C 1 268 ? -0.22528 9.02430 12.13585 1.000 49.13151 268 PRO C C 1
ATOM 11956 O O . PRO C 1 268 ? -1.17826 9.45093 12.80059 1.000 51.52869 268 PRO C O 1
ATOM 11967 N N . VAL C 1 269 ? 0.71891 8.24790 12.67489 1.000 49.56430 269 VAL C N 1
ATOM 11968 C CA . VAL C 1 269 ? 0.67024 7.87186 14.08430 1.000 53.80442 269 VAL C CA 1
ATOM 11969 C C . VAL C 1 269 ? 1.67766 8.63696 14.93322 1.000 49.08401 269 VAL C C 1
ATOM 11970 O O . VAL C 1 269 ? 1.76224 8.39184 16.14471 1.000 46.13282 269 VAL C O 1
ATOM 11983 N N . ASN C 1 270 ? 2.43892 9.55776 14.34373 1.000 51.31002 270 ASN C N 1
ATOM 11984 C CA . ASN C 1 270 ? 3.45285 10.31875 15.07222 1.000 48.77705 270 ASN C CA 1
ATOM 11985 C C . ASN C 1 270 ? 2.88467 11.69180 15.41669 1.000 42.19791 270 ASN C C 1
ATOM 11986 O O . ASN C 1 270 ? 2.79196 12.57270 14.55716 1.000 39.95349 270 ASN C O 1
ATOM 11997 N N . ASN C 1 271 ? 2.52538 11.87802 16.68374 1.000 40.80874 271 ASN C N 1
ATOM 11998 C CA . ASN C 1 271 ? 1.99733 13.14821 17.16881 1.000 42.82629 271 ASN C CA 1
ATOM 11999 C C . ASN C 1 271 ? 3.16111 14.03463 17.60275 1.000 40.98587 271 ASN C C 1
ATOM 12000 O O . ASN C 1 271 ? 3.81889 13.76360 18.61296 1.000 42.44967 271 ASN C O 1
ATOM 12011 N N . VAL C 1 272 ? 3.40327 15.10296 16.83929 1.000 38.55783 272 VAL C N 1
ATOM 12012 C CA . VAL C 1 272 ? 4.49850 16.02077 17.13555 1.000 39.06529 272 VAL C CA 1
ATOM 12013 C C . VAL C 1 272 ? 4.34474 16.64064 18.51859 1.000 40.29640 272 VAL C C 1
ATOM 12014 O O . VAL C 1 272 ? 5.34114 17.00478 19.15615 1.000 38.61820 272 VAL C O 1
ATOM 12027 N N . ALA C 1 273 ? 3.11027 16.76460 19.01000 1.000 38.64607 273 ALA C N 1
ATOM 12028 C CA . ALA C 1 273 ? 2.82788 17.41014 20.28575 1.000 37.44567 273 ALA C CA 1
ATOM 12029 C C . ALA C 1 273 ? 2.59593 16.41229 21.41599 1.000 37.84754 273 ALA C C 1
ATOM 12030 O O . ALA C 1 273 ? 2.07195 16.79019 22.46955 1.000 37.11636 273 ALA C O 1
ATOM 12037 N N . ARG C 1 274 ? 2.99133 15.15053 21.22726 1.000 40.13049 274 ARG C N 1
ATOM 12038 C CA . ARG C 1 274 ? 2.65059 14.10296 22.18587 1.000 41.19506 274 ARG C CA 1
ATOM 12039 C C . ARG C 1 274 ? 3.11716 14.41514 23.60269 1.000 42.65370 274 ARG C C 1
ATOM 12040 O O . ARG C 1 274 ? 2.53314 13.89638 24.56091 1.000 42.71940 274 ARG C O 1
ATOM 12061 N N . LEU C 1 275 ? 4.14679 15.24353 23.76459 1.000 44.31647 275 LEU C N 1
ATOM 12062 C CA . LEU C 1 275 ? 4.72697 15.48187 25.07874 1.000 48.54730 275 LEU C CA 1
ATOM 12063 C C . LEU C 1 275 ? 4.13953 16.68911 25.79583 1.000 46.55169 275 LEU C C 1
ATOM 12064 O O . LEU C 1 275 ? 4.47311 16.91333 26.96404 1.000 45.68503 275 LEU C O 1
ATOM 12080 N N . TYR C 1 276 ? 3.27784 17.46347 25.14643 1.000 45.83946 276 TYR C N 1
ATOM 12081 C CA . TYR C 1 276 ? 2.80214 18.70341 25.74264 1.000 46.52312 276 TYR C CA 1
ATOM 12082 C C . TYR C 1 276 ? 1.73301 18.42969 26.78869 1.000 44.43733 276 TYR C C 1
ATOM 12083 O O . TYR C 1 276 ? 0.73531 17.75202 26.52182 1.000 44.65792 276 TYR C O 1
ATOM 12101 N N . THR C 1 277 ? 1.96386 18.95847 27.98551 1.000 44.65702 277 THR C N 1
ATOM 12102 C CA . THR C 1 277 ? 1.09641 18.78407 29.13478 1.000 49.16946 277 THR C CA 1
ATOM 12103 C C . THR C 1 277 ? 0.12607 19.95596 29.24422 1.000 49.53345 277 THR C C 1
ATOM 12104 O O . THR C 1 277 ? 0.22306 20.95035 28.52100 1.000 48.32209 277 THR C O 1
ATOM 12115 N N . GLN C 1 278 ? -0.82396 19.83036 30.17244 1.000 49.87764 278 GLN C N 1
ATOM 12116 C CA . GLN C 1 278 ? -1.80395 20.89419 30.36018 1.000 51.61038 278 GLN C CA 1
ATOM 12117 C C . GLN C 1 278 ? -1.13079 22.18521 30.80974 1.000 50.66443 278 GLN C C 1
ATOM 12118 O O . GLN C 1 278 ? -1.51920 23.27748 30.37875 1.000 46.92327 278 GLN C O 1
ATOM 12132 N N . SER C 1 279 ? -0.11423 22.08253 31.67107 1.000 55.24445 279 SER C N 1
ATOM 12133 C CA . SER C 1 279 ? 0.60283 23.27886 32.10244 1.000 59.58290 279 SER C CA 1
ATOM 12134 C C . SER C 1 279 ? 1.30064 23.95350 30.92597 1.000 54.22534 279 SER C C 1
ATOM 12135 O O . SER C 1 279 ? 1.26343 25.18308 30.79870 1.000 52.22638 279 SER C O 1
ATOM 12143 N N . ASN C 1 280 ? 1.94375 23.16896 30.05456 1.000 52.18554 280 ASN C N 1
ATOM 12144 C CA . ASN C 1 280 ? 2.47116 23.72832 28.81296 1.000 49.02535 280 ASN C CA 1
ATOM 12145 C C . ASN C 1 280 ? 1.37922 24.48135 28.06033 1.000 47.37772 280 ASN C C 1
ATOM 12146 O O . ASN C 1 280 ? 1.55853 25.63724 27.65956 1.000 44.13594 280 ASN C O 1
ATOM 12157 N N . VAL C 1 281 ? 0.23129 23.82810 27.86251 1.000 48.82726 281 VAL C N 1
ATOM 12158 C CA . VAL C 1 281 ? -0.85270 24.42755 27.09113 1.000 47.27097 281 VAL C CA 1
ATOM 12159 C C . VAL C 1 281 ? -1.34415 25.70518 27.75975 1.000 45.56092 281 VAL C C 1
ATOM 12160 O O . VAL C 1 281 ? -1.57902 26.71959 27.09203 1.000 42.95804 281 VAL C O 1
ATOM 12173 N N . ASP C 1 282 ? -1.51323 25.67897 29.08409 1.000 47.51803 282 ASP C N 1
ATOM 12174 C CA . ASP C 1 282 ? -1.94928 26.87931 29.79174 1.000 49.40850 282 ASP C CA 1
ATOM 12175 C C . ASP C 1 282 ? -0.95561 28.01905 29.60504 1.000 43.47047 282 ASP C C 1
ATOM 12176 O O . ASP C 1 282 ? -1.35167 29.17597 29.42208 1.000 38.47964 282 ASP C O 1
ATOM 12185 N N . ALA C 1 283 ? 0.34261 27.71194 29.65298 1.000 44.65140 283 ALA C N 1
ATOM 12186 C CA . ALA C 1 283 ? 1.34906 28.74552 29.44319 1.000 44.00535 283 ALA C CA 1
ATOM 12187 C C . ALA C 1 283 ? 1.23433 29.34115 28.04601 1.000 40.78431 283 ALA C C 1
ATOM 12188 O O . ALA C 1 283 ? 1.28265 30.56646 27.87820 1.000 39.19677 283 ALA C O 1
ATOM 12195 N N . ILE C 1 284 ? 1.06803 28.49190 27.03055 1.000 41.61384 284 ILE C N 1
ATOM 12196 C CA . ILE C 1 284 ? 0.91744 28.98688 25.66492 1.000 41.20601 284 ILE C CA 1
ATOM 12197 C C . ILE C 1 284 ? -0.31832 29.87498 25.55519 1.000 40.06670 284 ILE C C 1
ATOM 12198 O O . ILE C 1 284 ? -0.27196 30.96468 24.97051 1.000 37.51276 284 ILE C O 1
ATOM 12214 N N . ILE C 1 285 ? -1.44189 29.42610 26.11921 1.000 42.15657 285 ILE C N 1
ATOM 12215 C CA . ILE C 1 285 ? -2.69611 30.15437 25.94676 1.000 42.27819 285 ILE C CA 1
ATOM 12216 C C . ILE C 1 285 ? -2.62230 31.51763 26.62164 1.000 40.35635 285 ILE C C 1
ATOM 12217 O O . ILE C 1 285 ? -2.98026 32.54096 26.02667 1.000 35.58303 285 ILE C O 1
ATOM 12233 N N . ASP C 1 286 ? -2.18652 31.55229 27.88360 1.000 43.34089 286 ASP C N 1
ATOM 12234 C CA . ASP C 1 286 ? -2.04234 32.83432 28.56384 1.000 46.22675 286 ASP C CA 1
ATOM 12235 C C . ASP C 1 286 ? -1.15193 33.77152 27.76241 1.000 40.87913 286 ASP C C 1
ATOM 12236 O O . ASP C 1 286 ? -1.44128 34.96660 27.63939 1.000 40.39516 286 ASP C O 1
ATOM 12245 N N . ALA C 1 287 ? -0.06715 33.23839 27.19672 1.000 41.73305 287 ALA C N 1
ATOM 12246 C CA . ALA C 1 287 ? 0.84725 34.06407 26.41750 1.000 39.99022 287 ALA C CA 1
ATOM 12247 C C . ALA C 1 287 ? 0.19023 34.55769 25.13474 1.000 36.33506 287 ALA C C 1
ATOM 12248 O O . ALA C 1 287 ? 0.33923 35.72917 24.76744 1.000 35.34664 287 ALA C O 1
ATOM 12255 N N . ALA C 1 288 ? -0.54140 33.68149 24.44006 1.000 36.28245 288 ALA C N 1
ATOM 12256 C CA . ALA C 1 288 ? -1.21790 34.09345 23.21402 1.000 34.45283 288 ALA C CA 1
ATOM 12257 C C . ALA C 1 288 ? -2.28441 35.14361 23.49865 1.000 31.78496 288 ALA C C 1
ATOM 12258 O O . ALA C 1 288 ? -2.49898 36.05587 22.69138 1.000 32.42899 288 ALA C O 1
ATOM 12265 N N . MET C 1 289 ? -2.96587 35.03150 24.64106 1.000 31.57623 289 MET C N 1
ATOM 12266 C CA . MET C 1 289 ? -3.98141 36.01740 24.99555 1.000 35.50379 289 MET C CA 1
ATOM 12267 C C . MET C 1 289 ? -3.34493 37.37224 25.27911 1.000 36.16352 289 MET C C 1
ATOM 12268 O O . MET C 1 289 ? -3.83245 38.40795 24.81320 1.000 36.24282 289 MET C O 1
ATOM 12282 N N . ASP C 1 290 ? -2.25324 37.38408 26.04854 1.000 40.73740 290 ASP C N 1
ATOM 12283 C CA . ASP C 1 290 ? -1.52983 38.62998 26.28017 1.000 42.50535 290 ASP C CA 1
ATOM 12284 C C . ASP C 1 290 ? -1.04584 39.23189 24.96718 1.000 36.84416 290 ASP C C 1
ATOM 12285 O O . ASP C 1 290 ? -1.18569 40.44006 24.74016 1.000 35.05985 290 ASP C O 1
ATOM 12294 N N . ALA C 1 291 ? -0.48836 38.40269 24.08213 1.000 36.13276 291 ALA C N 1
ATOM 12295 C CA . ALA C 1 291 ? 0.00887 38.91112 22.80802 1.000 33.83813 291 ALA C CA 1
ATOM 12296 C C . ALA C 1 291 ? -1.11422 39.51593 21.97562 1.000 34.33590 291 ALA C C 1
ATOM 12297 O O . ALA C 1 291 ? -0.94609 40.58322 21.37355 1.000 34.14697 291 ALA C O 1
ATOM 12304 N N . GLY C 1 292 ? -2.26392 38.84322 21.91514 1.000 33.86534 292 GLY C N 1
ATOM 12305 C CA . GLY C 1 292 ? -3.37190 39.37601 21.14154 1.000 34.03079 292 GLY C CA 1
ATOM 12306 C C . GLY C 1 292 ? -3.90805 40.66592 21.72693 1.000 33.54765 292 GLY C C 1
ATOM 12307 O O . GLY C 1 292 ? -4.19052 41.62060 20.99738 1.000 34.82892 292 GLY C O 1
ATOM 12311 N N . ASP C 1 293 ? -4.04980 40.71174 23.05376 1.000 33.83054 293 ASP C N 1
ATOM 12312 C CA . ASP C 1 293 ? -4.47180 41.93825 23.71913 1.000 35.52535 293 ASP C CA 1
ATOM 12313 C C . ASP C 1 293 ? -3.52356 43.08770 23.40434 1.000 36.53639 293 ASP C C 1
ATOM 12314 O O . ASP C 1 293 ? -3.96170 44.22362 23.18702 1.000 36.94225 293 ASP C O 1
ATOM 12323 N N . ALA C 1 294 ? -2.21917 42.80863 23.36506 1.000 36.31438 294 ALA C N 1
ATOM 12324 C CA . ALA C 1 294 ? -1.23999 43.86055 23.11316 1.000 34.15405 294 ALA C CA 1
ATOM 12325 C C . ALA C 1 294 ? -1.33267 44.37076 21.67990 1.000 33.72532 294 ALA C C 1
ATOM 12326 O O . ALA C 1 294 ? -1.34210 45.58404 21.44164 1.000 36.38664 294 ALA C O 1
ATOM 12333 N N . ILE C 1 295 ? -1.40556 43.45657 20.70933 1.000 32.20555 295 ILE C N 1
ATOM 12334 C CA . ILE C 1 295 ? -1.44582 43.86244 19.30758 1.000 32.15355 295 ILE C CA 1
ATOM 12335 C C . ILE C 1 295 ? -2.68347 44.70640 19.02121 1.000 35.82945 295 ILE C C 1
ATOM 12336 O O . ILE C 1 295 ? -2.60570 45.72037 18.31683 1.000 35.98410 295 ILE C O 1
ATOM 12352 N N . ASP C 1 296 ? -3.84539 44.30914 19.55218 1.000 34.83630 296 ASP C N 1
ATOM 12353 C CA . ASP C 1 296 ? -5.04080 45.11833 19.32979 1.000 35.44409 296 ASP C CA 1
ATOM 12354 C C . ASP C 1 296 ? -4.99813 46.40764 20.14074 1.000 33.83862 296 ASP C C 1
ATOM 12355 O O . ASP C 1 296 ? -5.54604 47.42631 19.70654 1.000 31.15223 296 ASP C O 1
ATOM 12364 N N . ALA C 1 297 ? -4.35824 46.38984 21.31315 1.000 34.70511 297 ALA C N 1
ATOM 12365 C CA . ALA C 1 297 ? -4.12086 47.64054 22.02625 1.000 34.57160 297 ALA C CA 1
ATOM 12366 C C . ALA C 1 297 ? -3.28315 48.58929 21.17950 1.000 32.48697 297 ALA C C 1
ATOM 12367 O O . ALA C 1 297 ? -3.58642 49.78426 21.08127 1.000 33.04860 297 ALA C O 1
ATOM 12374 N N . ALA C 1 298 ? -2.22044 48.06864 20.55999 1.000 33.05851 298 ALA C N 1
ATOM 12375 C CA . ALA C 1 298 ? -1.36960 48.88811 19.70738 1.000 36.29203 298 ALA C CA 1
ATOM 12376 C C . ALA C 1 298 ? -2.11169 49.40001 18.48293 1.000 38.03553 298 ALA C C 1
ATOM 12377 O O . ALA C 1 298 ? -1.69963 50.40887 17.89898 1.000 38.31316 298 ALA C O 1
ATOM 12384 N N . PHE C 1 299 ? -3.19878 48.73172 18.08842 1.000 38.10051 299 PHE C N 1
ATOM 12385 C CA . PHE C 1 299 ? -3.96467 49.16023 16.92324 1.000 41.61527 299 PHE C CA 1
ATOM 12386 C C . PHE C 1 299 ? -4.64922 50.50043 17.16124 1.000 40.34486 299 PHE C C 1
ATOM 12387 O O . PHE C 1 299 ? -4.77108 51.30383 16.22854 1.000 39.74061 299 PHE C O 1
ATOM 12404 N N . TYR C 1 300 ? -5.09206 50.76421 18.39089 1.000 42.58113 300 TYR C N 1
ATOM 12405 C CA . TYR C 1 300 ? -5.80166 51.99337 18.71110 1.000 42.78952 300 TYR C CA 1
ATOM 12406 C C . TYR C 1 300 ? -5.01217 52.94119 19.60077 1.000 41.02470 300 TYR C C 1
ATOM 12407 O O . TYR C 1 300 ? -5.49708 54.04316 19.87989 1.000 43.78558 300 TYR C O 1
ATOM 12425 N N . ALA C 1 301 ? -3.83401 52.54745 20.07130 1.000 36.98534 301 ALA C N 1
ATOM 12426 C CA . ALA C 1 301 ? -3.14144 53.36144 21.06077 1.000 35.90147 301 ALA C CA 1
ATOM 12427 C C . ALA C 1 301 ? -2.93967 54.77194 20.51158 1.000 38.55769 301 ALA C C 1
ATOM 12428 O O . ALA C 1 301 ? -2.58729 54.93597 19.33732 1.000 38.70206 301 ALA C O 1
ATOM 12435 N N . PRO C 1 302 ? -3.16996 55.81428 21.31977 1.000 44.11522 302 PRO C N 1
ATOM 12436 C CA . PRO C 1 302 ? -3.17492 57.17477 20.76131 1.000 49.08395 302 PRO C CA 1
ATOM 12437 C C . PRO C 1 302 ? -1.79798 57.74679 20.47152 1.000 49.75528 302 PRO C C 1
ATOM 12438 O O . PRO C 1 302 ? -1.70774 58.70529 19.69231 1.000 52.77554 302 PRO C O 1
ATOM 12449 N N . THR C 1 303 ? -0.73397 57.21416 21.07006 1.000 46.23984 303 THR C N 1
ATOM 12450 C CA . THR C 1 303 ? 0.60287 57.76748 20.91652 1.000 45.70023 303 THR C CA 1
ATOM 12451 C C . THR C 1 303 ? 1.56138 56.69916 20.40872 1.000 47.88342 303 THR C C 1
ATOM 12452 O O . THR C 1 303 ? 1.30524 55.49704 20.51939 1.000 44.23492 303 THR C O 1
ATOM 12463 N N . LYS C 1 304 ? 2.68005 57.15807 19.84327 1.000 53.88613 304 LYS C N 1
ATOM 12464 C CA . LYS C 1 304 ? 3.70528 56.22581 19.38806 1.000 55.12652 304 LYS C CA 1
ATOM 12465 C C . LYS C 1 304 ? 4.33531 55.49253 20.56423 1.000 52.01328 304 LYS C C 1
ATOM 12466 O O . LYS C 1 304 ? 4.59708 54.28646 20.48549 1.000 47.61965 304 LYS C O 1
ATOM 12485 N N . GLN C 1 305 ? 4.57628 56.20507 21.66564 1.000 52.01108 305 GLN C N 1
ATOM 12486 C CA . GLN C 1 305 ? 5.19418 55.58891 22.83476 1.000 53.42538 305 GLN C CA 1
ATOM 12487 C C . GLN C 1 305 ? 4.34104 54.44384 23.36696 1.000 52.24689 305 GLN C C 1
ATOM 12488 O O . GLN C 1 305 ? 4.84713 53.34605 23.62732 1.000 49.86605 305 GLN C O 1
ATOM 12502 N N . LEU C 1 306 ? 3.03929 54.68515 23.54416 1.000 50.60363 306 LEU C N 1
ATOM 12503 C CA . LEU C 1 306 ? 2.14507 53.61447 23.97184 1.000 47.91775 306 LEU C CA 1
ATOM 12504 C C . LEU C 1 306 ? 2.14802 52.46923 22.96944 1.000 40.05168 306 LEU C C 1
ATOM 12505 O O . LEU C 1 306 ? 2.20253 51.29605 23.35582 1.000 37.32562 306 LEU C O 1
ATOM 12521 N N . THR C 1 307 ? 2.09104 52.79279 21.67558 1.000 39.84630 307 THR C N 1
ATOM 12522 C CA . THR C 1 307 ? 2.07143 51.76039 20.64497 1.000 36.07236 307 THR C CA 1
ATOM 12523 C C . THR C 1 307 ? 3.30761 50.87555 20.73305 1.000 37.58865 307 THR C C 1
ATOM 12524 O O . THR C 1 307 ? 3.21603 49.64632 20.64346 1.000 36.06646 307 THR C O 1
ATOM 12535 N N . VAL C 1 308 ? 4.48102 51.49172 20.89019 1.000 37.73225 308 VAL C N 1
ATOM 12536 C CA . VAL C 1 308 ? 5.72159 50.72826 20.96261 1.000 36.67781 308 VAL C CA 1
ATOM 12537 C C . VAL C 1 308 ? 5.74026 49.86462 22.21500 1.000 37.06303 308 VAL C C 1
ATOM 12538 O O . VAL C 1 308 ? 6.17109 48.70559 22.18171 1.000 37.38016 308 VAL C O 1
ATOM 12551 N N . THR C 1 309 ? 5.26115 50.40865 23.33361 1.000 35.84968 309 THR C N 1
ATOM 12552 C CA . THR C 1 309 ? 5.22246 49.64513 24.57495 1.000 38.12496 309 THR C CA 1
ATOM 12553 C C . THR C 1 309 ? 4.35835 48.39827 24.42725 1.000 39.46969 309 THR C C 1
ATOM 12554 O O . THR C 1 309 ? 4.70539 47.32884 24.94389 1.000 37.43431 309 THR C O 1
ATOM 12565 N N . TYR C 1 310 ? 3.23119 48.50900 23.72090 1.000 39.29512 310 TYR C N 1
ATOM 12566 C CA . TYR C 1 310 ? 2.38597 47.33858 23.50404 1.000 38.05341 310 TYR C CA 1
ATOM 12567 C C . TYR C 1 310 ? 3.10829 46.29254 22.66076 1.000 36.58773 310 TYR C C 1
ATOM 12568 O O . TYR C 1 310 ? 3.08643 45.09914 22.97720 1.000 34.15643 310 TYR C O 1
ATOM 12586 N N . TRP C 1 311 ? 3.75693 46.72262 21.57369 1.000 34.42893 311 TRP C N 1
ATOM 12587 C CA . TRP C 1 311 ? 4.44191 45.76353 20.71339 1.000 33.60304 311 TRP C CA 1
ATOM 12588 C C . TRP C 1 311 ? 5.63545 45.12653 21.41470 1.000 34.68798 311 TRP C C 1
ATOM 12589 O O . TRP C 1 311 ? 6.00460 43.99183 21.09133 1.000 35.16171 311 TRP C O 1
ATOM 12610 N N . GLN C 1 312 ? 6.24087 45.81991 22.38203 1.000 29.74562 312 GLN C N 1
ATOM 12611 C CA . GLN C 1 312 ? 7.35328 45.22755 23.11679 1.000 36.99049 312 GLN C CA 1
ATOM 12612 C C . GLN C 1 312 ? 6.89449 44.13267 24.06980 1.000 37.60817 312 GLN C C 1
ATOM 12613 O O . GLN C 1 312 ? 7.71926 43.31741 24.49902 1.000 37.55403 312 GLN C O 1
ATOM 12627 N N . LYS C 1 313 ? 5.60562 44.10140 24.41795 1.000 34.76699 313 LYS C N 1
ATOM 12628 C CA . LYS C 1 313 ? 5.06429 42.93589 25.10623 1.000 40.08524 313 LYS C CA 1
ATOM 12629 C C . LYS C 1 313 ? 5.16176 41.69450 24.22959 1.000 39.17345 313 LYS C C 1
ATOM 12630 O O . LYS C 1 313 ? 5.29738 40.57795 24.74268 1.000 36.84198 313 LYS C O 1
ATOM 12649 N N . VAL C 1 314 ? 5.10268 41.87249 22.91121 1.000 38.05264 314 VAL C N 1
ATOM 12650 C CA . VAL C 1 314 ? 5.15091 40.75061 21.98064 1.000 35.93355 314 VAL C CA 1
ATOM 12651 C C . VAL C 1 314 ? 6.58272 40.42650 21.56852 1.000 40.06442 314 VAL C C 1
ATOM 12652 O O . VAL C 1 314 ? 6.96657 39.25469 21.52350 1.000 36.85149 314 VAL C O 1
ATOM 12665 N N . PHE C 1 315 ? 7.39465 41.44627 21.26814 1.000 40.08076 315 PHE C N 1
ATOM 12666 C CA . PHE C 1 315 ? 8.71170 41.24109 20.68053 1.000 37.91515 315 PHE C CA 1
ATOM 12667 C C . PHE C 1 315 ? 9.87030 41.71925 21.54818 1.000 38.33483 315 PHE C C 1
ATOM 12668 O O . PHE C 1 315 ? 11.02655 41.59257 21.12718 1.000 39.61630 315 PHE C O 1
ATOM 12685 N N . GLY C 1 316 ? 9.60925 42.26145 22.73323 1.000 36.02138 316 GLY C N 1
ATOM 12686 C CA . GLY C 1 316 ? 10.67760 42.60955 23.64620 1.000 37.72636 316 GLY C CA 1
ATOM 12687 C C . GLY C 1 316 ? 11.32485 43.95011 23.34818 1.000 40.06184 316 GLY C C 1
ATOM 12688 O O . GLY C 1 316 ? 10.93047 44.69986 22.45054 1.000 34.75618 316 GLY C O 1
ATOM 12692 N N . SER C 1 317 ? 12.36844 44.24177 24.13321 1.000 41.96775 317 SER C N 1
ATOM 12693 C CA . SER C 1 317 ? 13.04393 45.53285 24.08759 1.000 46.82041 317 SER C CA 1
ATOM 12694 C C . SER C 1 317 ? 13.82639 45.75228 22.79995 1.000 49.74422 317 SER C C 1
ATOM 12695 O O . SER C 1 317 ? 14.25575 46.88227 22.54464 1.000 51.79208 317 SER C O 1
ATOM 12703 N N . SER C 1 318 ? 14.02511 44.71221 21.98866 1.000 51.75299 318 SER C N 1
ATOM 12704 C CA . SER C 1 318 ? 14.61188 44.90913 20.66958 1.000 50.90191 318 SER C CA 1
ATOM 12705 C C . SER C 1 318 ? 13.68564 45.68196 19.74229 1.000 50.73721 318 SER C C 1
ATOM 12706 O O . SER C 1 318 ? 14.15600 46.27307 18.76470 1.000 48.55201 318 SER C O 1
ATOM 12714 N N . PHE C 1 319 ? 12.38549 45.68325 20.01784 1.000 48.54571 319 PHE C N 1
ATOM 12715 C CA . PHE C 1 319 ? 11.42854 46.39928 19.19022 1.000 48.28251 319 PHE C CA 1
ATOM 12716 C C . PHE C 1 319 ? 11.33890 47.83746 19.67982 1.000 50.62655 319 PHE C C 1
ATOM 12717 O O . PHE C 1 319 ? 11.00442 48.08039 20.84381 1.000 51.59278 319 PHE C O 1
ATOM 12734 N N . GLN C 1 320 ? 11.62598 48.78542 18.78909 1.000 49.46464 320 GLN C N 1
ATOM 12735 C CA . GLN C 1 320 ? 11.62994 50.19599 19.13728 1.000 55.03915 320 GLN C CA 1
ATOM 12736 C C . GLN C 1 320 ? 10.73933 51.04759 18.23989 1.000 58.91885 320 GLN C C 1
ATOM 12737 O O . GLN C 1 320 ? 10.70624 52.27041 18.41508 1.000 62.48374 320 GLN C O 1
ATOM 12751 N N . GLY C 1 321 ? 10.01952 50.44809 17.29719 1.000 62.32812 321 GLY C N 1
ATOM 12752 C CA . GLY C 1 321 ? 9.09107 51.18972 16.46404 1.000 63.57614 321 GLY C CA 1
ATOM 12753 C C . GLY C 1 321 ? 9.67030 51.61115 15.12827 1.000 63.29433 321 GLY C C 1
ATOM 12754 O O . GLY C 1 321 ? 9.11322 52.46802 14.44018 1.000 63.06281 321 GLY C O 1
ATOM 12759 N N . HIS D 2 5 ? -5.25239 47.41413 62.64397 1.000 90.61039 -2 HIS D N 1
ATOM 12760 C CA . HIS D 2 5 ? -6.63171 46.86151 62.51853 1.000 90.85696 -2 HIS D CA 1
ATOM 12761 C C . HIS D 2 5 ? -7.45932 47.65867 61.51151 1.000 90.72629 -2 HIS D C 1
ATOM 12762 O O . HIS D 2 5 ? -8.18954 47.08422 60.70178 1.000 84.95852 -2 HIS D O 1
ATOM 12766 N N . HIS D 2 6 ? -7.34271 48.98384 61.56871 1.000 102.51827 -1 HIS D N 1
ATOM 12767 C CA . HIS D 2 6 ? -8.05078 49.88547 60.66773 1.000 104.96509 -1 HIS D CA 1
ATOM 12768 C C . HIS D 2 6 ? -7.01967 50.72103 59.92535 1.000 112.10712 -1 HIS D C 1
ATOM 12769 O O . HIS D 2 6 ? -6.27543 51.48734 60.54658 1.000 118.27458 -1 HIS D O 1
ATOM 12783 N N . HIS D 2 7 ? -6.98182 50.58188 58.60442 1.000 110.77641 0 HIS D N 1
ATOM 12784 C CA . HIS D 2 7 ? -5.95718 51.2137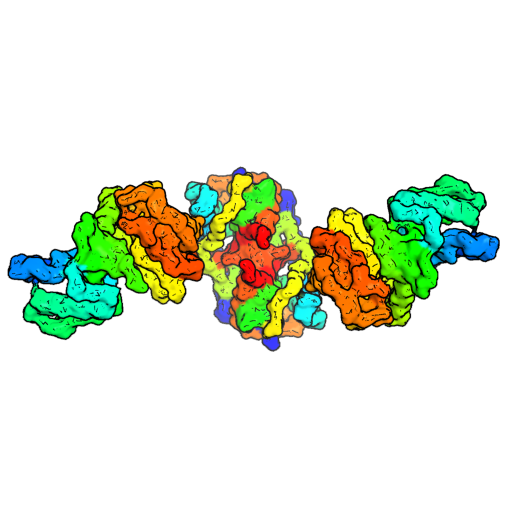5 57.79002 1.000 107.57729 0 HIS D CA 1
ATOM 12785 C C . HIS D 2 7 ? -6.60325 52.04040 56.68972 1.000 105.51013 0 HIS D C 1
ATOM 12786 O O . HIS D 2 7 ? -7.76907 51.84352 56.33989 1.000 109.15138 0 HIS D O 1
ATOM 12800 N N . HIS D 2 8 ? -5.83033 52.98064 56.14731 1.000 95.94913 1 HIS D N 1
ATOM 12801 C CA . HIS D 2 8 ? -6.24792 53.71276 54.96106 1.000 86.03261 1 HIS D CA 1
ATOM 12802 C C . HIS D 2 8 ? -5.05705 53.88656 54.02611 1.000 86.17307 1 HIS D C 1
ATOM 12803 O O . HIS D 2 8 ? -3.91271 53.57326 54.36313 1.000 91.14708 1 HIS D O 1
ATOM 12817 N N . HIS D 2 9 ? -5.35970 54.37935 52.82894 1.000 79.62905 2 HIS D N 1
ATOM 12818 C CA . HIS D 2 9 ? -4.38533 54.48838 51.75023 1.000 77.30597 2 HIS D CA 1
ATOM 12819 C C . HIS D 2 9 ? -3.36525 55.58484 52.04188 1.000 78.38735 2 HIS D C 1
ATOM 12820 O O . HIS D 2 9 ? -3.71452 56.67306 52.50529 1.000 74.02305 2 HIS D O 1
ATOM 12834 N N . HIS D 2 10 ? -2.09375 55.29348 51.76166 1.000 86.96536 3 HIS D N 1
ATOM 12835 C CA . HIS D 2 10 ? -1.02117 56.23271 52.07190 1.000 94.48302 3 HIS D CA 1
ATOM 12836 C C . HIS D 2 10 ? -1.17958 57.53104 51.28565 1.000 96.62432 3 HIS D C 1
ATOM 12837 O O . HIS D 2 10 ? -1.50254 57.51993 50.09479 1.000 93.04491 3 HIS D O 1
ATOM 12851 N N . GLU D 2 11 ? -0.93111 58.65808 51.96219 1.000 102.80244 4 GLU D N 1
ATOM 12852 C CA . GLU D 2 11 ? -1.05243 59.96551 51.32064 1.000 108.92496 4 GLU D CA 1
ATOM 12853 C C . GLU D 2 11 ? -0.20584 60.04255 50.05441 1.000 116.60824 4 GLU D C 1
ATOM 12854 O O . GLU D 2 11 ? -0.70324 60.39612 48.97854 1.000 113.49175 4 GLU D O 1
ATOM 12866 N N . ASN D 2 12 ? 1.08887 59.72674 50.17216 1.000 128.75543 5 ASN D N 1
ATOM 12867 C CA . ASN D 2 12 ? 1.97193 59.74174 49.01011 1.000 134.10773 5 ASN D CA 1
ATOM 12868 C C . ASN D 2 12 ? 1.37813 58.96774 47.83954 1.000 128.13544 5 ASN D C 1
ATOM 12869 O O . ASN D 2 12 ? 1.49424 59.38995 46.68333 1.000 127.73591 5 ASN D O 1
ATOM 12880 N N . LEU D 2 13 ? 0.73492 57.83258 48.11725 1.000 121.79657 6 LEU D N 1
ATOM 12881 C CA . LEU D 2 13 ? 0.26196 56.96910 47.04389 1.000 117.28968 6 LEU D CA 1
ATOM 12882 C C . LEU D 2 13 ? -0.88550 57.57609 46.24627 1.000 108.71507 6 LEU D C 1
ATOM 12883 O O . LEU D 2 13 ? -1.23691 57.02365 45.20286 1.000 103.96086 6 LEU D O 1
ATOM 12899 N N . TYR D 2 14 ? -1.46820 58.68581 46.69333 1.000 106.86806 7 TYR D N 1
ATOM 12900 C CA . TYR D 2 14 ? -2.59040 59.28287 45.98532 1.000 104.54872 7 TYR D CA 1
ATOM 12901 C C . TYR D 2 14 ? -2.10667 60.05789 44.75703 1.000 101.55068 7 TYR D C 1
ATOM 12902 O O . TYR D 2 14 ? -0.91047 60.28617 44.55725 1.000 105.37388 7 TYR D O 1
ATOM 12920 N N . PHE D 2 15 ? -3.06518 60.48381 43.93516 1.000 93.64626 8 PHE D N 1
ATOM 12921 C CA . PHE D 2 15 ? -2.76985 61.00996 42.61273 1.000 94.45763 8 PHE D CA 1
ATOM 12922 C C . PHE D 2 15 ? -2.20958 62.43180 42.67923 1.000 102.75013 8 PHE D C 1
ATOM 12923 O O . PHE D 2 15 ? -2.08800 63.04406 43.74582 1.000 105.43197 8 PHE D O 1
ATOM 12927 N N . GLN D 2 16 ? -1.85994 62.95385 41.50424 1.000 108.94380 9 GLN D N 1
ATOM 12928 C CA . GLN D 2 16 ? -1.34380 64.30803 41.36674 1.000 114.56807 9 GLN D CA 1
ATOM 12929 C C . GLN D 2 16 ? -2.42838 65.32594 41.70787 1.000 128.63397 9 GLN D C 1
ATOM 12930 O O . GLN D 2 16 ? -3.61714 65.11184 41.45647 1.000 120.23357 9 GLN D O 1
ATOM 12944 N N . SER D 2 17 ? -1.99832 66.45869 42.26993 1.000 158.47004 10 SER D N 1
ATOM 12945 C CA . SER D 2 17 ? -2.93468 67.36818 42.92520 1.000 166.50978 10 SER D CA 1
ATOM 12946 C C . SER D 2 17 ? -3.96334 67.93453 41.95173 1.000 158.43400 10 SER D C 1
ATOM 12947 O O . SER D 2 17 ? -5.15660 67.99717 42.27176 1.000 162.06569 10 SER D O 1
ATOM 12955 N N . ASN D 2 18 ? -3.52790 68.36585 40.76839 1.000 142.22103 11 ASN D N 1
ATOM 12956 C CA . ASN D 2 18 ? -4.40050 69.04554 39.81613 1.000 128.74612 11 ASN D CA 1
ATOM 12957 C C . ASN D 2 18 ? -4.47923 68.24676 38.52263 1.000 119.65276 11 ASN D C 1
ATOM 12958 O O . ASN D 2 18 ? -3.46393 68.04612 37.84731 1.000 115.14622 11 ASN D O 1
ATOM 12962 N N . ALA D 2 19 ? -5.68807 67.80657 38.17530 1.000 120.97570 12 ALA D N 1
ATOM 12963 C CA . ALA D 2 19 ? -5.93485 67.10098 36.92220 1.000 117.42842 12 ALA D CA 1
ATOM 12964 C C . ALA D 2 19 ? -7.19643 67.66572 36.28933 1.000 111.23567 12 ALA D C 1
ATOM 12965 O O . ALA D 2 19 ? -8.27232 67.60804 36.89212 1.000 117.43630 12 ALA D O 1
ATOM 12972 N N . THR D 2 20 ? -7.06653 68.21279 35.08373 1.000 87.37667 13 THR D N 1
ATOM 12973 C CA . THR D 2 20 ? -8.19885 68.73291 34.32670 1.000 81.54280 13 THR D CA 1
ATOM 12974 C C . THR D 2 20 ? -8.45860 67.80339 33.14926 1.000 72.97154 13 THR D C 1
ATOM 12975 O O . THR D 2 20 ? -7.61147 67.66936 32.25970 1.000 70.14718 13 THR D O 1
ATOM 12986 N N . PHE D 2 21 ? -9.62416 67.16651 33.14469 1.000 72.33384 14 PHE D N 1
ATOM 12987 C CA . PHE D 2 21 ? -9.93004 66.19125 32.10908 1.000 64.54229 14 PHE D CA 1
ATOM 12988 C C . PHE D 2 21 ? -10.03625 66.87357 30.75080 1.000 62.19394 14 PHE D C 1
ATOM 12989 O O . PHE D 2 21 ? -10.78783 67.83855 30.58226 1.000 65.37301 14 PHE D O 1
ATOM 13006 N N . SER D 2 22 ? -9.28616 66.36061 29.77867 1.000 57.74077 15 SER D N 1
ATOM 13007 C CA . SER D 2 22 ? -9.21592 66.93444 28.44505 1.000 56.04567 15 SER D CA 1
ATOM 13008 C C . SER D 2 22 ? -9.55490 65.85924 27.42116 1.000 49.42460 15 SER D C 1
ATOM 13009 O O . SER D 2 22 ? -9.78623 64.69429 27.75982 1.000 45.18585 15 SER D O 1
ATOM 13017 N N . VAL D 2 23 ? -9.57813 66.26199 26.14918 1.000 53.24745 16 VAL D N 1
ATOM 13018 C CA . VAL D 2 23 ? -9.87418 65.31406 25.08201 1.000 54.26162 16 VAL D CA 1
ATOM 13019 C C . VAL D 2 23 ? -8.74504 64.30202 24.93410 1.000 54.30664 16 VAL D C 1
ATOM 13020 O O . VAL D 2 23 ? -8.97902 63.15607 24.52802 1.000 51.48029 16 VAL D O 1
ATOM 13033 N N . THR D 2 24 ? -7.51074 64.69648 25.25671 1.000 54.78857 17 THR D N 1
ATOM 13034 C CA . THR D 2 24 ? -6.41697 63.73103 25.29643 1.000 56.33225 17 THR D CA 1
ATOM 13035 C C . THR D 2 24 ? -6.74884 62.58313 26.24169 1.000 51.99801 17 THR D C 1
ATOM 13036 O O . THR D 2 24 ? -6.67170 61.40907 25.86297 1.000 48.11506 17 THR D O 1
ATOM 13047 N N . HIS D 2 25 ? -7.13108 62.90722 27.48082 1.000 55.18955 18 HIS D N 1
ATOM 13048 C CA . HIS D 2 25 ? -7.51387 61.86850 28.43165 1.000 49.81826 18 HIS D CA 1
ATOM 13049 C C . HIS D 2 25 ? -8.70206 61.06298 27.91818 1.000 46.35242 18 HIS D C 1
ATOM 13050 O O . HIS D 2 25 ? -8.77411 59.84654 28.12660 1.000 45.35426 18 HIS D O 1
ATOM 13064 N N . ALA D 2 26 ? -9.65233 61.72500 27.25408 1.000 45.14832 19 ALA D N 1
ATOM 13065 C CA . ALA D 2 26 ? -10.80270 61.01200 26.70672 1.000 45.62905 19 ALA D CA 1
ATOM 13066 C C . ALA D 2 26 ? -10.36329 59.97854 25.67664 1.000 46.10596 19 ALA D C 1
ATOM 13067 O O . ALA D 2 26 ? -10.82827 58.83285 25.68810 1.000 43.08979 19 ALA D O 1
ATOM 13074 N N . ARG D 2 27 ? -9.46680 60.37291 24.76966 1.000 48.93171 20 ARG D N 1
ATOM 13075 C CA . ARG D 2 27 ? -8.98495 59.44979 23.74910 1.000 52.64097 20 ARG D CA 1
ATOM 13076 C C . ARG D 2 27 ? -8.18943 58.30702 24.35970 1.000 46.75564 20 ARG D C 1
ATOM 13077 O O . ARG D 2 27 ? -8.22803 57.18437 23.84497 1.000 46.06990 20 ARG D O 1
ATOM 13098 N N . HIS D 2 28 ? -7.47534 58.56800 25.45538 1.000 47.33067 21 HIS D N 1
ATOM 13099 C CA . HIS D 2 28 ? -6.74676 57.50105 26.13329 1.000 48.61101 21 HIS D CA 1
ATOM 13100 C C . HIS D 2 28 ? -7.70142 56.42863 26.64628 1.000 44.99169 21 HIS D C 1
ATOM 13101 O O . HIS D 2 28 ? -7.44428 55.22836 26.48747 1.000 42.35398 21 HIS D O 1
ATOM 13115 N N . MET D 2 29 ? -8.81545 56.84225 27.25290 1.000 46.91730 22 MET D N 1
ATOM 13116 C CA . MET D 2 29 ? -9.80657 55.88223 27.72685 1.000 46.00202 22 MET D CA 1
ATOM 13117 C C . MET D 2 29 ? -10.50393 55.18501 26.56504 1.000 42.46920 22 MET D C 1
ATOM 13118 O O . MET D 2 29 ? -10.69276 53.96295 26.58402 1.000 39.33611 22 MET D O 1
ATOM 13132 N N . ALA D 2 30 ? -10.91122 55.95173 25.54862 1.000 38.71734 23 ALA D N 1
ATOM 13133 C CA . ALA D 2 30 ? -11.71147 55.38003 24.47144 1.000 38.65271 23 ALA D CA 1
ATOM 13134 C C . ALA D 2 30 ? -10.91017 54.38878 23.63985 1.000 36.81970 23 ALA D C 1
ATOM 13135 O O . ALA D 2 30 ? -11.46526 53.39077 23.16505 1.000 38.90191 23 ALA D O 1
ATOM 13142 N N . ALA D 2 31 ? -9.61495 54.64039 23.44785 1.000 40.42926 24 ALA D N 1
ATOM 13143 C CA . ALA D 2 31 ? -8.79130 53.68613 22.71500 1.000 37.41112 24 ALA D CA 1
ATOM 13144 C C . ALA D 2 31 ? -8.79945 52.32723 23.40131 1.000 33.72637 24 ALA D C 1
ATOM 13145 O O . ALA D 2 31 ? -8.79340 51.28325 22.73825 1.000 33.26017 24 ALA D O 1
ATOM 13152 N N . LYS D 2 32 ? -8.82199 52.32180 24.73405 1.000 36.53440 25 LYS D N 1
ATOM 13153 C CA . LYS D 2 32 ? -8.81811 51.06186 25.46746 1.000 38.60822 25 LYS D CA 1
ATOM 13154 C C . LYS D 2 32 ? -10.16387 50.35771 25.36470 1.000 37.96583 25 LYS D C 1
ATOM 13155 O O . LYS D 2 32 ? -10.22023 49.12405 25.29137 1.000 37.22083 25 LYS D O 1
ATOM 13174 N N . VAL D 2 33 ? -11.25773 51.12036 25.35264 1.000 36.62174 26 VAL D N 1
ATOM 13175 C CA . VAL D 2 33 ? -12.56597 50.52248 25.10294 1.000 36.46203 26 VAL D CA 1
ATOM 13176 C C . VAL D 2 33 ? -12.61751 49.94688 23.69349 1.000 36.20937 26 VAL D C 1
ATOM 13177 O O . VAL D 2 33 ? -13.13042 48.84174 23.47373 1.000 33.70700 26 VAL D O 1
ATOM 13190 N N . ALA D 2 34 ? -12.08076 50.68433 22.71748 1.000 35.26691 27 ALA D N 1
ATOM 13191 C CA . ALA D 2 34 ? -12.04458 50.18756 21.34700 1.000 36.32041 27 ALA D CA 1
ATOM 13192 C C . ALA D 2 34 ? -11.27445 48.87488 21.26406 1.000 38.51740 27 ALA D C 1
ATOM 13193 O O . ALA D 2 34 ? -11.71635 47.92491 20.60755 1.000 40.54626 27 ALA D O 1
ATOM 13200 N N . THR D 2 35 ? -10.11063 48.80524 21.91761 1.000 35.51496 28 THR D N 1
ATOM 13201 C CA . THR D 2 35 ? -9.36504 47.55191 21.95679 1.000 34.86948 28 THR D CA 1
ATOM 13202 C C . THR D 2 35 ? -10.24274 46.42139 22.47968 1.000 37.55581 28 THR D C 1
ATOM 13203 O O . THR D 2 35 ? -10.34229 45.35602 21.86070 1.000 38.49633 28 THR D O 1
ATOM 13214 N N . ASP D 2 36 ? -10.88895 46.64123 23.62904 1.000 34.38919 29 ASP D N 1
ATOM 13215 C CA . ASP D 2 36 ? -11.76520 45.61950 24.19170 1.000 35.54364 29 ASP D CA 1
ATOM 13216 C C . ASP D 2 36 ? -12.79386 45.15839 23.17061 1.000 33.06858 29 ASP D C 1
ATOM 13217 O O . ASP D 2 36 ? -13.05745 43.95779 23.03899 1.000 30.61965 29 ASP D O 1
ATOM 13226 N N . LEU D 2 37 ? -13.38058 46.10074 22.43140 1.000 34.36620 30 LEU D N 1
ATOM 13227 C CA . LEU D 2 37 ? -14.39237 45.73862 21.44641 1.000 38.51406 30 LEU D CA 1
ATOM 13228 C C . LEU D 2 37 ? -13.79582 44.91676 20.30956 1.000 40.66578 30 LEU D C 1
ATOM 13229 O O . LEU D 2 37 ? -14.46803 44.02473 19.77528 1.000 39.84439 30 LEU D O 1
ATOM 13245 N N . ARG D 2 38 ? -12.54245 45.17901 19.93236 1.000 36.05871 31 ARG D N 1
ATOM 13246 C CA . ARG D 2 38 ? -11.94304 44.37125 18.87728 1.000 37.74483 31 ARG D CA 1
ATOM 13247 C C . ARG D 2 38 ? -11.59327 42.97520 19.37951 1.000 37.65813 31 ARG D C 1
ATOM 13248 O O . ARG D 2 38 ? -11.64778 42.00854 18.60950 1.000 35.87947 31 ARG D O 1
ATOM 13269 N N . ARG D 2 39 ? -11.22599 42.84826 20.65674 1.000 37.64694 32 ARG D N 1
ATOM 13270 C CA . ARG D 2 39 ? -11.05624 41.52111 21.23810 1.000 40.22810 32 ARG D CA 1
ATOM 13271 C C . ARG D 2 39 ? -12.36289 40.73702 21.17814 1.000 40.41583 32 ARG D C 1
ATOM 13272 O O . ARG D 2 39 ? -12.36948 39.54181 20.85930 1.000 38.51690 32 ARG D O 1
ATOM 13293 N N . MET D 2 40 ? -13.48189 41.39822 21.48455 1.000 39.82034 33 MET D N 1
ATOM 13294 C CA . MET D 2 40 ? -14.78476 40.75596 21.34594 1.000 42.68952 33 MET D CA 1
ATOM 13295 C C . MET D 2 40 ? -15.02478 40.32789 19.90462 1.000 42.30202 33 MET D C 1
ATOM 13296 O O . MET D 2 40 ? -15.49394 39.21118 19.64756 1.000 40.14570 33 MET D O 1
ATOM 13310 N N . GLN D 2 41 ? -14.69499 41.20170 18.95036 1.000 41.67770 34 GLN D N 1
ATOM 13311 C CA . GLN D 2 41 ? -14.89203 40.88331 17.54029 1.000 41.68752 34 GLN D CA 1
ATOM 13312 C C . GLN D 2 41 ? -14.13789 39.62172 17.14152 1.000 41.05465 34 GLN D C 1
ATOM 13313 O O . GLN D 2 41 ? -14.64127 38.81237 16.35480 1.000 39.78452 34 GLN D O 1
ATOM 13327 N N . ARG D 2 42 ? -12.91896 39.44767 17.65151 1.000 39.09828 35 ARG D N 1
ATOM 13328 C CA . ARG D 2 42 ? -12.09070 38.34442 17.18151 1.000 41.44345 35 ARG D CA 1
ATOM 13329 C C . ARG D 2 42 ? -12.61649 36.99719 17.64724 1.000 41.37282 35 ARG D C 1
ATOM 13330 O O . ARG D 2 42 ? -12.42389 35.99114 16.95846 1.000 42.49851 35 ARG D O 1
ATOM 13351 N N . PHE D 2 43 ? -13.28458 36.95172 18.79536 1.000 42.63721 36 PHE D N 1
ATOM 13352 C CA . PHE D 2 43 ? -13.77994 35.69994 19.34242 1.000 44.90126 36 PHE D CA 1
ATOM 13353 C C . PHE D 2 43 ? -15.28209 35.52752 19.19279 1.000 43.84127 36 PHE D C 1
ATOM 13354 O O . PHE D 2 43 ? -15.79003 34.43046 19.45442 1.000 42.49303 36 PHE D O 1
ATOM 13371 N N . TYR D 2 44 ? -16.00192 36.56097 18.75119 1.000 38.79817 37 TYR D N 1
ATOM 13372 C CA . TYR D 2 44 ? -17.45092 36.47833 18.64281 1.000 39.67793 37 TYR D CA 1
ATOM 13373 C C . TYR D 2 44 ? -18.01426 37.14452 17.39625 1.000 42.34871 37 TYR D C 1
ATOM 13374 O O . TYR D 2 44 ? -19.23893 37.17367 17.23893 1.000 45.33240 37 TYR D O 1
ATOM 13392 N N . GLY D 2 45 ? -17.17281 37.66757 16.50627 1.000 43.71764 38 GLY D N 1
ATOM 13393 C CA . GLY D 2 45 ? -17.60925 38.12759 15.20739 1.000 47.12680 38 GLY D CA 1
ATOM 13394 C C . GLY D 2 45 ? -18.12305 39.54836 15.15458 1.000 46.81285 38 GLY D C 1
ATOM 13395 O O . GLY D 2 45 ? -18.31226 40.07782 14.05184 1.000 47.19700 38 GLY D O 1
ATOM 13399 N N . TYR D 2 46 ? -18.35732 40.18274 16.29967 1.000 45.27017 39 TYR D N 1
ATOM 13400 C CA . TYR D 2 46 ? -18.93585 41.51764 16.34880 1.000 46.08957 39 TYR D CA 1
ATOM 13401 C C . TYR D 2 46 ? -18.35893 42.24716 17.55113 1.000 44.52412 39 TYR D C 1
ATOM 13402 O O . TYR D 2 46 ? -17.93715 41.60000 18.51687 1.000 44.41665 39 TYR D O 1
ATOM 13420 N N . PRO D 2 47 ? -18.31273 43.59241 17.52488 1.000 40.77014 40 PRO D N 1
ATOM 13421 C CA . PRO D 2 47 ? -18.70484 44.46858 16.41283 1.000 43.42150 40 PRO D CA 1
ATOM 13422 C C . PRO D 2 47 ? -17.57673 44.68717 15.40569 1.000 46.59450 40 PRO D C 1
ATOM 13423 O O . PRO D 2 47 ? -16.42376 44.37059 15.69361 1.000 47.27111 40 PRO D O 1
ATOM 13434 N N . SER D 2 48 ? -17.91379 45.23855 14.24336 1.000 50.64556 41 SER D N 1
ATOM 13435 C CA . SER D 2 48 ? -16.95812 45.38659 13.15789 1.000 55.26539 41 SER D CA 1
ATOM 13436 C C . SER D 2 48 ? -15.98558 46.53438 13.42456 1.000 55.34790 41 SER D C 1
ATOM 13437 O O . SER D 2 48 ? -16.22703 47.41371 14.25575 1.000 52.96676 41 SER D O 1
ATOM 13445 N N . ASP D 2 49 ? -14.86991 46.51555 12.68786 1.000 57.51668 42 ASP D N 1
ATOM 13446 C CA . ASP D 2 49 ? -13.88513 47.58810 12.79350 1.000 58.97233 42 ASP D CA 1
ATOM 13447 C C . ASP D 2 49 ? -14.51791 48.95274 12.54873 1.000 58.07053 42 ASP D C 1
ATOM 13448 O O . ASP D 2 49 ? -14.23086 49.91804 13.26545 1.000 57.82511 42 ASP D O 1
ATOM 13457 N N . ALA D 2 50 ? -15.37938 49.05484 11.53474 1.000 55.39477 43 ALA D N 1
ATOM 13458 C CA . ALA D 2 50 ? -16.00797 50.33703 11.23389 1.000 56.40921 43 ALA D CA 1
ATOM 13459 C C . ALA D 2 50 ? -16.93624 50.77473 12.36003 1.000 53.31696 43 ALA D C 1
ATOM 13460 O O . ALA D 2 50 ? -16.99199 51.96221 12.69905 1.000 51.60385 43 ALA D O 1
ATOM 13467 N N . ASP D 2 51 ? -17.67753 49.83410 12.94888 1.000 57.14346 44 ASP D N 1
ATOM 13468 C CA . ASP D 2 51 ? -18.51452 50.17280 14.09484 1.000 53.94600 44 ASP D CA 1
ATOM 13469 C C . ASP D 2 51 ? -17.66577 50.60042 15.28396 1.000 47.05310 44 ASP D C 1
ATOM 13470 O O . ASP D 2 51 ? -18.01061 51.55034 15.99757 1.000 41.70125 44 ASP D O 1
ATOM 13479 N N . ILE D 2 52 ? -16.55060 49.90393 15.51394 1.000 44.74902 45 ILE D N 1
ATOM 13480 C CA . ILE D 2 52 ? -15.68028 50.23272 16.63759 1.000 42.70325 45 ILE D CA 1
ATOM 13481 C C . ILE D 2 52 ? -15.16491 51.66009 16.50834 1.000 45.61000 45 ILE D C 1
ATOM 13482 O O . ILE D 2 52 ? -15.08072 52.39501 17.49991 1.000 41.68964 45 ILE D O 1
ATOM 13498 N N . GLU D 2 53 ? -14.82905 52.08182 15.28453 1.000 49.67691 46 GLU D N 1
ATOM 13499 C CA . GLU D 2 53 ? -14.40509 53.46220 15.07211 1.000 56.66420 46 GLU D CA 1
ATOM 13500 C C . GLU D 2 53 ? -15.48240 54.44189 15.52124 1.000 57.89723 46 GLU D C 1
ATOM 13501 O O . GLU D 2 53 ? -15.18342 55.45235 16.16775 1.000 59.44427 46 GLU D O 1
ATOM 13513 N N . ALA D 2 54 ? -16.74403 54.15898 15.18760 1.000 54.74036 47 ALA D N 1
ATOM 13514 C CA . ALA D 2 54 ? -17.83067 55.04719 15.58639 1.000 52.87248 47 ALA D CA 1
ATOM 13515 C C . ALA D 2 54 ? -18.02849 55.03632 17.09771 1.000 49.95477 47 ALA D C 1
ATOM 13516 O O . ALA D 2 54 ? -18.24713 56.09024 17.70780 1.000 45.49940 47 ALA D O 1
ATOM 13523 N N . TYR D 2 55 ? -17.96049 53.85527 17.71882 1.000 52.77534 48 TYR D N 1
ATOM 13524 C CA . TYR D 2 55 ? -18.09798 53.77434 19.16982 1.000 50.74305 48 TYR D CA 1
ATOM 13525 C C . TYR D 2 55 ? -17.00075 54.56630 19.87175 1.000 47.85006 48 TYR D C 1
ATOM 13526 O O . TYR D 2 55 ? -17.26077 55.25756 20.86397 1.000 45.94015 48 TYR D O 1
ATOM 13544 N N . GLU D 2 56 ? -15.76411 54.46828 19.37630 1.000 43.27374 49 GLU D N 1
ATOM 13545 C CA . GLU D 2 56 ? -14.66112 55.22420 19.96296 1.000 44.19114 49 GLU D CA 1
ATOM 13546 C C . GLU D 2 56 ? -14.90415 56.72129 19.82512 1.000 43.47909 49 GLU D C 1
ATOM 13547 O O . GLU D 2 56 ? -14.77191 57.47910 20.79341 1.000 40.04819 49 GLU D O 1
ATOM 13559 N N . GLU D 2 57 ? -15.25984 57.16028 18.61558 1.000 46.74169 50 GLU D N 1
ATOM 13560 C CA . GLU D 2 57 ? -15.65799 58.54537 18.38388 1.000 52.89012 50 GLU D CA 1
ATOM 13561 C C . GLU D 2 57 ? -16.70991 59.00660 19.39017 1.000 51.41304 50 GLU D C 1
ATOM 13562 O O . GLU D 2 57 ? -16.54260 60.03745 20.05238 1.000 48.47640 50 GLU D O 1
ATOM 13574 N N . GLU D 2 58 ? -17.81600 58.26360 19.50374 1.000 49.45874 51 GLU D N 1
ATOM 13575 C CA . GLU D 2 58 ? -18.87930 58.66040 20.42380 1.000 50.20805 51 GLU D CA 1
ATOM 13576 C C . GLU D 2 58 ? -18.35203 58.76844 21.84881 1.000 49.02558 51 GLU D C 1
ATOM 13577 O O . GLU D 2 58 ? -18.64782 59.73233 22.56550 1.000 48.20357 51 GLU D O 1
ATOM 13589 N N . LEU D 2 59 ? -17.57249 57.77520 22.27946 1.000 46.19205 52 LEU D N 1
ATOM 13590 C CA . LEU D 2 59 ? -17.06762 57.77114 23.64702 1.000 47.82233 52 LEU D CA 1
ATOM 13591 C C . LEU D 2 59 ? -16.22093 59.00596 23.91963 1.000 48.31168 52 LEU D C 1
ATOM 13592 O O . LEU D 2 59 ? -16.24353 59.55350 25.02772 1.000 49.28867 52 LEU D O 1
ATOM 13608 N N . VAL D 2 60 ? -15.46762 59.45999 22.91784 1.000 46.87306 53 VAL D N 1
ATOM 13609 C CA . VAL D 2 60 ? -14.60754 60.62293 23.10498 1.000 52.40034 53 VAL D CA 1
ATOM 13610 C C . VAL D 2 60 ? -15.44534 61.88039 23.28952 1.000 51.61119 53 VAL D C 1
ATOM 13611 O O . VAL D 2 60 ? -15.14513 62.72302 24.14386 1.000 51.18114 53 VAL D O 1
ATOM 13624 N N . VAL D 2 61 ? -16.51155 62.02351 22.49978 1.000 54.30716 54 VAL D N 1
ATOM 13625 C CA . VAL D 2 61 ? -17.40034 63.17294 22.64562 1.000 55.98959 54 VAL D CA 1
ATOM 13626 C C . VAL D 2 61 ? -18.02660 63.18705 24.03521 1.000 51.75875 54 VAL D C 1
ATOM 13627 O O . VAL D 2 61 ? -17.93958 64.18279 24.76403 1.000 48.62261 54 VAL D O 1
ATOM 13640 N N . PHE D 2 62 ? -18.66617 62.08124 24.42690 1.000 53.06557 55 PHE D N 1
ATOM 13641 C CA . PHE D 2 62 ? -19.35095 62.05100 25.71658 1.000 53.95047 55 PHE D CA 1
ATOM 13642 C C . PHE D 2 62 ? -18.36474 62.18938 26.87340 1.000 50.27617 55 PHE D C 1
ATOM 13643 O O . PHE D 2 62 ? -18.62629 62.92543 27.83257 1.000 46.47464 55 PHE D O 1
ATOM 13660 N N . LEU D 2 63 ? -17.22447 61.49371 26.80239 1.000 48.39973 56 LEU D N 1
ATOM 13661 C CA . LEU D 2 63 ? -16.21504 61.61645 27.85216 1.000 46.95226 56 LEU D CA 1
ATOM 13662 C C . LEU D 2 63 ? -15.73561 63.05672 27.98454 1.000 49.58369 56 LEU D C 1
ATOM 13663 O O . LEU D 2 63 ? -15.69391 63.61270 29.08787 1.000 50.05357 56 LEU D O 1
ATOM 13679 N N . LYS D 2 64 ? -15.36243 63.67350 26.86097 1.000 49.66315 57 LYS D N 1
ATOM 13680 C CA . LYS D 2 64 ? -14.87078 65.04784 26.88207 1.000 54.70223 57 LYS D CA 1
ATOM 13681 C C . LYS D 2 64 ? -15.85474 65.97942 27.57809 1.000 55.93410 57 LYS D C 1
ATOM 13682 O O . LYS D 2 64 ? -15.45768 66.81765 28.39617 1.000 56.59118 57 LYS D O 1
ATOM 13701 N N . ALA D 2 65 ? -17.14430 65.84416 27.27006 1.000 55.97675 58 ALA D N 1
ATOM 13702 C CA . ALA D 2 65 ? -18.16780 66.70030 27.85276 1.000 57.00460 58 ALA D CA 1
ATOM 13703 C C . ALA D 2 65 ? -18.55087 66.29983 29.27179 1.000 54.64944 58 ALA D C 1
ATOM 13704 O O . ALA D 2 65 ? -19.31385 67.02752 29.91690 1.000 55.76024 58 ALA D O 1
ATOM 13711 N N . GLY D 2 66 ? -18.04550 65.17682 29.77540 1.000 52.09782 59 GLY D N 1
ATOM 13712 C CA . GLY D 2 66 ? -18.46184 64.70751 31.08051 1.000 49.88761 59 GLY D CA 1
ATOM 13713 C C . GLY D 2 66 ? -19.87560 64.18142 31.11952 1.000 48.00802 59 GLY D C 1
ATOM 13714 O O . GLY D 2 66 ? -20.48558 64.14037 32.19190 1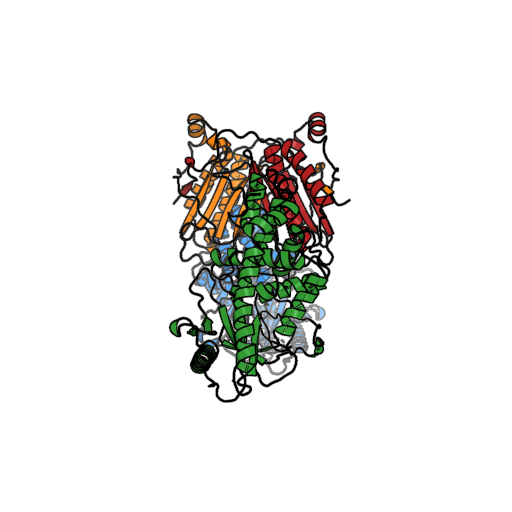.000 48.38257 59 GLY D O 1
ATOM 13718 N N . TYR D 2 67 ? -20.41606 63.77510 29.97151 1.000 42.25358 60 TYR D N 1
ATOM 13719 C CA . TYR D 2 67 ? -21.80737 63.36544 29.86632 1.000 44.91034 60 TYR D CA 1
ATOM 13720 C C . TYR D 2 67 ? -22.00715 61.86131 30.00332 1.000 44.63487 60 TYR D C 1
ATOM 13721 O O . TYR D 2 67 ? -23.15621 61.41576 30.09787 1.000 45.03070 60 TYR D O 1
ATOM 13739 N N . LEU D 2 68 ? -20.93397 61.07366 30.01500 1.000 46.41375 61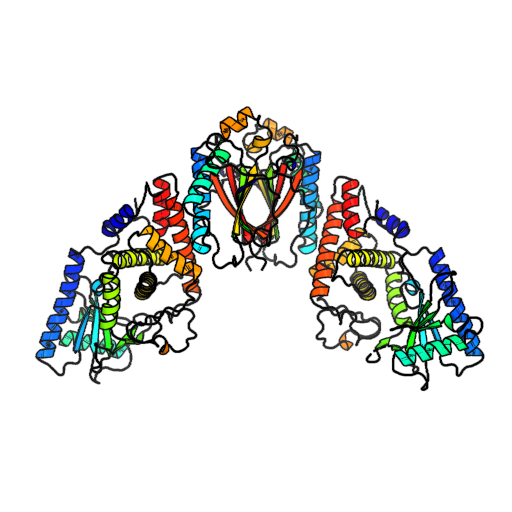 LEU D N 1
ATOM 13740 C CA . LEU D 2 68 ? -21.06384 59.62897 30.12616 1.000 46.16815 61 LEU D CA 1
ATOM 13741 C C . LEU D 2 68 ? -21.26471 59.23558 31.58341 1.000 47.57139 61 LEU D C 1
ATOM 13742 O O . LEU D 2 68 ? -20.47163 59.60899 32.45259 1.000 49.37429 61 LEU D O 1
ATOM 13758 N N . GLY D 2 69 ? -22.33256 58.48528 31.84620 1.000 45.28953 62 GLY D N 1
ATOM 13759 C CA . GLY D 2 69 ? -22.49603 57.82794 33.12515 1.000 41.32325 62 GLY D CA 1
ATOM 13760 C C . GLY D 2 69 ? -22.05086 56.38265 33.04330 1.000 40.83255 62 GLY D C 1
ATOM 13761 O O . GLY D 2 69 ? -21.23210 55.92390 33.84546 1.000 40.29871 62 GLY D O 1
ATOM 13765 N N . GLU D 2 70 ? -22.56991 55.66641 32.04844 1.000 41.98474 63 GLU D N 1
ATOM 13766 C CA . GLU D 2 70 ? -22.32349 54.24012 31.90167 1.000 42.64948 63 GLU D CA 1
ATOM 13767 C C . GLU D 2 70 ? -22.66719 53.84193 30.47566 1.000 43.97980 63 GLU D C 1
ATOM 13768 O O . GLU D 2 70 ? -23.60844 54.38304 29.88712 1.000 44.91857 63 GLU D O 1
ATOM 13780 N N . VAL D 2 71 ? -21.90380 52.90755 29.92238 1.000 38.55038 64 VAL D N 1
ATOM 13781 C CA . VAL D 2 71 ? -22.18828 52.38577 28.59332 1.000 38.31244 64 VAL D CA 1
ATOM 13782 C C . VAL D 2 71 ? -21.85633 50.90387 28.55979 1.000 37.60433 64 VAL D C 1
ATOM 13783 O O . VAL D 2 71 ? -20.83433 50.46915 29.10182 1.000 36.38127 64 VAL D O 1
ATOM 13796 N N . SER D 2 72 ? -22.72202 50.13390 27.90959 1.000 38.67615 65 SER D N 1
ATOM 13797 C CA . SER D 2 72 ? -22.55411 48.69859 27.75628 1.000 40.11514 65 SER D CA 1
ATOM 13798 C C . SER D 2 72 ? -22.53499 48.34446 26.27683 1.000 40.09514 65 SER D C 1
ATOM 13799 O O . SER D 2 72 ? -23.28938 48.91473 25.48277 1.000 41.61349 65 SER D O 1
ATOM 13807 N N . TYR D 2 73 ? -21.65790 47.40922 25.91586 1.000 33.82587 66 TYR D N 1
ATOM 13808 C CA . TYR D 2 73 ? -21.57798 46.85535 24.57186 1.000 33.65829 66 TYR D CA 1
ATOM 13809 C C . TYR D 2 73 ? -21.51879 45.33976 24.70593 1.000 35.33413 66 TYR D C 1
ATOM 13810 O O . TYR D 2 73 ? -20.69819 44.82633 25.47335 1.000 32.65491 66 TYR D O 1
ATOM 13828 N N . GLY D 2 74 ? -22.35853 44.62239 23.96872 1.000 35.78506 67 GLY D N 1
ATOM 13829 C CA . GLY D 2 74 ? -22.28470 43.17565 24.01102 1.000 39.93073 67 GLY D CA 1
ATOM 13830 C C . GLY D 2 74 ? -23.49814 42.51687 23.38602 1.000 38.81270 67 GLY D C 1
ATOM 13831 O O . GLY D 2 74 ? -24.29448 43.15011 22.68911 1.000 36.41483 67 GLY D O 1
ATOM 13835 N N . PHE D 2 75 ? -23.61282 41.22137 23.65246 1.000 38.36543 68 PHE D N 1
ATOM 13836 C CA . PHE D 2 75 ? -24.64017 40.38797 23.05486 1.000 39.75630 68 PHE D CA 1
ATOM 13837 C C . PHE D 2 75 ? -25.84633 40.26230 23.97186 1.000 41.89887 68 PHE D C 1
ATOM 13838 O O . PHE D 2 75 ? -25.72594 40.25466 25.19978 1.000 40.03105 68 PHE D O 1
ATOM 13855 N N . GLN D 2 76 ? -27.01661 40.15866 23.35083 1.000 42.02165 69 GLN D N 1
ATOM 13856 C CA . GLN D 2 76 ? -28.27374 39.96079 24.05425 1.000 45.25708 69 GLN D CA 1
ATOM 13857 C C . GLN D 2 76 ? -28.95133 38.71299 23.51040 1.000 45.24622 69 GLN D C 1
ATOM 13858 O O . GLN D 2 76 ? -29.03884 38.52606 22.29254 1.000 42.32981 69 GLN D O 1
ATOM 13872 N N . LYS D 2 77 ? -29.39940 37.85082 24.41484 1.000 45.36301 70 LYS D N 1
ATOM 13873 C CA . LYS D 2 77 ? -30.13938 36.64786 24.06641 1.000 52.58214 70 LYS D CA 1
ATOM 13874 C C . LYS D 2 77 ? -31.43867 36.70389 24.84772 1.000 56.87611 70 LYS D C 1
ATOM 13875 O O . LYS D 2 77 ? -31.41759 36.92569 26.06290 1.000 47.39445 70 LYS D O 1
ATOM 13894 N N . ASN D 2 78 ? -32.55932 36.51547 24.15775 1.000 70.43056 71 ASN D N 1
ATOM 13895 C CA . ASN D 2 78 ? -33.86743 36.89903 24.70029 1.000 85.14944 71 ASN D CA 1
ATOM 13896 C C . ASN D 2 78 ? -33.78337 38.41790 24.85124 1.000 85.31269 71 ASN D C 1
ATOM 13897 O O . ASN D 2 78 ? -33.40941 39.09548 23.87953 1.000 86.54070 71 ASN D O 1
ATOM 13908 N N . ASN D 2 79 ? -34.07608 38.99224 26.01759 1.000 82.86124 72 ASN D N 1
ATOM 13909 C CA . ASN D 2 79 ? -33.95714 40.43603 26.19588 1.000 83.81004 72 ASN D CA 1
ATOM 13910 C C . ASN D 2 79 ? -32.97553 40.80160 27.30688 1.000 76.97999 72 ASN D C 1
ATOM 13911 O O . ASN D 2 79 ? -33.10225 41.85684 27.93414 1.000 75.74292 72 ASN D O 1
ATOM 13922 N N . ASN D 2 80 ? -31.96443 39.95917 27.53090 1.000 70.67770 73 ASN D N 1
ATOM 13923 C CA . ASN D 2 80 ? -30.95987 40.20162 28.55567 1.000 61.59063 73 ASN D CA 1
ATOM 13924 C C . ASN D 2 80 ? -29.55363 40.11301 27.97557 1.000 51.35499 73 ASN D C 1
ATOM 13925 O O . ASN D 2 80 ? -29.29318 39.35386 27.03661 1.000 45.34116 73 ASN D O 1
ATOM 13936 N N . TRP D 2 81 ? -28.64686 40.89812 28.55753 1.000 47.97510 74 TRP D N 1
ATOM 13937 C CA . TRP D 2 81 ? -27.23140 40.76136 28.25131 1.000 46.28455 74 TRP D CA 1
ATOM 13938 C C . TRP D 2 81 ? -26.75594 39.35302 28.58803 1.000 41.54529 74 TRP D C 1
ATOM 13939 O O . TRP D 2 81 ? -27.18471 38.75508 29.57906 1.000 41.25190 74 TRP D O 1
ATOM 13960 N N . ILE D 2 82 ? -25.85365 38.82615 27.76451 1.000 39.93022 75 ILE D N 1
ATOM 13961 C CA . ILE D 2 82 ? -25.17999 37.56806 28.04398 1.000 41.17692 75 ILE D CA 1
ATOM 13962 C C . ILE D 2 82 ? -23.68189 37.80527 27.92835 1.000 38.09984 75 ILE D C 1
ATOM 13963 O O . ILE D 2 82 ? -23.22787 38.85010 27.46191 1.000 34.63489 75 ILE D O 1
ATOM 13979 N N . GLU D 2 83 ? -22.91491 36.82021 28.35062 1.000 38.51094 76 GLU D N 1
ATOM 13980 C CA . GLU D 2 83 ? -21.48494 36.87853 28.10614 1.000 37.00657 76 GLU D CA 1
ATOM 13981 C C . GLU D 2 83 ? -21.24164 36.64820 26.61717 1.000 41.38034 76 GLU D C 1
ATOM 13982 O O . GLU D 2 83 ? -21.77786 35.68879 26.04979 1.000 45.87717 76 GLU D O 1
ATOM 13994 N N . PRO D 2 84 ? -20.45608 37.50345 25.94157 1.000 34.76648 77 PRO D N 1
ATOM 13995 C CA . PRO D 2 84 ? -19.75320 38.67495 26.46815 1.000 35.87554 77 PRO D CA 1
ATOM 13996 C C . PRO D 2 84 ? -20.54980 39.97194 26.38452 1.000 35.59758 77 PRO D C 1
ATOM 13997 O O . PRO D 2 84 ? -21.14345 40.27551 25.34581 1.000 34.79864 77 PRO D O 1
ATOM 14008 N N . THR D 2 85 ? -20.55520 40.71907 27.48734 1.000 32.74666 78 THR D N 1
ATOM 14009 C CA . THR D 2 85 ? -21.05691 42.08585 27.52434 1.000 34.39761 78 THR D CA 1
ATOM 14010 C C . THR D 2 85 ? -20.11628 42.89366 28.40641 1.000 34.53413 78 THR D C 1
ATOM 14011 O O . THR D 2 85 ? -19.81639 42.48646 29.53293 1.000 33.96923 78 THR D O 1
ATOM 14022 N N . LEU D 2 86 ? -19.64321 44.02153 27.89104 1.000 34.70669 79 LEU D N 1
ATOM 14023 C CA . LEU D 2 86 ? -18.67874 44.86318 28.58437 1.000 38.15125 79 LEU D CA 1
ATOM 14024 C C . LEU D 2 86 ? -19.35241 46.16564 28.98592 1.000 36.31725 79 LEU D C 1
ATOM 14025 O O . LEU D 2 86 ? -19.95770 46.83888 28.14612 1.000 36.35757 79 LEU D O 1
ATOM 14041 N N . ARG D 2 87 ? -19.23780 46.51964 30.26167 1.000 34.27388 80 ARG D N 1
ATOM 14042 C CA . ARG D 2 87 ? -19.88950 47.69557 30.81940 1.000 36.98501 80 ARG D CA 1
ATOM 14043 C C . ARG D 2 87 ? -18.84029 48.60111 31.44551 1.000 34.28774 80 ARG D C 1
ATOM 14044 O O . ARG D 2 87 ? -18.00480 48.13961 32.22679 1.000 35.88533 80 ARG D O 1
ATOM 14065 N N . TYR D 2 88 ? -18.89518 49.88702 31.10794 1.000 35.31134 81 TYR D N 1
ATOM 14066 C CA . TYR D 2 88 ? -17.92204 50.87512 31.55552 1.000 32.91710 81 TYR D CA 1
ATOM 14067 C C . TYR D 2 88 ? -18.65956 51.97911 32.29251 1.000 35.69302 81 TYR D C 1
ATOM 14068 O O . TYR D 2 88 ? -19.58216 52.58715 31.73916 1.000 36.54293 81 TYR D O 1
ATOM 14086 N N . THR D 2 89 ? -18.24900 52.24127 33.53059 1.000 36.10504 82 THR D N 1
ATOM 14087 C CA . THR D 2 89 ? -18.93135 53.18392 34.40837 1.000 38.49097 82 THR D CA 1
ATOM 14088 C C . THR D 2 89 ? -17.97409 54.31690 34.74367 1.000 40.66744 82 THR D C 1
ATOM 14089 O O . THR D 2 89 ? -16.86648 54.07676 35.23833 1.000 38.33680 82 THR D O 1
ATOM 14100 N N . ALA D 2 90 ? -18.39769 55.54332 34.45222 1.000 39.20533 83 ALA D N 1
ATOM 14101 C CA . ALA D 2 90 ? -17.55925 56.70716 34.69324 1.000 39.55076 83 ALA D CA 1
ATOM 14102 C C . ALA D 2 90 ? -17.51932 57.02704 36.17909 1.000 43.06276 83 ALA D C 1
ATOM 14103 O O . ALA D 2 90 ? -18.53185 56.94298 36.88045 1.000 45.54624 83 ALA D O 1
ATOM 14110 N N . GLY D 2 91 ? -16.33812 57.39423 36.65925 1.000 40.78516 84 GLY D N 1
ATOM 14111 C CA . GLY D 2 91 ? -16.18450 57.74990 38.05358 1.000 41.68637 84 GLY D CA 1
ATOM 14112 C C . GLY D 2 91 ? -14.95385 58.60790 38.23096 1.000 45.59158 84 GLY D C 1
ATOM 14113 O O . GLY D 2 91 ? -14.22235 58.89595 37.28031 1.000 44.19854 84 GLY D O 1
ATOM 14117 N N . ASP D 2 92 ? -14.73693 59.01996 39.47192 1.000 47.59339 85 ASP D N 1
ATOM 14118 C CA . ASP D 2 92 ? -13.54292 59.77267 39.80799 1.000 51.24362 85 ASP D CA 1
ATOM 14119 C C . ASP D 2 92 ? -12.38122 58.82133 40.06412 1.000 52.17246 85 ASP D C 1
ATOM 14120 O O . ASP D 2 92 ? -12.56092 57.69528 40.53619 1.000 51.49507 85 ASP D O 1
ATOM 14129 N N . LEU D 2 93 ? -11.18003 59.28020 39.73084 1.000 52.89332 86 LEU D N 1
ATOM 14130 C CA . LEU D 2 93 ? -9.98266 58.49287 39.99061 1.000 53.13736 86 LEU D CA 1
ATOM 14131 C C . LEU D 2 93 ? -9.72754 58.43101 41.49167 1.000 56.05397 86 LEU D C 1
ATOM 14132 O O . LEU D 2 93 ? -9.79084 59.45137 42.18377 1.000 58.68661 86 LEU D O 1
ATOM 14148 N N . LEU D 2 94 ? -9.43066 57.23444 41.99433 1.000 56.40272 87 LEU D N 1
ATOM 14149 C CA . LEU D 2 94 ? -9.20736 57.02415 43.41476 1.000 60.36799 87 LEU D CA 1
ATOM 14150 C C . LEU D 2 94 ? -7.78302 56.56372 43.69534 1.000 66.76598 87 LEU D C 1
ATOM 14151 O O . LEU D 2 94 ? -7.17007 55.84990 42.89460 1.000 67.61920 87 LEU D O 1
ATOM 14167 N N . GLY D 2 95 ? -7.27432 56.97034 44.85635 1.000 65.10250 88 GLY D N 1
ATOM 14168 C CA . GLY D 2 95 ? -6.01041 56.45133 45.35082 1.000 69.33820 88 GLY D CA 1
ATOM 14169 C C . GLY D 2 95 ? -4.88999 56.60177 44.34978 1.000 77.70724 88 GLY D C 1
ATOM 14170 O O . GLY D 2 95 ? -4.78862 57.60816 43.63834 1.000 75.24931 88 GLY D O 1
ATOM 14174 N N . SER D 2 96 ? -4.02529 55.58627 44.29048 1.000 93.62866 89 SER D N 1
ATOM 14175 C CA . SER D 2 96 ? -2.91718 55.61992 43.34308 1.000 99.52748 89 SER D CA 1
ATOM 14176 C C . SER D 2 96 ? -3.41988 55.72573 41.91165 1.000 97.38591 89 SER D C 1
ATOM 14177 O O . SER D 2 96 ? -2.75934 56.33352 41.06101 1.000 92.41386 89 SER D O 1
ATOM 14185 N N . GLY D 2 97 ? -4.58710 55.15953 41.63257 1.000 107.70161 90 GLY D N 1
ATOM 14186 C CA . GLY D 2 97 ? -5.12256 55.18305 40.29234 1.000 104.48105 90 GLY D CA 1
ATOM 14187 C C . GLY D 2 97 ? -4.66422 53.97104 39.51895 1.000 91.37729 90 GLY D C 1
ATOM 14188 O O . GLY D 2 97 ? -3.46293 53.72784 39.37310 1.000 97.07856 90 GLY D O 1
ATOM 14192 N N . THR D 2 98 ? -5.61573 53.19087 39.03514 1.000 66.89987 91 THR D N 1
ATOM 14193 C CA . THR D 2 98 ? -5.33148 51.98894 38.26954 1.000 54.95542 91 THR D CA 1
ATOM 14194 C C . THR D 2 98 ? -5.66958 52.27448 36.81572 1.000 45.75473 91 THR D C 1
ATOM 14195 O O . THR D 2 98 ? -6.82940 52.54698 36.48891 1.000 41.67879 91 THR D O 1
ATOM 14206 N N . ASP D 2 99 ? -4.65888 52.23989 35.95423 1.000 42.14541 92 ASP D N 1
ATOM 14207 C CA . ASP D 2 99 ? -4.83188 52.44056 34.51747 1.000 40.09687 92 ASP D CA 1
ATOM 14208 C C . ASP D 2 99 ? -4.35926 51.15245 33.85105 1.000 40.53486 92 ASP D C 1
ATOM 14209 O O . ASP D 2 99 ? -3.20294 51.03859 33.43575 1.000 38.04202 92 ASP D O 1
ATOM 14218 N N . ASP D 2 100 ? -5.26408 50.18388 33.76197 1.000 37.49890 93 ASP D N 1
ATOM 14219 C CA . ASP D 2 100 ? -4.93879 48.84965 33.29425 1.000 39.62887 93 ASP D CA 1
ATOM 14220 C C . ASP D 2 100 ? -4.74242 48.82456 31.78279 1.000 39.38871 93 ASP D C 1
ATOM 14221 O O . ASP D 2 100 ? -5.22186 49.69309 31.05012 1.000 37.77259 93 ASP D O 1
ATOM 14230 N N . ASP D 2 101 ? -4.03032 47.80328 31.31643 1.000 38.69538 94 ASP D N 1
ATOM 14231 C CA . ASP D 2 101 ? -4.03417 47.50940 29.89469 1.000 37.87604 94 ASP D CA 1
ATOM 14232 C C . ASP D 2 101 ? -5.39783 46.94064 29.50415 1.000 36.60510 94 ASP D C 1
ATOM 14233 O O . ASP D 2 101 ? -6.03954 46.24723 30.29653 1.000 33.07312 94 ASP D O 1
ATOM 14242 N N . PRO D 2 102 ? -5.86733 47.22352 28.29436 1.000 35.80444 95 PRO D N 1
ATOM 14243 C CA . PRO D 2 102 ? -7.15239 46.66608 27.85289 1.000 33.92632 95 PRO D CA 1
ATOM 14244 C C . PRO D 2 102 ? -7.02416 45.18325 27.53771 1.000 34.93233 95 PRO D C 1
ATOM 14245 O O . PRO D 2 102 ? -5.92586 44.63447 27.42527 1.000 36.53092 95 PRO D O 1
ATOM 14256 N N . GLY D 2 103 ? -8.18032 44.52549 27.41042 1.000 32.98757 96 GLY D N 1
ATOM 14257 C CA . GLY D 2 103 ? -8.24161 43.15827 26.93232 1.000 35.35017 96 GLY D CA 1
ATOM 14258 C C . GLY D 2 103 ? -8.92510 42.22583 27.92318 1.000 36.21456 96 GLY D C 1
ATOM 14259 O O . GLY D 2 103 ? -9.81904 42.63604 28.67877 1.000 33.81498 96 GLY D O 1
ATOM 14263 N N . LYS D 2 104 ? -8.50001 40.96153 27.90022 1.000 34.68114 97 LYS D N 1
ATOM 14264 C CA . LYS D 2 104 ? -9.07025 39.88901 28.71861 1.000 38.03379 97 LYS D CA 1
ATOM 14265 C C . LYS D 2 104 ? -10.57095 39.72520 28.45697 1.000 39.80161 97 LYS D C 1
ATOM 14266 O O . LYS D 2 104 ? -11.41394 39.88499 29.34105 1.000 37.06730 97 LYS D O 1
ATOM 14285 N N . ILE D 2 105 ? -10.88233 39.39229 27.20610 1.000 43.45450 98 ILE D N 1
ATOM 14286 C CA . ILE D 2 105 ? -12.21134 38.95556 26.79188 1.000 44.85035 98 ILE D CA 1
ATOM 14287 C C . ILE D 2 105 ? -12.16669 37.43448 26.65447 1.000 46.19651 98 ILE D C 1
ATOM 14288 O O . ILE D 2 105 ? -11.42662 36.90835 25.81360 1.000 46.95652 98 ILE D O 1
ATOM 14304 N N . ARG D 2 106 ? -12.94565 36.72204 27.47192 1.000 46.37168 99 ARG D N 1
ATOM 14305 C CA . ARG D 2 106 ? -12.96240 35.26628 27.38334 1.000 50.01408 99 ARG D CA 1
ATOM 14306 C C . ARG D 2 106 ? -13.52083 34.82291 26.02974 1.000 43.92066 99 ARG D C 1
ATOM 14307 O O . ARG D 2 106 ? -14.51454 35.38809 25.55550 1.000 43.44290 99 ARG D O 1
ATOM 14328 N N . PRO D 2 107 ? -12.93867 33.79119 25.39838 1.000 42.13213 100 PRO D N 1
ATOM 14329 C CA . PRO D 2 107 ? -13.58012 33.19022 24.21986 1.000 41.73221 100 PRO D CA 1
ATOM 14330 C C . PRO D 2 107 ? -14.43471 31.97869 24.56619 1.000 41.19422 100 PRO D C 1
ATOM 14331 O O . PRO D 2 107 ? -14.48127 31.55595 25.72538 1.000 41.03013 100 PRO D O 1
ATOM 14342 N N . GLY D 2 108 ? -15.11238 31.41290 23.56667 1.000 44.27981 101 GLY D N 1
ATOM 14343 C CA . GLY D 2 108 ? -15.76280 30.12525 23.70176 1.000 43.94302 101 GLY D CA 1
ATOM 14344 C C . GLY D 2 108 ? -17.17103 30.14102 24.25591 1.000 43.08741 101 GLY D C 1
ATOM 14345 O O . GLY D 2 108 ? -17.79408 29.07368 24.34253 1.000 45.02577 101 GLY D O 1
ATOM 14349 N N . LYS D 2 109 ? -17.69520 31.30162 24.63317 1.000 41.46447 102 LYS D N 1
ATOM 14350 C CA . LYS D 2 109 ? -19.03556 31.37877 25.19495 1.000 43.28633 102 LYS D CA 1
ATOM 14351 C C . LYS D 2 109 ? -20.09511 31.27506 24.10397 1.000 42.08129 102 LYS D C 1
ATOM 14352 O O . LYS D 2 109 ? -19.85895 31.60604 22.93868 1.000 44.75007 102 LYS D O 1
ATOM 14371 N N . ASP D 2 110 ? -21.27840 30.81540 24.50367 1.000 42.82964 103 ASP D N 1
ATOM 14372 C CA . ASP D 2 110 ? -22.37665 30.57242 23.57512 1.000 45.83595 103 ASP D CA 1
ATOM 14373 C C . ASP D 2 110 ? -23.08171 31.88605 23.25004 1.000 43.31461 103 ASP D C 1
ATOM 14374 O O . ASP D 2 110 ? -23.64154 32.53449 24.14011 1.000 43.66607 103 ASP D O 1
ATOM 14383 N N . VAL D 2 111 ? -23.04371 32.28207 21.97764 1.000 41.95974 104 VAL D N 1
ATOM 14384 C CA . VAL D 2 111 ? -23.74636 33.47102 21.50500 1.000 44.93634 104 VAL D CA 1
ATOM 14385 C C . VAL D 2 111 ? -24.61270 33.07452 20.31527 1.000 49.50508 104 VAL D C 1
ATOM 14386 O O . VAL D 2 111 ? -24.86005 33.88433 19.41484 1.000 47.61315 104 VAL D O 1
ATOM 14399 N N . SER D 2 112 ? -25.09725 31.82948 20.32449 1.000 52.00562 105 SER D N 1
ATOM 14400 C CA . SER D 2 112 ? -25.71415 31.23163 19.14311 1.000 62.33946 105 SER D CA 1
ATOM 14401 C C . SER D 2 112 ? -26.83255 32.09793 18.56801 1.000 64.96435 105 SER D C 1
ATOM 14402 O O . SER D 2 112 ? -26.76869 32.52838 17.41100 1.000 69.13029 105 SER D O 1
ATOM 14410 N N . GLY D 2 113 ? -27.87609 32.34691 19.34867 1.000 63.04514 106 GLY D N 1
ATOM 14411 C CA . GLY D 2 113 ? -29.00668 33.10315 18.85259 1.000 65.61315 106 GLY D CA 1
ATOM 14412 C C . GLY D 2 113 ? -28.91307 34.59839 19.05508 1.000 56.81653 106 GLY D C 1
ATOM 14413 O O . GLY D 2 113 ? -29.89804 35.31021 18.83031 1.000 56.40330 106 GLY D O 1
ATOM 14417 N N . ALA D 2 114 ? -27.74737 35.10101 19.43778 1.000 49.84706 107 ALA D N 1
ATOM 14418 C CA . ALA D 2 114 ? -27.63343 36.42164 20.03323 1.000 47.35821 107 ALA D CA 1
ATOM 14419 C C . ALA D 2 114 ? -27.33786 37.49410 18.99079 1.000 47.11923 107 ALA D C 1
ATOM 14420 O O . ALA D 2 114 ? -26.85973 37.21756 17.88877 1.000 48.76549 107 ALA D O 1
ATOM 14427 N N . SER D 2 115 ? -27.64730 38.73695 19.35986 1.000 47.40835 108 SER D N 1
ATOM 14428 C CA . SER D 2 115 ? -27.36889 39.90682 18.54148 1.000 49.40714 108 SER D CA 1
ATOM 14429 C C . SER D 2 115 ? -26.63249 40.93835 19.38267 1.000 45.91190 108 SER D C 1
ATOM 14430 O O . SER D 2 115 ? -26.76841 40.97225 20.60849 1.000 42.91189 108 SER D O 1
ATOM 14438 N N . PHE D 2 116 ? -25.86159 41.78862 18.71246 1.000 43.87485 109 PHE D N 1
ATOM 14439 C CA . PHE D 2 116 ? -25.02369 42.76380 19.39344 1.000 44.01008 109 PHE D CA 1
ATOM 14440 C C . PHE D 2 116 ? -25.77604 44.07317 19.59326 1.000 40.42329 109 PHE D C 1
ATOM 14441 O O . PHE D 2 116 ? -26.43909 44.56915 18.68020 1.000 40.32278 109 PHE D O 1
ATOM 14458 N N . TYR D 2 117 ? -25.66394 44.63084 20.79976 1.000 39.38131 110 TYR D N 1
ATOM 14459 C CA . TYR D 2 117 ? -26.29246 45.89912 21.13524 1.000 41.03416 110 TYR D CA 1
ATOM 14460 C C . TYR D 2 117 ? -25.31838 46.74480 21.94275 1.000 39.89213 110 TYR D C 1
ATOM 14461 O O . TYR D 2 117 ? -24.36223 46.23214 22.53145 1.000 35.11921 110 TYR D O 1
ATOM 14479 N N . SER D 2 118 ? -25.58411 48.05007 21.98041 1.000 36.94845 111 SER D N 1
ATOM 14480 C CA . SER D 2 118 ? -24.94466 48.95086 22.92792 1.000 38.48397 111 SER D CA 1
ATOM 14481 C C . SER D 2 118 ? -26.01107 49.82659 23.56917 1.000 37.67397 111 SER D C 1
ATOM 14482 O O . SER D 2 118 ? -26.99036 50.21340 22.92561 1.000 38.22349 111 SER D O 1
ATOM 14490 N N . PHE D 2 119 ? -25.80219 50.14376 24.84365 1.000 39.37801 112 PHE D N 1
ATOM 14491 C CA . PHE D 2 119 ? -26.78316 50.85439 25.65335 1.000 43.50754 112 PHE D CA 1
ATOM 14492 C C . PHE D 2 119 ? -26.04206 51.83111 26.55094 1.000 42.56050 112 PHE D C 1
ATOM 14493 O O . PHE D 2 119 ? -25.10326 51.44131 27.25085 1.000 39.83304 112 PHE D O 1
ATOM 14510 N N . MET D 2 120 ? -26.45032 53.09629 26.52423 1.000 44.11259 113 MET D N 1
ATOM 14511 C CA . MET D 2 120 ? -25.74965 54.14364 27.25112 1.000 44.24451 113 MET D CA 1
ATOM 14512 C C . MET D 2 120 ? -26.68648 54.84087 28.22600 1.000 44.56771 113 MET D C 1
ATOM 14513 O O . MET D 2 120 ? -27.84810 55.11367 27.90611 1.000 42.57258 113 MET D O 1
ATOM 14527 N N . THR D 2 121 ? -26.17024 55.11471 29.41999 1.000 45.08601 114 THR D N 1
ATOM 14528 C CA . THR D 2 121 ? -26.83544 55.94828 30.41079 1.000 44.80604 114 THR D CA 1
ATOM 14529 C C . THR D 2 121 ? -26.00496 57.20874 30.60488 1.000 45.32879 114 THR D C 1
ATOM 14530 O O . THR D 2 121 ? -24.80526 57.12532 30.88933 1.000 42.00741 114 THR D O 1
ATOM 14541 N N . TYR D 2 122 ? -26.63582 58.36602 30.44631 1.000 48.63419 115 TYR D N 1
ATOM 14542 C CA . TYR D 2 122 ? -25.92647 59.62674 30.58468 1.000 50.23213 115 TYR D CA 1
ATOM 14543 C C . TYR D 2 122 ? -25.74270 59.98092 32.05835 1.000 48.61831 115 TYR D C 1
ATOM 14544 O O . TYR D 2 122 ? -26.41608 59.44957 32.94564 1.000 49.55349 115 TYR D O 1
ATOM 14562 N N . SER D 2 123 ? -24.81380 60.90007 32.30693 1.000 47.50135 116 SER D N 1
ATOM 14563 C CA . SER D 2 123 ? -24.45494 61.30428 33.65527 1.000 48.00429 116 SER D CA 1
ATOM 14564 C C . SER D 2 123 ? -25.42708 62.35337 34.18886 1.000 53.39750 116 SER D C 1
ATOM 14565 O O . SER D 2 123 ? -26.25748 62.90609 33.46193 1.000 55.82363 116 SER D O 1
ATOM 14573 N N . SER D 2 124 ? -25.30653 62.63299 35.48939 1.000 55.52113 117 SER D N 1
ATOM 14574 C CA . SER D 2 124 ? -26.13178 63.66886 36.10016 1.000 59.62006 117 SER D CA 1
ATOM 14575 C C . SER D 2 124 ? -25.78514 65.05014 35.55520 1.000 64.46639 117 SER D C 1
ATOM 14576 O O . SER D 2 124 ? -26.63678 65.94671 35.55779 1.000 69.17613 117 SER D O 1
ATOM 14584 N N . LYS D 2 125 ? -24.54993 65.24072 35.08114 1.000 58.85990 118 LYS D N 1
ATOM 14585 C CA . LYS D 2 125 ? -24.17709 66.52518 34.49483 1.000 60.56797 118 LYS D CA 1
ATOM 14586 C C . LYS D 2 125 ? -24.85560 66.72554 33.14643 1.000 62.34785 118 LYS D C 1
ATOM 14587 O O . LYS D 2 125 ? -25.28313 67.83879 32.82019 1.000 60.32124 118 LYS D O 1
ATOM 14606 N N . TYR D 2 126 ? -24.95262 65.66462 32.34319 1.000 69.46457 119 TYR D N 1
ATOM 14607 C CA . TYR D 2 126 ? -25.76491 65.73578 31.13494 1.000 69.73330 119 TYR D CA 1
ATOM 14608 C C . TYR D 2 126 ? -27.18241 66.18493 31.47155 1.000 70.16058 119 TYR D C 1
ATOM 14609 O O . TYR D 2 126 ? -27.72212 67.10075 30.84590 1.000 74.28169 119 TYR D O 1
ATOM 14627 N N . LEU D 2 127 ? -27.79500 65.56083 32.48042 1.000 63.54066 120 LEU D N 1
ATOM 14628 C CA . LEU D 2 127 ? -29.19337 65.84894 32.78081 1.000 62.03415 120 LEU D CA 1
ATOM 14629 C C . LEU D 2 127 ? -29.38606 67.26706 33.30614 1.000 64.88681 120 LEU D C 1
ATOM 14630 O O . LEU D 2 127 ? -30.44045 67.87147 33.07708 1.000 64.09944 120 LEU D O 1
ATOM 14646 N N . ASN D 2 128 ? -28.39514 67.80928 34.01608 1.000 69.94975 121 ASN D N 1
ATOM 14647 C CA . ASN D 2 128 ? -28.49517 69.16132 34.54938 1.000 73.46505 121 ASN D CA 1
ATOM 14648 C C . ASN D 2 128 ? -28.09412 70.23131 33.54326 1.000 71.52946 121 ASN D C 1
ATOM 14649 O O . ASN D 2 128 ? -28.26785 71.42002 33.83099 1.000 75.89469 121 ASN D O 1
ATOM 14660 N N . ALA D 2 129 ? -27.56667 69.84939 32.38423 1.000 65.37727 122 ALA D N 1
ATOM 14661 C CA . ALA D 2 129 ? -27.14504 70.82705 31.39353 1.000 64.44447 122 ALA D CA 1
ATOM 14662 C C . ALA D 2 129 ? -28.33924 71.32043 30.58735 1.000 66.53334 122 ALA D C 1
ATOM 14663 O O . ALA D 2 129 ? -29.30858 70.59115 30.35809 1.000 65.57087 122 ALA D O 1
ATOM 14670 N N . THR D 2 130 ? -28.26264 72.57696 30.16052 1.000 69.08667 123 THR D N 1
ATOM 14671 C CA . THR D 2 130 ? -29.30845 73.13824 29.32250 1.000 72.62364 123 THR D CA 1
ATOM 14672 C C . THR D 2 130 ? -29.23648 72.53360 27.92288 1.000 72.16904 123 THR D C 1
ATOM 14673 O O . THR D 2 130 ? -28.21965 71.96614 27.51123 1.000 70.69877 123 THR D O 1
ATOM 14684 N N . GLN D 2 131 ? -30.34466 72.65006 27.18836 1.000 74.99828 124 GLN D N 1
ATOM 14685 C CA . GLN D 2 131 ? -30.37262 72.11507 25.83194 1.000 76.23692 124 GLN D CA 1
ATOM 14686 C C . GLN D 2 131 ? -29.37168 72.83560 24.94103 1.000 80.56732 124 GLN D C 1
ATOM 14687 O O . GLN D 2 131 ? -28.84635 72.24505 23.99042 1.000 80.36950 124 GLN D O 1
ATOM 14701 N N . SER D 2 132 ? -29.09650 74.10869 25.23379 1.000 82.69705 125 SER D N 1
ATOM 14702 C CA . SER D 2 132 ? -28.05076 74.82685 24.51553 1.000 82.61987 125 SER D CA 1
ATOM 14703 C C . SER D 2 132 ? -26.67849 74.23891 24.81703 1.000 81.85736 125 SER D C 1
ATOM 14704 O O . SER D 2 132 ? -25.87312 74.02753 23.90355 1.000 78.54209 125 SER D O 1
ATOM 14712 N N . GLU D 2 133 ? -26.39734 73.96040 26.09187 1.000 85.66387 126 GLU D N 1
ATOM 14713 C CA . GLU D 2 133 ? -25.11400 73.36739 26.45237 1.000 88.22857 126 GLU D CA 1
ATOM 14714 C C . GLU D 2 133 ? -24.98750 71.95101 25.90516 1.000 88.05479 126 GLU D C 1
ATOM 14715 O O . GLU D 2 133 ? -23.89945 71.53399 25.49060 1.000 92.51571 126 GLU D O 1
ATOM 14727 N N . LYS D 2 134 ? -26.08822 71.19756 25.89443 1.000 78.21075 127 LYS D N 1
ATOM 14728 C CA . LYS D 2 134 ? -26.05273 69.83900 25.36426 1.000 71.65151 127 LYS D CA 1
ATOM 14729 C C . LYS D 2 134 ? -25.69337 69.83269 23.88391 1.000 72.89911 127 LYS D C 1
ATOM 14730 O O . LYS D 2 134 ? -24.86728 69.03024 23.43522 1.000 70.09506 127 LYS D O 1
ATOM 14749 N N . ASP D 2 135 ? -26.31803 70.71882 23.10407 1.000 78.31982 128 ASP D N 1
ATOM 14750 C CA . ASP D 2 135 ? -26.14246 70.68144 21.65647 1.000 79.62220 128 ASP D CA 1
ATOM 14751 C C . ASP D 2 135 ? -24.72740 71.06513 21.24602 1.000 79.13860 128 ASP D C 1
ATOM 14752 O O . ASP D 2 135 ? -24.20448 70.52542 20.26460 1.000 78.66612 128 ASP D O 1
ATOM 14761 N N . THR D 2 136 ? -24.09070 71.98369 21.97652 1.000 77.57775 129 THR D N 1
ATOM 14762 C CA . THR D 2 136 ? -22.70990 72.33453 21.66256 1.000 78.17615 129 THR D CA 1
ATOM 14763 C C . THR D 2 136 ? -21.74874 71.22637 22.07456 1.000 69.70176 129 THR D C 1
ATOM 14764 O O . THR D 2 136 ? -20.73057 71.00794 21.40823 1.000 65.59948 129 THR D O 1
ATOM 14775 N N . ALA D 2 137 ? -22.05434 70.52138 23.16624 1.000 68.01969 130 ALA D N 1
ATOM 14776 C CA . ALA D 2 137 ? -21.17692 69.45328 23.63185 1.000 66.58763 130 ALA D CA 1
ATOM 14777 C C . ALA D 2 137 ? -21.28702 68.21376 22.75406 1.000 69.63001 130 ALA D C 1
ATOM 14778 O O . ALA D 2 137 ? -20.29502 67.50671 22.54354 1.000 68.52369 130 ALA D O 1
ATOM 14785 N N . LEU D 2 138 ? -22.48683 67.92292 22.24662 1.000 73.47550 131 LEU D N 1
ATOM 14786 C CA . LEU D 2 138 ? -22.74343 66.72967 21.44863 1.000 78.01088 131 LEU D CA 1
ATOM 14787 C C . LEU D 2 138 ? -22.79601 67.04452 19.95973 1.000 76.15000 131 LEU D C 1
ATOM 14788 O O . LEU D 2 138 ? -23.46441 66.34415 19.19133 1.000 73.51128 131 LEU D O 1
ATOM 14804 N N . LYS D 2 139 ? -22.08465 68.09283 19.54472 1.000 79.42047 132 LYS D N 1
ATOM 14805 C CA . LYS D 2 139 ? -22.07588 68.49373 18.14442 1.000 82.40954 132 LYS D CA 1
ATOM 14806 C C . LYS D 2 139 ? -21.44900 67.42318 17.25975 1.000 81.22501 132 LYS D C 1
ATOM 14807 O O . LYS D 2 139 ? -21.96219 67.12670 16.17403 1.000 82.48933 132 LYS D O 1
ATOM 14826 N N . ASP D 2 140 ? -20.34044 66.83110 17.70560 1.000 78.70060 133 ASP D N 1
ATOM 14827 C CA . ASP D 2 140 ? -19.54373 65.93175 16.88286 1.000 75.77202 133 ASP D CA 1
ATOM 14828 C C . ASP D 2 140 ? -19.96418 64.46928 17.00865 1.000 70.91878 133 ASP D C 1
ATOM 14829 O O . ASP D 2 140 ? -19.15934 63.57695 16.71735 1.000 69.87987 133 ASP D O 1
ATOM 14833 N N . LEU D 2 141 ? -21.19778 64.20130 17.42256 1.000 65.58701 134 LEU D N 1
ATOM 14834 C CA . LEU D 2 141 ? -21.63587 62.81864 17.56983 1.000 63.62932 134 LEU D CA 1
ATOM 14835 C C . LEU D 2 141 ? -21.67729 62.13560 16.20208 1.000 63.14212 134 LEU D C 1
ATOM 14836 O O . LEU D 2 141 ? -22.15252 62.72151 15.22932 1.000 64.13972 134 LEU D O 1
ATOM 14852 N N . PRO D 2 142 ? -21.17605 60.89369 16.09557 1.000 64.58715 135 PRO D N 1
ATOM 14853 C CA . PRO D 2 142 ? -21.26030 60.18298 14.80958 1.000 66.44205 135 PRO D CA 1
ATOM 14854 C C . PRO D 2 142 ? -22.62167 59.54749 14.56527 1.000 67.70856 135 PRO D C 1
ATOM 14855 O O . PRO D 2 142 ? -23.01567 59.33770 13.41317 1.000 68.42586 135 PRO D O 1
ATOM 14866 N N . PHE D 2 143 ? -23.34428 59.22702 15.63666 1.000 67.48904 136 PHE D N 1
ATOM 14867 C CA . PHE D 2 143 ? -24.70928 58.73306 15.52053 1.000 67.43594 136 PHE D CA 1
ATOM 14868 C C . PHE D 2 143 ? -25.48279 59.13490 16.76848 1.000 67.67743 136 PHE D C 1
ATOM 14869 O O . PHE D 2 143 ? -24.90984 59.59171 17.76047 1.000 68.01243 136 PHE D O 1
ATOM 14886 N N . LYS D 2 144 ? -26.80102 58.95701 16.70606 1.000 66.52889 137 LYS D N 1
ATOM 14887 C CA . LYS D 2 144 ? -27.70468 59.31718 17.79004 1.000 64.48439 137 LYS D CA 1
ATOM 14888 C C . LYS D 2 144 ? -28.43621 58.07564 18.28104 1.000 63.98918 137 LYS D C 1
ATOM 14889 O O . LYS D 2 144 ? -28.77935 57.18986 17.49131 1.000 64.82553 137 LYS D O 1
ATOM 14893 N N . ARG D 2 145 ? -28.67281 58.01834 19.58687 1.000 63.56329 138 ARG D N 1
ATOM 14894 C CA . ARG D 2 145 ? -29.30235 56.87219 20.22328 1.000 57.83366 138 ARG D CA 1
ATOM 14895 C C . ARG D 2 145 ? -30.78241 57.14080 20.46162 1.000 58.39063 138 ARG D C 1
ATOM 14896 O O . ARG D 2 145 ? -31.21264 58.29113 20.57648 1.000 59.00590 138 ARG D O 1
ATOM 14917 N N . VAL D 2 146 ? -31.56213 56.06251 20.52755 1.000 58.14823 139 VAL D N 1
ATOM 14918 C CA . VAL D 2 146 ? -32.99558 56.15056 20.77568 1.000 59.65156 139 VAL D CA 1
ATOM 14919 C C . VAL D 2 146 ? -33.29925 55.52653 22.13001 1.000 53.79067 139 VAL D C 1
ATOM 14920 O O . VAL D 2 146 ? -32.63610 54.57942 22.56723 1.000 51.29616 139 VAL D O 1
ATOM 14933 N N . GLY D 2 147 ? -34.31350 56.07173 22.79599 1.000 52.08063 140 GLY D N 1
ATOM 14934 C CA . GLY D 2 147 ? -34.66359 55.58248 24.11785 1.000 56.55962 140 GLY D CA 1
ATOM 14935 C C . GLY D 2 147 ? -35.07673 54.12162 24.07943 1.000 58.35792 140 GLY D C 1
ATOM 14936 O O . GLY D 2 147 ? -35.73269 53.66283 23.14156 1.000 60.56739 140 GLY D O 1
ATOM 14940 N N . ALA D 2 148 ? -34.67919 53.38337 25.11285 1.000 54.08695 141 ALA D N 1
ATOM 14941 C CA . ALA D 2 148 ? -35.04907 51.98299 25.23160 1.000 60.40219 141 ALA D CA 1
ATOM 14942 C C . ALA D 2 148 ? -35.01482 51.58421 26.69738 1.000 67.73080 141 ALA D C 1
ATOM 14943 O O . ALA D 2 148 ? -34.38195 52.24143 27.52793 1.000 67.86572 141 ALA D O 1
ATOM 14950 N N . GLN D 2 149 ? -35.71125 50.49361 27.00361 1.000 75.56051 142 GLN D N 1
ATOM 14951 C CA . GLN D 2 149 ? -35.71700 49.95644 28.35602 1.000 78.78537 142 GLN D CA 1
ATOM 14952 C C . GLN D 2 149 ? -34.37696 49.30450 28.67250 1.000 76.37233 142 GLN D C 1
ATOM 14953 O O . GLN D 2 149 ? -33.77167 48.64365 27.82395 1.000 73.00329 142 GLN D O 1
ATOM 14967 N N . SER D 2 150 ? -33.91483 49.49835 29.89948 1.000 81.23446 143 SER D N 1
ATOM 14968 C CA . SER D 2 150 ? -32.69370 48.85489 30.36106 1.000 76.80761 143 SER D CA 1
ATOM 14969 C C . SER D 2 150 ? -32.86156 47.33855 30.33032 1.000 70.45593 143 SER D C 1
ATOM 14970 O O . SER D 2 150 ? -33.76017 46.81013 31.00203 1.000 69.48359 143 SER D O 1
ATOM 14978 N N . PRO D 2 151 ? -32.03816 46.60810 29.58500 1.000 66.30449 144 PRO D N 1
ATOM 14979 C CA . PRO D 2 151 ? -32.19249 45.15181 29.52351 1.000 64.46056 144 PRO D CA 1
ATOM 14980 C C . PRO D 2 151 ? -31.61463 44.46347 30.75283 1.000 59.26628 144 PRO D C 1
ATOM 14981 O O . PRO D 2 151 ? -30.73591 44.98213 31.44228 1.000 57.44969 144 PRO D O 1
ATOM 14992 N N . GLY D 2 152 ? -32.13914 43.27254 31.02349 1.000 55.03266 145 GLY D N 1
ATOM 14993 C CA . GLY D 2 152 ? -31.66071 42.47036 32.12901 1.000 54.75820 145 GLY D CA 1
ATOM 14994 C C . GLY D 2 152 ? -30.27962 41.89314 31.86049 1.000 53.61901 145 GLY D C 1
ATOM 14995 O O . GLY D 2 152 ? -29.67286 42.09070 30.80703 1.000 52.39886 145 GLY D O 1
ATOM 14999 N N . ILE D 2 153 ? -29.77536 41.15724 32.85103 1.000 52.13413 146 ILE D N 1
ATOM 15000 C CA . ILE D 2 153 ? -28.48257 40.48679 32.75430 1.000 50.18485 146 ILE D CA 1
ATOM 15001 C C . ILE D 2 153 ? -28.67498 39.01555 33.09847 1.000 51.00887 146 ILE D C 1
ATOM 15002 O O . ILE D 2 153 ? -29.15278 38.68463 34.19079 1.000 50.03891 146 ILE D O 1
ATOM 15018 N N . ASN D 2 154 ? -28.29095 38.13793 32.17599 1.000 50.33301 147 ASN D N 1
ATOM 15019 C CA . ASN D 2 154 ? -28.30575 36.69204 32.39576 1.000 54.31498 147 ASN D CA 1
ATOM 15020 C C . ASN D 2 154 ? -26.88449 36.27633 32.76593 1.000 52.25465 147 ASN D C 1
ATOM 15021 O O . ASN D 2 154 ? -26.05775 35.97310 31.90353 1.000 48.91361 147 ASN D O 1
ATOM 15032 N N . GLY D 2 155 ? -26.60730 36.26253 34.06461 1.000 53.49696 148 GLY D N 1
ATOM 15033 C CA . GLY D 2 155 ? -25.30206 35.95225 34.60097 1.000 51.72054 148 GLY D CA 1
ATOM 15034 C C . GLY D 2 155 ? -24.96158 36.91784 35.71470 1.000 46.71479 148 GLY D C 1
ATOM 15035 O O . GLY D 2 155 ? -25.84276 37.55103 36.29252 1.000 45.75803 148 GLY D O 1
ATOM 15039 N N . TYR D 2 156 ? -23.67167 37.03395 36.01474 1.000 45.54313 149 TYR D N 1
ATOM 15040 C CA . TYR D 2 156 ? -23.18901 37.95413 37.03451 1.000 43.66229 149 TYR D CA 1
ATOM 15041 C C . TYR D 2 156 ? -22.16247 38.90580 36.42967 1.000 39.74901 149 TYR D C 1
ATOM 15042 O O . TYR D 2 156 ? -21.66713 38.70250 35.31833 1.000 40.12807 149 TYR D O 1
ATOM 15060 N N . LEU D 2 157 ? -21.85219 39.96213 37.18048 1.000 38.54164 150 LEU D N 1
ATOM 15061 C CA . LEU D 2 157 ? -20.94338 41.01298 36.73524 1.000 39.70252 150 LEU D CA 1
ATOM 15062 C C . LEU D 2 157 ? -19.59696 40.85368 37.43138 1.000 37.69350 150 LEU D C 1
ATOM 15063 O O . LEU D 2 157 ? -19.53473 40.82965 38.66532 1.000 37.36221 150 LEU D O 1
ATOM 15079 N N . GLU D 2 158 ? -18.52534 40.76710 36.64735 1.000 36.18807 151 GLU D N 1
ATOM 15080 C CA . GLU D 2 158 ? -17.17089 40.75371 37.18266 1.000 35.32080 151 GLU D CA 1
ATOM 15081 C C . GLU D 2 158 ? -16.52402 42.10602 36.91774 1.000 34.47607 151 GLU D C 1
ATOM 15082 O O . GLU D 2 158 ? -16.39151 42.51809 35.75995 1.000 30.72014 151 GLU D O 1
ATOM 15094 N N . ASN D 2 159 ? -16.11113 42.78315 37.98352 1.000 32.28144 152 ASN D N 1
ATOM 15095 C CA . ASN D 2 159 ? -15.35191 44.02610 37.86355 1.000 32.93515 152 ASN D CA 1
ATOM 15096 C C . ASN D 2 159 ? -13.89316 43.65339 37.64231 1.000 36.41672 152 ASN D C 1
ATOM 15097 O O . ASN D 2 159 ? -13.19857 43.24276 38.57474 1.000 38.56179 152 ASN D O 1
ATOM 15108 N N . ASP D 2 160 ? -13.41003 43.79929 36.40435 1.000 31.69107 153 ASP D N 1
ATOM 15109 C CA . ASP D 2 160 ? -12.12102 43.23610 36.04445 1.000 34.99050 153 ASP D CA 1
ATOM 15110 C C . ASP D 2 160 ? -11.11312 44.21642 35.45940 1.000 33.64045 153 ASP D C 1
ATOM 15111 O O . ASP D 2 160 ? -9.94778 43.83545 35.30541 1.000 34.62203 153 ASP D O 1
ATOM 15120 N N . LYS D 2 161 ? -11.49280 45.45653 35.14906 1.000 36.20300 154 LYS D N 1
ATOM 15121 C CA . LYS D 2 161 ? -10.49046 46.41813 34.70271 1.000 38.63172 154 LYS D CA 1
ATOM 15122 C C . LYS D 2 161 ? -10.88015 47.84020 35.07887 1.000 41.66966 154 LYS D C 1
ATOM 15123 O O . LYS D 2 161 ? -12.05546 48.16048 35.28202 1.000 36.03497 154 LYS D O 1
ATOM 15142 N N . THR D 2 162 ? -9.85569 48.68902 35.18170 1.000 40.63957 155 THR D N 1
ATOM 15143 C CA . THR D 2 162 ? -10.02403 50.11958 35.39232 1.000 42.39654 155 THR D CA 1
ATOM 15144 C C . THR D 2 162 ? -9.08651 50.85712 34.45003 1.000 40.38630 155 THR D C 1
ATOM 15145 O O . THR D 2 162 ? -7.88473 50.57343 34.42469 1.000 41.20365 155 THR D O 1
ATOM 15156 N N . TYR D 2 163 ? -9.63236 51.79413 33.68261 1.000 36.57870 156 TYR D N 1
ATOM 15157 C CA . TYR D 2 163 ? -8.84984 52.71151 32.86534 1.000 36.99336 156 TYR D CA 1
ATOM 15158 C C . TYR D 2 163 ? -8.95711 54.10530 33.46966 1.000 40.94456 156 TYR D C 1
ATOM 15159 O O . TYR D 2 163 ? -10.03214 54.50822 33.92410 1.000 42.03911 156 TYR D O 1
ATOM 15177 N N . SER D 2 164 ? -7.84403 54.83819 33.48342 1.000 41.70940 157 SER D N 1
ATOM 15178 C CA . SER D 2 164 ? -7.78368 56.10831 34.19188 1.000 43.72878 157 SER D CA 1
ATOM 15179 C C . SER D 2 164 ? -6.96675 57.12736 33.41515 1.000 44.83671 157 SER D C 1
ATOM 15180 O O . SER D 2 164 ? -5.94886 56.78949 32.80480 1.000 42.41659 157 SER D O 1
ATOM 15188 N N . ALA D 2 165 ? -7.41694 58.38013 33.45778 1.000 44.27562 158 ALA D N 1
ATOM 15189 C CA . ALA D 2 165 ? -6.67164 59.49272 32.88663 1.000 46.99350 158 ALA D CA 1
ATOM 15190 C C . ALA D 2 165 ? -7.30228 60.79546 33.35330 1.000 51.23307 158 ALA D C 1
ATOM 15191 O O . ALA D 2 165 ? -8.52615 60.88712 33.47582 1.000 50.48848 158 ALA D O 1
ATOM 15198 N N . GLY D 2 166 ? -6.45996 61.79101 33.61472 1.000 53.31959 159 GLY D N 1
ATOM 15199 C CA . GLY D 2 166 ? -6.92710 63.11927 33.95655 1.000 56.56130 159 GLY D CA 1
ATOM 15200 C C . GLY D 2 166 ? -7.90618 63.16245 35.11028 1.000 56.09808 159 GLY D C 1
ATOM 15201 O O . GLY D 2 166 ? -8.94028 63.83047 35.02728 1.000 55.83556 159 GLY D O 1
ATOM 15205 N N . GLY D 2 167 ? -7.59451 62.45393 36.19232 1.000 58.06259 160 GLY D N 1
ATOM 15206 C CA . GLY D 2 167 ? -8.41993 62.50457 37.38127 1.000 56.20370 160 GLY D CA 1
ATOM 15207 C C . GLY D 2 167 ? -9.73925 61.77856 37.28379 1.000 52.49472 160 GLY D C 1
ATOM 15208 O O . GLY D 2 167 ? -10.58255 61.93704 38.17180 1.000 53.12680 160 GLY D O 1
ATOM 15212 N N . ARG D 2 168 ? -9.94981 60.98567 36.23761 1.000 50.78120 161 ARG D N 1
ATOM 15213 C CA . ARG D 2 168 ? -11.18909 60.24653 36.05735 1.000 46.46526 161 ARG D CA 1
ATOM 15214 C C . ARG D 2 168 ? -10.87239 58.79248 35.73842 1.000 44.34817 161 ARG D C 1
ATOM 15215 O O . ARG D 2 168 ? -9.77976 58.45994 35.27152 1.000 39.04926 161 ARG D O 1
ATOM 15236 N N . SER D 2 169 ? -11.84616 57.92298 36.00849 1.000 44.67317 162 SER D N 1
ATOM 15237 C CA . SER D 2 169 ? -11.69369 56.49120 35.80893 1.000 44.52360 162 SER D CA 1
ATOM 15238 C C . SER D 2 169 ? -12.87587 55.93509 35.03214 1.000 42.18561 162 SER D C 1
ATOM 15239 O O . SER D 2 169 ? -13.98640 56.46957 35.08236 1.000 44.45487 162 SER D O 1
ATOM 15247 N N . LEU D 2 170 ? -12.61628 54.86113 34.29637 1.000 38.48729 163 LEU D N 1
ATOM 15248 C CA . LEU D 2 170 ? -13.65707 54.02722 33.71307 1.000 39.82949 163 LEU D CA 1
ATOM 15249 C C . LEU D 2 170 ? -13.53406 52.65363 34.34926 1.000 38.21245 163 LEU D C 1
ATOM 15250 O O . LEU D 2 170 ? -12.51712 51.97644 34.16645 1.000 37.22117 163 LEU D O 1
ATOM 15266 N N . THR D 2 171 ? -14.54831 52.25195 35.10119 1.000 39.45534 164 THR D N 1
ATOM 15267 C CA . THR D 2 171 ? -14.55752 50.94463 35.74193 1.000 40.60952 164 THR D CA 1
ATOM 15268 C C . THR D 2 171 ? -15.29690 49.96713 34.83928 1.000 41.77718 164 THR D C 1
ATOM 15269 O O . THR D 2 171 ? -16.45206 50.20920 34.47173 1.000 38.59341 164 THR D O 1
ATOM 15280 N N . ARG D 2 172 ? -14.63502 48.87355 34.47624 1.000 38.93711 165 ARG D N 1
ATOM 15281 C CA . ARG D 2 172 ? -15.21041 47.89393 33.56710 1.000 34.04752 165 ARG D CA 1
ATOM 15282 C C . ARG D 2 172 ? -15.75263 46.70835 34.35354 1.000 36.33568 165 ARG D C 1
ATOM 15283 O O . ARG D 2 172 ? -15.06125 46.15588 35.21628 1.000 32.91997 165 ARG D O 1
ATOM 15304 N N . THR D 2 173 ? -16.99479 46.33412 34.06178 1.000 33.74705 166 THR D N 1
ATOM 15305 C CA . THR D 2 173 ? -17.58032 45.08807 34.53217 1.000 36.21636 166 THR D CA 1
ATOM 15306 C C . THR D 2 173 ? -17.92124 44.22814 33.32179 1.000 38.62805 166 THR D C 1
ATOM 15307 O O . THR D 2 173 ? -18.34667 44.74291 32.28219 1.000 36.73084 166 THR D O 1
ATOM 15318 N N . SER D 2 174 ? -17.72153 42.92034 33.45973 1.000 35.70994 167 SER D N 1
ATOM 15319 C CA . SER D 2 174 ? -17.93294 41.96332 32.38334 1.000 35.27742 167 SER D CA 1
ATOM 15320 C C . SER D 2 174 ? -19.01539 40.97874 32.79695 1.000 33.40460 167 SER D C 1
ATOM 15321 O O . SER D 2 174 ? -18.94816 40.40445 33.88893 1.000 32.06724 167 SER D O 1
ATOM 15329 N N . VAL D 2 175 ? -20.00533 40.77649 31.92629 1.000 32.25050 168 VAL D N 1
ATOM 15330 C CA . VAL D 2 175 ? -21.02146 39.76621 32.19089 1.000 31.69266 168 VAL D CA 1
ATOM 15331 C C . VAL D 2 175 ? -20.39700 38.37957 32.09069 1.000 34.00070 168 VAL D C 1
ATOM 15332 O O . VAL D 2 175 ? -19.57027 38.10793 31.20856 1.000 33.54453 168 VAL D O 1
ATOM 15345 N N . ARG D 2 176 ? -20.79641 37.49024 32.99804 1.000 37.67231 169 ARG D N 1
ATOM 15346 C CA . ARG D 2 176 ? -20.28036 36.13097 33.06337 1.000 39.94653 169 ARG D CA 1
ATOM 15347 C C . ARG D 2 176 ? -21.43595 35.14438 33.10932 1.000 43.33918 169 ARG D C 1
ATOM 15348 O O . ARG D 2 176 ? -22.41876 35.36813 33.82068 1.000 41.45642 169 ARG D O 1
ATOM 15369 N N . ASN D 2 177 ? -21.31367 34.05008 32.35887 1.000 43.47720 170 ASN D N 1
ATOM 15370 C CA . ASN D 2 177 ? -22.29226 32.97689 32.46623 1.000 50.33653 170 ASN D CA 1
ATOM 15371 C C . ASN D 2 177 ? -22.35617 32.47360 33.90192 1.000 54.17453 170 ASN D C 1
ATOM 15372 O O . ASN D 2 177 ? -21.34211 32.42023 34.60361 1.000 57.02933 170 ASN D O 1
ATOM 15383 N N . PHE D 2 178 ? -23.55396 32.09575 34.33818 1.000 49.46627 171 PHE D N 1
ATOM 15384 C CA . PHE D 2 178 ? -23.68370 31.41734 35.61931 1.000 55.01125 171 PHE D CA 1
ATOM 15385 C C . PHE D 2 178 ? -22.96038 30.07752 35.56396 1.000 69.57258 171 PHE D C 1
ATOM 15386 O O . PHE D 2 178 ? -23.10573 29.31988 34.60024 1.000 62.38860 171 PHE D O 1
ATOM 15403 N N . VAL D 2 179 ? -22.17247 29.79461 36.59522 1.000 103.50406 172 VAL D N 1
ATOM 15404 C CA . VAL D 2 179 ? -21.44394 28.53389 36.69124 1.000 112.63046 172 VAL D CA 1
ATOM 15405 C C . VAL D 2 179 ? -21.31824 28.14574 38.16001 1.000 116.62797 172 VAL D C 1
ATOM 15406 O O . VAL D 2 179 ? -22.00595 27.24417 38.63521 1.000 120.19721 172 VAL D O 1
#

Organism: Escherichia coli (strain MS 115-1) (NCBI:txid749537)

B-factor: mean 63.07, std 24.21, range [25.28, 357.26]

Nearest PDB structures (foldseek):
  6p80-assembly1_A  TM=9.976E-01  e=3.065E-55  Escherichia coli MS 115-1
  6u7b-assembly1_A  TM=9.917E-01  e=1.441E-53  Escherichia coli MS 115-1
  4atb-assembly2_D  TM=6.510E-01  e=9.646E-10  Mus musculus
  4at8-assembly2_D  TM=6.475E-01  e=9.616E-09  Mus musculus
  4xq7-assembly1_A  TM=5.800E-01  e=2.794E-07  Homo sapiens

InterPro domains:
  IPR006116 2-5OAS/ClassI-CCAase, nucleotidyltransferase domain [cd05400] (25-169)
  IPR043519 Nucleotidyltransferase superfamily [G3DSA:3.30.460.10] (1-135)
  IPR043519 Nucleotidyltransferase superfamily [SSF81301] (1-169)
  IPR053445 CBASS cyclic nucleotide synthase [NF041116] (8-319)

Solvent-accessible surface area: 43988 Å² total; per-residue (Å²): 21,66,160,48,6,58,40,146,7,0,26,129,14,0,118,93,97,0,14,16,39,148,110,101,8,42,73,18,103,113,35,1,98,180,2,35,76,70,3,87,38,49,33,88,108,79,101,128,9,13,0,63,78,2,12,36,26,11,23,12,36,30,31,0,5,16,105,45,41,107,36,0,52,0,2,0,0,1,26,57,120,120,8,39,163,80,82,208,17,10,4,86,41,0,0,69,41,0,78,116,4,2,107,129,44,64,89,119,51,3,118,52,78,105,166,11,0,18,0,30,36,109,92,71,55,41,46,0,32,0,50,13,1,41,45,99,54,65,94,77,77,49,1,50,76,119,107,60,64,47,6,0,19,30,22,32,41,69,7,2,132,47,18,66,187,73,15,88,170,58,0,6,14,0,0,38,0,0,18,40,0,8,127,21,5,115,133,109,67,121,97,2,122,22,82,56,43,0,1,1,0,0,0,0,35,10,23,72,101,61,42,95,4,54,56,10,20,72,0,0,0,27,0,2,20,23,0,3,73,33,93,4,153,89,104,2,29,4,115,72,56,22,83,40,97,129,15,46,131,59,119,40,55,2,30,1,1,4,0,1,17,22,122,25,5,12,0,129,107,18,73,88,62,28,2,68,20,0,22,83,0,0,25,50,4,0,10,3,7,2,3,1,74,24,2,50,59,110,130,45,0,16,58,10,6,49,86,0,2,8,96,47,0,119,46,126,66,45,36,20,9,66,88,130,66,23,46,122,32,116,37,116,48,46,44,87,53,0,122,29,2,0,4,11,1,1,1,0,1,20,3,0,40,59,29,22,46,130,2,48,68,70,66,0,104,23,7,41,77,1,0,20,17,4,11,130,17,33,10,7,2,36,0,5,0,0,6,23,62,136,60,52,3,5,1,5,1,4,43,0,40,26,20,60,28,40,7,71,14,74,63,45,59,5,0,127,4,98,37,79,60,101,30,100,59,14,62,34,62,0,20,0,12,14,14,37,130,26,60,107,16,77,120,73,89,35,84,86,38,19,152,104,25,49,39,134,20,96,31,26,135,49,24,28,60,74,11,43,16,30,29,36,23,30,0,7,14,12,17,89,9,0,45,0,6,2,2,16,43,140,185,25,65,166,47,5,58,47,143,8,0,29,105,14,0,104,85,97,0,13,18,45,151,116,107,10,38,78,20,104,102,12,2,104,134,4,26,73,106,3,92,37,38,34,90,113,86,102,144,12,11,0,56,78,1,11,37,26,9,18,15,28,23,32,0,7,13,109,44,36,110,35,0,50,0,0,0,0,3,21,66,115,113,18,57,164,87,50,205,16,1,4,85,32,0,1,70,57,1,77,117,1,5,98,131,46,53,84,106,33,3,99,54,89,94,50,6,0,14,0,18,26,105,61,129,30,42,50,0,24,0,11,0,2,52,29,105,53,90,91,68,68,71,4,73,32,0,4,82,71,57,13,45,104,35,81,7,0,13,28,24,24,17,77,6,0,90,32,17,54,171,75,14,95,102,54,0,8,1,0,0,30,0,0,17,38,1,7,114,24,3,114,128,106,62,119,79,1,119,18,56,45,34,0,0,1,0,0,0,0,40,11,22,73,101,63,39,90,4,56,55,4,19,65,0,0,0,26,0,1,20,23,0,3,63,29,88,4,145,85,118,2,23,5,114,71,67,20,66,47,97,124,20,40,137,58,114,42,52,2,28,1,0,0,0,10,22,32,108,16,4,11,0,68,73,17,72,79,54,24,0,70,18,0,27,89,1,0,30,56,4,0,11,3,7,0,3,2,64,19,3,53,65,104,150,44,0,17,60,6,5,46,86,0,1,10,94,46,1,126,37,82,55,39,25,10,54,103,126,72,21,50,166,109,96,60,114,51,43,44,93,48,0,128,32,2,0,4,10,2,1,1,0,0,15,2,0,37,52,27,20,47,131,2,52,55,74,68,0,112,27,6,41,99,1,0,20,16,4,12,130,16,32,8,5,2,39,0,4,0,0,5,20,66,135,120,53,2,9,1,6,2,4,47,0,39,25,24,64,25,40,7,71,27,72,66,41,63,4,0,123,5,93,25,73,60,90,32,98,61,20,50,25,55,0,19,0,14,12,15,27,122,26,45,78,15,79,119,80,94,32,82,104,32,31,174,71,52,53,40,86,20,88,33,20,126,52,28,35,57,70,11,44,17,31,27,40,19,31,0,8,14,14,22,88,11,0,46,0,6,2,2,16,49,136,184

Radius of gyration: 39.83 Å; Cα contacts (8 Å, |Δi|>4): 1794; chains: 4; bounding box: 119×83×82 Å

Foldseek 3Di:
DCVQPFQVLVVVLCQVFWFADPVQLVVQVVVQVVLQVLVVVVCVVPVVQFFDGKAFFDCSLLRQDTNPDQATEIETEGEDDVQDPDQVRNQVVVLVSSCVSCVVDDSVQWAGDDQFIWRDDPPRGHIYTYGYFYDDDDPQRWTFGVDTHIDHRSVVSVLSVVLCVLPPPLLSSLLRLVVLLLVVLVVVPPLEDDDSVNSSQLLSQCVVVPDDSSTNLVSLLVSLVCCQPCLLQDAGEDPPPHDPVVLPDDPARHADADNGDSPDGPCRPPDNVNSVSSNVLSVLLSVLSVCLVPPPDSVSNQVSVCSRNNPSGDD/DPDDDADPVQADDQPFDDALVQQLQVLVLVLVQQVQCCVQPVDDDNVVSVLSSQQSSLQVRLVWFAKKKKFWAAPLADAPFMKMKGKFFADGNRFADHHDDRDHDDDRPRTDIDMDTDTDPSNVPDDPVSCCVSCVRRPDDDDDDDHGHYQADWDFDGWHDDRRMIITMIGGHHDD/DCVQPFLVLLVVLCVVFQAADVVVLVVQVVVQVVLQVLLVVLCVVVVVQFWDGKAFFDCSLLRQDTNPDQATEIETEGEDDPQDDDQVSNLVVVLVSSCVSVVVDDSVQWARDDQWIWHDDDPPDHIYTYWYFYADPDPLRFTFTQDPVHGGTDGFHRSVVSVLSVVLCVLPPPQLSSLLRLVVLLLVVLVVVPPLEDDDSVNSSQLLSVCVVVPQDRPTNLRSLLVSLVVLQPCLQQDAAEDPPPHDPVPADDDDARHADADNGDNDDGPCRPQDNSNSVSSNVLSVLLNVLSVCLVPPPDSVSNQVSVCSRNNPSGDD/DDDDADPVLFDDDAFDDALVLQLQVLVLVLVAQVLCCVQPVDDDPVVSVQSSQQSSLQVRLQWFAKKKKAKDDPQAGAPFMKMKGKDFATGNGFADHHDDRDHDDDRPPIDIDMDTDTDPVCVPDDPVSNCVSCVRRPDDDDDDDDTHHQADWAFDGWRDDRRMIITMIGGDHHD

GO terms:
  GO:0106408 diadenylate cyclase activity (F, EXP)

Sequence (986 aa):
STEHVDHKTIARFAEDKVNLPKVKADDFREQAKRLQNKLEGYLSDHPDFSLKRMIPSGSLAKGTALRSLNDIDVAVYISGSDAPQDLRGLLDYLADRLRKAFPNFSPDQVKPQTYSVTVSFRGSGLDVDIVPVLYSGLPDWRGHLGSFLETSIPLHLDFIKARKRAAPKHFAQVVRLAKYWARLMKQERPNFRFKSFMIELILAKLLDNGVDFSNYPEALQAFFSYLVSTELRERIVFEDNYPASKIGTLSDLVQIIDPVNPVNNVARLYTQSNVDAIIDAAMDAGDAIDAAFYAPTKQLTVTYWQKVFGSSFQGSHHHHHHENLYFQSNATFSVTHARHMAAKVATDLRRMQRFYGYPSDADIEAYEEELVVFLKAGYLGEVSYGFQKNNNWIEPTLRYTAGDLLGSGTDDDPGKIRPGKDVSGASFYSFMTYSSKYLNATQSEKDTALKDLPFKRVGAQSPGINGYLENDKTYSAGGRSLTRTSVRNFVSTEHVDHKTIARFAEDKVNLPKVKADDFREQAKRLQNKLEGYLSDHPDFSLKRMIPSGSLAKGTALRSLNDIDVAVYISGSDAPQDLRGLLDYLADRLRKAFPNFSPDQVKPQTYSVTVSFRGSGLDVDIVPVLYSGLPDWRGHLISQEDGSFLETSIPLHLDFIKARKRAAPKHFAQVVRLAKYWARLMKQERPNFRFKSFMIELILAKLLDNGVDFSNYPEALQAFFSYLVSTELRERIVFEDNYPASKIGTLSDLVQIIDPVNPVNNVARLYTQSNVDAIIDAAMDAGDAIDAAFYAPTKQLTVTYWQKVFGSSFQGHHHHHHENLYFQSNATFSVTHARHMAAKVATDLRRMQRFYGYPSDADIEAYEEELVVFLKAGYLGEVSYGFQKNNNWIEPTLRYTAGDLLGSGTDDDPGKIRPGKDVSGASFYSFMTYSSKYLNATQSEKDTALKDLPFKRVGAQSPGINGYLENDKTYSAGGRSLTRTSVRNFV

Secondary structure (DSSP, 8-state):
-TTTS-HHHHHHHIIIIIBPPHHHHHHHHHHHHHHHHHHHHHHHH-TT-SEEEEEE-SHHHHT--BTT--EEEEEEEE-SSSS-SSHHHHHHHHHHHHHHH-TTS-GGGEEE-SS-EEE--TTSS-EEEEEEEEE-S-GGG-EE-----EE-HHHHHHHHHHHHHHSTTHHHHHHHHHHHHHHHHHHH-TT----HHHHHHHHHHHHHTT---SSHHHHHHHHHHHHHHHTT-S-B---SSS-GGGG-----SS-BB-SS-TT-BGGGG--HHHHHHHHHHHHHHHHHHHHHHH-SSHHHHHHHHHHHH-TT---/--EEEE-GGGPPPS-PPP-HHHHHHHHHHHHHHHHHHHHHH--S-HHHHHHHHHHHHHHHHHT-EEEEEEEEEETTEEEEEEEEEEEEE--TT---PPS--PPP----TT-EEEEEEEE-HHHHHS-HHHHHHHTTT-SS--EEEPPPEESSEEEEEEEEEETTEEEEEEEEE---/-TTTS-HHHHHHHIIIIIBPPHHHHHHHHHHHHHHHHHHHHHHHH-TT-SEEEEEE-SHHHHT--BTT--EEEEEEEE-SS-S-SSHHHHHHHHHHHHHHH-TTS-GGGEEE-SSSEEE--SSS-PEEEEEEEEE-S-GGG-EEEEPTTT--EEEE-HHHHHHHHHHHHHHSTTHHHHHHHHHHHHHHHHHHH-TT----HHHHHHHHHHHHHTT---SSHHHHHHHHHHHHHHHTT-S-B---SSS-GGGPPP---SS-BB-SS-TT-BTTTT--HHHHHHHHHHHHHHHHHHHHHHH-SSHHHHHHHHHHHH-TT---/-EEEE-STTS--S-----HHHHHHHHHHHHHHHHHHHHHH--S-HHHHHHHHHHHHHHHHHT-EEEEEEEEEETTEEEEEEEEEEEEE--TT---PPS---------TT-EEEEEEEE-HHHHHS-HHHHHHHTTT-SS--EEEPPPEESSEEEEEEEEEETTEEEEEEEEE---